Protein 9PGB (pdb70)

InterPro domains:
  IPR003645 Follistatin-like, N-terminal [SM00274] (7-29)
  IPR003645 Follistatin-like, N-terminal [SM00274] (39-61)
  IPR003645 Follistatin-like, N-terminal [SM00274] (66-88)
  IPR003645 Follistatin-like, N-terminal [SM00274] (98-120)
  IPR003645 Follistatin-like, N-terminal [SM00274] (125-147)
  IPR003645 Follistatin-like, N-terminal [SM00274] (157-179)
  IPR003645 Follistatin-like, N-terminal [SM00274] (184-199)
  IPR036773 TGF-beta binding (TB) domain superfamily [G3DSA:3.90.290.10] (54-95)
  IPR036773 TGF-beta binding (TB) domain superfamily [G3DSA:3.90.290.10] (113-151)
  IPR036773 TGF-beta binding (TB) domain superfamily [G3DSA:3.90.290.10] (152-188)

Foldseek 3Di:
DECCVVPPDPPQFCWDCPVRHTQRQGPPNGLPNDDQPPLFTSACPVPNRFGHRPPPDPDDNNLPPVEDDTQWHWDQDVHNTDTCGVCGFDVVPPDDQCFTQPCPVNNGGRHRPPPDPDDND

Radius of gyration: 18.96 Å; Cα contacts (8 Å, |Δi|>4): 231; chains: 1; bounding box: 38×42×49 Å

Nearest PDB structures (foldseek):
  6k4w-assembly1_A  TM=5.445E-01  e=6.738E+00  Arenicola marina
  4wsb-assembly1_C  TM=3.557E-01  e=9.439E+00  Influenza A virus (A/little yellow-shouldered bat/Guatemala/060/2010(H17N10))

Structure (mmCIF, N/CA/C/O backbone):
data_9PGB
#
_entry.id   9PGB
#
loop_
_atom_site.group_PDB
_atom_site.id
_atom_site.type_symbol
_atom_site.label_atom_id
_atom_site.label_alt_id
_atom_site.label_comp_id
_atom_site.label_asym_id
_atom_site.label_entity_id
_atom_site.label_seq_id
_atom_site.pdbx_PDB_ins_code
_atom_site.Cartn_x
_atom_site.Cartn_y
_atom_site.Cartn_z
_atom_site.occupancy
_atom_site.B_iso_or_equiv
_atom_site.auth_seq_id
_atom_site.auth_comp_id
_atom_site.auth_asym_id
_atom_site.auth_atom_id
_atom_site.pdbx_PDB_model_num
ATOM 1 N N . SER A 1 1 ? -3.366 -41.936 -59.785 1.00 0.00 1 SER A N 1
ATOM 2 C CA . SER A 1 1 ? -2.678 -41.768 -58.474 1.00 0.00 1 SER A CA 1
ATOM 3 C C . SER A 1 1 ? -1.339 -41.072 -58.689 1.00 0.00 1 SER A C 1
ATOM 4 O O . SER A 1 1 ? -1.041 -40.600 -59.786 1.00 0.00 1 SER A O 1
ATOM 14 N N . GLY A 1 2 ? -0.534 -41.017 -57.635 1.00 0.00 2 GLY A N 1
ATOM 15 C CA . GLY A 1 2 ? 0.776 -40.381 -57.712 1.00 0.00 2 GLY A CA 1
ATOM 16 C C . GLY A 1 2 ? 1.849 -41.413 -57.991 1.00 0.00 2 GLY A C 1
ATOM 17 O O . GLY A 1 2 ? 1.598 -42.391 -58.696 1.00 0.00 2 GLY A O 1
ATOM 21 N N . GLY A 1 3 ? 3.032 -41.240 -57.397 1.00 0.00 3 GLY A N 1
ATOM 22 C CA . GLY A 1 3 ? 4.067 -42.218 -57.573 1.00 0.00 3 GLY A CA 1
ATOM 23 C C . GLY A 1 3 ? 4.088 -43.075 -56.325 1.00 0.00 3 GLY A C 1
ATOM 24 O O . GLY A 1 3 ? 5.114 -43.593 -55.938 1.00 0.00 3 GLY A O 1
ATOM 28 N N . CYS A 1 4 ? 2.923 -43.189 -55.686 1.00 0.00 4 CYS A N 1
ATOM 29 C CA . CYS A 1 4 ? 2.789 -43.957 -54.470 1.00 0.00 4 CYS A CA 1
ATOM 30 C C . CYS A 1 4 ? 3.195 -45.388 -54.711 1.00 0.00 4 CYS A C 1
ATOM 31 O O . CYS A 1 4 ? 3.825 -46.028 -53.869 1.00 0.00 4 CYS A O 1
ATOM 38 N N . ASN A 1 5 ? 2.840 -45.875 -55.877 1.00 0.00 5 ASN A N 1
ATOM 39 C CA . ASN A 1 5 ? 3.179 -47.238 -56.244 1.00 0.00 5 ASN A CA 1
ATOM 40 C C . ASN A 1 5 ? 4.661 -47.336 -56.580 1.00 0.00 5 ASN A C 1
ATOM 41 O O . ASN A 1 5 ? 5.213 -48.432 -56.674 1.00 0.00 5 ASN A O 1
ATOM 52 N N . ASP A 1 6 ? 5.308 -46.187 -56.734 1.00 0.00 6 ASP A N 1
ATOM 53 C CA . ASP A 1 6 ? 6.713 -46.149 -57.021 1.00 0.00 6 ASP A CA 1
ATOM 54 C C . ASP A 1 6 ? 7.463 -45.913 -55.731 1.00 0.00 6 ASP A C 1
ATOM 55 O O . ASP A 1 6 ? 8.614 -46.323 -55.578 1.00 0.00 6 ASP A O 1
ATOM 64 N N . ILE A 1 7 ? 6.791 -45.249 -54.791 1.00 0.00 7 ILE A N 1
ATOM 65 C CA . ILE A 1 7 ? 7.376 -44.971 -53.533 1.00 0.00 7 ILE A CA 1
ATOM 66 C C . ILE A 1 7 ? 6.404 -45.319 -52.450 1.00 0.00 7 ILE A C 1
ATOM 67 O O . ILE A 1 7 ? 5.605 -44.497 -52.009 1.00 0.00 7 ILE A O 1
ATOM 83 N N . TYR A 1 8 ? 6.547 -46.530 -51.984 1.00 0.00 8 TYR A N 1
ATOM 84 C CA . TYR A 1 8 ? 5.771 -47.012 -50.909 1.00 0.00 8 TYR A CA 1
ATOM 85 C C . TYR A 1 8 ? 6.735 -47.253 -49.805 1.00 0.00 8 TYR A C 1
ATOM 86 O O . TYR A 1 8 ? 7.576 -48.151 -49.859 1.00 0.00 8 TYR A O 1
ATOM 104 N N . CYS A 1 9 ? 6.568 -46.470 -48.784 1.00 0.00 9 CYS A N 1
ATOM 105 C CA . CYS A 1 9 ? 7.365 -46.573 -47.588 1.00 0.00 9 CYS A CA 1
ATOM 106 C C . CYS A 1 9 ? 7.173 -47.967 -47.068 1.00 0.00 9 CYS A C 1
ATOM 107 O O . CYS A 1 9 ? 6.399 -48.722 -47.667 1.00 0.00 9 CYS A O 1
ATOM 114 N N . PRO A 1 10 ? 7.768 -48.353 -45.976 1.00 0.00 10 PRO A N 1
ATOM 115 C CA . PRO A 1 10 ? 7.468 -49.698 -45.473 1.00 0.00 10 PRO A CA 1
ATOM 116 C C . PRO A 1 10 ? 5.966 -49.738 -45.334 1.00 0.00 10 PRO A C 1
ATOM 117 O O . PRO A 1 10 ? 5.395 -48.828 -44.728 1.00 0.00 10 PRO A O 1
ATOM 128 N N . LYS A 1 11 ? 5.344 -50.711 -45.989 1.00 0.00 11 LYS A N 1
ATOM 129 C CA . LYS A 1 11 ? 3.917 -50.783 -46.022 1.00 0.00 11 LYS A CA 1
ATOM 130 C C . LYS A 1 11 ? 3.372 -50.557 -44.659 1.00 0.00 11 LYS A C 1
ATOM 131 O O . LYS A 1 11 ? 4.053 -50.740 -43.649 1.00 0.00 11 LYS A O 1
ATOM 150 N N . GLY A 1 12 ? 2.217 -49.986 -44.671 1.00 0.00 12 GLY A N 1
ATOM 151 C CA . GLY A 1 12 ? 1.628 -49.513 -43.487 1.00 0.00 12 GLY A CA 1
ATOM 152 C C . GLY A 1 12 ? 1.633 -47.981 -43.606 1.00 0.00 12 GLY A C 1
ATOM 153 O O . GLY A 1 12 ? 1.079 -47.282 -42.779 1.00 0.00 12 GLY A O 1
ATOM 157 N N . THR A 1 13 ? 2.237 -47.453 -44.694 1.00 0.00 13 THR A N 1
ATOM 158 C CA . THR A 1 13 ? 2.251 -46.051 -44.931 1.00 0.00 13 THR A CA 1
ATOM 159 C C . THR A 1 13 ? 1.223 -45.808 -46.001 1.00 0.00 13 THR A C 1
ATOM 160 O O . THR A 1 13 ? 0.538 -46.743 -46.414 1.00 0.00 13 THR A O 1
ATOM 171 N N . THR A 1 14 ? 1.079 -44.594 -46.453 1.00 0.00 14 THR A N 1
ATOM 172 C CA . THR A 1 14 ? 0.096 -44.352 -47.457 1.00 0.00 14 THR A CA 1
ATOM 173 C C . THR A 1 14 ? 0.541 -43.170 -48.304 1.00 0.00 14 THR A C 1
ATOM 174 O O . THR A 1 14 ? 0.442 -42.003 -47.925 1.00 0.00 14 THR A O 1
ATOM 185 N N . CYS A 1 15 ? 1.131 -43.513 -49.436 1.00 0.00 15 CYS A N 1
ATOM 186 C CA . CYS A 1 15 ? 1.678 -42.517 -50.317 1.00 0.00 15 CYS A CA 1
ATOM 187 C C . CYS A 1 15 ? 0.682 -41.921 -51.253 1.00 0.00 15 CYS A C 1
ATOM 188 O O . CYS A 1 15 ? -0.268 -42.551 -51.716 1.00 0.00 15 CYS A O 1
ATOM 195 N N . LYS A 1 16 ? 0.939 -40.656 -51.499 1.00 0.00 16 LYS A N 1
ATOM 196 C CA . LYS A 1 16 ? 0.117 -39.863 -52.360 1.00 0.00 16 LYS A CA 1
ATOM 197 C C . LYS A 1 16 ? 0.976 -38.952 -53.152 1.00 0.00 16 LYS A C 1
ATOM 198 O O . LYS A 1 16 ? 2.071 -38.623 -52.726 1.00 0.00 16 LYS A O 1
ATOM 217 N N . MET A 1 17 ? 0.457 -38.474 -54.254 1.00 0.00 17 MET A N 1
ATOM 218 C CA . MET A 1 17 ? 1.218 -37.534 -55.020 1.00 0.00 17 MET A CA 1
ATOM 219 C C . MET A 1 17 ? 1.444 -36.344 -54.120 1.00 0.00 17 MET A C 1
ATOM 220 O O . MET A 1 17 ? 0.513 -35.578 -53.866 1.00 0.00 17 MET A O 1
ATOM 234 N N . MET A 1 18 ? 2.653 -36.202 -53.597 1.00 0.00 18 MET A N 1
ATOM 235 C CA . MET A 1 18 ? 2.913 -35.126 -52.697 1.00 0.00 18 MET A CA 1
ATOM 236 C C . MET A 1 18 ? 3.580 -34.008 -53.415 1.00 0.00 18 MET A C 1
ATOM 237 O O . MET A 1 18 ? 4.752 -34.014 -53.647 1.00 0.00 18 MET A O 1
ATOM 251 N N . ASP A 1 19 ? 2.785 -33.081 -53.804 1.00 0.00 19 ASP A N 1
ATOM 252 C CA . ASP A 1 19 ? 3.231 -31.921 -54.522 1.00 0.00 19 ASP A CA 1
ATOM 253 C C . ASP A 1 19 ? 4.132 -32.255 -55.700 1.00 0.00 19 ASP A C 1
ATOM 254 O O . ASP A 1 19 ? 4.827 -31.364 -56.191 1.00 0.00 19 ASP A O 1
ATOM 263 N N . GLY A 1 20 ? 4.120 -33.507 -56.174 1.00 0.00 20 GLY A N 1
ATOM 264 C CA . GLY A 1 20 ? 4.955 -33.849 -57.316 1.00 0.00 20 GLY A CA 1
ATOM 265 C C . GLY A 1 20 ? 6.038 -34.852 -56.960 1.00 0.00 20 GLY A C 1
ATOM 266 O O . GLY A 1 20 ? 6.985 -35.055 -57.720 1.00 0.00 20 GLY A O 1
ATOM 270 N N . HIS A 1 21 ? 5.866 -35.511 -55.831 1.00 0.00 21 HIS A N 1
ATOM 271 C CA . HIS A 1 21 ? 6.780 -36.522 -55.403 1.00 0.00 21 HIS A CA 1
ATOM 272 C C . HIS A 1 21 ? 6.014 -37.375 -54.402 1.00 0.00 21 HIS A C 1
ATOM 273 O O . HIS A 1 21 ? 5.539 -36.853 -53.406 1.00 0.00 21 HIS A O 1
ATOM 288 N N . PRO A 1 22 ? 5.815 -38.632 -54.629 1.00 0.00 22 PRO A N 1
ATOM 289 C CA . PRO A 1 22 ? 5.024 -39.440 -53.696 1.00 0.00 22 PRO A CA 1
ATOM 290 C C . PRO A 1 22 ? 5.566 -39.444 -52.292 1.00 0.00 22 PRO A C 1
ATOM 291 O O . PRO A 1 22 ? 6.662 -39.935 -52.021 1.00 0.00 22 PRO A O 1
ATOM 302 N N . GLN A 1 23 ? 4.746 -38.937 -51.396 1.00 0.00 23 GLN A N 1
ATOM 303 C CA . GLN A 1 23 ? 5.098 -38.925 -49.988 1.00 0.00 23 GLN A CA 1
ATOM 304 C C . GLN A 1 23 ? 4.212 -39.892 -49.261 1.00 0.00 23 GLN A C 1
ATOM 305 O O . GLN A 1 23 ? 2.995 -39.778 -49.316 1.00 0.00 23 GLN A O 1
ATOM 319 N N . CYS A 1 24 ? 4.836 -40.793 -48.532 1.00 0.00 24 CYS A N 1
ATOM 320 C CA . CYS A 1 24 ? 4.105 -41.747 -47.753 1.00 0.00 24 CYS A CA 1
ATOM 321 C C . CYS A 1 24 ? 3.594 -41.030 -46.576 1.00 0.00 24 CYS A C 1
ATOM 322 O O . CYS A 1 24 ? 4.271 -40.884 -45.558 1.00 0.00 24 CYS A O 1
ATOM 329 N N . VAL A 1 25 ? 2.359 -40.640 -46.694 1.00 0.00 25 VAL A N 1
ATOM 330 C CA . VAL A 1 25 ? 1.746 -40.013 -45.603 1.00 0.00 25 VAL A CA 1
ATOM 331 C C . VAL A 1 25 ? 1.161 -41.178 -44.928 1.00 0.00 25 VAL A C 1
ATOM 332 O O . VAL A 1 25 ? 0.214 -41.784 -45.425 1.00 0.00 25 VAL A O 1
ATOM 345 N N . GLN A 1 26 ? 1.822 -41.545 -43.861 1.00 0.00 26 GLN A N 1
ATOM 346 C CA . GLN A 1 26 ? 1.477 -42.710 -43.149 1.00 0.00 26 GLN A CA 1
ATOM 347 C C . GLN A 1 26 ? -0.005 -42.832 -42.977 1.00 0.00 26 GLN A C 1
ATOM 348 O O . GLN A 1 26 ? -0.677 -41.920 -42.504 1.00 0.00 26 GLN A O 1
ATOM 362 N N . ASN A 1 27 ? -0.487 -44.021 -43.283 1.00 0.00 27 ASN A N 1
ATOM 363 C CA . ASN A 1 27 ? -1.905 -44.319 -43.025 1.00 0.00 27 ASN A CA 1
ATOM 364 C C . ASN A 1 27 ? -2.074 -44.508 -41.482 1.00 0.00 27 ASN A C 1
ATOM 365 O O . ASN A 1 27 ? -3.180 -44.678 -40.970 1.00 0.00 27 ASN A O 1
ATOM 376 N N . GLN A 1 28 ? -0.931 -44.385 -40.771 1.00 0.00 28 GLN A N 1
ATOM 377 C CA . GLN A 1 28 ? -0.766 -44.434 -39.359 1.00 0.00 28 GLN A CA 1
ATOM 378 C C . GLN A 1 28 ? -0.469 -42.989 -39.113 1.00 0.00 28 GLN A C 1
ATOM 379 O O . GLN A 1 28 ? -0.670 -42.249 -40.065 1.00 0.00 28 GLN A O 1
ATOM 393 N N . PRO A 1 29 ? 0.005 -42.515 -37.981 1.00 0.00 29 PRO A N 1
ATOM 394 C CA . PRO A 1 29 ? 0.365 -41.100 -37.889 1.00 0.00 29 PRO A CA 1
ATOM 395 C C . PRO A 1 29 ? 1.203 -40.770 -39.064 1.00 0.00 29 PRO A C 1
ATOM 396 O O . PRO A 1 29 ? 2.269 -41.354 -39.278 1.00 0.00 29 PRO A O 1
ATOM 407 N N . SER A 1 30 ? 0.744 -39.832 -39.767 1.00 0.00 30 SER A N 1
ATOM 408 C CA . SER A 1 30 ? 1.425 -39.375 -40.864 1.00 0.00 30 SER A CA 1
ATOM 409 C C . SER A 1 30 ? 2.641 -38.858 -40.279 1.00 0.00 30 SER A C 1
ATOM 410 O O . SER A 1 30 ? 2.581 -38.215 -39.240 1.00 0.00 30 SER A O 1
ATOM 418 N N . CYS A 1 31 ? 3.718 -39.188 -40.898 1.00 0.00 31 CYS A N 1
ATOM 419 C CA . CYS A 1 31 ? 4.999 -38.743 -40.426 1.00 0.00 31 CYS A CA 1
ATOM 420 C C . CYS A 1 31 ? 4.838 -37.307 -40.097 1.00 0.00 31 CYS A C 1
ATOM 421 O O . CYS A 1 31 ? 5.125 -36.900 -38.968 1.00 0.00 31 CYS A O 1
ATOM 428 N N . SER A 1 32 ? 4.152 -36.601 -41.002 1.00 0.00 32 SER A N 1
ATOM 429 C CA . SER A 1 32 ? 3.739 -35.311 -40.630 1.00 0.00 32 SER A CA 1
ATOM 430 C C . SER A 1 32 ? 2.260 -35.420 -40.312 1.00 0.00 32 SER A C 1
ATOM 431 O O . SER A 1 32 ? 1.373 -35.197 -41.137 1.00 0.00 32 SER A O 1
ATOM 439 N N . ASP A 1 33 ? 2.077 -35.662 -39.047 1.00 0.00 33 ASP A N 1
ATOM 440 C CA . ASP A 1 33 ? 0.791 -35.726 -38.363 1.00 0.00 33 ASP A CA 1
ATOM 441 C C . ASP A 1 33 ? 0.935 -34.712 -37.265 1.00 0.00 33 ASP A C 1
ATOM 442 O O . ASP A 1 33 ? 0.085 -33.847 -37.049 1.00 0.00 33 ASP A O 1
ATOM 451 N N . ILE A 1 34 ? 2.124 -34.776 -36.658 1.00 0.00 34 ILE A N 1
ATOM 452 C CA . ILE A 1 34 ? 2.515 -33.818 -35.676 1.00 0.00 34 ILE A CA 1
ATOM 453 C C . ILE A 1 34 ? 3.111 -32.735 -36.523 1.00 0.00 34 ILE A C 1
ATOM 454 O O . ILE A 1 34 ? 3.112 -32.881 -37.746 1.00 0.00 34 ILE A O 1
ATOM 470 N N . GLN A 1 35 ? 3.601 -31.674 -35.949 1.00 0.00 35 GLN A N 1
ATOM 471 C CA . GLN A 1 35 ? 4.156 -30.643 -36.769 1.00 0.00 35 GLN A CA 1
ATOM 472 C C . GLN A 1 35 ? 5.645 -30.761 -36.799 1.00 0.00 35 GLN A C 1
ATOM 473 O O . GLN A 1 35 ? 6.375 -30.172 -36.003 1.00 0.00 35 GLN A O 1
ATOM 487 N N . CYS A 1 36 ? 6.055 -31.477 -37.816 1.00 0.00 36 CYS A N 1
ATOM 488 C CA . CYS A 1 36 ? 7.422 -31.676 -38.131 1.00 0.00 36 CYS A CA 1
ATOM 489 C C . CYS A 1 36 ? 7.482 -31.348 -39.559 1.00 0.00 36 CYS A C 1
ATOM 490 O O . CYS A 1 36 ? 7.231 -32.186 -40.428 1.00 0.00 36 CYS A O 1
ATOM 497 N N . SER A 1 37 ? 7.777 -30.109 -39.771 1.00 0.00 37 SER A N 1
ATOM 498 C CA . SER A 1 37 ? 7.853 -29.591 -41.081 1.00 0.00 37 SER A CA 1
ATOM 499 C C . SER A 1 37 ? 8.758 -30.490 -41.870 1.00 0.00 37 SER A C 1
ATOM 500 O O . SER A 1 37 ? 9.949 -30.599 -41.569 1.00 0.00 37 SER A O 1
ATOM 508 N N . LYS A 1 38 ? 8.126 -31.186 -42.813 1.00 0.00 38 LYS A N 1
ATOM 509 C CA . LYS A 1 38 ? 8.794 -32.181 -43.643 1.00 0.00 38 LYS A CA 1
ATOM 510 C C . LYS A 1 38 ? 10.167 -31.691 -43.988 1.00 0.00 38 LYS A C 1
ATOM 511 O O . LYS A 1 38 ? 10.410 -30.491 -44.120 1.00 0.00 38 LYS A O 1
ATOM 530 N N . GLY A 1 39 ? 11.077 -32.622 -43.947 1.00 0.00 39 GLY A N 1
ATOM 531 C CA . GLY A 1 39 ? 12.462 -32.302 -44.056 1.00 0.00 39 GLY A CA 1
ATOM 532 C C . GLY A 1 39 ? 13.027 -32.667 -42.710 1.00 0.00 39 GLY A C 1
ATOM 533 O O . GLY A 1 39 ? 14.140 -33.179 -42.599 1.00 0.00 39 GLY A O 1
ATOM 537 N N . THR A 1 40 ? 12.167 -32.534 -41.694 1.00 0.00 40 THR A N 1
ATOM 538 C CA . THR A 1 40 ? 12.487 -32.979 -40.406 1.00 0.00 40 THR A CA 1
ATOM 539 C C . THR A 1 40 ? 11.976 -34.404 -40.405 1.00 0.00 40 THR A C 1
ATOM 540 O O . THR A 1 40 ? 11.470 -34.889 -41.417 1.00 0.00 40 THR A O 1
ATOM 551 N N . THR A 1 41 ? 12.098 -35.044 -39.306 1.00 0.00 41 THR A N 1
ATOM 552 C CA . THR A 1 41 ? 11.645 -36.414 -39.162 1.00 0.00 41 THR A CA 1
ATOM 553 C C . THR A 1 41 ? 10.308 -36.419 -38.429 1.00 0.00 41 THR A C 1
ATOM 554 O O . THR A 1 41 ? 9.765 -35.359 -38.119 1.00 0.00 41 THR A O 1
ATOM 565 N N . CYS A 1 42 ? 9.773 -37.592 -38.167 1.00 0.00 42 CYS A N 1
ATOM 566 C CA . CYS A 1 42 ? 8.498 -37.692 -37.492 1.00 0.00 42 CYS A CA 1
ATOM 567 C C . CYS A 1 42 ? 8.766 -37.907 -36.029 1.00 0.00 42 CYS A C 1
ATOM 568 O O . CYS A 1 42 ? 9.057 -39.023 -35.596 1.00 0.00 42 CYS A O 1
ATOM 575 N N . GLN A 1 43 ? 8.710 -36.828 -35.278 1.00 0.00 43 GLN A N 1
ATOM 576 C CA . GLN A 1 43 ? 8.992 -36.891 -33.885 1.00 0.00 43 GLN A CA 1
ATOM 577 C C . GLN A 1 43 ? 7.804 -36.553 -33.049 1.00 0.00 43 GLN A C 1
ATOM 578 O O . GLN A 1 43 ? 7.354 -35.423 -32.995 1.00 0.00 43 GLN A O 1
ATOM 592 N N . MET A 1 44 ? 7.404 -37.569 -32.348 1.00 0.00 44 MET A N 1
ATOM 593 C CA . MET A 1 44 ? 6.376 -37.552 -31.372 1.00 0.00 44 MET A CA 1
ATOM 594 C C . MET A 1 44 ? 7.065 -38.371 -30.327 1.00 0.00 44 MET A C 1
ATOM 595 O O . MET A 1 44 ? 7.004 -39.598 -30.377 1.00 0.00 44 MET A O 1
ATOM 609 N N . VAL A 1 45 ? 7.834 -37.730 -29.462 1.00 0.00 45 VAL A N 1
ATOM 610 C CA . VAL A 1 45 ? 8.609 -38.503 -28.552 1.00 0.00 45 VAL A CA 1
ATOM 611 C C . VAL A 1 45 ? 7.747 -38.936 -27.441 1.00 0.00 45 VAL A C 1
ATOM 612 O O . VAL A 1 45 ? 7.763 -38.390 -26.339 1.00 0.00 45 VAL A O 1
ATOM 625 N N . ASP A 1 46 ? 7.017 -39.963 -27.757 1.00 0.00 46 ASP A N 1
ATOM 626 C CA . ASP A 1 46 ? 6.151 -40.550 -26.791 1.00 0.00 46 ASP A CA 1
ATOM 627 C C . ASP A 1 46 ? 5.224 -39.495 -26.243 1.00 0.00 46 ASP A C 1
ATOM 628 O O . ASP A 1 46 ? 4.855 -39.539 -25.069 1.00 0.00 46 ASP A O 1
ATOM 637 N N . GLY A 1 47 ? 4.862 -38.531 -27.083 1.00 0.00 47 GLY A N 1
ATOM 638 C CA . GLY A 1 47 ? 3.997 -37.476 -26.624 1.00 0.00 47 GLY A CA 1
ATOM 639 C C . GLY A 1 47 ? 4.781 -36.211 -26.321 1.00 0.00 47 GLY A C 1
ATOM 640 O O . GLY A 1 47 ? 4.283 -35.306 -25.652 1.00 0.00 47 GLY A O 1
ATOM 644 N N . TRP A 1 48 ? 5.961 -36.106 -26.911 1.00 0.00 48 TRP A N 1
ATOM 645 C CA . TRP A 1 48 ? 6.743 -34.911 -26.805 1.00 0.00 48 TRP A CA 1
ATOM 646 C C . TRP A 1 48 ? 7.362 -34.794 -28.137 1.00 0.00 48 TRP A C 1
ATOM 647 O O . TRP A 1 48 ? 8.531 -35.121 -28.329 1.00 0.00 48 TRP A O 1
ATOM 668 N N . PRO A 1 49 ? 6.627 -34.342 -29.064 1.00 0.00 49 PRO A N 1
ATOM 669 C CA . PRO A 1 49 ? 7.163 -34.207 -30.396 1.00 0.00 49 PRO A CA 1
ATOM 670 C C . PRO A 1 49 ? 8.212 -33.147 -30.536 1.00 0.00 49 PRO A C 1
ATOM 671 O O . PRO A 1 49 ? 7.926 -31.950 -30.492 1.00 0.00 49 PRO A O 1
ATOM 682 N N . ARG A 1 50 ? 9.405 -33.610 -30.831 1.00 0.00 50 ARG A N 1
ATOM 683 C CA . ARG A 1 50 ? 10.483 -32.709 -31.128 1.00 0.00 50 ARG A CA 1
ATOM 684 C C . ARG A 1 50 ? 11.054 -33.117 -32.463 1.00 0.00 50 ARG A C 1
ATOM 685 O O . ARG A 1 50 ? 11.873 -34.024 -32.573 1.00 0.00 50 ARG A O 1
ATOM 706 N N . CYS A 1 51 ? 10.614 -32.381 -33.457 1.00 0.00 51 CYS A N 1
ATOM 707 C CA . CYS A 1 51 ? 11.023 -32.573 -34.825 1.00 0.00 51 CYS A CA 1
ATOM 708 C C . CYS A 1 51 ? 12.357 -31.993 -34.988 1.00 0.00 51 CYS A C 1
ATOM 709 O O . CYS A 1 51 ? 12.527 -30.777 -35.093 1.00 0.00 51 CYS A O 1
ATOM 716 N N . ILE A 1 52 ? 13.301 -32.877 -34.986 1.00 0.00 52 ILE A N 1
ATOM 717 C CA . ILE A 1 52 ? 14.654 -32.457 -35.117 1.00 0.00 52 ILE A CA 1
ATOM 718 C C . ILE A 1 52 ? 15.369 -33.270 -36.165 1.00 0.00 52 ILE A C 1
ATOM 719 O O . ILE A 1 52 ? 15.494 -34.487 -36.065 1.00 0.00 52 ILE A O 1
ATOM 735 N N . GLN A 1 53 ? 15.818 -32.584 -37.197 1.00 0.00 53 GLN A N 1
ATOM 736 C CA . GLN A 1 53 ? 16.515 -33.268 -38.257 1.00 0.00 53 GLN A CA 1
ATOM 737 C C . GLN A 1 53 ? 17.943 -33.528 -37.847 1.00 0.00 53 GLN A C 1
ATOM 738 O O . GLN A 1 53 ? 18.840 -32.700 -38.000 1.00 0.00 53 GLN A O 1
ATOM 752 N N . ILE A 1 54 ? 18.119 -34.735 -37.404 1.00 0.00 54 ILE A N 1
ATOM 753 C CA . ILE A 1 54 ? 19.418 -35.268 -37.025 1.00 0.00 54 ILE A CA 1
ATOM 754 C C . ILE A 1 54 ? 19.724 -36.340 -38.042 1.00 0.00 54 ILE A C 1
ATOM 755 O O . ILE A 1 54 ? 20.863 -36.513 -38.477 1.00 0.00 54 ILE A O 1
ATOM 771 N N . LYS A 1 55 ? 18.653 -36.994 -38.483 1.00 0.00 55 LYS A N 1
ATOM 772 C CA . LYS A 1 55 ? 18.742 -37.968 -39.514 1.00 0.00 55 LYS A CA 1
ATOM 773 C C . LYS A 1 55 ? 19.150 -37.211 -40.735 1.00 0.00 55 LYS A C 1
ATOM 774 O O . LYS A 1 55 ? 18.371 -36.418 -41.243 1.00 0.00 55 LYS A O 1
ATOM 793 N N . ALA A 1 56 ? 20.364 -37.412 -41.170 1.00 0.00 56 ALA A N 1
ATOM 794 C CA . ALA A 1 56 ? 20.839 -36.708 -42.339 1.00 0.00 56 ALA A CA 1
ATOM 795 C C . ALA A 1 56 ? 20.022 -37.161 -43.540 1.00 0.00 56 ALA A C 1
ATOM 796 O O . ALA A 1 56 ? 20.412 -38.072 -44.272 1.00 0.00 56 ALA A O 1
ATOM 803 N N . ALA A 1 57 ? 18.885 -36.506 -43.731 1.00 0.00 57 ALA A N 1
ATOM 804 C CA . ALA A 1 57 ? 17.997 -36.806 -44.821 1.00 0.00 57 ALA A CA 1
ATOM 805 C C . ALA A 1 57 ? 18.395 -35.879 -45.922 1.00 0.00 57 ALA A C 1
ATOM 806 O O . ALA A 1 57 ? 19.249 -35.028 -45.660 1.00 0.00 57 ALA A O 1
ATOM 813 N N . PRO A 1 58 ? 17.816 -35.974 -47.104 1.00 0.00 58 PRO A N 1
ATOM 814 C CA . PRO A 1 58 ? 18.132 -35.032 -48.207 1.00 0.00 58 PRO A CA 1
ATOM 815 C C . PRO A 1 58 ? 18.215 -33.636 -47.629 1.00 0.00 58 PRO A C 1
ATOM 816 O O . PRO A 1 58 ? 17.281 -33.156 -46.987 1.00 0.00 58 PRO A O 1
ATOM 827 N N . SER A 1 59 ? 19.381 -33.050 -47.748 1.00 0.00 59 SER A N 1
ATOM 828 C CA . SER A 1 59 ? 19.623 -31.785 -47.122 1.00 0.00 59 SER A CA 1
ATOM 829 C C . SER A 1 59 ? 19.033 -30.627 -47.882 1.00 0.00 59 SER A C 1
ATOM 830 O O . SER A 1 59 ? 19.590 -30.119 -48.855 1.00 0.00 59 SER A O 1
ATOM 838 N N . ARG A 1 60 ? 17.930 -30.177 -47.331 1.00 0.00 60 ARG A N 1
ATOM 839 C CA . ARG A 1 60 ? 17.224 -29.042 -47.786 1.00 0.00 60 ARG A CA 1
ATOM 840 C C . ARG A 1 60 ? 17.254 -28.214 -46.544 1.00 0.00 60 ARG A C 1
ATOM 841 O O . ARG A 1 60 ? 17.841 -28.717 -45.583 1.00 0.00 60 ARG A O 1
ATOM 862 N N . PRO A 1 61 ? 16.680 -27.039 -46.463 1.00 0.00 61 PRO A N 1
ATOM 863 C CA . PRO A 1 61 ? 16.682 -26.293 -45.194 1.00 0.00 61 PRO A CA 1
ATOM 864 C C . PRO A 1 61 ? 16.365 -27.223 -44.043 1.00 0.00 61 PRO A C 1
ATOM 865 O O . PRO A 1 61 ? 15.242 -27.697 -43.873 1.00 0.00 61 PRO A O 1
ATOM 876 N N . SER A 1 62 ? 17.380 -27.447 -43.268 1.00 0.00 62 SER A N 1
ATOM 877 C CA . SER A 1 62 ? 17.289 -28.290 -42.111 1.00 0.00 62 SER A CA 1
ATOM 878 C C . SER A 1 62 ? 17.407 -27.376 -40.933 1.00 0.00 62 SER A C 1
ATOM 879 O O . SER A 1 62 ? 18.504 -27.104 -40.441 1.00 0.00 62 SER A O 1
ATOM 887 N N . CYS A 1 63 ? 16.253 -26.881 -40.535 1.00 0.00 63 CYS A N 1
ATOM 888 C CA . CYS A 1 63 ? 16.143 -25.945 -39.435 1.00 0.00 63 CYS A CA 1
ATOM 889 C C . CYS A 1 63 ? 17.018 -26.389 -38.304 1.00 0.00 63 CYS A C 1
ATOM 890 O O . CYS A 1 63 ? 17.697 -25.573 -37.684 1.00 0.00 63 CYS A O 1
ATOM 897 N N . SER A 1 64 ? 17.057 -27.694 -38.095 1.00 0.00 64 SER A N 1
ATOM 898 C CA . SER A 1 64 ? 17.930 -28.228 -37.100 1.00 0.00 64 SER A CA 1
ATOM 899 C C . SER A 1 64 ? 19.000 -29.058 -37.779 1.00 0.00 64 SER A C 1
ATOM 900 O O . SER A 1 64 ? 18.799 -30.195 -38.203 1.00 0.00 64 SER A O 1
ATOM 908 N N . ASP A 1 65 ? 20.150 -28.452 -37.777 1.00 0.00 65 ASP A N 1
ATOM 909 C CA . ASP A 1 65 ? 21.401 -29.021 -38.281 1.00 0.00 65 ASP A CA 1
ATOM 910 C C . ASP A 1 65 ? 22.311 -28.870 -37.103 1.00 0.00 65 ASP A C 1
ATOM 911 O O . ASP A 1 65 ? 22.825 -29.823 -36.517 1.00 0.00 65 ASP A O 1
ATOM 920 N N . ILE A 1 66 ? 22.308 -27.622 -36.678 1.00 0.00 66 ILE A N 1
ATOM 921 C CA . ILE A 1 66 ? 22.927 -27.213 -35.454 1.00 0.00 66 ILE A CA 1
ATOM 922 C C . ILE A 1 66 ? 21.759 -27.234 -34.509 1.00 0.00 66 ILE A C 1
ATOM 923 O O . ILE A 1 66 ? 20.909 -26.338 -34.514 1.00 0.00 66 ILE A O 1
ATOM 939 N N . HIS A 1 67 ? 21.660 -28.321 -33.777 1.00 0.00 67 HIS A N 1
ATOM 940 C CA . HIS A 1 67 ? 20.541 -28.501 -32.900 1.00 0.00 67 HIS A CA 1
ATOM 941 C C . HIS A 1 67 ? 20.992 -28.598 -31.471 1.00 0.00 67 HIS A C 1
ATOM 942 O O . HIS A 1 67 ? 21.633 -29.562 -31.051 1.00 0.00 67 HIS A O 1
ATOM 957 N N . CYS A 1 68 ? 20.618 -27.584 -30.736 1.00 0.00 68 CYS A N 1
ATOM 958 C CA . CYS A 1 68 ? 20.932 -27.507 -29.335 1.00 0.00 68 CYS A CA 1
ATOM 959 C C . CYS A 1 68 ? 20.278 -28.698 -28.649 1.00 0.00 68 CYS A C 1
ATOM 960 O O . CYS A 1 68 ? 19.411 -29.343 -29.228 1.00 0.00 68 CYS A O 1
ATOM 967 N N . PRO A 1 69 ? 20.676 -29.025 -27.463 1.00 0.00 69 PRO A N 1
ATOM 968 C CA . PRO A 1 69 ? 20.113 -30.197 -26.725 1.00 0.00 69 PRO A CA 1
ATOM 969 C C . PRO A 1 69 ? 18.597 -30.218 -26.661 1.00 0.00 69 PRO A C 1
ATOM 970 O O . PRO A 1 69 ? 17.951 -29.221 -26.908 1.00 0.00 69 PRO A O 1
ATOM 981 N N . LYS A 1 70 ? 18.058 -31.383 -26.314 1.00 0.00 70 LYS A N 1
ATOM 982 C CA . LYS A 1 70 ? 16.627 -31.579 -26.195 1.00 0.00 70 LYS A CA 1
ATOM 983 C C . LYS A 1 70 ? 16.035 -30.413 -25.447 1.00 0.00 70 LYS A C 1
ATOM 984 O O . LYS A 1 70 ? 16.716 -29.761 -24.655 1.00 0.00 70 LYS A O 1
ATOM 1003 N N . GLY A 1 71 ? 14.802 -30.110 -25.738 1.00 0.00 71 GLY A N 1
ATOM 1004 C CA . GLY A 1 71 ? 14.182 -28.983 -25.126 1.00 0.00 71 GLY A CA 1
ATOM 1005 C C . GLY A 1 71 ? 14.403 -27.750 -25.996 1.00 0.00 71 GLY A C 1
ATOM 1006 O O . GLY A 1 71 ? 13.813 -26.705 -25.748 1.00 0.00 71 GLY A O 1
ATOM 1010 N N . THR A 1 72 ? 15.260 -27.864 -27.028 1.00 0.00 72 THR A N 1
ATOM 1011 C CA . THR A 1 72 ? 15.513 -26.765 -27.877 1.00 0.00 72 THR A CA 1
ATOM 1012 C C . THR A 1 72 ? 14.728 -26.854 -29.145 1.00 0.00 72 THR A C 1
ATOM 1013 O O . THR A 1 72 ? 14.472 -27.927 -29.693 1.00 0.00 72 THR A O 1
ATOM 1024 N N . THR A 1 73 ? 14.365 -25.691 -29.588 1.00 0.00 73 THR A N 1
ATOM 1025 C CA . THR A 1 73 ? 13.611 -25.527 -30.789 1.00 0.00 73 THR A CA 1
ATOM 1026 C C . THR A 1 73 ? 14.438 -24.687 -31.753 1.00 0.00 73 THR A C 1
ATOM 1027 O O . THR A 1 73 ? 14.861 -23.590 -31.410 1.00 0.00 73 THR A O 1
ATOM 1038 N N . CYS A 1 74 ? 14.719 -25.211 -32.938 1.00 0.00 74 CYS A N 1
ATOM 1039 C CA . CYS A 1 74 ? 15.549 -24.461 -33.868 1.00 0.00 74 CYS A CA 1
ATOM 1040 C C . CYS A 1 74 ? 14.779 -23.383 -34.588 1.00 0.00 74 CYS A C 1
ATOM 1041 O O . CYS A 1 74 ? 13.673 -23.601 -35.082 1.00 0.00 74 CYS A O 1
ATOM 1048 N N . LYS A 1 75 ? 15.423 -22.243 -34.711 1.00 0.00 75 LYS A N 1
ATOM 1049 C CA . LYS A 1 75 ? 14.871 -21.140 -35.459 1.00 0.00 75 LYS A CA 1
ATOM 1050 C C . LYS A 1 75 ? 15.937 -20.772 -36.426 1.00 0.00 75 LYS A C 1
ATOM 1051 O O . LYS A 1 75 ? 17.008 -21.344 -36.347 1.00 0.00 75 LYS A O 1
ATOM 1070 N N . MET A 1 76 ? 15.704 -19.785 -37.261 1.00 0.00 76 MET A N 1
ATOM 1071 C CA . MET A 1 76 ? 16.743 -19.340 -38.129 1.00 0.00 76 MET A CA 1
ATOM 1072 C C . MET A 1 76 ? 17.036 -17.949 -37.676 1.00 0.00 76 MET A C 1
ATOM 1073 O O . MET A 1 76 ? 16.230 -17.036 -37.863 1.00 0.00 76 MET A O 1
ATOM 1087 N N . ILE A 1 77 ? 18.200 -17.794 -37.072 1.00 0.00 77 ILE A N 1
ATOM 1088 C CA . ILE A 1 77 ? 18.587 -16.495 -36.586 1.00 0.00 77 ILE A CA 1
ATOM 1089 C C . ILE A 1 77 ? 19.618 -15.997 -37.520 1.00 0.00 77 ILE A C 1
ATOM 1090 O O . ILE A 1 77 ? 20.706 -16.524 -37.591 1.00 0.00 77 ILE A O 1
ATOM 1106 N N . ASP A 1 78 ? 19.207 -15.052 -38.308 1.00 0.00 78 ASP A N 1
ATOM 1107 C CA . ASP A 1 78 ? 20.044 -14.505 -39.340 1.00 0.00 78 ASP A CA 1
ATOM 1108 C C . ASP A 1 78 ? 20.372 -15.576 -40.387 1.00 0.00 78 ASP A C 1
ATOM 1109 O O . ASP A 1 78 ? 21.152 -15.323 -41.305 1.00 0.00 78 ASP A O 1
ATOM 1118 N N . GLY A 1 79 ? 19.729 -16.753 -40.294 1.00 0.00 79 GLY A N 1
ATOM 1119 C CA . GLY A 1 79 ? 19.926 -17.782 -41.277 1.00 0.00 79 GLY A CA 1
ATOM 1120 C C . GLY A 1 79 ? 20.778 -18.905 -40.757 1.00 0.00 79 GLY A C 1
ATOM 1121 O O . GLY A 1 79 ? 20.684 -20.022 -41.251 1.00 0.00 79 GLY A O 1
ATOM 1125 N N . HIS A 1 80 ? 21.553 -18.649 -39.719 1.00 0.00 80 HIS A N 1
ATOM 1126 C CA . HIS A 1 80 ? 22.304 -19.731 -39.140 1.00 0.00 80 HIS A CA 1
ATOM 1127 C C . HIS A 1 80 ? 21.372 -20.339 -38.107 1.00 0.00 80 HIS A C 1
ATOM 1128 O O . HIS A 1 80 ? 21.097 -19.718 -37.092 1.00 0.00 80 HIS A O 1
ATOM 1143 N N . PRO A 1 81 ? 20.779 -21.471 -38.330 1.00 0.00 81 PRO A N 1
ATOM 1144 C CA . PRO A 1 81 ? 19.836 -21.975 -37.348 1.00 0.00 81 PRO A CA 1
ATOM 1145 C C . PRO A 1 81 ? 20.403 -22.094 -35.960 1.00 0.00 81 PRO A C 1
ATOM 1146 O O . PRO A 1 81 ? 21.250 -22.928 -35.657 1.00 0.00 81 PRO A O 1
ATOM 1157 N N . GLN A 1 82 ? 19.855 -21.268 -35.128 1.00 0.00 82 GLN A N 1
ATOM 1158 C CA . GLN A 1 82 ? 20.185 -21.238 -33.737 1.00 0.00 82 GLN A CA 1
ATOM 1159 C C . GLN A 1 82 ? 18.967 -21.636 -32.948 1.00 0.00 82 GLN A C 1
ATOM 1160 O O . GLN A 1 82 ? 17.849 -21.237 -33.273 1.00 0.00 82 GLN A O 1
ATOM 1174 N N . CYS A 1 83 ? 19.173 -22.393 -31.903 1.00 0.00 83 CYS A N 1
ATOM 1175 C CA . CYS A 1 83 ? 18.087 -22.785 -31.090 1.00 0.00 83 CYS A CA 1
ATOM 1176 C C . CYS A 1 83 ? 17.638 -21.612 -30.291 1.00 0.00 83 CYS A C 1
ATOM 1177 O O . CYS A 1 83 ? 18.416 -20.929 -29.623 1.00 0.00 83 CYS A O 1
ATOM 1184 N N . VAL A 1 84 ? 16.363 -21.520 -30.242 1.00 0.00 84 VAL A N 1
ATOM 1185 C CA . VAL A 1 84 ? 15.718 -20.611 -29.408 1.00 0.00 84 VAL A CA 1
ATOM 1186 C C . VAL A 1 84 ? 14.997 -21.639 -28.648 1.00 0.00 84 VAL A C 1
ATOM 1187 O O . VAL A 1 84 ? 13.986 -22.204 -29.057 1.00 0.00 84 VAL A O 1
ATOM 1200 N N . GLN A 1 85 ? 15.641 -21.985 -27.618 1.00 0.00 85 GLN A N 1
ATOM 1201 C CA . GLN A 1 85 ? 15.207 -23.071 -26.851 1.00 0.00 85 GLN A CA 1
ATOM 1202 C C . GLN A 1 85 ? 13.804 -22.797 -26.386 1.00 0.00 85 GLN A C 1
ATOM 1203 O O . GLN A 1 85 ? 13.359 -21.663 -26.302 1.00 0.00 85 GLN A O 1
ATOM 1217 N N . ASN A 1 86 ? 13.115 -23.862 -26.176 1.00 0.00 86 ASN A N 1
ATOM 1218 C CA . ASN A 1 86 ? 11.714 -23.824 -25.771 1.00 0.00 86 ASN A CA 1
ATOM 1219 C C . ASN A 1 86 ? 11.644 -23.005 -24.504 1.00 0.00 86 ASN A C 1
ATOM 1220 O O . ASN A 1 86 ? 10.794 -22.130 -24.341 1.00 0.00 86 ASN A O 1
ATOM 1231 N N . GLN A 1 87 ? 12.692 -23.166 -23.734 1.00 0.00 87 GLN A N 1
ATOM 1232 C CA . GLN A 1 87 ? 12.958 -22.355 -22.636 1.00 0.00 87 GLN A CA 1
ATOM 1233 C C . GLN A 1 87 ? 14.171 -21.759 -23.268 1.00 0.00 87 GLN A C 1
ATOM 1234 O O . GLN A 1 87 ? 15.237 -22.361 -23.212 1.00 0.00 87 GLN A O 1
ATOM 1248 N N . PRO A 1 88 ? 14.047 -20.694 -23.965 1.00 0.00 88 PRO A N 1
ATOM 1249 C CA . PRO A 1 88 ? 15.165 -20.175 -24.716 1.00 0.00 88 PRO A CA 1
ATOM 1250 C C . PRO A 1 88 ? 16.394 -19.985 -23.911 1.00 0.00 88 PRO A C 1
ATOM 1251 O O . PRO A 1 88 ? 16.399 -19.543 -22.762 1.00 0.00 88 PRO A O 1
ATOM 1262 N N . THR A 1 89 ? 17.419 -20.430 -24.557 1.00 0.00 89 THR A N 1
ATOM 1263 C CA . THR A 1 89 ? 18.734 -20.460 -24.001 1.00 0.00 89 THR A CA 1
ATOM 1264 C C . THR A 1 89 ? 19.184 -19.084 -23.629 1.00 0.00 89 THR A C 1
ATOM 1265 O O . THR A 1 89 ? 19.582 -18.842 -22.489 1.00 0.00 89 THR A O 1
ATOM 1276 N N . CYS A 1 90 ? 19.112 -18.187 -24.596 1.00 0.00 90 CYS A N 1
ATOM 1277 C CA . CYS A 1 90 ? 19.505 -16.837 -24.361 1.00 0.00 90 CYS A CA 1
ATOM 1278 C C . CYS A 1 90 ? 18.389 -15.879 -24.618 1.00 0.00 90 CYS A C 1
ATOM 1279 O O . CYS A 1 90 ? 18.230 -14.934 -23.844 1.00 0.00 90 CYS A O 1
ATOM 1286 N N . SER A 1 91 ? 17.594 -16.072 -25.676 1.00 0.00 91 SER A N 1
ATOM 1287 C CA . SER A 1 91 ? 16.549 -15.087 -25.834 1.00 0.00 91 SER A CA 1
ATOM 1288 C C . SER A 1 91 ? 15.371 -15.494 -24.997 1.00 0.00 91 SER A C 1
ATOM 1289 O O . SER A 1 91 ? 14.390 -16.083 -25.433 1.00 0.00 91 SER A O 1
ATOM 1297 N N . ASP A 1 92 ? 15.514 -15.012 -23.812 1.00 0.00 92 ASP A N 1
ATOM 1298 C CA . ASP A 1 92 ? 14.557 -15.074 -22.709 1.00 0.00 92 ASP A CA 1
ATOM 1299 C C . ASP A 1 92 ? 14.812 -13.822 -21.882 1.00 0.00 92 ASP A C 1
ATOM 1300 O O . ASP A 1 92 ? 13.917 -13.074 -21.490 1.00 0.00 92 ASP A O 1
ATOM 1309 N N . ILE A 1 93 ? 16.126 -13.618 -21.721 1.00 0.00 93 ILE A N 1
ATOM 1310 C CA . ILE A 1 93 ? 16.733 -12.512 -21.072 1.00 0.00 93 ILE A CA 1
ATOM 1311 C C . ILE A 1 93 ? 17.418 -11.809 -22.218 1.00 0.00 93 ILE A C 1
ATOM 1312 O O . ILE A 1 93 ? 18.188 -12.414 -22.968 1.00 0.00 93 ILE A O 1
ATOM 1328 N N . GLN A 1 94 ? 17.051 -10.592 -22.449 1.00 0.00 94 GLN A N 1
ATOM 1329 C CA . GLN A 1 94 ? 17.574 -9.910 -23.595 1.00 0.00 94 GLN A CA 1
ATOM 1330 C C . GLN A 1 94 ? 19.011 -9.455 -23.409 1.00 0.00 94 GLN A C 1
ATOM 1331 O O . GLN A 1 94 ? 19.307 -8.444 -22.773 1.00 0.00 94 GLN A O 1
ATOM 1345 N N . CYS A 1 95 ? 19.876 -10.218 -24.061 1.00 0.00 95 CYS A N 1
ATOM 1346 C CA . CYS A 1 95 ? 21.288 -9.993 -24.126 1.00 0.00 95 CYS A CA 1
ATOM 1347 C C . CYS A 1 95 ? 21.651 -10.800 -25.321 1.00 0.00 95 CYS A C 1
ATOM 1348 O O . CYS A 1 95 ? 21.733 -12.028 -25.253 1.00 0.00 95 CYS A O 1
ATOM 1355 N N . SER A 1 96 ? 21.759 -10.110 -26.429 1.00 0.00 96 SER A N 1
ATOM 1356 C CA . SER A 1 96 ? 22.000 -10.757 -27.678 1.00 0.00 96 SER A CA 1
ATOM 1357 C C . SER A 1 96 ? 23.152 -11.695 -27.534 1.00 0.00 96 SER A C 1
ATOM 1358 O O . SER A 1 96 ? 24.043 -11.458 -26.718 1.00 0.00 96 SER A O 1
ATOM 1366 N N . LYS A 1 97 ? 23.109 -12.779 -28.292 1.00 0.00 97 LYS A N 1
ATOM 1367 C CA . LYS A 1 97 ? 24.152 -13.767 -28.203 1.00 0.00 97 LYS A CA 1
ATOM 1368 C C . LYS A 1 97 ? 25.490 -13.091 -28.302 1.00 0.00 97 LYS A C 1
ATOM 1369 O O . LYS A 1 97 ? 25.597 -11.923 -28.683 1.00 0.00 97 LYS A O 1
ATOM 1388 N N . GLY A 1 98 ? 26.472 -13.783 -27.817 1.00 0.00 98 GLY A N 1
ATOM 1389 C CA . GLY A 1 98 ? 27.774 -13.208 -27.681 1.00 0.00 98 GLY A CA 1
ATOM 1390 C C . GLY A 1 98 ? 27.964 -13.095 -26.175 1.00 0.00 98 GLY A C 1
ATOM 1391 O O . GLY A 1 98 ? 29.048 -13.343 -25.646 1.00 0.00 98 GLY A O 1
ATOM 1395 N N . THR A 1 99 ? 26.824 -12.882 -25.477 1.00 0.00 99 THR A N 1
ATOM 1396 C CA . THR A 1 99 ? 26.763 -12.915 -24.092 1.00 0.00 99 THR A CA 1
ATOM 1397 C C . THR A 1 99 ? 26.065 -14.209 -23.888 1.00 0.00 99 THR A C 1
ATOM 1398 O O . THR A 1 99 ? 25.758 -14.908 -24.856 1.00 0.00 99 THR A O 1
ATOM 1409 N N . THR A 1 100 ? 25.787 -14.511 -22.694 1.00 0.00 100 THR A N 1
ATOM 1410 C CA . THR A 1 100 ? 25.107 -15.684 -22.364 1.00 0.00 100 THR A CA 1
ATOM 1411 C C . THR A 1 100 ? 23.951 -15.117 -21.636 1.00 0.00 100 THR A C 1
ATOM 1412 O O . THR A 1 100 ? 23.869 -13.902 -21.550 1.00 0.00 100 THR A O 1
ATOM 1423 N N . CYS A 1 101 ? 23.075 -15.899 -21.142 1.00 0.00 101 CYS A N 1
ATOM 1424 C CA . CYS A 1 101 ? 22.012 -15.383 -20.440 1.00 0.00 101 CYS A CA 1
ATOM 1425 C C . CYS A 1 101 ? 21.981 -16.283 -19.285 1.00 0.00 101 CYS A C 1
ATOM 1426 O O . CYS A 1 101 ? 21.278 -17.293 -19.238 1.00 0.00 101 CYS A O 1
ATOM 1433 N N . GLN A 1 102 ? 22.808 -15.905 -18.370 1.00 0.00 102 GLN A N 1
ATOM 1434 C CA . GLN A 1 102 ? 22.975 -16.649 -17.202 1.00 0.00 102 GLN A CA 1
ATOM 1435 C C . GLN A 1 102 ? 22.436 -15.847 -16.116 1.00 0.00 102 GLN A C 1
ATOM 1436 O O . GLN A 1 102 ? 23.121 -15.072 -15.453 1.00 0.00 102 GLN A O 1
ATOM 1450 N N . MET A 1 103 ? 21.220 -16.138 -15.884 1.00 0.00 103 MET A N 1
ATOM 1451 C CA . MET A 1 103 ? 20.565 -15.565 -14.836 1.00 0.00 103 MET A CA 1
ATOM 1452 C C . MET A 1 103 ? 20.957 -16.469 -13.758 1.00 0.00 103 MET A C 1
ATOM 1453 O O . MET A 1 103 ? 20.703 -17.670 -13.879 1.00 0.00 103 MET A O 1
ATOM 1467 N N . VAL A 1 104 ? 21.579 -15.959 -12.736 1.00 0.00 104 VAL A N 1
ATOM 1468 C CA . VAL A 1 104 ? 21.981 -16.868 -11.724 1.00 0.00 104 VAL A CA 1
ATOM 1469 C C . VAL A 1 104 ? 21.026 -16.723 -10.609 1.00 0.00 104 VAL A C 1
ATOM 1470 O O . VAL A 1 104 ? 21.064 -15.823 -9.771 1.00 0.00 104 VAL A O 1
ATOM 1483 N N . ASP A 1 105 ? 20.150 -17.689 -10.685 1.00 0.00 105 ASP A N 1
ATOM 1484 C CA . ASP A 1 105 ? 19.056 -17.854 -9.759 1.00 0.00 105 ASP A CA 1
ATOM 1485 C C . ASP A 1 105 ? 18.097 -16.677 -9.823 1.00 0.00 105 ASP A C 1
ATOM 1486 O O . ASP A 1 105 ? 17.407 -16.405 -8.840 1.00 0.00 105 ASP A O 1
ATOM 1495 N N . GLY A 1 106 ? 18.031 -15.970 -10.967 1.00 0.00 106 GLY A N 1
ATOM 1496 C CA . GLY A 1 106 ? 17.110 -14.848 -11.043 1.00 0.00 106 GLY A CA 1
ATOM 1497 C C . GLY A 1 106 ? 17.858 -13.547 -10.884 1.00 0.00 106 GLY A C 1
ATOM 1498 O O . GLY A 1 106 ? 17.388 -12.594 -10.262 1.00 0.00 106 GLY A O 1
ATOM 1502 N N . TRP A 1 107 ? 19.001 -13.519 -11.523 1.00 0.00 107 TRP A N 1
ATOM 1503 C CA . TRP A 1 107 ? 19.840 -12.382 -11.576 1.00 0.00 107 TRP A CA 1
ATOM 1504 C C . TRP A 1 107 ? 20.416 -12.502 -12.953 1.00 0.00 107 TRP A C 1
ATOM 1505 O O . TRP A 1 107 ? 21.519 -13.024 -13.124 1.00 0.00 107 TRP A O 1
ATOM 1526 N N . PRO A 1 108 ? 19.721 -12.047 -13.939 1.00 0.00 108 PRO A N 1
ATOM 1527 C CA . PRO A 1 108 ? 20.238 -12.132 -15.297 1.00 0.00 108 PRO A CA 1
ATOM 1528 C C . PRO A 1 108 ? 21.598 -11.534 -15.405 1.00 0.00 108 PRO A C 1
ATOM 1529 O O . PRO A 1 108 ? 21.748 -10.311 -15.375 1.00 0.00 108 PRO A O 1
ATOM 1540 N N . ARG A 1 109 ? 22.575 -12.394 -15.604 1.00 0.00 109 ARG A N 1
ATOM 1541 C CA . ARG A 1 109 ? 23.906 -11.916 -15.803 1.00 0.00 109 ARG A CA 1
ATOM 1542 C C . ARG A 1 109 ? 24.398 -12.430 -17.114 1.00 0.00 109 ARG A C 1
ATOM 1543 O O . ARG A 1 109 ? 24.918 -13.535 -17.235 1.00 0.00 109 ARG A O 1
ATOM 1564 N N . CYS A 1 110 ? 24.226 -11.580 -18.085 1.00 0.00 110 CYS A N 1
ATOM 1565 C CA . CYS A 1 110 ? 24.653 -11.887 -19.429 1.00 0.00 110 CYS A CA 1
ATOM 1566 C C . CYS A 1 110 ? 26.145 -11.894 -19.424 1.00 0.00 110 CYS A C 1
ATOM 1567 O O . CYS A 1 110 ? 26.813 -10.862 -19.356 1.00 0.00 110 CYS A O 1
ATOM 1574 N N . THR A 1 111 ? 26.639 -13.095 -19.460 1.00 0.00 111 THR A N 1
ATOM 1575 C CA . THR A 1 111 ? 28.063 -13.328 -19.423 1.00 0.00 111 THR A CA 1
ATOM 1576 C C . THR A 1 111 ? 28.607 -13.299 -20.793 1.00 0.00 111 THR A C 1
ATOM 1577 O O . THR A 1 111 ? 28.158 -14.013 -21.680 1.00 0.00 111 THR A O 1
ATOM 1588 N N . GLN A 1 112 ? 29.653 -12.560 -20.932 1.00 0.00 112 GLN A N 1
ATOM 1589 C CA . GLN A 1 112 ? 30.316 -12.547 -22.155 1.00 0.00 112 GLN A CA 1
ATOM 1590 C C . GLN A 1 112 ? 30.935 -13.875 -22.123 1.00 0.00 112 GLN A C 1
ATOM 1591 O O . GLN A 1 112 ? 31.709 -14.161 -21.204 1.00 0.00 112 GLN A O 1
ATOM 1605 N N . LEU A 1 113 ? 30.483 -14.724 -23.015 1.00 0.00 113 LEU A N 1
ATOM 1606 C CA . LEU A 1 113 ? 30.909 -16.074 -22.969 1.00 0.00 113 LEU A CA 1
ATOM 1607 C C . LEU A 1 113 ? 32.397 -16.087 -22.896 1.00 0.00 113 LEU A C 1
ATOM 1608 O O . LEU A 1 113 ? 33.101 -15.714 -23.835 1.00 0.00 113 LEU A O 1
ATOM 1624 N N . LYS A 1 114 ? 32.855 -16.503 -21.736 1.00 0.00 114 LYS A N 1
ATOM 1625 C CA . LYS A 1 114 ? 34.264 -16.562 -21.459 1.00 0.00 114 LYS A CA 1
ATOM 1626 C C . LYS A 1 114 ? 34.955 -17.290 -22.594 1.00 0.00 114 LYS A C 1
ATOM 1627 O O . LYS A 1 114 ? 36.095 -16.977 -22.939 1.00 0.00 114 LYS A O 1
ATOM 1646 N N . VAL A 1 115 ? 34.232 -18.204 -23.237 1.00 0.00 115 VAL A N 1
ATOM 1647 C CA . VAL A 1 115 ? 34.787 -18.868 -24.388 1.00 0.00 115 VAL A CA 1
ATOM 1648 C C . VAL A 1 115 ? 33.703 -19.139 -25.440 1.00 0.00 115 VAL A C 1
ATOM 1649 O O . VAL A 1 115 ? 33.250 -20.269 -25.613 1.00 0.00 115 VAL A O 1
ATOM 1662 N N . ALA A 1 116 ? 33.348 -18.092 -26.188 1.00 0.00 116 ALA A N 1
ATOM 1663 C CA . ALA A 1 116 ? 32.396 -18.201 -27.285 1.00 0.00 116 ALA A CA 1
ATOM 1664 C C . ALA A 1 116 ? 33.165 -17.996 -28.566 1.00 0.00 116 ALA A C 1
ATOM 1665 O O . ALA A 1 116 ? 34.315 -17.558 -28.511 1.00 0.00 116 ALA A O 1
ATOM 1672 N N . PRO A 1 117 ? 32.571 -18.211 -29.706 1.00 0.00 117 PRO A N 1
ATOM 1673 C CA . PRO A 1 117 ? 33.272 -17.917 -30.972 1.00 0.00 117 PRO A CA 1
ATOM 1674 C C . PRO A 1 117 ? 33.686 -16.451 -30.905 1.00 0.00 117 PRO A C 1
ATOM 1675 O O . PRO A 1 117 ? 32.860 -15.597 -30.597 1.00 0.00 117 PRO A O 1
ATOM 1686 N N . ARG A 1 118 ? 34.965 -16.180 -31.092 1.00 0.00 118 ARG A N 1
ATOM 1687 C CA . ARG A 1 118 ? 35.476 -14.816 -30.950 1.00 0.00 118 ARG A CA 1
ATOM 1688 C C . ARG A 1 118 ? 34.614 -13.778 -31.668 1.00 0.00 118 ARG A C 1
ATOM 1689 O O . ARG A 1 118 ? 34.752 -13.542 -32.868 1.00 0.00 118 ARG A O 1
ATOM 1710 N N . ARG A 1 119 ? 33.754 -13.139 -30.878 1.00 0.00 119 ARG A N 1
ATOM 1711 C CA . ARG A 1 119 ? 32.874 -12.082 -31.352 1.00 0.00 119 ARG A CA 1
ATOM 1712 C C . ARG A 1 119 ? 32.945 -10.920 -30.362 1.00 0.00 119 ARG A C 1
ATOM 1713 O O . ARG A 1 119 ? 33.292 -11.125 -29.198 1.00 0.00 119 ARG A O 1
ATOM 1734 N N . PRO A 1 120 ? 32.651 -9.718 -30.775 1.00 0.00 120 PRO A N 1
ATOM 1735 C CA . PRO A 1 120 ? 32.719 -8.534 -29.867 1.00 0.00 120 PRO A CA 1
ATOM 1736 C C . PRO A 1 120 ? 31.585 -8.500 -28.836 1.00 0.00 120 PRO A C 1
ATOM 1737 O O . PRO A 1 120 ? 30.721 -7.625 -28.890 1.00 0.00 120 PRO A O 1
ATOM 1748 N N . SER A 1 121 ? 31.589 -9.447 -27.892 1.00 0.00 121 SER A N 1
ATOM 1749 C CA . SER A 1 121 ? 30.556 -9.483 -26.870 1.00 0.00 121 SER A CA 1
ATOM 1750 C C . SER A 1 121 ? 31.073 -8.887 -25.564 1.00 0.00 121 SER A C 1
ATOM 1751 O O . SER A 1 121 ? 30.426 -9.085 -24.549 1.00 0.00 121 SER A O 1
ATOM 1760 N N . SER A 1 1 ? -2.790 -43.541 -58.548 1.00 0.00 1 SER A N 2
ATOM 1761 C CA . SER A 1 1 ? -2.693 -42.056 -58.626 1.00 0.00 1 SER A CA 2
ATOM 1762 C C . SER A 1 1 ? -1.318 -41.662 -59.157 1.00 0.00 1 SER A C 2
ATOM 1763 O O . SER A 1 1 ? -1.206 -40.921 -60.134 1.00 0.00 1 SER A O 2
ATOM 1773 N N . GLY A 1 2 ? -0.277 -42.161 -58.502 1.00 0.00 2 GLY A N 2
ATOM 1774 C CA . GLY A 1 2 ? 1.091 -41.861 -58.897 1.00 0.00 2 GLY A CA 2
ATOM 1775 C C . GLY A 1 2 ? 1.910 -43.135 -58.904 1.00 0.00 2 GLY A C 2
ATOM 1776 O O . GLY A 1 2 ? 1.530 -44.112 -59.549 1.00 0.00 2 GLY A O 2
ATOM 1780 N N . GLY A 1 3 ? 3.010 -43.146 -58.156 1.00 0.00 3 GLY A N 2
ATOM 1781 C CA . GLY A 1 3 ? 3.823 -44.336 -58.069 1.00 0.00 3 GLY A CA 2
ATOM 1782 C C . GLY A 1 3 ? 3.725 -44.884 -56.662 1.00 0.00 3 GLY A C 2
ATOM 1783 O O . GLY A 1 3 ? 4.642 -45.509 -56.174 1.00 0.00 3 GLY A O 2
ATOM 1787 N N . CYS A 1 4 ? 2.607 -44.622 -56.001 1.00 0.00 4 CYS A N 2
ATOM 1788 C CA . CYS A 1 4 ? 2.419 -45.092 -54.641 1.00 0.00 4 CYS A CA 2
ATOM 1789 C C . CYS A 1 4 ? 2.627 -46.589 -54.579 1.00 0.00 4 CYS A C 2
ATOM 1790 O O . CYS A 1 4 ? 3.274 -47.115 -53.675 1.00 0.00 4 CYS A O 2
ATOM 1797 N N . ASN A 1 5 ? 2.099 -47.270 -55.570 1.00 0.00 5 ASN A N 2
ATOM 1798 C CA . ASN A 1 5 ? 2.240 -48.717 -55.632 1.00 0.00 5 ASN A CA 2
ATOM 1799 C C . ASN A 1 5 ? 3.692 -49.093 -55.851 1.00 0.00 5 ASN A C 2
ATOM 1800 O O . ASN A 1 5 ? 4.112 -50.203 -55.523 1.00 0.00 5 ASN A O 2
ATOM 1811 N N . ASP A 1 6 ? 4.466 -48.153 -56.367 1.00 0.00 6 ASP A N 2
ATOM 1812 C CA . ASP A 1 6 ? 5.863 -48.383 -56.575 1.00 0.00 6 ASP A CA 2
ATOM 1813 C C . ASP A 1 6 ? 6.591 -47.986 -55.310 1.00 0.00 6 ASP A C 2
ATOM 1814 O O . ASP A 1 6 ? 7.681 -48.481 -55.022 1.00 0.00 6 ASP A O 2
ATOM 1823 N N . ILE A 1 7 ? 5.970 -47.075 -54.550 1.00 0.00 7 ILE A N 2
ATOM 1824 C CA . ILE A 1 7 ? 6.546 -46.618 -53.343 1.00 0.00 7 ILE A CA 2
ATOM 1825 C C . ILE A 1 7 ? 5.575 -46.795 -52.213 1.00 0.00 7 ILE A C 2
ATOM 1826 O O . ILE A 1 7 ? 4.760 -45.922 -51.911 1.00 0.00 7 ILE A O 2
ATOM 1842 N N . TYR A 1 8 ? 5.737 -47.906 -51.552 1.00 0.00 8 TYR A N 2
ATOM 1843 C CA . TYR A 1 8 ? 4.974 -48.215 -50.406 1.00 0.00 8 TYR A CA 2
ATOM 1844 C C . TYR A 1 8 ? 5.963 -48.346 -49.305 1.00 0.00 8 TYR A C 2
ATOM 1845 O O . TYR A 1 8 ? 6.763 -49.280 -49.254 1.00 0.00 8 TYR A O 2
ATOM 1863 N N . CYS A 1 9 ? 5.867 -47.417 -48.399 1.00 0.00 9 CYS A N 2
ATOM 1864 C CA . CYS A 1 9 ? 6.702 -47.386 -47.225 1.00 0.00 9 CYS A CA 2
ATOM 1865 C C . CYS A 1 9 ? 6.468 -48.680 -46.503 1.00 0.00 9 CYS A C 2
ATOM 1866 O O . CYS A 1 9 ? 5.639 -49.473 -46.964 1.00 0.00 9 CYS A O 2
ATOM 1873 N N . PRO A 1 10 ? 7.085 -48.938 -45.385 1.00 0.00 10 PRO A N 2
ATOM 1874 C CA . PRO A 1 10 ? 6.746 -50.186 -44.689 1.00 0.00 10 PRO A CA 2
ATOM 1875 C C . PRO A 1 10 ? 5.252 -50.134 -44.499 1.00 0.00 10 PRO A C 2
ATOM 1876 O O . PRO A 1 10 ? 4.744 -49.124 -44.008 1.00 0.00 10 PRO A O 2
ATOM 1887 N N . LYS A 1 11 ? 4.565 -51.159 -44.989 1.00 0.00 11 LYS A N 2
ATOM 1888 C CA . LYS A 1 11 ? 3.136 -51.165 -44.964 1.00 0.00 11 LYS A CA 2
ATOM 1889 C C . LYS A 1 11 ? 2.660 -50.734 -43.627 1.00 0.00 11 LYS A C 2
ATOM 1890 O O . LYS A 1 11 ? 3.373 -50.810 -42.626 1.00 0.00 11 LYS A O 2
ATOM 1909 N N . GLY A 1 12 ? 1.533 -50.115 -43.677 1.00 0.00 12 GLY A N 2
ATOM 1910 C CA . GLY A 1 12 ? 1.015 -49.457 -42.550 1.00 0.00 12 GLY A CA 2
ATOM 1911 C C . GLY A 1 12 ? 1.072 -47.959 -42.885 1.00 0.00 12 GLY A C 2
ATOM 1912 O O . GLY A 1 12 ? 0.581 -47.129 -42.146 1.00 0.00 12 GLY A O 2
ATOM 1916 N N . THR A 1 13 ? 1.647 -47.615 -44.061 1.00 0.00 13 THR A N 2
ATOM 1917 C CA . THR A 1 13 ? 1.699 -46.262 -44.499 1.00 0.00 13 THR A CA 2
ATOM 1918 C C . THR A 1 13 ? 0.675 -46.160 -45.597 1.00 0.00 13 THR A C 2
ATOM 1919 O O . THR A 1 13 ? -0.031 -47.133 -45.861 1.00 0.00 13 THR A O 2
ATOM 1930 N N . THR A 1 14 ? 0.553 -45.026 -46.233 1.00 0.00 14 THR A N 2
ATOM 1931 C CA . THR A 1 14 ? -0.430 -44.930 -47.264 1.00 0.00 14 THR A CA 2
ATOM 1932 C C . THR A 1 14 ? 0.022 -43.914 -48.306 1.00 0.00 14 THR A C 2
ATOM 1933 O O . THR A 1 14 ? -0.062 -42.697 -48.137 1.00 0.00 14 THR A O 2
ATOM 1944 N N . CYS A 1 15 ? 0.589 -44.465 -49.365 1.00 0.00 15 CYS A N 2
ATOM 1945 C CA . CYS A 1 15 ? 1.141 -43.679 -50.435 1.00 0.00 15 CYS A CA 2
ATOM 1946 C C . CYS A 1 15 ? 0.113 -43.159 -51.376 1.00 0.00 15 CYS A C 2
ATOM 1947 O O . CYS A 1 15 ? -0.841 -43.831 -51.764 1.00 0.00 15 CYS A O 2
ATOM 1954 N N . LYS A 1 16 ? 0.355 -41.926 -51.749 1.00 0.00 16 LYS A N 2
ATOM 1955 C CA . LYS A 1 16 ? -0.489 -41.251 -52.673 1.00 0.00 16 LYS A CA 2
ATOM 1956 C C . LYS A 1 16 ? 0.368 -40.486 -53.604 1.00 0.00 16 LYS A C 2
ATOM 1957 O O . LYS A 1 16 ? 1.465 -40.092 -53.236 1.00 0.00 16 LYS A O 2
ATOM 1976 N N . MET A 1 17 ? -0.159 -40.202 -54.764 1.00 0.00 17 MET A N 2
ATOM 1977 C CA . MET A 1 17 ? 0.576 -39.390 -55.682 1.00 0.00 17 MET A CA 2
ATOM 1978 C C . MET A 1 17 ? 0.781 -38.076 -54.949 1.00 0.00 17 MET A C 2
ATOM 1979 O O . MET A 1 17 ? -0.172 -37.314 -54.785 1.00 0.00 17 MET A O 2
ATOM 1993 N N . MET A 1 18 ? 1.981 -37.818 -54.451 1.00 0.00 18 MET A N 2
ATOM 1994 C CA . MET A 1 18 ? 2.186 -36.618 -53.706 1.00 0.00 18 MET A CA 2
ATOM 1995 C C . MET A 1 18 ? 2.642 -35.560 -54.638 1.00 0.00 18 MET A C 2
ATOM 1996 O O . MET A 1 18 ? 3.786 -35.455 -54.958 1.00 0.00 18 MET A O 2
ATOM 2010 N N . ASP A 1 19 ? 1.703 -34.853 -55.157 1.00 0.00 19 ASP A N 2
ATOM 2011 C CA . ASP A 1 19 ? 1.962 -33.827 -56.133 1.00 0.00 19 ASP A CA 2
ATOM 2012 C C . ASP A 1 19 ? 2.846 -34.327 -57.277 1.00 0.00 19 ASP A C 2
ATOM 2013 O O . ASP A 1 19 ? 3.417 -33.516 -58.009 1.00 0.00 19 ASP A O 2
ATOM 2022 N N . GLY A 1 20 ? 2.945 -35.652 -57.455 1.00 0.00 20 GLY A N 2
ATOM 2023 C CA . GLY A 1 20 ? 3.748 -36.192 -58.544 1.00 0.00 20 GLY A CA 2
ATOM 2024 C C . GLY A 1 20 ? 4.999 -36.922 -58.056 1.00 0.00 20 GLY A C 2
ATOM 2025 O O . GLY A 1 20 ? 5.840 -37.329 -58.859 1.00 0.00 20 GLY A O 2
ATOM 2029 N N . HIS A 1 21 ? 5.086 -37.138 -56.756 1.00 0.00 21 HIS A N 2
ATOM 2030 C CA . HIS A 1 21 ? 6.179 -37.872 -56.174 1.00 0.00 21 HIS A CA 2
ATOM 2031 C C . HIS A 1 21 ? 5.565 -38.690 -55.050 1.00 0.00 21 HIS A C 2
ATOM 2032 O O . HIS A 1 21 ? 5.400 -38.173 -53.946 1.00 0.00 21 HIS A O 2
ATOM 2047 N N . PRO A 1 22 ? 5.151 -39.913 -55.301 1.00 0.00 22 PRO A N 2
ATOM 2048 C CA . PRO A 1 22 ? 4.466 -40.747 -54.291 1.00 0.00 22 PRO A CA 2
ATOM 2049 C C . PRO A 1 22 ? 5.073 -40.682 -52.926 1.00 0.00 22 PRO A C 2
ATOM 2050 O O . PRO A 1 22 ? 6.218 -41.068 -52.688 1.00 0.00 22 PRO A O 2
ATOM 2061 N N . GLN A 1 23 ? 4.243 -40.196 -52.033 1.00 0.00 23 GLN A N 2
ATOM 2062 C CA . GLN A 1 23 ? 4.622 -40.070 -50.644 1.00 0.00 23 GLN A CA 2
ATOM 2063 C C . GLN A 1 23 ? 3.714 -40.906 -49.782 1.00 0.00 23 GLN A C 2
ATOM 2064 O O . GLN A 1 23 ? 2.497 -40.783 -49.853 1.00 0.00 23 GLN A O 2
ATOM 2078 N N . CYS A 1 24 ? 4.327 -41.699 -48.926 1.00 0.00 24 CYS A N 2
ATOM 2079 C CA . CYS A 1 24 ? 3.588 -42.513 -48.008 1.00 0.00 24 CYS A CA 2
ATOM 2080 C C . CYS A 1 24 ? 3.117 -41.608 -46.947 1.00 0.00 24 CYS A C 2
ATOM 2081 O O . CYS A 1 24 ? 3.812 -41.325 -45.971 1.00 0.00 24 CYS A O 2
ATOM 2088 N N . VAL A 1 25 ? 1.892 -41.207 -47.114 1.00 0.00 25 VAL A N 2
ATOM 2089 C CA . VAL A 1 25 ? 1.297 -40.395 -46.137 1.00 0.00 25 VAL A CA 2
ATOM 2090 C C . VAL A 1 25 ? 0.695 -41.428 -45.281 1.00 0.00 25 VAL A C 2
ATOM 2091 O O . VAL A 1 25 ? -0.260 -42.096 -45.673 1.00 0.00 25 VAL A O 2
ATOM 2104 N N . GLN A 1 26 ? 1.367 -41.637 -44.173 1.00 0.00 26 GLN A N 2
ATOM 2105 C CA . GLN A 1 26 ? 1.024 -42.677 -43.284 1.00 0.00 26 GLN A CA 2
ATOM 2106 C C . GLN A 1 26 ? -0.457 -42.783 -43.101 1.00 0.00 26 GLN A C 2
ATOM 2107 O O . GLN A 1 26 ? -1.139 -41.809 -42.800 1.00 0.00 26 GLN A O 2
ATOM 2121 N N . ASN A 1 27 ? -0.930 -44.011 -43.205 1.00 0.00 27 ASN A N 2
ATOM 2122 C CA . ASN A 1 27 ? -2.347 -44.264 -42.914 1.00 0.00 27 ASN A CA 2
ATOM 2123 C C . ASN A 1 27 ? -2.527 -44.188 -41.365 1.00 0.00 27 ASN A C 2
ATOM 2124 O O . ASN A 1 27 ? -3.641 -44.256 -40.843 1.00 0.00 27 ASN A O 2
ATOM 2135 N N . GLN A 1 28 ? -1.388 -43.961 -40.673 1.00 0.00 28 GLN A N 2
ATOM 2136 C CA . GLN A 1 28 ? -1.238 -43.767 -39.272 1.00 0.00 28 GLN A CA 2
ATOM 2137 C C . GLN A 1 28 ? -0.944 -42.299 -39.281 1.00 0.00 28 GLN A C 2
ATOM 2138 O O . GLN A 1 28 ? -1.143 -41.736 -40.345 1.00 0.00 28 GLN A O 2
ATOM 2152 N N . PRO A 1 29 ? -0.481 -41.628 -38.253 1.00 0.00 29 PRO A N 2
ATOM 2153 C CA . PRO A 1 29 ? -0.143 -40.214 -38.419 1.00 0.00 29 PRO A CA 2
ATOM 2154 C C . PRO A 1 29 ? 0.731 -40.083 -39.608 1.00 0.00 29 PRO A C 2
ATOM 2155 O O . PRO A 1 29 ? 1.815 -40.670 -39.676 1.00 0.00 29 PRO A O 2
ATOM 2166 N N . SER A 1 30 ? 0.273 -39.303 -40.488 1.00 0.00 30 SER A N 2
ATOM 2167 C CA . SER A 1 30 ? 0.982 -39.031 -41.634 1.00 0.00 30 SER A CA 2
ATOM 2168 C C . SER A 1 30 ? 2.172 -38.400 -41.109 1.00 0.00 30 SER A C 2
ATOM 2169 O O . SER A 1 30 ? 2.058 -37.543 -40.246 1.00 0.00 30 SER A O 2
ATOM 2177 N N . CYS A 1 31 ? 3.287 -38.849 -41.575 1.00 0.00 31 CYS A N 2
ATOM 2178 C CA . CYS A 1 31 ? 4.538 -38.286 -41.136 1.00 0.00 31 CYS A CA 2
ATOM 2179 C C . CYS A 1 31 ? 4.344 -36.812 -41.153 1.00 0.00 31 CYS A C 2
ATOM 2180 O O . CYS A 1 31 ? 4.553 -36.151 -40.133 1.00 0.00 31 CYS A O 2
ATOM 2187 N N . SER A 1 32 ? 3.699 -36.347 -42.231 1.00 0.00 32 SER A N 2
ATOM 2188 C CA . SER A 1 32 ? 3.244 -35.017 -42.183 1.00 0.00 32 SER A CA 2
ATOM 2189 C C . SER A 1 32 ? 1.749 -35.085 -41.930 1.00 0.00 32 SER A C 2
ATOM 2190 O O . SER A 1 32 ? 0.906 -35.095 -42.827 1.00 0.00 32 SER A O 2
ATOM 2198 N N . ASP A 1 33 ? 1.498 -35.024 -40.659 1.00 0.00 33 ASP A N 2
ATOM 2199 C CA . ASP A 1 33 ? 0.174 -34.961 -40.052 1.00 0.00 33 ASP A CA 2
ATOM 2200 C C . ASP A 1 33 ? 0.284 -33.839 -39.048 1.00 0.00 33 ASP A C 2
ATOM 2201 O O . ASP A 1 33 ? -0.545 -32.931 -38.986 1.00 0.00 33 ASP A O 2
ATOM 2210 N N . ILE A 1 34 ? 1.429 -33.869 -38.355 1.00 0.00 34 ILE A N 2
ATOM 2211 C CA . ILE A 1 34 ? 1.793 -32.817 -37.456 1.00 0.00 34 ILE A CA 2
ATOM 2212 C C . ILE A 1 34 ? 2.522 -31.887 -38.370 1.00 0.00 34 ILE A C 2
ATOM 2213 O O . ILE A 1 34 ? 2.892 -32.305 -39.469 1.00 0.00 34 ILE A O 2
ATOM 2229 N N . GLN A 1 35 ? 2.727 -30.662 -37.997 1.00 0.00 35 GLN A N 2
ATOM 2230 C CA . GLN A 1 35 ? 3.395 -29.789 -38.904 1.00 0.00 35 GLN A CA 2
ATOM 2231 C C . GLN A 1 35 ? 4.874 -29.891 -38.714 1.00 0.00 35 GLN A C 2
ATOM 2232 O O . GLN A 1 35 ? 5.497 -29.200 -37.911 1.00 0.00 35 GLN A O 2
ATOM 2246 N N . CYS A 1 36 ? 5.401 -30.741 -39.557 1.00 0.00 36 CYS A N 2
ATOM 2247 C CA . CYS A 1 36 ? 6.790 -31.000 -39.662 1.00 0.00 36 CYS A CA 2
ATOM 2248 C C . CYS A 1 36 ? 7.010 -30.974 -41.119 1.00 0.00 36 CYS A C 2
ATOM 2249 O O . CYS A 1 36 ? 6.809 -31.971 -41.815 1.00 0.00 36 CYS A O 2
ATOM 2256 N N . SER A 1 37 ? 7.373 -29.814 -41.567 1.00 0.00 37 SER A N 2
ATOM 2257 C CA . SER A 1 37 ? 7.586 -29.604 -42.951 1.00 0.00 37 SER A CA 2
ATOM 2258 C C . SER A 1 37 ? 8.538 -30.659 -43.424 1.00 0.00 37 SER A C 2
ATOM 2259 O O . SER A 1 37 ? 9.714 -30.650 -43.059 1.00 0.00 37 SER A O 2
ATOM 2267 N N . LYS A 1 38 ? 7.966 -31.596 -44.177 1.00 0.00 38 LYS A N 2
ATOM 2268 C CA . LYS A 1 38 ? 8.691 -32.754 -44.677 1.00 0.00 38 LYS A CA 2
ATOM 2269 C C . LYS A 1 38 ? 10.066 -32.337 -45.096 1.00 0.00 38 LYS A C 2
ATOM 2270 O O . LYS A 1 38 ? 10.286 -31.220 -45.567 1.00 0.00 38 LYS A O 2
ATOM 2289 N N . GLY A 1 39 ? 10.996 -33.192 -44.769 1.00 0.00 39 GLY A N 2
ATOM 2290 C CA . GLY A 1 39 ? 12.375 -32.878 -44.941 1.00 0.00 39 GLY A CA 2
ATOM 2291 C C . GLY A 1 39 ? 12.960 -32.833 -43.555 1.00 0.00 39 GLY A C 2
ATOM 2292 O O . GLY A 1 39 ? 14.127 -33.164 -43.347 1.00 0.00 39 GLY A O 2
ATOM 2296 N N . THR A 1 40 ? 12.096 -32.545 -42.577 1.00 0.00 40 THR A N 2
ATOM 2297 C CA . THR A 1 40 ? 12.481 -32.606 -41.233 1.00 0.00 40 THR A CA 2
ATOM 2298 C C . THR A 1 40 ? 11.893 -33.923 -40.782 1.00 0.00 40 THR A C 2
ATOM 2299 O O . THR A 1 40 ? 11.375 -34.687 -41.595 1.00 0.00 40 THR A O 2
ATOM 2310 N N . THR A 1 41 ? 11.983 -34.195 -39.540 1.00 0.00 41 THR A N 2
ATOM 2311 C CA . THR A 1 41 ? 11.478 -35.440 -39.009 1.00 0.00 41 THR A CA 2
ATOM 2312 C C . THR A 1 41 ? 10.022 -35.315 -38.651 1.00 0.00 41 THR A C 2
ATOM 2313 O O . THR A 1 41 ? 9.520 -34.230 -38.369 1.00 0.00 41 THR A O 2
ATOM 2324 N N . CYS A 1 42 ? 9.358 -36.447 -38.630 1.00 0.00 42 CYS A N 2
ATOM 2325 C CA . CYS A 1 42 ? 7.967 -36.470 -38.274 1.00 0.00 42 CYS A CA 2
ATOM 2326 C C . CYS A 1 42 ? 7.942 -36.619 -36.781 1.00 0.00 42 CYS A C 2
ATOM 2327 O O . CYS A 1 42 ? 8.125 -37.721 -36.262 1.00 0.00 42 CYS A O 2
ATOM 2334 N N . GLN A 1 43 ? 7.800 -35.501 -36.091 1.00 0.00 43 GLN A N 2
ATOM 2335 C CA . GLN A 1 43 ? 7.856 -35.521 -34.671 1.00 0.00 43 GLN A CA 2
ATOM 2336 C C . GLN A 1 43 ? 6.649 -34.945 -33.999 1.00 0.00 43 GLN A C 2
ATOM 2337 O O . GLN A 1 43 ? 6.320 -33.776 -34.135 1.00 0.00 43 GLN A O 2
ATOM 2351 N N . MET A 1 44 ? 6.112 -35.806 -33.178 1.00 0.00 44 MET A N 2
ATOM 2352 C CA . MET A 1 44 ? 5.052 -35.540 -32.283 1.00 0.00 44 MET A CA 2
ATOM 2353 C C . MET A 1 44 ? 5.673 -36.125 -31.057 1.00 0.00 44 MET A C 2
ATOM 2354 O O . MET A 1 44 ? 5.549 -37.327 -30.850 1.00 0.00 44 MET A O 2
ATOM 2368 N N . VAL A 1 45 ? 6.466 -35.331 -30.332 1.00 0.00 45 VAL A N 2
ATOM 2369 C CA . VAL A 1 45 ? 7.198 -35.890 -29.230 1.00 0.00 45 VAL A CA 2
ATOM 2370 C C . VAL A 1 45 ? 6.276 -36.156 -28.109 1.00 0.00 45 VAL A C 2
ATOM 2371 O O . VAL A 1 45 ? 6.185 -35.406 -27.137 1.00 0.00 45 VAL A O 2
ATOM 2384 N N . ASP A 1 46 ? 5.622 -37.264 -28.252 1.00 0.00 46 ASP A N 2
ATOM 2385 C CA . ASP A 1 46 ? 4.720 -37.700 -27.245 1.00 0.00 46 ASP A CA 2
ATOM 2386 C C . ASP A 1 46 ? 3.712 -36.610 -26.969 1.00 0.00 46 ASP A C 2
ATOM 2387 O O . ASP A 1 46 ? 3.235 -36.475 -25.843 1.00 0.00 46 ASP A O 2
ATOM 2396 N N . GLY A 1 47 ? 3.395 -35.817 -27.993 1.00 0.00 47 GLY A N 2
ATOM 2397 C CA . GLY A 1 47 ? 2.454 -34.746 -27.799 1.00 0.00 47 GLY A CA 2
ATOM 2398 C C . GLY A 1 47 ? 3.154 -33.407 -27.665 1.00 0.00 47 GLY A C 2
ATOM 2399 O O . GLY A 1 47 ? 2.578 -32.439 -27.168 1.00 0.00 47 GLY A O 2
ATOM 2403 N N . TRP A 1 48 ? 4.355 -33.331 -28.210 1.00 0.00 48 TRP A N 2
ATOM 2404 C CA . TRP A 1 48 ? 5.073 -32.092 -28.258 1.00 0.00 48 TRP A CA 2
ATOM 2405 C C . TRP A 1 48 ? 5.811 -32.199 -29.528 1.00 0.00 48 TRP A C 2
ATOM 2406 O O . TRP A 1 48 ? 7.000 -32.507 -29.556 1.00 0.00 48 TRP A O 2
ATOM 2427 N N . PRO A 1 49 ? 5.162 -31.972 -30.585 1.00 0.00 49 PRO A N 2
ATOM 2428 C CA . PRO A 1 49 ? 5.838 -32.091 -31.845 1.00 0.00 49 PRO A CA 2
ATOM 2429 C C . PRO A 1 49 ? 6.941 -31.106 -32.034 1.00 0.00 49 PRO A C 2
ATOM 2430 O O . PRO A 1 49 ? 6.721 -29.916 -32.261 1.00 0.00 49 PRO A O 2
ATOM 2441 N N . ARG A 1 50 ? 8.127 -31.664 -32.063 1.00 0.00 50 ARG A N 2
ATOM 2442 C CA . ARG A 1 50 ? 9.286 -30.894 -32.368 1.00 0.00 50 ARG A CA 2
ATOM 2443 C C . ARG A 1 50 ? 9.899 -31.535 -33.584 1.00 0.00 50 ARG A C 2
ATOM 2444 O O . ARG A 1 50 ? 10.628 -32.523 -33.509 1.00 0.00 50 ARG A O 2
ATOM 2465 N N . CYS A 1 51 ? 9.589 -30.928 -34.698 1.00 0.00 51 CYS A N 2
ATOM 2466 C CA . CYS A 1 51 ? 10.067 -31.364 -35.978 1.00 0.00 51 CYS A CA 2
ATOM 2467 C C . CYS A 1 51 ? 11.445 -30.846 -36.121 1.00 0.00 51 CYS A C 2
ATOM 2468 O O . CYS A 1 51 ? 11.653 -29.673 -36.438 1.00 0.00 51 CYS A O 2
ATOM 2475 N N . ILE A 1 52 ? 12.379 -31.701 -35.822 1.00 0.00 52 ILE A N 2
ATOM 2476 C CA . ILE A 1 52 ? 13.749 -31.287 -35.858 1.00 0.00 52 ILE A CA 2
ATOM 2477 C C . ILE A 1 52 ? 14.612 -32.223 -36.674 1.00 0.00 52 ILE A C 2
ATOM 2478 O O . ILE A 1 52 ? 14.836 -33.380 -36.331 1.00 0.00 52 ILE A O 2
ATOM 2494 N N . GLN A 1 53 ? 15.091 -31.702 -37.779 1.00 0.00 53 GLN A N 2
ATOM 2495 C CA . GLN A 1 53 ? 15.940 -32.494 -38.631 1.00 0.00 53 GLN A CA 2
ATOM 2496 C C . GLN A 1 53 ? 17.301 -32.646 -38.000 1.00 0.00 53 GLN A C 2
ATOM 2497 O O . GLN A 1 53 ? 18.191 -31.811 -38.142 1.00 0.00 53 GLN A O 2
ATOM 2511 N N . ILE A 1 54 ? 17.438 -33.777 -37.380 1.00 0.00 54 ILE A N 2
ATOM 2512 C CA . ILE A 1 54 ? 18.682 -34.204 -36.766 1.00 0.00 54 ILE A CA 2
ATOM 2513 C C . ILE A 1 54 ? 19.129 -35.420 -37.536 1.00 0.00 54 ILE A C 2
ATOM 2514 O O . ILE A 1 54 ? 20.319 -35.647 -37.750 1.00 0.00 54 ILE A O 2
ATOM 2530 N N . LYS A 1 55 ? 18.137 -36.154 -38.024 1.00 0.00 55 LYS A N 2
ATOM 2531 C CA . LYS A 1 55 ? 18.381 -37.284 -38.847 1.00 0.00 55 LYS A CA 2
ATOM 2532 C C . LYS A 1 55 ? 18.942 -36.739 -40.118 1.00 0.00 55 LYS A C 2
ATOM 2533 O O . LYS A 1 55 ? 18.253 -36.022 -40.828 1.00 0.00 55 LYS A O 2
ATOM 2552 N N . ALA A 1 56 ? 20.185 -37.035 -40.376 1.00 0.00 56 ALA A N 2
ATOM 2553 C CA . ALA A 1 56 ? 20.821 -36.541 -41.579 1.00 0.00 56 ALA A CA 2
ATOM 2554 C C . ALA A 1 56 ? 20.113 -37.131 -42.793 1.00 0.00 56 ALA A C 2
ATOM 2555 O O . ALA A 1 56 ? 20.521 -38.158 -43.334 1.00 0.00 56 ALA A O 2
ATOM 2562 N N . ALA A 1 57 ? 19.047 -36.459 -43.209 1.00 0.00 57 ALA A N 2
ATOM 2563 C CA . ALA A 1 57 ? 18.265 -36.872 -44.343 1.00 0.00 57 ALA A CA 2
ATOM 2564 C C . ALA A 1 57 ? 18.726 -36.007 -45.477 1.00 0.00 57 ALA A C 2
ATOM 2565 O O . ALA A 1 57 ? 19.563 -35.140 -45.219 1.00 0.00 57 ALA A O 2
ATOM 2572 N N . PRO A 1 58 ? 18.219 -36.166 -46.687 1.00 0.00 58 PRO A N 2
ATOM 2573 C CA . PRO A 1 58 ? 18.604 -35.279 -47.818 1.00 0.00 58 PRO A CA 2
ATOM 2574 C C . PRO A 1 58 ? 18.651 -33.847 -47.322 1.00 0.00 58 PRO A C 2
ATOM 2575 O O . PRO A 1 58 ? 17.698 -33.350 -46.726 1.00 0.00 58 PRO A O 2
ATOM 2586 N N . SER A 1 59 ? 19.806 -33.244 -47.451 1.00 0.00 59 SER A N 2
ATOM 2587 C CA . SER A 1 59 ? 20.010 -31.939 -46.896 1.00 0.00 59 SER A CA 2
ATOM 2588 C C . SER A 1 59 ? 19.433 -30.829 -47.739 1.00 0.00 59 SER A C 2
ATOM 2589 O O . SER A 1 59 ? 20.047 -30.321 -48.677 1.00 0.00 59 SER A O 2
ATOM 2597 N N . ARG A 1 60 ? 18.269 -30.411 -47.293 1.00 0.00 60 ARG A N 2
ATOM 2598 C CA . ARG A 1 60 ? 17.559 -29.314 -47.837 1.00 0.00 60 ARG A CA 2
ATOM 2599 C C . ARG A 1 60 ? 17.442 -28.476 -46.605 1.00 0.00 60 ARG A C 2
ATOM 2600 O O . ARG A 1 60 ? 18.004 -28.937 -45.609 1.00 0.00 60 ARG A O 2
ATOM 2621 N N . PRO A 1 61 ? 16.784 -27.334 -46.568 1.00 0.00 61 PRO A N 2
ATOM 2622 C CA . PRO A 1 61 ? 16.653 -26.574 -45.311 1.00 0.00 61 PRO A CA 2
ATOM 2623 C C . PRO A 1 61 ? 16.440 -27.507 -44.140 1.00 0.00 61 PRO A C 2
ATOM 2624 O O . PRO A 1 61 ? 15.402 -28.151 -43.983 1.00 0.00 61 PRO A O 2
ATOM 2635 N N . SER A 1 62 ? 17.464 -27.554 -43.352 1.00 0.00 62 SER A N 2
ATOM 2636 C CA . SER A 1 62 ? 17.506 -28.375 -42.177 1.00 0.00 62 SER A CA 2
ATOM 2637 C C . SER A 1 62 ? 17.760 -27.460 -41.019 1.00 0.00 62 SER A C 2
ATOM 2638 O O . SER A 1 62 ? 18.907 -27.185 -40.663 1.00 0.00 62 SER A O 2
ATOM 2646 N N . CYS A 1 63 ? 16.657 -26.979 -40.478 1.00 0.00 63 CYS A N 2
ATOM 2647 C CA . CYS A 1 63 ? 16.660 -26.051 -39.359 1.00 0.00 63 CYS A CA 2
ATOM 2648 C C . CYS A 1 63 ? 17.728 -26.415 -38.367 1.00 0.00 63 CYS A C 2
ATOM 2649 O O . CYS A 1 63 ? 18.408 -25.538 -37.837 1.00 0.00 63 CYS A O 2
ATOM 2656 N N . SER A 1 64 ? 17.912 -27.712 -38.168 1.00 0.00 64 SER A N 2
ATOM 2657 C CA . SER A 1 64 ? 18.952 -28.158 -37.296 1.00 0.00 64 SER A CA 2
ATOM 2658 C C . SER A 1 64 ? 20.023 -28.867 -38.106 1.00 0.00 64 SER A C 2
ATOM 2659 O O . SER A 1 64 ? 19.889 -30.007 -38.550 1.00 0.00 64 SER A O 2
ATOM 2667 N N . ASP A 1 65 ? 21.107 -28.154 -38.190 1.00 0.00 65 ASP A N 2
ATOM 2668 C CA . ASP A 1 65 ? 22.355 -28.580 -38.826 1.00 0.00 65 ASP A CA 2
ATOM 2669 C C . ASP A 1 65 ? 23.342 -28.371 -37.722 1.00 0.00 65 ASP A C 2
ATOM 2670 O O . ASP A 1 65 ? 23.979 -29.288 -37.203 1.00 0.00 65 ASP A O 2
ATOM 2679 N N . ILE A 1 66 ? 23.264 -27.136 -37.257 1.00 0.00 66 ILE A N 2
ATOM 2680 C CA . ILE A 1 66 ? 23.941 -26.721 -36.064 1.00 0.00 66 ILE A CA 2
ATOM 2681 C C . ILE A 1 66 ? 22.910 -27.041 -35.020 1.00 0.00 66 ILE A C 2
ATOM 2682 O O . ILE A 1 66 ? 21.916 -26.329 -34.848 1.00 0.00 66 ILE A O 2
ATOM 2698 N N . HIS A 1 67 ? 23.092 -28.187 -34.414 1.00 0.00 67 HIS A N 2
ATOM 2699 C CA . HIS A 1 67 ? 22.134 -28.670 -33.468 1.00 0.00 67 HIS A CA 2
ATOM 2700 C C . HIS A 1 67 ? 22.730 -28.730 -32.085 1.00 0.00 67 HIS A C 2
ATOM 2701 O O . HIS A 1 67 ? 23.576 -29.570 -31.781 1.00 0.00 67 HIS A O 2
ATOM 2716 N N . CYS A 1 68 ? 22.251 -27.834 -31.253 1.00 0.00 68 CYS A N 2
ATOM 2717 C CA . CYS A 1 68 ? 22.693 -27.766 -29.884 1.00 0.00 68 CYS A CA 2
ATOM 2718 C C . CYS A 1 68 ? 22.256 -29.052 -29.202 1.00 0.00 68 CYS A C 2
ATOM 2719 O O . CYS A 1 68 ? 21.419 -29.775 -29.730 1.00 0.00 68 CYS A O 2
ATOM 2726 N N . PRO A 1 69 ? 22.804 -29.380 -28.079 1.00 0.00 69 PRO A N 2
ATOM 2727 C CA . PRO A 1 69 ? 22.462 -30.648 -27.372 1.00 0.00 69 PRO A CA 2
ATOM 2728 C C . PRO A 1 69 ? 20.976 -30.878 -27.196 1.00 0.00 69 PRO A C 2
ATOM 2729 O O . PRO A 1 69 ? 20.175 -29.973 -27.327 1.00 0.00 69 PRO A O 2
ATOM 2740 N N . LYS A 1 70 ? 20.634 -32.114 -26.871 1.00 0.00 70 LYS A N 2
ATOM 2741 C CA . LYS A 1 70 ? 19.266 -32.487 -26.647 1.00 0.00 70 LYS A CA 2
ATOM 2742 C C . LYS A 1 70 ? 18.704 -31.518 -25.660 1.00 0.00 70 LYS A C 2
ATOM 2743 O O . LYS A 1 70 ? 19.441 -30.925 -24.873 1.00 0.00 70 LYS A O 2
ATOM 2762 N N . GLY A 1 71 ? 17.434 -31.281 -25.755 1.00 0.00 71 GLY A N 2
ATOM 2763 C CA . GLY A 1 71 ? 16.845 -30.296 -24.927 1.00 0.00 71 GLY A CA 2
ATOM 2764 C C . GLY A 1 71 ? 16.823 -28.988 -25.705 1.00 0.00 71 GLY A C 2
ATOM 2765 O O . GLY A 1 71 ? 16.169 -28.039 -25.292 1.00 0.00 71 GLY A O 2
ATOM 2769 N N . THR A 1 72 ? 17.526 -28.935 -26.863 1.00 0.00 72 THR A N 2
ATOM 2770 C CA . THR A 1 72 ? 17.520 -27.759 -27.645 1.00 0.00 72 THR A CA 2
ATOM 2771 C C . THR A 1 72 ? 16.593 -27.906 -28.804 1.00 0.00 72 THR A C 2
ATOM 2772 O O . THR A 1 72 ? 16.289 -29.004 -29.269 1.00 0.00 72 THR A O 2
ATOM 2783 N N . THR A 1 73 ? 16.148 -26.771 -29.243 1.00 0.00 73 THR A N 2
ATOM 2784 C CA . THR A 1 73 ? 15.239 -26.685 -30.340 1.00 0.00 73 THR A CA 2
ATOM 2785 C C . THR A 1 73 ? 15.783 -25.670 -31.337 1.00 0.00 73 THR A C 2
ATOM 2786 O O . THR A 1 73 ? 16.039 -24.528 -30.977 1.00 0.00 73 THR A O 2
ATOM 2797 N N . CYS A 1 74 ? 16.013 -26.089 -32.578 1.00 0.00 74 CYS A N 2
ATOM 2798 C CA . CYS A 1 74 ? 16.581 -25.161 -33.544 1.00 0.00 74 CYS A CA 2
ATOM 2799 C C . CYS A 1 74 ? 15.555 -24.211 -34.105 1.00 0.00 74 CYS A C 2
ATOM 2800 O O . CYS A 1 74 ? 14.438 -24.591 -34.460 1.00 0.00 74 CYS A O 2
ATOM 2807 N N . LYS A 1 75 ? 15.990 -22.981 -34.253 1.00 0.00 75 LYS A N 2
ATOM 2808 C CA . LYS A 1 75 ? 15.181 -21.959 -34.862 1.00 0.00 75 LYS A CA 2
ATOM 2809 C C . LYS A 1 75 ? 16.053 -21.359 -35.902 1.00 0.00 75 LYS A C 2
ATOM 2810 O O . LYS A 1 75 ? 17.211 -21.734 -35.977 1.00 0.00 75 LYS A O 2
ATOM 2829 N N . MET A 1 76 ? 15.562 -20.384 -36.625 1.00 0.00 76 MET A N 2
ATOM 2830 C CA . MET A 1 76 ? 16.401 -19.710 -37.554 1.00 0.00 76 MET A CA 2
ATOM 2831 C C . MET A 1 76 ? 16.473 -18.324 -37.014 1.00 0.00 76 MET A C 2
ATOM 2832 O O . MET A 1 76 ? 15.494 -17.576 -37.050 1.00 0.00 76 MET A O 2
ATOM 2846 N N . ILE A 1 77 ? 17.639 -17.991 -36.500 1.00 0.00 77 ILE A N 2
ATOM 2847 C CA . ILE A 1 77 ? 17.825 -16.686 -35.933 1.00 0.00 77 ILE A CA 2
ATOM 2848 C C . ILE A 1 77 ? 18.645 -15.922 -36.887 1.00 0.00 77 ILE A C 2
ATOM 2849 O O . ILE A 1 77 ? 19.794 -16.216 -37.113 1.00 0.00 77 ILE A O 2
ATOM 2865 N N . ASP A 1 78 ? 17.977 -15.019 -37.532 1.00 0.00 78 ASP A N 2
ATOM 2866 C CA . ASP A 1 78 ? 18.572 -14.234 -38.577 1.00 0.00 78 ASP A CA 2
ATOM 2867 C C . ASP A 1 78 ? 18.991 -15.135 -39.747 1.00 0.00 78 ASP A C 2
ATOM 2868 O O . ASP A 1 78 ? 19.617 -14.663 -40.695 1.00 0.00 78 ASP A O 2
ATOM 2877 N N . GLY A 1 79 ? 18.599 -16.422 -39.711 1.00 0.00 79 GLY A N 2
ATOM 2878 C CA . GLY A 1 79 ? 18.896 -17.315 -40.794 1.00 0.00 79 GLY A CA 2
ATOM 2879 C C . GLY A 1 79 ? 20.006 -18.267 -40.445 1.00 0.00 79 GLY A C 2
ATOM 2880 O O . GLY A 1 79 ? 20.103 -19.335 -41.037 1.00 0.00 79 GLY A O 2
ATOM 2884 N N . HIS A 1 80 ? 20.799 -17.933 -39.442 1.00 0.00 80 HIS A N 2
ATOM 2885 C CA . HIS A 1 80 ? 21.806 -18.871 -39.024 1.00 0.00 80 HIS A CA 2
ATOM 2886 C C . HIS A 1 80 ? 21.116 -19.745 -37.991 1.00 0.00 80 HIS A C 2
ATOM 2887 O O . HIS A 1 80 ? 20.827 -19.281 -36.900 1.00 0.00 80 HIS A O 2
ATOM 2902 N N . PRO A 1 81 ? 20.739 -20.956 -38.286 1.00 0.00 81 PRO A N 2
ATOM 2903 C CA . PRO A 1 81 ? 20.019 -21.733 -37.288 1.00 0.00 81 PRO A CA 2
ATOM 2904 C C . PRO A 1 81 ? 20.744 -21.824 -35.972 1.00 0.00 81 PRO A C 2
ATOM 2905 O O . PRO A 1 81 ? 21.783 -22.456 -35.829 1.00 0.00 81 PRO A O 2
ATOM 2916 N N . GLN A 1 82 ? 20.129 -21.197 -35.022 1.00 0.00 82 GLN A N 2
ATOM 2917 C CA . GLN A 1 82 ? 20.608 -21.175 -33.677 1.00 0.00 82 GLN A CA 2
ATOM 2918 C C . GLN A 1 82 ? 19.591 -21.836 -32.782 1.00 0.00 82 GLN A C 2
ATOM 2919 O O . GLN A 1 82 ? 18.390 -21.598 -32.917 1.00 0.00 82 GLN A O 2
ATOM 2933 N N . CYS A 1 83 ? 20.057 -22.641 -31.857 1.00 0.00 83 CYS A N 2
ATOM 2934 C CA . CYS A 1 83 ? 19.163 -23.271 -30.960 1.00 0.00 83 CYS A CA 2
ATOM 2935 C C . CYS A 1 83 ? 18.655 -22.253 -30.009 1.00 0.00 83 CYS A C 2
ATOM 2936 O O . CYS A 1 83 ? 19.407 -21.551 -29.330 1.00 0.00 83 CYS A O 2
ATOM 2943 N N . VAL A 1 84 ? 17.386 -22.325 -29.859 1.00 0.00 84 VAL A N 2
ATOM 2944 C CA . VAL A 1 84 ? 16.716 -21.588 -28.890 1.00 0.00 84 VAL A CA 2
ATOM 2945 C C . VAL A 1 84 ? 16.264 -22.757 -28.135 1.00 0.00 84 VAL A C 2
ATOM 2946 O O . VAL A 1 84 ? 15.319 -23.461 -28.486 1.00 0.00 84 VAL A O 2
ATOM 2959 N N . GLN A 1 85 ? 17.063 -23.041 -27.196 1.00 0.00 85 GLN A N 2
ATOM 2960 C CA . GLN A 1 85 ? 16.893 -24.218 -26.461 1.00 0.00 85 GLN A CA 2
ATOM 2961 C C . GLN A 1 85 ? 15.519 -24.188 -25.867 1.00 0.00 85 GLN A C 2
ATOM 2962 O O . GLN A 1 85 ? 14.936 -23.141 -25.648 1.00 0.00 85 GLN A O 2
ATOM 2976 N N . ASN A 1 86 ? 14.984 -25.345 -25.709 1.00 0.00 86 ASN A N 2
ATOM 2977 C CA . ASN A 1 86 ? 13.628 -25.489 -25.194 1.00 0.00 86 ASN A CA 2
ATOM 2978 C C . ASN A 1 86 ? 13.577 -24.780 -23.855 1.00 0.00 86 ASN A C 2
ATOM 2979 O O . ASN A 1 86 ? 12.620 -24.075 -23.535 1.00 0.00 86 ASN A O 2
ATOM 2990 N N . GLN A 1 87 ? 14.717 -24.811 -23.195 1.00 0.00 87 GLN A N 2
ATOM 2991 C CA . GLN A 1 87 ? 14.952 -24.042 -22.052 1.00 0.00 87 GLN A CA 2
ATOM 2992 C C . GLN A 1 87 ? 16.012 -23.225 -22.734 1.00 0.00 87 GLN A C 2
ATOM 2993 O O . GLN A 1 87 ? 17.163 -23.644 -22.815 1.00 0.00 87 GLN A O 2
ATOM 3007 N N . PRO A 1 88 ? 15.663 -22.161 -23.348 1.00 0.00 88 PRO A N 2
ATOM 3008 C CA . PRO A 1 88 ? 16.619 -21.442 -24.156 1.00 0.00 88 PRO A CA 2
ATOM 3009 C C . PRO A 1 88 ? 17.863 -21.091 -23.439 1.00 0.00 88 PRO A C 2
ATOM 3010 O O . PRO A 1 88 ? 17.891 -20.696 -22.273 1.00 0.00 88 PRO A O 2
ATOM 3021 N N . THR A 1 89 ? 18.889 -21.343 -24.174 1.00 0.00 89 THR A N 2
ATOM 3022 C CA . THR A 1 89 ? 20.224 -21.179 -23.698 1.00 0.00 89 THR A CA 2
ATOM 3023 C C . THR A 1 89 ? 20.457 -19.761 -23.275 1.00 0.00 89 THR A C 2
ATOM 3024 O O . THR A 1 89 ? 20.829 -19.500 -22.130 1.00 0.00 89 THR A O 2
ATOM 3035 N N . CYS A 1 90 ? 20.216 -18.847 -24.198 1.00 0.00 90 CYS A N 2
ATOM 3036 C CA . CYS A 1 90 ? 20.381 -17.459 -23.910 1.00 0.00 90 CYS A CA 2
ATOM 3037 C C . CYS A 1 90 ? 19.111 -16.695 -24.128 1.00 0.00 90 CYS A C 2
ATOM 3038 O O . CYS A 1 90 ? 18.825 -15.785 -23.349 1.00 0.00 90 CYS A O 2
ATOM 3045 N N . SER A 1 91 ? 18.322 -17.017 -25.162 1.00 0.00 91 SER A N 2
ATOM 3046 C CA . SER A 1 91 ? 17.127 -16.215 -25.288 1.00 0.00 91 SER A CA 2
ATOM 3047 C C . SER A 1 91 ? 16.050 -16.797 -24.412 1.00 0.00 91 SER A C 2
ATOM 3048 O O . SER A 1 91 ? 15.162 -17.543 -24.813 1.00 0.00 91 SER A O 2
ATOM 3056 N N . ASP A 1 92 ? 16.146 -16.281 -23.238 1.00 0.00 92 ASP A N 2
ATOM 3057 C CA . ASP A 1 92 ? 15.241 -16.479 -22.106 1.00 0.00 92 ASP A CA 2
ATOM 3058 C C . ASP A 1 92 ? 15.296 -15.184 -21.312 1.00 0.00 92 ASP A C 2
ATOM 3059 O O . ASP A 1 92 ? 14.295 -14.590 -20.911 1.00 0.00 92 ASP A O 2
ATOM 3068 N N . ILE A 1 93 ? 16.559 -14.755 -21.191 1.00 0.00 93 ILE A N 2
ATOM 3069 C CA . ILE A 1 93 ? 16.985 -13.548 -20.582 1.00 0.00 93 ILE A CA 2
ATOM 3070 C C . ILE A 1 93 ? 17.513 -12.766 -21.760 1.00 0.00 93 ILE A C 2
ATOM 3071 O O . ILE A 1 93 ? 18.358 -13.250 -22.522 1.00 0.00 93 ILE A O 2
ATOM 3087 N N . GLN A 1 94 ? 16.951 -11.629 -21.997 1.00 0.00 94 GLN A N 2
ATOM 3088 C CA . GLN A 1 94 ? 17.337 -10.893 -23.161 1.00 0.00 94 GLN A CA 2
ATOM 3089 C C . GLN A 1 94 ? 18.671 -10.189 -22.981 1.00 0.00 94 GLN A C 2
ATOM 3090 O O . GLN A 1 94 ? 18.779 -9.125 -22.374 1.00 0.00 94 GLN A O 2
ATOM 3104 N N . CYS A 1 95 ? 19.665 -10.815 -23.597 1.00 0.00 95 CYS A N 2
ATOM 3105 C CA . CYS A 1 95 ? 21.020 -10.356 -23.651 1.00 0.00 95 CYS A CA 2
ATOM 3106 C C . CYS A 1 95 ? 21.532 -11.121 -24.819 1.00 0.00 95 CYS A C 2
ATOM 3107 O O . CYS A 1 95 ? 21.815 -12.316 -24.717 1.00 0.00 95 CYS A O 2
ATOM 3114 N N . SER A 1 96 ? 21.551 -10.456 -25.940 1.00 0.00 96 SER A N 2
ATOM 3115 C CA . SER A 1 96 ? 21.922 -11.097 -27.158 1.00 0.00 96 SER A CA 2
ATOM 3116 C C . SER A 1 96 ? 23.236 -11.775 -26.970 1.00 0.00 96 SER A C 2
ATOM 3117 O O . SER A 1 96 ? 24.029 -11.362 -26.123 1.00 0.00 96 SER A O 2
ATOM 3125 N N . LYS A 1 97 ? 23.450 -12.835 -27.729 1.00 0.00 97 LYS A N 2
ATOM 3126 C CA . LYS A 1 97 ? 24.673 -13.583 -27.604 1.00 0.00 97 LYS A CA 2
ATOM 3127 C C . LYS A 1 97 ? 25.843 -12.635 -27.664 1.00 0.00 97 LYS A C 2
ATOM 3128 O O . LYS A 1 97 ? 25.709 -11.465 -28.028 1.00 0.00 97 LYS A O 2
ATOM 3147 N N . GLY A 1 98 ? 26.941 -13.104 -27.159 1.00 0.00 98 GLY A N 2
ATOM 3148 C CA . GLY A 1 98 ? 28.084 -12.259 -26.978 1.00 0.00 98 GLY A CA 2
ATOM 3149 C C . GLY A 1 98 ? 28.202 -12.140 -25.465 1.00 0.00 98 GLY A C 2
ATOM 3150 O O . GLY A 1 98 ? 29.298 -12.147 -24.905 1.00 0.00 98 GLY A O 2
ATOM 3154 N N . THR A 1 99 ? 27.021 -12.205 -24.802 1.00 0.00 99 THR A N 2
ATOM 3155 C CA . THR A 1 99 ? 26.926 -12.281 -23.421 1.00 0.00 99 THR A CA 2
ATOM 3156 C C . THR A 1 99 ? 26.478 -13.690 -23.262 1.00 0.00 99 THR A C 2
ATOM 3157 O O . THR A 1 99 ? 26.316 -14.408 -24.249 1.00 0.00 99 THR A O 2
ATOM 3168 N N . THR A 1 100 ? 26.247 -14.068 -22.079 1.00 0.00 100 THR A N 2
ATOM 3169 C CA . THR A 1 100 ? 25.793 -15.356 -21.781 1.00 0.00 100 THR A CA 2
ATOM 3170 C C . THR A 1 100 ? 24.529 -15.037 -21.083 1.00 0.00 100 THR A C 2
ATOM 3171 O O . THR A 1 100 ? 24.221 -13.862 -20.968 1.00 0.00 100 THR A O 2
ATOM 3182 N N . CYS A 1 101 ? 23.803 -15.985 -20.628 1.00 0.00 101 CYS A N 2
ATOM 3183 C CA . CYS A 1 101 ? 22.649 -15.693 -19.939 1.00 0.00 101 CYS A CA 2
ATOM 3184 C C . CYS A 1 101 ? 22.765 -16.609 -18.800 1.00 0.00 101 CYS A C 2
ATOM 3185 O O . CYS A 1 101 ? 22.285 -17.742 -18.796 1.00 0.00 101 CYS A O 2
ATOM 3192 N N . GLN A 1 102 ? 23.473 -16.093 -17.853 1.00 0.00 102 GLN A N 2
ATOM 3193 C CA . GLN A 1 102 ? 23.758 -16.813 -16.692 1.00 0.00 102 GLN A CA 2
ATOM 3194 C C . GLN A 1 102 ? 23.049 -16.161 -15.603 1.00 0.00 102 GLN A C 2
ATOM 3195 O O . GLN A 1 102 ? 23.551 -15.276 -14.914 1.00 0.00 102 GLN A O 2
ATOM 3209 N N . MET A 1 103 ? 21.915 -16.700 -15.395 1.00 0.00 103 MET A N 2
ATOM 3210 C CA . MET A 1 103 ? 21.142 -16.297 -14.346 1.00 0.00 103 MET A CA 2
ATOM 3211 C C . MET A 1 103 ? 21.751 -17.050 -13.255 1.00 0.00 103 MET A C 2
ATOM 3212 O O . MET A 1 103 ? 21.794 -18.280 -13.334 1.00 0.00 103 MET A O 2
ATOM 3226 N N . VAL A 1 104 ? 22.244 -16.365 -12.265 1.00 0.00 104 VAL A N 2
ATOM 3227 C CA . VAL A 1 104 ? 22.871 -17.106 -11.232 1.00 0.00 104 VAL A CA 2
ATOM 3228 C C . VAL A 1 104 ? 21.923 -17.148 -10.104 1.00 0.00 104 VAL A C 2
ATOM 3229 O O . VAL A 1 104 ? 21.765 -16.240 -9.285 1.00 0.00 104 VAL A O 2
ATOM 3242 N N . ASP A 1 105 ? 21.292 -18.287 -10.138 1.00 0.00 105 ASP A N 2
ATOM 3243 C CA . ASP A 1 105 ? 20.280 -18.664 -9.184 1.00 0.00 105 ASP A CA 2
ATOM 3244 C C . ASP A 1 105 ? 19.060 -17.764 -9.292 1.00 0.00 105 ASP A C 2
ATOM 3245 O O . ASP A 1 105 ? 18.316 -17.634 -8.320 1.00 0.00 105 ASP A O 2
ATOM 3254 N N . GLY A 1 106 ? 18.833 -17.132 -10.458 1.00 0.00 106 GLY A N 2
ATOM 3255 C CA . GLY A 1 106 ? 17.668 -16.271 -10.571 1.00 0.00 106 GLY A CA 2
ATOM 3256 C C . GLY A 1 106 ? 18.088 -14.829 -10.438 1.00 0.00 106 GLY A C 2
ATOM 3257 O O . GLY A 1 106 ? 17.400 -13.998 -9.846 1.00 0.00 106 GLY A O 2
ATOM 3261 N N . TRP A 1 107 ? 19.206 -14.555 -11.064 1.00 0.00 107 TRP A N 2
ATOM 3262 C CA . TRP A 1 107 ? 19.768 -13.261 -11.137 1.00 0.00 107 TRP A CA 2
ATOM 3263 C C . TRP A 1 107 ? 20.373 -13.280 -12.509 1.00 0.00 107 TRP A C 2
ATOM 3264 O O . TRP A 1 107 ? 21.561 -13.571 -12.664 1.00 0.00 107 TRP A O 2
ATOM 3285 N N . PRO A 1 108 ? 19.616 -12.988 -13.512 1.00 0.00 108 PRO A N 2
ATOM 3286 C CA . PRO A 1 108 ? 20.172 -12.971 -14.858 1.00 0.00 108 PRO A CA 2
ATOM 3287 C C . PRO A 1 108 ? 21.373 -12.088 -14.931 1.00 0.00 108 PRO A C 2
ATOM 3288 O O . PRO A 1 108 ? 21.256 -10.861 -14.919 1.00 0.00 108 PRO A O 2
ATOM 3299 N N . ARG A 1 109 ? 22.521 -12.718 -15.065 1.00 0.00 109 ARG A N 2
ATOM 3300 C CA . ARG A 1 109 ? 23.730 -11.971 -15.208 1.00 0.00 109 ARG A CA 2
ATOM 3301 C C . ARG A 1 109 ? 24.332 -12.316 -16.537 1.00 0.00 109 ARG A C 2
ATOM 3302 O O . ARG A 1 109 ? 25.080 -13.277 -16.673 1.00 0.00 109 ARG A O 2
ATOM 3323 N N . CYS A 1 110 ? 23.997 -11.500 -17.510 1.00 0.00 110 CYS A N 2
ATOM 3324 C CA . CYS A 1 110 ? 24.516 -11.703 -18.847 1.00 0.00 110 CYS A CA 2
ATOM 3325 C C . CYS A 1 110 ? 25.983 -11.416 -18.797 1.00 0.00 110 CYS A C 2
ATOM 3326 O O . CYS A 1 110 ? 26.432 -10.271 -18.741 1.00 0.00 110 CYS A O 2
ATOM 3333 N N . THR A 1 111 ? 26.705 -12.499 -18.783 1.00 0.00 111 THR A N 2
ATOM 3334 C CA . THR A 1 111 ? 28.147 -12.451 -18.697 1.00 0.00 111 THR A CA 2
ATOM 3335 C C . THR A 1 111 ? 28.726 -12.348 -20.051 1.00 0.00 111 THR A C 2
ATOM 3336 O O . THR A 1 111 ? 28.394 -13.105 -20.948 1.00 0.00 111 THR A O 2
ATOM 3347 N N . GLN A 1 112 ? 29.685 -11.498 -20.165 1.00 0.00 112 GLN A N 2
ATOM 3348 C CA . GLN A 1 112 ? 30.367 -11.418 -21.377 1.00 0.00 112 GLN A CA 2
ATOM 3349 C C . GLN A 1 112 ? 31.164 -12.646 -21.311 1.00 0.00 112 GLN A C 2
ATOM 3350 O O . GLN A 1 112 ? 31.950 -12.808 -20.372 1.00 0.00 112 GLN A O 2
ATOM 3364 N N . LEU A 1 113 ? 30.861 -13.548 -22.213 1.00 0.00 113 LEU A N 2
ATOM 3365 C CA . LEU A 1 113 ? 31.475 -14.832 -22.173 1.00 0.00 113 LEU A CA 2
ATOM 3366 C C . LEU A 1 113 ? 32.945 -14.626 -22.006 1.00 0.00 113 LEU A C 2
ATOM 3367 O O . LEU A 1 113 ? 33.618 -14.062 -22.867 1.00 0.00 113 LEU A O 2
ATOM 3383 N N . LYS A 1 114 ? 33.409 -15.044 -20.848 1.00 0.00 114 LYS A N 2
ATOM 3384 C CA . LYS A 1 114 ? 34.789 -14.877 -20.481 1.00 0.00 114 LYS A CA 2
ATOM 3385 C C . LYS A 1 114 ? 35.674 -15.337 -21.618 1.00 0.00 114 LYS A C 2
ATOM 3386 O O . LYS A 1 114 ? 36.742 -14.769 -21.849 1.00 0.00 114 LYS A O 2
ATOM 3405 N N . VAL A 1 115 ? 35.196 -16.310 -22.385 1.00 0.00 115 VAL A N 2
ATOM 3406 C CA . VAL A 1 115 ? 35.951 -16.734 -23.540 1.00 0.00 115 VAL A CA 2
ATOM 3407 C C . VAL A 1 115 ? 35.020 -17.156 -24.685 1.00 0.00 115 VAL A C 2
ATOM 3408 O O . VAL A 1 115 ? 34.858 -18.341 -24.975 1.00 0.00 115 VAL A O 2
ATOM 3421 N N . ALA A 1 116 ? 34.462 -16.158 -25.369 1.00 0.00 116 ALA A N 2
ATOM 3422 C CA . ALA A 1 116 ? 33.617 -16.376 -26.532 1.00 0.00 116 ALA A CA 2
ATOM 3423 C C . ALA A 1 116 ? 34.341 -15.824 -27.740 1.00 0.00 116 ALA A C 2
ATOM 3424 O O . ALA A 1 116 ? 35.302 -15.071 -27.580 1.00 0.00 116 ALA A O 2
ATOM 3431 N N . PRO A 1 117 ? 33.861 -16.046 -28.929 1.00 0.00 117 PRO A N 2
ATOM 3432 C CA . PRO A 1 117 ? 34.467 -15.391 -30.109 1.00 0.00 117 PRO A CA 2
ATOM 3433 C C . PRO A 1 117 ? 34.317 -13.883 -29.897 1.00 0.00 117 PRO A C 2
ATOM 3434 O O . PRO A 1 117 ? 33.690 -13.480 -28.921 1.00 0.00 117 PRO A O 2
ATOM 3445 N N . ARG A 1 118 ? 34.914 -13.062 -30.754 1.00 0.00 118 ARG A N 2
ATOM 3446 C CA . ARG A 1 118 ? 34.853 -11.598 -30.579 1.00 0.00 118 ARG A CA 2
ATOM 3447 C C . ARG A 1 118 ? 33.441 -11.153 -30.190 1.00 0.00 118 ARG A C 2
ATOM 3448 O O . ARG A 1 118 ? 32.500 -11.212 -30.983 1.00 0.00 118 ARG A O 2
ATOM 3469 N N . ARG A 1 119 ? 33.324 -10.765 -28.918 1.00 0.00 119 ARG A N 2
ATOM 3470 C CA . ARG A 1 119 ? 32.049 -10.364 -28.327 1.00 0.00 119 ARG A CA 2
ATOM 3471 C C . ARG A 1 119 ? 31.837 -8.855 -28.433 1.00 0.00 119 ARG A C 2
ATOM 3472 O O . ARG A 1 119 ? 32.802 -8.095 -28.523 1.00 0.00 119 ARG A O 2
ATOM 3493 N N . PRO A 1 120 ? 30.604 -8.400 -28.394 1.00 0.00 120 PRO A N 2
ATOM 3494 C CA . PRO A 1 120 ? 30.292 -6.951 -28.456 1.00 0.00 120 PRO A CA 2
ATOM 3495 C C . PRO A 1 120 ? 30.438 -6.283 -27.090 1.00 0.00 120 PRO A C 2
ATOM 3496 O O . PRO A 1 120 ? 30.504 -5.057 -27.000 1.00 0.00 120 PRO A O 2
ATOM 3507 N N . SER A 1 121 ? 30.475 -7.087 -26.019 1.00 0.00 121 SER A N 2
ATOM 3508 C CA . SER A 1 121 ? 30.600 -6.524 -24.681 1.00 0.00 121 SER A CA 2
ATOM 3509 C C . SER A 1 121 ? 32.006 -5.979 -24.451 1.00 0.00 121 SER A C 2
ATOM 3510 O O . SER A 1 121 ? 32.783 -5.985 -25.391 1.00 0.00 121 SER A O 2
ATOM 3519 N N . SER A 1 1 ? -0.018 -40.099 -62.225 1.00 0.00 1 SER A N 3
ATOM 3520 C CA . SER A 1 1 ? 0.152 -40.874 -60.964 1.00 0.00 1 SER A CA 3
ATOM 3521 C C . SER A 1 1 ? 1.616 -40.851 -60.547 1.00 0.00 1 SER A C 3
ATOM 3522 O O . SER A 1 1 ? 2.513 -40.701 -61.377 1.00 0.00 1 SER A O 3
ATOM 3532 N N . GLY A 1 2 ? 1.844 -41.005 -59.250 1.00 0.00 2 GLY A N 3
ATOM 3533 C CA . GLY A 1 2 ? 3.194 -41.007 -58.705 1.00 0.00 2 GLY A CA 3
ATOM 3534 C C . GLY A 1 2 ? 3.709 -42.429 -58.590 1.00 0.00 2 GLY A C 3
ATOM 3535 O O . GLY A 1 2 ? 3.213 -43.327 -59.270 1.00 0.00 2 GLY A O 3
ATOM 3539 N N . GLY A 1 3 ? 4.687 -42.642 -57.717 1.00 0.00 3 GLY A N 3
ATOM 3540 C CA . GLY A 1 3 ? 5.223 -43.971 -57.522 1.00 0.00 3 GLY A CA 3
ATOM 3541 C C . GLY A 1 3 ? 4.861 -44.431 -56.134 1.00 0.00 3 GLY A C 3
ATOM 3542 O O . GLY A 1 3 ? 5.634 -45.098 -55.478 1.00 0.00 3 GLY A O 3
ATOM 3546 N N . CYS A 1 4 ? 3.689 -44.034 -55.678 1.00 0.00 4 CYS A N 3
ATOM 3547 C CA . CYS A 1 4 ? 3.251 -44.403 -54.346 1.00 0.00 4 CYS A CA 3
ATOM 3548 C C . CYS A 1 4 ? 3.249 -45.910 -54.204 1.00 0.00 4 CYS A C 3
ATOM 3549 O O . CYS A 1 4 ? 3.710 -46.461 -53.206 1.00 0.00 4 CYS A O 3
ATOM 3556 N N . ASN A 1 5 ? 2.758 -46.572 -55.228 1.00 0.00 5 ASN A N 3
ATOM 3557 C CA . ASN A 1 5 ? 2.719 -48.028 -55.208 1.00 0.00 5 ASN A CA 3
ATOM 3558 C C . ASN A 1 5 ? 4.120 -48.604 -55.318 1.00 0.00 5 ASN A C 3
ATOM 3559 O O . ASN A 1 5 ? 4.329 -49.795 -55.088 1.00 0.00 5 ASN A O 3
ATOM 3570 N N . ASP A 1 6 ? 5.088 -47.749 -55.613 1.00 0.00 6 ASP A N 3
ATOM 3571 C CA . ASP A 1 6 ? 6.451 -48.170 -55.680 1.00 0.00 6 ASP A CA 3
ATOM 3572 C C . ASP A 1 6 ? 7.089 -47.824 -54.353 1.00 0.00 6 ASP A C 3
ATOM 3573 O O . ASP A 1 6 ? 8.053 -48.458 -53.925 1.00 0.00 6 ASP A O 3
ATOM 3582 N N . ILE A 1 7 ? 6.525 -46.797 -53.696 1.00 0.00 7 ILE A N 3
ATOM 3583 C CA . ILE A 1 7 ? 7.019 -46.374 -52.442 1.00 0.00 7 ILE A CA 3
ATOM 3584 C C . ILE A 1 7 ? 5.924 -46.445 -51.420 1.00 0.00 7 ILE A C 3
ATOM 3585 O O . ILE A 1 7 ? 5.172 -45.494 -51.206 1.00 0.00 7 ILE A O 3
ATOM 3601 N N . TYR A 1 8 ? 5.903 -47.560 -50.744 1.00 0.00 8 TYR A N 3
ATOM 3602 C CA . TYR A 1 8 ? 4.995 -47.774 -49.686 1.00 0.00 8 TYR A CA 3
ATOM 3603 C C . TYR A 1 8 ? 5.840 -47.936 -48.477 1.00 0.00 8 TYR A C 3
ATOM 3604 O O . TYR A 1 8 ? 6.549 -48.928 -48.305 1.00 0.00 8 TYR A O 3
ATOM 3622 N N . CYS A 1 9 ? 5.721 -46.968 -47.619 1.00 0.00 9 CYS A N 3
ATOM 3623 C CA . CYS A 1 9 ? 6.421 -46.954 -46.361 1.00 0.00 9 CYS A CA 3
ATOM 3624 C C . CYS A 1 9 ? 6.000 -48.195 -45.626 1.00 0.00 9 CYS A C 3
ATOM 3625 O O . CYS A 1 9 ? 5.167 -48.940 -46.153 1.00 0.00 9 CYS A O 3
ATOM 3632 N N . PRO A 1 10 ? 6.468 -48.458 -44.439 1.00 0.00 10 PRO A N 3
ATOM 3633 C CA . PRO A 1 10 ? 5.954 -49.648 -43.749 1.00 0.00 10 PRO A CA 3
ATOM 3634 C C . PRO A 1 10 ? 4.458 -49.474 -43.728 1.00 0.00 10 PRO A C 3
ATOM 3635 O O . PRO A 1 10 ? 3.986 -48.417 -43.311 1.00 0.00 10 PRO A O 3
ATOM 3646 N N . LYS A 1 11 ? 3.746 -50.453 -44.275 1.00 0.00 11 LYS A N 3
ATOM 3647 C CA . LYS A 1 11 ? 2.327 -50.347 -44.412 1.00 0.00 11 LYS A CA 3
ATOM 3648 C C . LYS A 1 11 ? 1.735 -49.822 -43.157 1.00 0.00 11 LYS A C 3
ATOM 3649 O O . LYS A 1 11 ? 2.318 -49.914 -42.075 1.00 0.00 11 LYS A O 3
ATOM 3668 N N . GLY A 1 12 ? 0.676 -49.117 -43.362 1.00 0.00 12 GLY A N 3
ATOM 3669 C CA . GLY A 1 12 ? 0.085 -48.374 -42.328 1.00 0.00 12 GLY A CA 3
ATOM 3670 C C . GLY A 1 12 ? 0.305 -46.899 -42.696 1.00 0.00 12 GLY A C 3
ATOM 3671 O O . GLY A 1 12 ? -0.201 -46.004 -42.050 1.00 0.00 12 GLY A O 3
ATOM 3675 N N . THR A 1 13 ? 1.044 -46.647 -43.801 1.00 0.00 13 THR A N 3
ATOM 3676 C CA . THR A 1 13 ? 1.259 -45.318 -44.266 1.00 0.00 13 THR A CA 3
ATOM 3677 C C . THR A 1 13 ? 0.369 -45.164 -45.471 1.00 0.00 13 THR A C 3
ATOM 3678 O O . THR A 1 13 ? -0.400 -46.074 -45.777 1.00 0.00 13 THR A O 3
ATOM 3689 N N . THR A 1 14 ? 0.425 -44.049 -46.153 1.00 0.00 14 THR A N 3
ATOM 3690 C CA . THR A 1 14 ? -0.437 -43.901 -47.282 1.00 0.00 14 THR A CA 3
ATOM 3691 C C . THR A 1 14 ? 0.217 -42.981 -48.308 1.00 0.00 14 THR A C 3
ATOM 3692 O O . THR A 1 14 ? 0.240 -41.756 -48.191 1.00 0.00 14 THR A O 3
ATOM 3703 N N . CYS A 1 15 ? 0.829 -43.630 -49.286 1.00 0.00 15 CYS A N 3
ATOM 3704 C CA . CYS A 1 15 ? 1.560 -42.954 -50.320 1.00 0.00 15 CYS A CA 3
ATOM 3705 C C . CYS A 1 15 ? 0.690 -42.361 -51.368 1.00 0.00 15 CYS A C 3
ATOM 3706 O O . CYS A 1 15 ? -0.312 -42.925 -51.802 1.00 0.00 15 CYS A O 3
ATOM 3713 N N . LYS A 1 16 ? 1.129 -41.198 -51.783 1.00 0.00 16 LYS A N 3
ATOM 3714 C CA . LYS A 1 16 ? 0.461 -40.481 -52.811 1.00 0.00 16 LYS A CA 3
ATOM 3715 C C . LYS A 1 16 ? 1.483 -39.820 -53.651 1.00 0.00 16 LYS A C 3
ATOM 3716 O O . LYS A 1 16 ? 2.567 -39.514 -53.171 1.00 0.00 16 LYS A O 3
ATOM 3735 N N . MET A 1 17 ? 1.115 -39.515 -54.865 1.00 0.00 17 MET A N 3
ATOM 3736 C CA . MET A 1 17 ? 2.018 -38.790 -55.693 1.00 0.00 17 MET A CA 3
ATOM 3737 C C . MET A 1 17 ? 2.209 -37.478 -54.955 1.00 0.00 17 MET A C 3
ATOM 3738 O O . MET A 1 17 ? 1.286 -36.667 -54.904 1.00 0.00 17 MET A O 3
ATOM 3752 N N . MET A 1 18 ? 3.355 -37.274 -54.326 1.00 0.00 18 MET A N 3
ATOM 3753 C CA . MET A 1 18 ? 3.530 -36.074 -53.575 1.00 0.00 18 MET A CA 3
ATOM 3754 C C . MET A 1 18 ? 4.119 -35.049 -54.469 1.00 0.00 18 MET A C 3
ATOM 3755 O O . MET A 1 18 ? 5.293 -34.971 -54.644 1.00 0.00 18 MET A O 3
ATOM 3769 N N . ASP A 1 19 ? 3.267 -34.334 -55.119 1.00 0.00 19 ASP A N 3
ATOM 3770 C CA . ASP A 1 19 ? 3.673 -33.335 -56.077 1.00 0.00 19 ASP A CA 3
ATOM 3771 C C . ASP A 1 19 ? 4.688 -33.877 -57.085 1.00 0.00 19 ASP A C 3
ATOM 3772 O O . ASP A 1 19 ? 5.374 -33.097 -57.746 1.00 0.00 19 ASP A O 3
ATOM 3781 N N . GLY A 1 20 ? 4.772 -35.207 -57.220 1.00 0.00 20 GLY A N 3
ATOM 3782 C CA . GLY A 1 20 ? 5.699 -35.794 -58.177 1.00 0.00 20 GLY A CA 3
ATOM 3783 C C . GLY A 1 20 ? 6.847 -36.549 -57.505 1.00 0.00 20 GLY A C 3
ATOM 3784 O O . GLY A 1 20 ? 7.773 -37.008 -58.176 1.00 0.00 20 GLY A O 3
ATOM 3788 N N . HIS A 1 21 ? 6.751 -36.732 -56.198 1.00 0.00 21 HIS A N 3
ATOM 3789 C CA . HIS A 1 21 ? 7.729 -37.486 -55.456 1.00 0.00 21 HIS A CA 3
ATOM 3790 C C . HIS A 1 21 ? 6.938 -38.286 -54.434 1.00 0.00 21 HIS A C 3
ATOM 3791 O O . HIS A 1 21 ? 6.666 -37.779 -53.348 1.00 0.00 21 HIS A O 3
ATOM 3806 N N . PRO A 1 22 ? 6.499 -39.483 -54.764 1.00 0.00 22 PRO A N 3
ATOM 3807 C CA . PRO A 1 22 ? 5.654 -40.307 -53.867 1.00 0.00 22 PRO A CA 3
ATOM 3808 C C . PRO A 1 22 ? 6.083 -40.276 -52.434 1.00 0.00 22 PRO A C 3
ATOM 3809 O O . PRO A 1 22 ? 7.173 -40.704 -52.057 1.00 0.00 22 PRO A O 3
ATOM 3820 N N . GLN A 1 23 ? 5.165 -39.758 -51.644 1.00 0.00 23 GLN A N 3
ATOM 3821 C CA . GLN A 1 23 ? 5.376 -39.648 -50.218 1.00 0.00 23 GLN A CA 3
ATOM 3822 C C . GLN A 1 23 ? 4.299 -40.379 -49.464 1.00 0.00 23 GLN A C 3
ATOM 3823 O O . GLN A 1 23 ? 3.113 -40.164 -49.696 1.00 0.00 23 GLN A O 3
ATOM 3837 N N . CYS A 1 24 ? 4.733 -41.178 -48.512 1.00 0.00 24 CYS A N 3
ATOM 3838 C CA . CYS A 1 24 ? 3.825 -41.893 -47.668 1.00 0.00 24 CYS A CA 3
ATOM 3839 C C . CYS A 1 24 ? 3.336 -40.926 -46.674 1.00 0.00 24 CYS A C 3
ATOM 3840 O O . CYS A 1 24 ? 3.957 -40.681 -45.639 1.00 0.00 24 CYS A O 3
ATOM 3847 N N . VAL A 1 25 ? 2.180 -40.420 -46.970 1.00 0.00 25 VAL A N 3
ATOM 3848 C CA . VAL A 1 25 ? 1.575 -39.532 -46.070 1.00 0.00 25 VAL A CA 3
ATOM 3849 C C . VAL A 1 25 ? 0.792 -40.467 -45.250 1.00 0.00 25 VAL A C 3
ATOM 3850 O O . VAL A 1 25 ? -0.176 -41.058 -45.721 1.00 0.00 25 VAL A O 3
ATOM 3863 N N . GLN A 1 26 ? 1.310 -40.681 -44.066 1.00 0.00 26 GLN A N 3
ATOM 3864 C CA . GLN A 1 26 ? 0.762 -41.635 -43.188 1.00 0.00 26 GLN A CA 3
ATOM 3865 C C . GLN A 1 26 ? -0.734 -41.576 -43.161 1.00 0.00 26 GLN A C 3
ATOM 3866 O O . GLN A 1 26 ? -1.335 -40.532 -42.926 1.00 0.00 26 GLN A O 3
ATOM 3880 N N . ASN A 1 27 ? -1.319 -42.751 -43.309 1.00 0.00 27 ASN A N 3
ATOM 3881 C CA . ASN A 1 27 ? -2.776 -42.859 -43.160 1.00 0.00 27 ASN A CA 3
ATOM 3882 C C . ASN A 1 27 ? -3.104 -42.745 -41.636 1.00 0.00 27 ASN A C 3
ATOM 3883 O O . ASN A 1 27 ? -4.264 -42.714 -41.227 1.00 0.00 27 ASN A O 3
ATOM 3894 N N . GLN A 1 28 ? -2.025 -42.603 -40.833 1.00 0.00 28 GLN A N 3
ATOM 3895 C CA . GLN A 1 28 ? -2.003 -42.407 -39.424 1.00 0.00 28 GLN A CA 3
ATOM 3896 C C . GLN A 1 28 ? -1.576 -40.975 -39.401 1.00 0.00 28 GLN A C 3
ATOM 3897 O O . GLN A 1 28 ? -1.596 -40.410 -40.483 1.00 0.00 28 GLN A O 3
ATOM 3911 N N . PRO A 1 29 ? -1.172 -40.344 -38.322 1.00 0.00 29 PRO A N 3
ATOM 3912 C CA . PRO A 1 29 ? -0.677 -38.976 -38.443 1.00 0.00 29 PRO A CA 3
ATOM 3913 C C . PRO A 1 29 ? 0.326 -38.954 -39.530 1.00 0.00 29 PRO A C 3
ATOM 3914 O O . PRO A 1 29 ? 1.320 -39.682 -39.499 1.00 0.00 29 PRO A O 3
ATOM 3925 N N . SER A 1 30 ? 0.082 -38.106 -40.427 1.00 0.00 30 SER A N 3
ATOM 3926 C CA . SER A 1 30 ? 0.945 -37.924 -41.473 1.00 0.00 30 SER A CA 3
ATOM 3927 C C . SER A 1 30 ? 2.124 -37.444 -40.794 1.00 0.00 30 SER A C 3
ATOM 3928 O O . SER A 1 30 ? 2.002 -36.543 -39.983 1.00 0.00 30 SER A O 3
ATOM 3936 N N . CYS A 1 31 ? 3.223 -38.070 -41.070 1.00 0.00 31 CYS A N 3
ATOM 3937 C CA . CYS A 1 31 ? 4.476 -37.673 -40.466 1.00 0.00 31 CYS A CA 3
ATOM 3938 C C . CYS A 1 31 ? 4.469 -36.182 -40.461 1.00 0.00 31 CYS A C 3
ATOM 3939 O O . CYS A 1 31 ? 4.602 -35.563 -39.403 1.00 0.00 31 CYS A O 3
ATOM 3946 N N . SER A 1 32 ? 4.071 -35.623 -41.617 1.00 0.00 32 SER A N 3
ATOM 3947 C CA . SER A 1 32 ? 3.801 -34.242 -41.612 1.00 0.00 32 SER A CA 3
ATOM 3948 C C . SER A 1 32 ? 2.291 -34.090 -41.586 1.00 0.00 32 SER A C 3
ATOM 3949 O O . SER A 1 32 ? 1.594 -33.993 -42.596 1.00 0.00 32 SER A O 3
ATOM 3957 N N . ASP A 1 33 ? 1.881 -33.978 -40.364 1.00 0.00 33 ASP A N 3
ATOM 3958 C CA . ASP A 1 33 ? 0.515 -33.721 -39.925 1.00 0.00 33 ASP A CA 3
ATOM 3959 C C . ASP A 1 33 ? 0.662 -32.606 -38.917 1.00 0.00 33 ASP A C 3
ATOM 3960 O O . ASP A 1 33 ? -0.040 -31.596 -38.948 1.00 0.00 33 ASP A O 3
ATOM 3969 N N . ILE A 1 34 ? 1.709 -32.777 -38.096 1.00 0.00 34 ILE A N 3
ATOM 3970 C CA . ILE A 1 34 ? 2.104 -31.770 -37.157 1.00 0.00 34 ILE A CA 3
ATOM 3971 C C . ILE A 1 34 ? 2.935 -30.865 -38.012 1.00 0.00 34 ILE A C 3
ATOM 3972 O O . ILE A 1 34 ? 3.061 -31.139 -39.207 1.00 0.00 34 ILE A O 3
ATOM 3988 N N . GLN A 1 35 ? 3.501 -29.823 -37.469 1.00 0.00 35 GLN A N 3
ATOM 3989 C CA . GLN A 1 35 ? 4.294 -28.967 -38.292 1.00 0.00 35 GLN A CA 3
ATOM 3990 C C . GLN A 1 35 ? 5.739 -29.283 -38.090 1.00 0.00 35 GLN A C 3
ATOM 3991 O O . GLN A 1 35 ? 6.425 -28.758 -37.213 1.00 0.00 35 GLN A O 3
ATOM 4005 N N . CYS A 1 36 ? 6.179 -30.120 -38.992 1.00 0.00 36 CYS A N 3
ATOM 4006 C CA . CYS A 1 36 ? 7.528 -30.541 -39.074 1.00 0.00 36 CYS A CA 3
ATOM 4007 C C . CYS A 1 36 ? 7.847 -30.396 -40.508 1.00 0.00 36 CYS A C 3
ATOM 4008 O O . CYS A 1 36 ? 7.586 -31.286 -41.320 1.00 0.00 36 CYS A O 3
ATOM 4015 N N . SER A 1 37 ? 8.376 -29.255 -40.806 1.00 0.00 37 SER A N 3
ATOM 4016 C CA . SER A 1 37 ? 8.714 -28.946 -42.144 1.00 0.00 37 SER A CA 3
ATOM 4017 C C . SER A 1 37 ? 9.607 -30.044 -42.643 1.00 0.00 37 SER A C 3
ATOM 4018 O O . SER A 1 37 ? 10.744 -30.178 -42.195 1.00 0.00 37 SER A O 3
ATOM 4026 N N . LYS A 1 38 ? 9.021 -30.854 -43.520 1.00 0.00 38 LYS A N 3
ATOM 4027 C CA . LYS A 1 38 ? 9.678 -32.033 -44.068 1.00 0.00 38 LYS A CA 3
ATOM 4028 C C . LYS A 1 38 ? 11.122 -31.732 -44.342 1.00 0.00 38 LYS A C 3
ATOM 4029 O O . LYS A 1 38 ? 11.496 -30.614 -44.700 1.00 0.00 38 LYS A O 3
ATOM 4048 N N . GLY A 1 39 ? 11.929 -32.706 -44.014 1.00 0.00 39 GLY A N 3
ATOM 4049 C CA . GLY A 1 39 ? 13.346 -32.541 -44.048 1.00 0.00 39 GLY A CA 3
ATOM 4050 C C . GLY A 1 39 ? 13.812 -32.671 -42.622 1.00 0.00 39 GLY A C 3
ATOM 4051 O O . GLY A 1 39 ? 14.919 -33.136 -42.354 1.00 0.00 39 GLY A O 3
ATOM 4055 N N . THR A 1 40 ? 12.896 -32.378 -41.700 1.00 0.00 40 THR A N 3
ATOM 4056 C CA . THR A 1 40 ? 13.142 -32.586 -40.335 1.00 0.00 40 THR A CA 3
ATOM 4057 C C . THR A 1 40 ? 12.364 -33.851 -40.047 1.00 0.00 40 THR A C 3
ATOM 4058 O O . THR A 1 40 ? 11.828 -34.478 -40.960 1.00 0.00 40 THR A O 3
ATOM 4069 N N . THR A 1 41 ? 12.311 -34.227 -38.825 1.00 0.00 41 THR A N 3
ATOM 4070 C CA . THR A 1 41 ? 11.606 -35.433 -38.449 1.00 0.00 41 THR A CA 3
ATOM 4071 C C . THR A 1 41 ? 10.164 -35.141 -38.176 1.00 0.00 41 THR A C 3
ATOM 4072 O O . THR A 1 41 ? 9.801 -34.040 -37.785 1.00 0.00 41 THR A O 3
ATOM 4083 N N . CYS A 1 42 ? 9.351 -36.157 -38.310 1.00 0.00 42 CYS A N 3
ATOM 4084 C CA . CYS A 1 42 ? 7.962 -35.989 -38.004 1.00 0.00 42 CYS A CA 3
ATOM 4085 C C . CYS A 1 42 ? 7.824 -36.357 -36.560 1.00 0.00 42 CYS A C 3
ATOM 4086 O O . CYS A 1 42 ? 7.720 -37.531 -36.205 1.00 0.00 42 CYS A O 3
ATOM 4093 N N . GLN A 1 43 ? 7.901 -35.338 -35.727 1.00 0.00 43 GLN A N 3
ATOM 4094 C CA . GLN A 1 43 ? 7.870 -35.539 -34.325 1.00 0.00 43 GLN A CA 3
ATOM 4095 C C . GLN A 1 43 ? 6.713 -34.872 -33.650 1.00 0.00 43 GLN A C 3
ATOM 4096 O O . GLN A 1 43 ? 6.537 -33.662 -33.692 1.00 0.00 43 GLN A O 3
ATOM 4110 N N . MET A 1 44 ? 6.029 -35.718 -32.936 1.00 0.00 44 MET A N 3
ATOM 4111 C CA . MET A 1 44 ? 4.967 -35.384 -32.071 1.00 0.00 44 MET A CA 3
ATOM 4112 C C . MET A 1 44 ? 5.426 -36.148 -30.868 1.00 0.00 44 MET A C 3
ATOM 4113 O O . MET A 1 44 ? 5.115 -37.329 -30.752 1.00 0.00 44 MET A O 3
ATOM 4127 N N . VAL A 1 45 ? 6.282 -35.538 -30.049 1.00 0.00 45 VAL A N 3
ATOM 4128 C CA . VAL A 1 45 ? 6.851 -36.283 -28.966 1.00 0.00 45 VAL A CA 3
ATOM 4129 C C . VAL A 1 45 ? 5.840 -36.457 -27.901 1.00 0.00 45 VAL A C 3
ATOM 4130 O O . VAL A 1 45 ? 5.833 -35.763 -26.884 1.00 0.00 45 VAL A O 3
ATOM 4143 N N . ASP A 1 46 ? 5.013 -37.429 -28.146 1.00 0.00 46 ASP A N 3
ATOM 4144 C CA . ASP A 1 46 ? 3.997 -37.772 -27.206 1.00 0.00 46 ASP A CA 3
ATOM 4145 C C . ASP A 1 46 ? 3.141 -36.567 -26.916 1.00 0.00 46 ASP A C 3
ATOM 4146 O O . ASP A 1 46 ? 2.634 -36.414 -25.804 1.00 0.00 46 ASP A O 3
ATOM 4155 N N . GLY A 1 47 ? 2.994 -35.691 -27.905 1.00 0.00 47 GLY A N 3
ATOM 4156 C CA . GLY A 1 47 ? 2.211 -34.504 -27.690 1.00 0.00 47 GLY A CA 3
ATOM 4157 C C . GLY A 1 47 ? 3.102 -33.306 -27.419 1.00 0.00 47 GLY A C 3
ATOM 4158 O O . GLY A 1 47 ? 2.643 -32.278 -26.923 1.00 0.00 47 GLY A O 3
ATOM 4162 N N . TRP A 1 48 ? 4.352 -33.408 -27.843 1.00 0.00 48 TRP A N 3
ATOM 4163 C CA . TRP A 1 48 ? 5.260 -32.308 -27.749 1.00 0.00 48 TRP A CA 3
ATOM 4164 C C . TRP A 1 48 ? 6.030 -32.429 -28.998 1.00 0.00 48 TRP A C 3
ATOM 4165 O O . TRP A 1 48 ? 7.153 -32.925 -29.013 1.00 0.00 48 TRP A O 3
ATOM 4186 N N . PRO A 1 49 ? 5.475 -32.007 -30.048 1.00 0.00 49 PRO A N 3
ATOM 4187 C CA . PRO A 1 49 ? 6.180 -32.121 -31.294 1.00 0.00 49 PRO A CA 3
ATOM 4188 C C . PRO A 1 49 ? 7.417 -31.289 -31.375 1.00 0.00 49 PRO A C 3
ATOM 4189 O O . PRO A 1 49 ? 7.371 -30.067 -31.513 1.00 0.00 49 PRO A O 3
ATOM 4200 N N . ARG A 1 50 ? 8.515 -32.002 -31.426 1.00 0.00 50 ARG A N 3
ATOM 4201 C CA . ARG A 1 50 ? 9.777 -31.379 -31.648 1.00 0.00 50 ARG A CA 3
ATOM 4202 C C . ARG A 1 50 ? 10.327 -31.994 -32.904 1.00 0.00 50 ARG A C 3
ATOM 4203 O O . ARG A 1 50 ? 10.973 -33.039 -32.897 1.00 0.00 50 ARG A O 3
ATOM 4224 N N . CYS A 1 51 ? 10.073 -31.282 -33.968 1.00 0.00 51 CYS A N 3
ATOM 4225 C CA . CYS A 1 51 ? 10.511 -31.656 -35.281 1.00 0.00 51 CYS A CA 3
ATOM 4226 C C . CYS A 1 51 ? 11.942 -31.283 -35.367 1.00 0.00 51 CYS A C 3
ATOM 4227 O O . CYS A 1 51 ? 12.275 -30.111 -35.554 1.00 0.00 51 CYS A O 3
ATOM 4234 N N . ILE A 1 52 ? 12.787 -32.254 -35.162 1.00 0.00 52 ILE A N 3
ATOM 4235 C CA . ILE A 1 52 ? 14.191 -31.956 -35.157 1.00 0.00 52 ILE A CA 3
ATOM 4236 C C . ILE A 1 52 ? 15.009 -32.964 -35.925 1.00 0.00 52 ILE A C 3
ATOM 4237 O O . ILE A 1 52 ? 14.965 -34.164 -35.673 1.00 0.00 52 ILE A O 3
ATOM 4253 N N . GLN A 1 53 ? 15.761 -32.445 -36.879 1.00 0.00 53 GLN A N 3
ATOM 4254 C CA . GLN A 1 53 ? 16.609 -33.294 -37.683 1.00 0.00 53 GLN A CA 3
ATOM 4255 C C . GLN A 1 53 ? 17.862 -33.654 -36.929 1.00 0.00 53 GLN A C 3
ATOM 4256 O O . GLN A 1 53 ? 18.855 -32.926 -36.912 1.00 0.00 53 GLN A O 3
ATOM 4270 N N . ILE A 1 54 ? 17.803 -34.833 -36.396 1.00 0.00 54 ILE A N 3
ATOM 4271 C CA . ILE A 1 54 ? 18.922 -35.446 -35.701 1.00 0.00 54 ILE A CA 3
ATOM 4272 C C . ILE A 1 54 ? 19.360 -36.605 -36.571 1.00 0.00 54 ILE A C 3
ATOM 4273 O O . ILE A 1 54 ? 20.546 -36.917 -36.685 1.00 0.00 54 ILE A O 3
ATOM 4289 N N . LYS A 1 55 ? 18.373 -37.181 -37.251 1.00 0.00 55 LYS A N 3
ATOM 4290 C CA . LYS A 1 55 ? 18.601 -38.228 -38.186 1.00 0.00 55 LYS A CA 3
ATOM 4291 C C . LYS A 1 55 ? 19.157 -37.578 -39.409 1.00 0.00 55 LYS A C 3
ATOM 4292 O O . LYS A 1 55 ? 18.449 -36.859 -40.101 1.00 0.00 55 LYS A O 3
ATOM 4311 N N . ALA A 1 56 ? 20.416 -37.803 -39.654 1.00 0.00 56 ALA A N 3
ATOM 4312 C CA . ALA A 1 56 ? 21.036 -37.214 -40.815 1.00 0.00 56 ALA A CA 3
ATOM 4313 C C . ALA A 1 56 ? 20.443 -37.862 -42.057 1.00 0.00 56 ALA A C 3
ATOM 4314 O O . ALA A 1 56 ? 21.005 -38.807 -42.610 1.00 0.00 56 ALA A O 3
ATOM 4321 N N . ALA A 1 57 ? 19.313 -37.324 -42.499 1.00 0.00 57 ALA A N 3
ATOM 4322 C CA . ALA A 1 57 ? 18.649 -37.817 -43.679 1.00 0.00 57 ALA A CA 3
ATOM 4323 C C . ALA A 1 57 ? 19.219 -37.020 -44.809 1.00 0.00 57 ALA A C 3
ATOM 4324 O O . ALA A 1 57 ? 19.991 -36.103 -44.517 1.00 0.00 57 ALA A O 3
ATOM 4331 N N . PRO A 1 58 ? 18.874 -37.288 -46.054 1.00 0.00 58 PRO A N 3
ATOM 4332 C CA . PRO A 1 58 ? 19.369 -36.473 -47.193 1.00 0.00 58 PRO A CA 3
ATOM 4333 C C . PRO A 1 58 ? 19.287 -35.012 -46.801 1.00 0.00 58 PRO A C 3
ATOM 4334 O O . PRO A 1 58 ? 18.231 -34.516 -46.413 1.00 0.00 58 PRO A O 3
ATOM 4345 N N . SER A 1 59 ? 20.433 -34.372 -46.777 1.00 0.00 59 SER A N 3
ATOM 4346 C CA . SER A 1 59 ? 20.503 -33.025 -46.290 1.00 0.00 59 SER A CA 3
ATOM 4347 C C . SER A 1 59 ? 20.046 -32.000 -47.294 1.00 0.00 59 SER A C 3
ATOM 4348 O O . SER A 1 59 ? 20.794 -31.540 -48.157 1.00 0.00 59 SER A O 3
ATOM 4356 N N . ARG A 1 60 ? 18.818 -31.588 -47.073 1.00 0.00 60 ARG A N 3
ATOM 4357 C CA . ARG A 1 60 ? 18.187 -30.557 -47.805 1.00 0.00 60 ARG A CA 3
ATOM 4358 C C . ARG A 1 60 ? 17.842 -29.648 -46.669 1.00 0.00 60 ARG A C 3
ATOM 4359 O O . ARG A 1 60 ? 18.231 -30.028 -45.564 1.00 0.00 60 ARG A O 3
ATOM 4380 N N . PRO A 1 61 ? 17.170 -28.528 -46.821 1.00 0.00 61 PRO A N 3
ATOM 4381 C CA . PRO A 1 61 ? 16.813 -27.694 -45.658 1.00 0.00 61 PRO A CA 3
ATOM 4382 C C . PRO A 1 61 ? 16.412 -28.550 -44.478 1.00 0.00 61 PRO A C 3
ATOM 4383 O O . PRO A 1 61 ? 15.360 -29.186 -44.445 1.00 0.00 61 PRO A O 3
ATOM 4394 N N . SER A 1 62 ? 17.289 -28.520 -43.531 1.00 0.00 62 SER A N 3
ATOM 4395 C CA . SER A 1 62 ? 17.137 -29.240 -42.300 1.00 0.00 62 SER A CA 3
ATOM 4396 C C . SER A 1 62 ? 17.350 -28.229 -41.217 1.00 0.00 62 SER A C 3
ATOM 4397 O O . SER A 1 62 ? 18.490 -27.937 -40.850 1.00 0.00 62 SER A O 3
ATOM 4405 N N . CYS A 1 63 ? 16.240 -27.657 -40.778 1.00 0.00 63 CYS A N 3
ATOM 4406 C CA . CYS A 1 63 ? 16.235 -26.597 -39.772 1.00 0.00 63 CYS A CA 3
ATOM 4407 C C . CYS A 1 63 ? 17.293 -26.828 -38.722 1.00 0.00 63 CYS A C 3
ATOM 4408 O O . CYS A 1 63 ? 17.940 -25.875 -38.290 1.00 0.00 63 CYS A O 3
ATOM 4415 N N . SER A 1 64 ? 17.521 -28.087 -38.369 1.00 0.00 64 SER A N 3
ATOM 4416 C CA . SER A 1 64 ? 18.561 -28.383 -37.439 1.00 0.00 64 SER A CA 3
ATOM 4417 C C . SER A 1 64 ? 19.657 -29.146 -38.154 1.00 0.00 64 SER A C 3
ATOM 4418 O O . SER A 1 64 ? 19.566 -30.338 -38.441 1.00 0.00 64 SER A O 3
ATOM 4426 N N . ASP A 1 65 ? 20.710 -28.407 -38.335 1.00 0.00 65 ASP A N 3
ATOM 4427 C CA . ASP A 1 65 ? 21.972 -28.861 -38.915 1.00 0.00 65 ASP A CA 3
ATOM 4428 C C . ASP A 1 65 ? 22.934 -28.495 -37.835 1.00 0.00 65 ASP A C 3
ATOM 4429 O O . ASP A 1 65 ? 23.577 -29.326 -37.195 1.00 0.00 65 ASP A O 3
ATOM 4438 N N . ILE A 1 66 ? 22.817 -27.217 -37.524 1.00 0.00 66 ILE A N 3
ATOM 4439 C CA . ILE A 1 66 ? 23.463 -26.661 -36.372 1.00 0.00 66 ILE A CA 3
ATOM 4440 C C . ILE A 1 66 ? 22.473 -27.003 -35.298 1.00 0.00 66 ILE A C 3
ATOM 4441 O O . ILE A 1 66 ? 21.440 -26.345 -35.138 1.00 0.00 66 ILE A O 3
ATOM 4457 N N . HIS A 1 67 ? 22.742 -28.104 -34.640 1.00 0.00 67 HIS A N 3
ATOM 4458 C CA . HIS A 1 67 ? 21.831 -28.600 -33.652 1.00 0.00 67 HIS A CA 3
ATOM 4459 C C . HIS A 1 67 ? 22.485 -28.631 -32.300 1.00 0.00 67 HIS A C 3
ATOM 4460 O O . HIS A 1 67 ? 23.388 -29.423 -32.030 1.00 0.00 67 HIS A O 3
ATOM 4475 N N . CYS A 1 68 ? 21.995 -27.758 -31.454 1.00 0.00 68 CYS A N 3
ATOM 4476 C CA . CYS A 1 68 ? 22.486 -27.655 -30.108 1.00 0.00 68 CYS A CA 3
ATOM 4477 C C . CYS A 1 68 ? 22.175 -28.969 -29.403 1.00 0.00 68 CYS A C 3
ATOM 4478 O O . CYS A 1 68 ? 21.362 -29.748 -29.885 1.00 0.00 68 CYS A O 3
ATOM 4485 N N . PRO A 1 69 ? 22.805 -29.253 -28.310 1.00 0.00 69 PRO A N 3
ATOM 4486 C CA . PRO A 1 69 ? 22.586 -30.537 -27.577 1.00 0.00 69 PRO A CA 3
ATOM 4487 C C . PRO A 1 69 ? 21.127 -30.855 -27.324 1.00 0.00 69 PRO A C 3
ATOM 4488 O O . PRO A 1 69 ? 20.279 -29.998 -27.436 1.00 0.00 69 PRO A O 3
ATOM 4499 N N . LYS A 1 70 ? 20.863 -32.106 -26.969 1.00 0.00 70 LYS A N 3
ATOM 4500 C CA . LYS A 1 70 ? 19.520 -32.555 -26.682 1.00 0.00 70 LYS A CA 3
ATOM 4501 C C . LYS A 1 70 ? 18.876 -31.565 -25.758 1.00 0.00 70 LYS A C 3
ATOM 4502 O O . LYS A 1 70 ? 19.561 -30.807 -25.074 1.00 0.00 70 LYS A O 3
ATOM 4521 N N . GLY A 1 71 ? 17.581 -31.515 -25.777 1.00 0.00 71 GLY A N 3
ATOM 4522 C CA . GLY A 1 71 ? 16.914 -30.551 -24.982 1.00 0.00 71 GLY A CA 3
ATOM 4523 C C . GLY A 1 71 ? 16.775 -29.276 -25.798 1.00 0.00 71 GLY A C 3
ATOM 4524 O O . GLY A 1 71 ? 16.046 -28.373 -25.408 1.00 0.00 71 GLY A O 3
ATOM 4528 N N . THR A 1 72 ? 17.474 -29.196 -26.952 1.00 0.00 72 THR A N 3
ATOM 4529 C CA . THR A 1 72 ? 17.372 -28.042 -27.765 1.00 0.00 72 THR A CA 3
ATOM 4530 C C . THR A 1 72 ? 16.437 -28.261 -28.907 1.00 0.00 72 THR A C 3
ATOM 4531 O O . THR A 1 72 ? 16.236 -29.373 -29.396 1.00 0.00 72 THR A O 3
ATOM 4542 N N . THR A 1 73 ? 15.872 -27.165 -29.306 1.00 0.00 73 THR A N 3
ATOM 4543 C CA . THR A 1 73 ? 14.933 -27.139 -30.384 1.00 0.00 73 THR A CA 3
ATOM 4544 C C . THR A 1 73 ? 15.382 -26.098 -31.402 1.00 0.00 73 THR A C 3
ATOM 4545 O O . THR A 1 73 ? 15.632 -24.956 -31.041 1.00 0.00 73 THR A O 3
ATOM 4556 N N . CYS A 1 74 ? 15.526 -26.484 -32.663 1.00 0.00 74 CYS A N 3
ATOM 4557 C CA . CYS A 1 74 ? 15.995 -25.524 -33.655 1.00 0.00 74 CYS A CA 3
ATOM 4558 C C . CYS A 1 74 ? 14.907 -24.599 -34.138 1.00 0.00 74 CYS A C 3
ATOM 4559 O O . CYS A 1 74 ? 13.783 -25.011 -34.437 1.00 0.00 74 CYS A O 3
ATOM 4566 N N . LYS A 1 75 ? 15.299 -23.355 -34.291 1.00 0.00 75 LYS A N 3
ATOM 4567 C CA . LYS A 1 75 ? 14.436 -22.347 -34.848 1.00 0.00 75 LYS A CA 3
ATOM 4568 C C . LYS A 1 75 ? 15.263 -21.690 -35.891 1.00 0.00 75 LYS A C 3
ATOM 4569 O O . LYS A 1 75 ? 16.441 -21.997 -35.979 1.00 0.00 75 LYS A O 3
ATOM 4588 N N . MET A 1 76 ? 14.711 -20.736 -36.596 1.00 0.00 76 MET A N 3
ATOM 4589 C CA . MET A 1 76 ? 15.502 -20.005 -37.522 1.00 0.00 76 MET A CA 3
ATOM 4590 C C . MET A 1 76 ? 15.511 -18.632 -36.958 1.00 0.00 76 MET A C 3
ATOM 4591 O O . MET A 1 76 ? 14.498 -17.932 -36.969 1.00 0.00 76 MET A O 3
ATOM 4605 N N . ILE A 1 77 ? 16.666 -18.252 -36.453 1.00 0.00 77 ILE A N 3
ATOM 4606 C CA . ILE A 1 77 ? 16.794 -16.952 -35.868 1.00 0.00 77 ILE A CA 3
ATOM 4607 C C . ILE A 1 77 ? 17.525 -16.130 -36.842 1.00 0.00 77 ILE A C 3
ATOM 4608 O O . ILE A 1 77 ? 18.665 -16.375 -37.145 1.00 0.00 77 ILE A O 3
ATOM 4624 N N . ASP A 1 78 ? 16.787 -15.242 -37.427 1.00 0.00 78 ASP A N 3
ATOM 4625 C CA . ASP A 1 78 ? 17.291 -14.413 -38.486 1.00 0.00 78 ASP A CA 3
ATOM 4626 C C . ASP A 1 78 ? 17.675 -15.272 -39.699 1.00 0.00 78 ASP A C 3
ATOM 4627 O O . ASP A 1 78 ? 18.223 -14.754 -40.673 1.00 0.00 78 ASP A O 3
ATOM 4636 N N . GLY A 1 79 ? 17.341 -16.575 -39.671 1.00 0.00 79 GLY A N 3
ATOM 4637 C CA . GLY A 1 79 ? 17.609 -17.431 -40.788 1.00 0.00 79 GLY A CA 3
ATOM 4638 C C . GLY A 1 79 ? 18.773 -18.340 -40.519 1.00 0.00 79 GLY A C 3
ATOM 4639 O O . GLY A 1 79 ? 18.873 -19.400 -41.127 1.00 0.00 79 GLY A O 3
ATOM 4643 N N . HIS A 1 80 ? 19.615 -17.982 -39.565 1.00 0.00 80 HIS A N 3
ATOM 4644 C CA . HIS A 1 80 ? 20.680 -18.886 -39.227 1.00 0.00 80 HIS A CA 3
ATOM 4645 C C . HIS A 1 80 ? 20.081 -19.835 -38.200 1.00 0.00 80 HIS A C 3
ATOM 4646 O O . HIS A 1 80 ? 19.789 -19.418 -37.092 1.00 0.00 80 HIS A O 3
ATOM 4661 N N . PRO A 1 81 ? 19.790 -21.067 -38.514 1.00 0.00 81 PRO A N 3
ATOM 4662 C CA . PRO A 1 81 ? 19.165 -21.928 -37.519 1.00 0.00 81 PRO A CA 3
ATOM 4663 C C . PRO A 1 81 ? 19.925 -21.972 -36.219 1.00 0.00 81 PRO A C 3
ATOM 4664 O O . PRO A 1 81 ? 21.029 -22.496 -36.109 1.00 0.00 81 PRO A O 3
ATOM 4675 N N . GLN A 1 82 ? 19.273 -21.415 -35.251 1.00 0.00 82 GLN A N 3
ATOM 4676 C CA . GLN A 1 82 ? 19.768 -21.347 -33.913 1.00 0.00 82 GLN A CA 3
ATOM 4677 C C . GLN A 1 82 ? 18.819 -22.059 -32.983 1.00 0.00 82 GLN A C 3
ATOM 4678 O O . GLN A 1 82 ? 17.603 -21.898 -33.081 1.00 0.00 82 GLN A O 3
ATOM 4692 N N . CYS A 1 83 ? 19.367 -22.819 -32.064 1.00 0.00 83 CYS A N 3
ATOM 4693 C CA . CYS A 1 83 ? 18.550 -23.495 -31.129 1.00 0.00 83 CYS A CA 3
ATOM 4694 C C . CYS A 1 83 ? 18.011 -22.492 -30.171 1.00 0.00 83 CYS A C 3
ATOM 4695 O O . CYS A 1 83 ? 18.738 -21.717 -29.548 1.00 0.00 83 CYS A O 3
ATOM 4702 N N . VAL A 1 84 ? 16.761 -22.654 -29.951 1.00 0.00 84 VAL A N 3
ATOM 4703 C CA . VAL A 1 84 ? 16.084 -21.945 -28.964 1.00 0.00 84 VAL A CA 3
ATOM 4704 C C . VAL A 1 84 ? 15.733 -23.134 -28.181 1.00 0.00 84 VAL A C 3
ATOM 4705 O O . VAL A 1 84 ? 14.823 -23.900 -28.487 1.00 0.00 84 VAL A O 3
ATOM 4718 N N . GLN A 1 85 ? 16.582 -23.359 -27.272 1.00 0.00 85 GLN A N 3
ATOM 4719 C CA . GLN A 1 85 ? 16.510 -24.540 -26.527 1.00 0.00 85 GLN A CA 3
ATOM 4720 C C . GLN A 1 85 ? 15.166 -24.589 -25.869 1.00 0.00 85 GLN A C 3
ATOM 4721 O O . GLN A 1 85 ? 14.527 -23.580 -25.629 1.00 0.00 85 GLN A O 3
ATOM 4735 N N . ASN A 1 86 ? 14.724 -25.777 -25.674 1.00 0.00 86 ASN A N 3
ATOM 4736 C CA . ASN A 1 86 ? 13.412 -26.020 -25.091 1.00 0.00 86 ASN A CA 3
ATOM 4737 C C . ASN A 1 86 ? 13.376 -25.307 -23.754 1.00 0.00 86 ASN A C 3
ATOM 4738 O O . ASN A 1 86 ? 12.389 -24.672 -23.386 1.00 0.00 86 ASN A O 3
ATOM 4749 N N . GLN A 1 87 ? 14.549 -25.257 -23.154 1.00 0.00 87 GLN A N 3
ATOM 4750 C CA . GLN A 1 87 ? 14.793 -24.467 -22.025 1.00 0.00 87 GLN A CA 3
ATOM 4751 C C . GLN A 1 87 ? 15.762 -23.584 -22.761 1.00 0.00 87 GLN A C 3
ATOM 4752 O O . GLN A 1 87 ? 16.934 -23.924 -22.893 1.00 0.00 87 GLN A O 3
ATOM 4766 N N . PRO A 1 88 ? 15.310 -22.551 -23.362 1.00 0.00 88 PRO A N 3
ATOM 4767 C CA . PRO A 1 88 ? 16.171 -21.769 -24.220 1.00 0.00 88 PRO A CA 3
ATOM 4768 C C . PRO A 1 88 ? 17.438 -21.342 -23.581 1.00 0.00 88 PRO A C 3
ATOM 4769 O O . PRO A 1 88 ? 17.520 -20.951 -22.417 1.00 0.00 88 PRO A O 3
ATOM 4780 N N . THR A 1 89 ? 18.428 -21.537 -24.387 1.00 0.00 89 THR A N 3
ATOM 4781 C CA . THR A 1 89 ? 19.787 -21.310 -24.011 1.00 0.00 89 THR A CA 3
ATOM 4782 C C . THR A 1 89 ? 20.000 -19.891 -23.586 1.00 0.00 89 THR A C 3
ATOM 4783 O O . THR A 1 89 ? 20.502 -19.641 -22.488 1.00 0.00 89 THR A O 3
ATOM 4794 N N . CYS A 1 90 ? 19.605 -18.968 -24.446 1.00 0.00 90 CYS A N 3
ATOM 4795 C CA . CYS A 1 90 ? 19.746 -17.583 -24.134 1.00 0.00 90 CYS A CA 3
ATOM 4796 C C . CYS A 1 90 ? 18.430 -16.880 -24.140 1.00 0.00 90 CYS A C 3
ATOM 4797 O O . CYS A 1 90 ? 18.193 -16.064 -23.248 1.00 0.00 90 CYS A O 3
ATOM 4804 N N . SER A 1 91 ? 17.540 -17.164 -25.099 1.00 0.00 91 SER A N 3
ATOM 4805 C CA . SER A 1 91 ? 16.297 -16.434 -25.004 1.00 0.00 91 SER A CA 3
ATOM 4806 C C . SER A 1 91 ? 15.371 -17.187 -24.092 1.00 0.00 91 SER A C 3
ATOM 4807 O O . SER A 1 91 ? 14.471 -17.922 -24.478 1.00 0.00 91 SER A O 3
ATOM 4815 N N . ASP A 1 92 ? 15.604 -16.828 -22.881 1.00 0.00 92 ASP A N 3
ATOM 4816 C CA . ASP A 1 92 ? 14.873 -17.225 -21.679 1.00 0.00 92 ASP A CA 3
ATOM 4817 C C . ASP A 1 92 ? 15.012 -16.056 -20.714 1.00 0.00 92 ASP A C 3
ATOM 4818 O O . ASP A 1 92 ? 14.067 -15.573 -20.091 1.00 0.00 92 ASP A O 3
ATOM 4827 N N . ILE A 1 93 ? 16.270 -15.595 -20.708 1.00 0.00 93 ILE A N 3
ATOM 4828 C CA . ILE A 1 93 ? 16.756 -14.473 -19.989 1.00 0.00 93 ILE A CA 3
ATOM 4829 C C . ILE A 1 93 ? 17.108 -13.514 -21.099 1.00 0.00 93 ILE A C 3
ATOM 4830 O O . ILE A 1 93 ? 17.862 -13.851 -22.015 1.00 0.00 93 ILE A O 3
ATOM 4846 N N . GLN A 1 94 ? 16.489 -12.381 -21.103 1.00 0.00 94 GLN A N 3
ATOM 4847 C CA . GLN A 1 94 ? 16.706 -11.477 -22.189 1.00 0.00 94 GLN A CA 3
ATOM 4848 C C . GLN A 1 94 ? 18.038 -10.760 -22.081 1.00 0.00 94 GLN A C 3
ATOM 4849 O O . GLN A 1 94 ? 18.223 -9.827 -21.298 1.00 0.00 94 GLN A O 3
ATOM 4863 N N . CYS A 1 95 ? 18.940 -11.207 -22.942 1.00 0.00 95 CYS A N 3
ATOM 4864 C CA . CYS A 1 95 ? 20.259 -10.668 -23.085 1.00 0.00 95 CYS A CA 3
ATOM 4865 C C . CYS A 1 95 ? 20.614 -11.070 -24.473 1.00 0.00 95 CYS A C 3
ATOM 4866 O O . CYS A 1 95 ? 20.772 -12.261 -24.749 1.00 0.00 95 CYS A O 3
ATOM 4873 N N . SER A 1 96 ? 20.659 -10.115 -25.357 1.00 0.00 96 SER A N 3
ATOM 4874 C CA . SER A 1 96 ? 20.907 -10.434 -26.723 1.00 0.00 96 SER A CA 3
ATOM 4875 C C . SER A 1 96 ? 22.178 -11.216 -26.823 1.00 0.00 96 SER A C 3
ATOM 4876 O O . SER A 1 96 ? 23.142 -10.911 -26.125 1.00 0.00 96 SER A O 3
ATOM 4884 N N . LYS A 1 97 ? 22.167 -12.238 -27.675 1.00 0.00 97 LYS A N 3
ATOM 4885 C CA . LYS A 1 97 ? 23.333 -13.071 -27.832 1.00 0.00 97 LYS A CA 3
ATOM 4886 C C . LYS A 1 97 ? 24.540 -12.194 -28.035 1.00 0.00 97 LYS A C 3
ATOM 4887 O O . LYS A 1 97 ? 24.431 -10.997 -28.310 1.00 0.00 97 LYS A O 3
ATOM 4906 N N . GLY A 1 98 ? 25.666 -12.760 -27.742 1.00 0.00 98 GLY A N 3
ATOM 4907 C CA . GLY A 1 98 ? 26.880 -12.002 -27.702 1.00 0.00 98 GLY A CA 3
ATOM 4908 C C . GLY A 1 98 ? 27.250 -12.018 -26.227 1.00 0.00 98 GLY A C 3
ATOM 4909 O O . GLY A 1 98 ? 28.419 -12.151 -25.864 1.00 0.00 98 GLY A O 3
ATOM 4913 N N . THR A 1 99 ? 26.195 -12.062 -25.375 1.00 0.00 99 THR A N 3
ATOM 4914 C CA . THR A 1 99 ? 26.339 -12.262 -24.005 1.00 0.00 99 THR A CA 3
ATOM 4915 C C . THR A 1 99 ? 25.933 -13.690 -23.908 1.00 0.00 99 THR A C 3
ATOM 4916 O O . THR A 1 99 ? 25.659 -14.325 -24.928 1.00 0.00 99 THR A O 3
ATOM 4927 N N . THR A 1 100 ? 25.871 -14.183 -22.746 1.00 0.00 100 THR A N 3
ATOM 4928 C CA . THR A 1 100 ? 25.482 -15.505 -22.519 1.00 0.00 100 THR A CA 3
ATOM 4929 C C . THR A 1 100 ? 24.297 -15.288 -21.663 1.00 0.00 100 THR A C 3
ATOM 4930 O O . THR A 1 100 ? 23.981 -14.137 -21.409 1.00 0.00 100 THR A O 3
ATOM 4941 N N . CYS A 1 101 ? 23.644 -16.292 -21.223 1.00 0.00 101 CYS A N 3
ATOM 4942 C CA . CYS A 1 101 ? 22.566 -16.095 -20.393 1.00 0.00 101 CYS A CA 3
ATOM 4943 C C . CYS A 1 101 ? 22.838 -17.086 -19.351 1.00 0.00 101 CYS A C 3
ATOM 4944 O O . CYS A 1 101 ? 22.368 -18.225 -19.363 1.00 0.00 101 CYS A O 3
ATOM 4951 N N . GLN A 1 102 ? 23.653 -16.625 -18.465 1.00 0.00 102 GLN A N 3
ATOM 4952 C CA . GLN A 1 102 ? 24.085 -17.412 -17.402 1.00 0.00 102 GLN A CA 3
ATOM 4953 C C . GLN A 1 102 ? 23.551 -16.789 -16.208 1.00 0.00 102 GLN A C 3
ATOM 4954 O O . GLN A 1 102 ? 24.158 -15.925 -15.577 1.00 0.00 102 GLN A O 3
ATOM 4968 N N . MET A 1 103 ? 22.451 -17.316 -15.861 1.00 0.00 103 MET A N 3
ATOM 4969 C CA . MET A 1 103 ? 21.847 -16.922 -14.711 1.00 0.00 103 MET A CA 3
ATOM 4970 C C . MET A 1 103 ? 22.466 -17.839 -13.763 1.00 0.00 103 MET A C 3
ATOM 4971 O O . MET A 1 103 ? 22.403 -19.050 -13.983 1.00 0.00 103 MET A O 3
ATOM 4985 N N . VAL A 1 104 ? 23.086 -17.316 -12.756 1.00 0.00 104 VAL A N 3
ATOM 4986 C CA . VAL A 1 104 ? 23.736 -18.216 -11.870 1.00 0.00 104 VAL A CA 3
ATOM 4987 C C . VAL A 1 104 ? 22.904 -18.344 -10.657 1.00 0.00 104 VAL A C 3
ATOM 4988 O O . VAL A 1 104 ? 22.878 -17.520 -9.750 1.00 0.00 104 VAL A O 3
ATOM 5001 N N . ASP A 1 105 ? 22.226 -19.460 -10.722 1.00 0.00 105 ASP A N 3
ATOM 5002 C CA . ASP A 1 105 ? 21.315 -19.906 -9.689 1.00 0.00 105 ASP A CA 3
ATOM 5003 C C . ASP A 1 105 ? 20.084 -18.999 -9.610 1.00 0.00 105 ASP A C 3
ATOM 5004 O O . ASP A 1 105 ? 19.350 -19.019 -8.619 1.00 0.00 105 ASP A O 3
ATOM 5013 N N . GLY A 1 106 ? 19.820 -18.220 -10.673 1.00 0.00 106 GLY A N 3
ATOM 5014 C CA . GLY A 1 106 ? 18.654 -17.351 -10.641 1.00 0.00 106 GLY A CA 3
ATOM 5015 C C . GLY A 1 106 ? 19.096 -15.930 -10.395 1.00 0.00 106 GLY A C 3
ATOM 5016 O O . GLY A 1 106 ? 18.461 -15.160 -9.674 1.00 0.00 106 GLY A O 3
ATOM 5020 N N . TRP A 1 107 ? 20.168 -15.596 -11.077 1.00 0.00 107 TRP A N 3
ATOM 5021 C CA . TRP A 1 107 ? 20.733 -14.299 -11.070 1.00 0.00 107 TRP A CA 3
ATOM 5022 C C . TRP A 1 107 ? 21.181 -14.176 -12.491 1.00 0.00 107 TRP A C 3
ATOM 5023 O O . TRP A 1 107 ? 22.341 -14.449 -12.799 1.00 0.00 107 TRP A O 3
ATOM 5044 N N . PRO A 1 108 ? 20.314 -13.798 -13.371 1.00 0.00 108 PRO A N 3
ATOM 5045 C CA . PRO A 1 108 ? 20.701 -13.673 -14.768 1.00 0.00 108 PRO A CA 3
ATOM 5046 C C . PRO A 1 108 ? 21.917 -12.823 -14.932 1.00 0.00 108 PRO A C 3
ATOM 5047 O O . PRO A 1 108 ? 21.850 -11.602 -14.785 1.00 0.00 108 PRO A O 3
ATOM 5058 N N . ARG A 1 109 ? 23.013 -13.466 -15.289 1.00 0.00 109 ARG A N 3
ATOM 5059 C CA . ARG A 1 109 ? 24.215 -12.728 -15.531 1.00 0.00 109 ARG A CA 3
ATOM 5060 C C . ARG A 1 109 ? 24.616 -12.943 -16.955 1.00 0.00 109 ARG A C 3
ATOM 5061 O O . ARG A 1 109 ? 25.322 -13.891 -17.285 1.00 0.00 109 ARG A O 3
ATOM 5082 N N . CYS A 1 110 ? 24.184 -12.033 -17.791 1.00 0.00 110 CYS A N 3
ATOM 5083 C CA . CYS A 1 110 ? 24.549 -12.125 -19.183 1.00 0.00 110 CYS A CA 3
ATOM 5084 C C . CYS A 1 110 ? 26.012 -11.836 -19.280 1.00 0.00 110 CYS A C 3
ATOM 5085 O O . CYS A 1 110 ? 26.465 -10.695 -19.194 1.00 0.00 110 CYS A O 3
ATOM 5092 N N . THR A 1 111 ? 26.734 -12.905 -19.442 1.00 0.00 111 THR A N 3
ATOM 5093 C CA . THR A 1 111 ? 28.172 -12.835 -19.532 1.00 0.00 111 THR A CA 3
ATOM 5094 C C . THR A 1 111 ? 28.557 -12.569 -20.934 1.00 0.00 111 THR A C 3
ATOM 5095 O O . THR A 1 111 ? 28.159 -13.266 -21.857 1.00 0.00 111 THR A O 3
ATOM 5106 N N . GLN A 1 112 ? 29.419 -11.623 -21.078 1.00 0.00 112 GLN A N 3
ATOM 5107 C CA . GLN A 1 112 ? 29.928 -11.356 -22.347 1.00 0.00 112 GLN A CA 3
ATOM 5108 C C . GLN A 1 112 ? 30.806 -12.514 -22.528 1.00 0.00 112 GLN A C 3
ATOM 5109 O O . GLN A 1 112 ? 31.737 -12.699 -21.739 1.00 0.00 112 GLN A O 3
ATOM 5123 N N . LEU A 1 113 ? 30.415 -13.361 -23.454 1.00 0.00 113 LEU A N 3
ATOM 5124 C CA . LEU A 1 113 ? 31.099 -14.593 -23.615 1.00 0.00 113 LEU A CA 3
ATOM 5125 C C . LEU A 1 113 ? 32.565 -14.316 -23.664 1.00 0.00 113 LEU A C 3
ATOM 5126 O O . LEU A 1 113 ? 33.084 -13.708 -24.601 1.00 0.00 113 LEU A O 3
ATOM 5142 N N . LYS A 1 114 ? 33.217 -14.759 -22.614 1.00 0.00 114 LYS A N 3
ATOM 5143 C CA . LYS A 1 114 ? 34.630 -14.569 -22.466 1.00 0.00 114 LYS A CA 3
ATOM 5144 C C . LYS A 1 114 ? 35.326 -15.018 -23.735 1.00 0.00 114 LYS A C 3
ATOM 5145 O O . LYS A 1 114 ? 36.370 -14.477 -24.100 1.00 0.00 114 LYS A O 3
ATOM 5164 N N . VAL A 1 115 ? 34.710 -15.955 -24.458 1.00 0.00 115 VAL A N 3
ATOM 5165 C CA . VAL A 1 115 ? 35.282 -16.351 -25.714 1.00 0.00 115 VAL A CA 3
ATOM 5166 C C . VAL A 1 115 ? 34.223 -16.899 -26.687 1.00 0.00 115 VAL A C 3
ATOM 5167 O O . VAL A 1 115 ? 34.141 -18.096 -26.956 1.00 0.00 115 VAL A O 3
ATOM 5180 N N . ALA A 1 116 ? 33.467 -15.972 -27.280 1.00 0.00 116 ALA A N 3
ATOM 5181 C CA . ALA A 1 116 ? 32.475 -16.298 -28.295 1.00 0.00 116 ALA A CA 3
ATOM 5182 C C . ALA A 1 116 ? 32.974 -15.743 -29.607 1.00 0.00 116 ALA A C 3
ATOM 5183 O O . ALA A 1 116 ? 33.920 -14.954 -29.599 1.00 0.00 116 ALA A O 3
ATOM 5190 N N . PRO A 1 117 ? 32.348 -16.046 -30.712 1.00 0.00 117 PRO A N 3
ATOM 5191 C CA . PRO A 1 117 ? 32.756 -15.428 -31.993 1.00 0.00 117 PRO A CA 3
ATOM 5192 C C . PRO A 1 117 ? 32.703 -13.917 -31.785 1.00 0.00 117 PRO A C 3
ATOM 5193 O O . PRO A 1 117 ? 31.789 -13.427 -31.128 1.00 0.00 117 PRO A O 3
ATOM 5204 N N . ARG A 1 118 ? 33.717 -13.209 -32.253 1.00 0.00 118 ARG A N 3
ATOM 5205 C CA . ARG A 1 118 ? 33.812 -11.763 -32.018 1.00 0.00 118 ARG A CA 3
ATOM 5206 C C . ARG A 1 118 ? 32.488 -11.037 -32.255 1.00 0.00 118 ARG A C 3
ATOM 5207 O O . ARG A 1 118 ? 32.139 -10.678 -33.379 1.00 0.00 118 ARG A O 3
ATOM 5228 N N . ARG A 1 119 ? 31.785 -10.799 -31.148 1.00 0.00 119 ARG A N 3
ATOM 5229 C CA . ARG A 1 119 ? 30.516 -10.083 -31.150 1.00 0.00 119 ARG A CA 3
ATOM 5230 C C . ARG A 1 119 ? 30.527 -9.054 -30.020 1.00 0.00 119 ARG A C 3
ATOM 5231 O O . ARG A 1 119 ? 31.282 -9.202 -29.059 1.00 0.00 119 ARG A O 3
ATOM 5252 N N . PRO A 1 120 ? 29.731 -8.026 -30.104 1.00 0.00 120 PRO A N 3
ATOM 5253 C CA . PRO A 1 120 ? 29.682 -6.973 -29.053 1.00 0.00 120 PRO A CA 3
ATOM 5254 C C . PRO A 1 120 ? 28.751 -7.327 -27.887 1.00 0.00 120 PRO A C 3
ATOM 5255 O O . PRO A 1 120 ? 27.802 -6.592 -27.611 1.00 0.00 120 PRO A O 3
ATOM 5266 N N . SER A 1 121 ? 29.023 -8.441 -27.192 1.00 0.00 121 SER A N 3
ATOM 5267 C CA . SER A 1 121 ? 28.189 -8.837 -26.063 1.00 0.00 121 SER A CA 3
ATOM 5268 C C . SER A 1 121 ? 26.710 -8.810 -26.442 1.00 0.00 121 SER A C 3
ATOM 5269 O O . SER A 1 121 ? 25.887 -8.855 -25.544 1.00 0.00 121 SER A O 3
ATOM 5278 N N . SER A 1 1 ? 0.148 -39.022 -57.118 1.00 0.00 1 SER A N 4
ATOM 5279 C CA . SER A 1 1 ? 0.586 -39.288 -58.517 1.00 0.00 1 SER A CA 4
ATOM 5280 C C . SER A 1 1 ? 2.116 -39.328 -58.571 1.00 0.00 1 SER A C 4
ATOM 5281 O O . SER A 1 1 ? 2.768 -39.596 -57.562 1.00 0.00 1 SER A O 4
ATOM 5291 N N . GLY A 1 2 ? 2.691 -39.073 -59.748 1.00 0.00 2 GLY A N 4
ATOM 5292 C CA . GLY A 1 2 ? 4.144 -39.100 -59.891 1.00 0.00 2 GLY A CA 4
ATOM 5293 C C . GLY A 1 2 ? 4.660 -40.503 -59.648 1.00 0.00 2 GLY A C 4
ATOM 5294 O O . GLY A 1 2 ? 4.367 -41.415 -60.423 1.00 0.00 2 GLY A O 4
ATOM 5298 N N . GLY A 1 3 ? 5.401 -40.692 -58.558 1.00 0.00 3 GLY A N 4
ATOM 5299 C CA . GLY A 1 3 ? 5.901 -42.014 -58.238 1.00 0.00 3 GLY A CA 4
ATOM 5300 C C . GLY A 1 3 ? 5.189 -42.512 -57.002 1.00 0.00 3 GLY A C 4
ATOM 5301 O O . GLY A 1 3 ? 5.740 -43.284 -56.231 1.00 0.00 3 GLY A O 4
ATOM 5305 N N . CYS A 1 4 ? 3.990 -42.000 -56.767 1.00 0.00 4 CYS A N 4
ATOM 5306 C CA . CYS A 1 4 ? 3.276 -42.361 -55.570 1.00 0.00 4 CYS A CA 4
ATOM 5307 C C . CYS A 1 4 ? 2.952 -43.830 -55.532 1.00 0.00 4 CYS A C 4
ATOM 5308 O O . CYS A 1 4 ? 3.101 -44.484 -54.499 1.00 0.00 4 CYS A O 4
ATOM 5315 N N . ASN A 1 5 ? 2.539 -44.355 -56.659 1.00 0.00 5 ASN A N 4
ATOM 5316 C CA . ASN A 1 5 ? 2.231 -45.772 -56.724 1.00 0.00 5 ASN A CA 4
ATOM 5317 C C . ASN A 1 5 ? 3.520 -46.574 -56.780 1.00 0.00 5 ASN A C 4
ATOM 5318 O O . ASN A 1 5 ? 3.495 -47.803 -56.721 1.00 0.00 5 ASN A O 4
ATOM 5329 N N . ASP A 1 6 ? 4.650 -45.876 -56.833 1.00 0.00 6 ASP A N 4
ATOM 5330 C CA . ASP A 1 6 ? 5.919 -46.522 -56.823 1.00 0.00 6 ASP A CA 4
ATOM 5331 C C . ASP A 1 6 ? 6.454 -46.422 -55.412 1.00 0.00 6 ASP A C 4
ATOM 5332 O O . ASP A 1 6 ? 7.271 -47.238 -54.983 1.00 0.00 6 ASP A O 4
ATOM 5341 N N . ILE A 1 7 ? 5.979 -45.397 -54.685 1.00 0.00 7 ILE A N 4
ATOM 5342 C CA . ILE A 1 7 ? 6.404 -45.194 -53.350 1.00 0.00 7 ILE A CA 4
ATOM 5343 C C . ILE A 1 7 ? 5.224 -45.252 -52.415 1.00 0.00 7 ILE A C 4
ATOM 5344 O O . ILE A 1 7 ? 4.583 -44.244 -52.119 1.00 0.00 7 ILE A O 4
ATOM 5360 N N . TYR A 1 8 ? 5.012 -46.430 -51.895 1.00 0.00 8 TYR A N 4
ATOM 5361 C CA . TYR A 1 8 ? 4.005 -46.655 -50.927 1.00 0.00 8 TYR A CA 4
ATOM 5362 C C . TYR A 1 8 ? 4.730 -47.165 -49.732 1.00 0.00 8 TYR A C 4
ATOM 5363 O O . TYR A 1 8 ? 5.270 -48.270 -49.721 1.00 0.00 8 TYR A O 4
ATOM 5381 N N . CYS A 1 9 ? 4.699 -46.358 -48.714 1.00 0.00 9 CYS A N 4
ATOM 5382 C CA . CYS A 1 9 ? 5.306 -46.683 -47.450 1.00 0.00 9 CYS A CA 4
ATOM 5383 C C . CYS A 1 9 ? 4.671 -47.951 -46.977 1.00 0.00 9 CYS A C 4
ATOM 5384 O O . CYS A 1 9 ? 3.763 -48.451 -47.651 1.00 0.00 9 CYS A O 4
ATOM 5391 N N . PRO A 1 10 ? 5.032 -48.474 -45.840 1.00 0.00 10 PRO A N 4
ATOM 5392 C CA . PRO A 1 10 ? 4.313 -49.659 -45.371 1.00 0.00 10 PRO A CA 4
ATOM 5393 C C . PRO A 1 10 ? 2.867 -49.241 -45.356 1.00 0.00 10 PRO A C 4
ATOM 5394 O O . PRO A 1 10 ? 2.553 -48.185 -44.800 1.00 0.00 10 PRO A O 4
ATOM 5405 N N . LYS A 1 11 ? 2.030 -49.992 -46.054 1.00 0.00 11 LYS A N 4
ATOM 5406 C CA . LYS A 1 11 ? 0.661 -49.616 -46.192 1.00 0.00 11 LYS A CA 4
ATOM 5407 C C . LYS A 1 11 ? 0.110 -49.255 -44.861 1.00 0.00 11 LYS A C 4
ATOM 5408 O O . LYS A 1 11 ? 0.638 -49.634 -43.815 1.00 0.00 11 LYS A O 4
ATOM 5427 N N . GLY A 1 12 ? -0.830 -48.378 -44.933 1.00 0.00 12 GLY A N 4
ATOM 5428 C CA . GLY A 1 12 ? -1.340 -47.765 -43.774 1.00 0.00 12 GLY A CA 4
ATOM 5429 C C . GLY A 1 12 ? -0.909 -46.293 -43.859 1.00 0.00 12 GLY A C 4
ATOM 5430 O O . GLY A 1 12 ? -1.313 -45.468 -43.059 1.00 0.00 12 GLY A O 4
ATOM 5434 N N . THR A 1 13 ? -0.095 -45.955 -44.887 1.00 0.00 13 THR A N 4
ATOM 5435 C CA . THR A 1 13 ? 0.321 -44.624 -45.102 1.00 0.00 13 THR A CA 4
ATOM 5436 C C . THR A 1 13 ? -0.545 -44.074 -46.203 1.00 0.00 13 THR A C 4
ATOM 5437 O O . THR A 1 13 ? -1.449 -44.758 -46.681 1.00 0.00 13 THR A O 4
ATOM 5448 N N . THR A 1 14 ? -0.286 -42.865 -46.620 1.00 0.00 14 THR A N 4
ATOM 5449 C CA . THR A 1 14 ? -1.069 -42.300 -47.667 1.00 0.00 14 THR A CA 4
ATOM 5450 C C . THR A 1 14 ? -0.181 -41.325 -48.417 1.00 0.00 14 THR A C 4
ATOM 5451 O O . THR A 1 14 ? 0.098 -40.200 -47.999 1.00 0.00 14 THR A O 4
ATOM 5462 N N . CYS A 1 15 ? 0.351 -41.847 -49.494 1.00 0.00 15 CYS A N 4
ATOM 5463 C CA . CYS A 1 15 ? 1.284 -41.141 -50.299 1.00 0.00 15 CYS A CA 4
ATOM 5464 C C . CYS A 1 15 ? 0.648 -40.233 -51.299 1.00 0.00 15 CYS A C 4
ATOM 5465 O O . CYS A 1 15 ? -0.374 -40.538 -51.912 1.00 0.00 15 CYS A O 4
ATOM 5472 N N . LYS A 1 16 ? 1.307 -39.102 -51.464 1.00 0.00 16 LYS A N 4
ATOM 5473 C CA . LYS A 1 16 ? 0.867 -38.121 -52.405 1.00 0.00 16 LYS A CA 4
ATOM 5474 C C . LYS A 1 16 ? 2.022 -37.648 -53.211 1.00 0.00 16 LYS A C 4
ATOM 5475 O O . LYS A 1 16 ? 3.144 -37.597 -52.727 1.00 0.00 16 LYS A O 4
ATOM 5494 N N . MET A 1 17 ? 1.731 -37.227 -54.409 1.00 0.00 17 MET A N 4
ATOM 5495 C CA . MET A 1 17 ? 2.765 -36.681 -55.236 1.00 0.00 17 MET A CA 4
ATOM 5496 C C . MET A 1 17 ? 3.282 -35.468 -54.466 1.00 0.00 17 MET A C 4
ATOM 5497 O O . MET A 1 17 ? 2.586 -34.455 -54.386 1.00 0.00 17 MET A O 4
ATOM 5511 N N . MET A 1 18 ? 4.456 -35.576 -53.840 1.00 0.00 18 MET A N 4
ATOM 5512 C CA . MET A 1 18 ? 4.948 -34.492 -53.036 1.00 0.00 18 MET A CA 4
ATOM 5513 C C . MET A 1 18 ? 5.945 -33.668 -53.762 1.00 0.00 18 MET A C 4
ATOM 5514 O O . MET A 1 18 ? 7.114 -33.923 -53.749 1.00 0.00 18 MET A O 4
ATOM 5528 N N . ASP A 1 19 ? 5.434 -32.699 -54.434 1.00 0.00 19 ASP A N 4
ATOM 5529 C CA . ASP A 1 19 ? 6.215 -31.774 -55.225 1.00 0.00 19 ASP A CA 4
ATOM 5530 C C . ASP A 1 19 ? 7.250 -32.458 -56.117 1.00 0.00 19 ASP A C 4
ATOM 5531 O O . ASP A 1 19 ? 8.173 -31.798 -56.595 1.00 0.00 19 ASP A O 4
ATOM 5540 N N . GLY A 1 20 ? 7.098 -33.761 -56.356 1.00 0.00 20 GLY A N 4
ATOM 5541 C CA . GLY A 1 20 ? 8.036 -34.469 -57.210 1.00 0.00 20 GLY A CA 4
ATOM 5542 C C . GLY A 1 20 ? 8.849 -35.511 -56.445 1.00 0.00 20 GLY A C 4
ATOM 5543 O O . GLY A 1 20 ? 9.823 -36.059 -56.964 1.00 0.00 20 GLY A O 4
ATOM 5547 N N . HIS A 1 21 ? 8.407 -35.816 -55.238 1.00 0.00 21 HIS A N 4
ATOM 5548 C CA . HIS A 1 21 ? 9.023 -36.819 -54.413 1.00 0.00 21 HIS A CA 4
ATOM 5549 C C . HIS A 1 21 ? 7.907 -37.352 -53.541 1.00 0.00 21 HIS A C 4
ATOM 5550 O O . HIS A 1 21 ? 7.640 -36.800 -52.475 1.00 0.00 21 HIS A O 4
ATOM 5565 N N . PRO A 1 22 ? 7.207 -38.350 -53.988 1.00 0.00 22 PRO A N 4
ATOM 5566 C CA . PRO A 1 22 ? 6.051 -38.888 -53.252 1.00 0.00 22 PRO A CA 4
ATOM 5567 C C . PRO A 1 22 ? 6.338 -39.108 -51.800 1.00 0.00 22 PRO A C 4
ATOM 5568 O O . PRO A 1 22 ? 7.285 -39.795 -51.417 1.00 0.00 22 PRO A O 4
ATOM 5579 N N . GLN A 1 23 ? 5.487 -38.509 -50.999 1.00 0.00 23 GLN A N 4
ATOM 5580 C CA . GLN A 1 23 ? 5.616 -38.623 -49.564 1.00 0.00 23 GLN A CA 4
ATOM 5581 C C . GLN A 1 23 ? 4.418 -39.313 -48.979 1.00 0.00 23 GLN A C 4
ATOM 5582 O O . GLN A 1 23 ? 3.290 -38.871 -49.159 1.00 0.00 23 GLN A O 4
ATOM 5596 N N . CYS A 1 24 ? 4.693 -40.346 -48.212 1.00 0.00 24 CYS A N 4
ATOM 5597 C CA . CYS A 1 24 ? 3.658 -41.058 -47.531 1.00 0.00 24 CYS A CA 4
ATOM 5598 C C . CYS A 1 24 ? 3.296 -40.240 -46.360 1.00 0.00 24 CYS A C 4
ATOM 5599 O O . CYS A 1 24 ? 3.900 -40.332 -45.292 1.00 0.00 24 CYS A O 4
ATOM 5606 N N . VAL A 1 25 ? 2.256 -39.484 -46.546 1.00 0.00 25 VAL A N 4
ATOM 5607 C CA . VAL A 1 25 ? 1.772 -38.713 -45.475 1.00 0.00 25 VAL A CA 4
ATOM 5608 C C . VAL A 1 25 ? 0.793 -39.659 -44.904 1.00 0.00 25 VAL A C 4
ATOM 5609 O O . VAL A 1 25 ? -0.231 -39.941 -45.521 1.00 0.00 25 VAL A O 4
ATOM 5622 N N . GLN A 1 26 ? 1.206 -40.254 -43.800 1.00 0.00 26 GLN A N 4
ATOM 5623 C CA . GLN A 1 26 ? 0.451 -41.297 -43.204 1.00 0.00 26 GLN A CA 4
ATOM 5624 C C . GLN A 1 26 ? -1.019 -41.007 -43.214 1.00 0.00 26 GLN A C 4
ATOM 5625 O O . GLN A 1 26 ? -1.466 -39.932 -42.828 1.00 0.00 26 GLN A O 4
ATOM 5639 N N . ASN A 1 27 ? -1.766 -42.022 -43.611 1.00 0.00 27 ASN A N 4
ATOM 5640 C CA . ASN A 1 27 ? -3.232 -41.911 -43.567 1.00 0.00 27 ASN A CA 4
ATOM 5641 C C . ASN A 1 27 ? -3.673 -42.025 -42.077 1.00 0.00 27 ASN A C 4
ATOM 5642 O O . ASN A 1 27 ? -4.843 -41.857 -41.733 1.00 0.00 27 ASN A O 4
ATOM 5653 N N . GLN A 1 28 ? -2.662 -42.227 -41.208 1.00 0.00 28 GLN A N 4
ATOM 5654 C CA . GLN A 1 28 ? -2.732 -42.296 -39.792 1.00 0.00 28 GLN A CA 4
ATOM 5655 C C . GLN A 1 28 ? -2.094 -40.985 -39.484 1.00 0.00 28 GLN A C 4
ATOM 5656 O O . GLN A 1 28 ? -1.946 -40.250 -40.447 1.00 0.00 28 GLN A O 4
ATOM 5670 N N . PRO A 1 29 ? -1.676 -40.629 -38.293 1.00 0.00 29 PRO A N 4
ATOM 5671 C CA . PRO A 1 29 ? -0.959 -39.366 -38.137 1.00 0.00 29 PRO A CA 4
ATOM 5672 C C . PRO A 1 29 ? 0.094 -39.345 -39.176 1.00 0.00 29 PRO A C 4
ATOM 5673 O O . PRO A 1 29 ? 0.901 -40.266 -39.263 1.00 0.00 29 PRO A O 4
ATOM 5684 N N . SER A 1 30 ? 0.091 -38.314 -39.904 1.00 0.00 30 SER A N 4
ATOM 5685 C CA . SER A 1 30 ? 1.051 -38.143 -40.894 1.00 0.00 30 SER A CA 4
ATOM 5686 C C . SER A 1 30 ? 2.238 -38.100 -40.079 1.00 0.00 30 SER A C 4
ATOM 5687 O O . SER A 1 30 ? 2.200 -37.409 -39.083 1.00 0.00 30 SER A O 4
ATOM 5695 N N . CYS A 1 31 ? 3.228 -38.895 -40.390 1.00 0.00 31 CYS A N 4
ATOM 5696 C CA . CYS A 1 31 ? 4.396 -38.908 -39.539 1.00 0.00 31 CYS A CA 4
ATOM 5697 C C . CYS A 1 31 ? 4.721 -37.490 -39.219 1.00 0.00 31 CYS A C 4
ATOM 5698 O O . CYS A 1 31 ? 4.877 -37.163 -38.041 1.00 0.00 31 CYS A O 4
ATOM 5705 N N . SER A 1 32 ? 4.573 -36.608 -40.224 1.00 0.00 32 SER A N 4
ATOM 5706 C CA . SER A 1 32 ? 4.616 -35.246 -39.885 1.00 0.00 32 SER A CA 4
ATOM 5707 C C . SER A 1 32 ? 3.179 -34.777 -39.876 1.00 0.00 32 SER A C 4
ATOM 5708 O O . SER A 1 32 ? 2.609 -34.287 -40.851 1.00 0.00 32 SER A O 4
ATOM 5716 N N . ASP A 1 33 ? 2.701 -34.885 -38.684 1.00 0.00 33 ASP A N 4
ATOM 5717 C CA . ASP A 1 33 ? 1.389 -34.460 -38.240 1.00 0.00 33 ASP A CA 4
ATOM 5718 C C . ASP A 1 33 ? 1.673 -33.620 -37.014 1.00 0.00 33 ASP A C 4
ATOM 5719 O O . ASP A 1 33 ? 1.076 -32.566 -36.799 1.00 0.00 33 ASP A O 4
ATOM 5728 N N . ILE A 1 34 ? 2.699 -34.073 -36.264 1.00 0.00 34 ILE A N 4
ATOM 5729 C CA . ILE A 1 34 ? 3.175 -33.336 -35.132 1.00 0.00 34 ILE A CA 4
ATOM 5730 C C . ILE A 1 34 ? 3.964 -32.244 -35.789 1.00 0.00 34 ILE A C 4
ATOM 5731 O O . ILE A 1 34 ? 4.018 -32.212 -37.020 1.00 0.00 34 ILE A O 4
ATOM 5747 N N . GLN A 1 35 ? 4.573 -31.366 -35.048 1.00 0.00 35 GLN A N 4
ATOM 5748 C CA . GLN A 1 35 ? 5.319 -30.332 -35.689 1.00 0.00 35 GLN A CA 4
ATOM 5749 C C . GLN A 1 35 ? 6.763 -30.714 -35.729 1.00 0.00 35 GLN A C 4
ATOM 5750 O O . GLN A 1 35 ? 7.554 -30.412 -34.837 1.00 0.00 35 GLN A O 4
ATOM 5764 N N . CYS A 1 36 ? 7.080 -31.323 -36.847 1.00 0.00 36 CYS A N 4
ATOM 5765 C CA . CYS A 1 36 ? 8.400 -31.728 -37.169 1.00 0.00 36 CYS A CA 4
ATOM 5766 C C . CYS A 1 36 ? 8.585 -31.208 -38.536 1.00 0.00 36 CYS A C 4
ATOM 5767 O O . CYS A 1 36 ? 8.211 -31.845 -39.522 1.00 0.00 36 CYS A O 4
ATOM 5774 N N . SER A 1 37 ? 9.127 -30.034 -38.572 1.00 0.00 37 SER A N 4
ATOM 5775 C CA . SER A 1 37 ? 9.346 -29.378 -39.807 1.00 0.00 37 SER A CA 4
ATOM 5776 C C . SER A 1 37 ? 10.138 -30.316 -40.666 1.00 0.00 37 SER A C 4
ATOM 5777 O O . SER A 1 37 ? 11.306 -30.585 -40.391 1.00 0.00 37 SER A O 4
ATOM 5785 N N . LYS A 1 38 ? 9.434 -30.855 -41.654 1.00 0.00 38 LYS A N 4
ATOM 5786 C CA . LYS A 1 38 ? 9.976 -31.859 -42.552 1.00 0.00 38 LYS A CA 4
ATOM 5787 C C . LYS A 1 38 ? 11.396 -31.531 -42.896 1.00 0.00 38 LYS A C 4
ATOM 5788 O O . LYS A 1 38 ? 11.790 -30.369 -42.990 1.00 0.00 38 LYS A O 4
ATOM 5807 N N . GLY A 1 39 ? 12.176 -32.578 -42.921 1.00 0.00 39 GLY A N 4
ATOM 5808 C CA . GLY A 1 39 ? 13.588 -32.446 -43.068 1.00 0.00 39 GLY A CA 4
ATOM 5809 C C . GLY A 1 39 ? 14.191 -32.937 -41.780 1.00 0.00 39 GLY A C 4
ATOM 5810 O O . GLY A 1 39 ? 15.301 -33.466 -41.759 1.00 0.00 39 GLY A O 4
ATOM 5814 N N . THR A 1 40 ? 13.391 -32.876 -40.715 1.00 0.00 40 THR A N 4
ATOM 5815 C CA . THR A 1 40 ? 13.783 -33.420 -39.483 1.00 0.00 40 THR A CA 4
ATOM 5816 C C . THR A 1 40 ? 12.995 -34.709 -39.416 1.00 0.00 40 THR A C 4
ATOM 5817 O O . THR A 1 40 ? 12.312 -35.076 -40.372 1.00 0.00 40 THR A O 4
ATOM 5828 N N . THR A 1 41 ? 13.087 -35.385 -38.333 1.00 0.00 41 THR A N 4
ATOM 5829 C CA . THR A 1 41 ? 12.379 -36.639 -38.180 1.00 0.00 41 THR A CA 4
ATOM 5830 C C . THR A 1 41 ? 10.997 -36.366 -37.668 1.00 0.00 41 THR A C 4
ATOM 5831 O O . THR A 1 41 ? 10.781 -35.409 -36.932 1.00 0.00 41 THR A O 4
ATOM 5842 N N . CYS A 1 42 ? 10.076 -37.244 -37.987 1.00 0.00 42 CYS A N 4
ATOM 5843 C CA . CYS A 1 42 ? 8.751 -37.069 -37.468 1.00 0.00 42 CYS A CA 4
ATOM 5844 C C . CYS A 1 42 ? 8.728 -37.843 -36.192 1.00 0.00 42 CYS A C 4
ATOM 5845 O O . CYS A 1 42 ? 8.546 -39.060 -36.180 1.00 0.00 42 CYS A O 4
ATOM 5852 N N . GLN A 1 43 ? 8.995 -37.128 -35.123 1.00 0.00 43 GLN A N 4
ATOM 5853 C CA . GLN A 1 43 ? 9.093 -37.732 -33.851 1.00 0.00 43 GLN A CA 4
ATOM 5854 C C . GLN A 1 43 ? 8.032 -37.286 -32.899 1.00 0.00 43 GLN A C 4
ATOM 5855 O O . GLN A 1 43 ? 7.886 -36.110 -32.584 1.00 0.00 43 GLN A O 4
ATOM 5869 N N . MET A 1 44 ? 7.399 -38.300 -32.387 1.00 0.00 44 MET A N 4
ATOM 5870 C CA . MET A 1 44 ? 6.438 -38.222 -31.362 1.00 0.00 44 MET A CA 4
ATOM 5871 C C . MET A 1 44 ? 7.011 -39.271 -30.462 1.00 0.00 44 MET A C 4
ATOM 5872 O O . MET A 1 44 ? 6.694 -40.445 -30.628 1.00 0.00 44 MET A O 4
ATOM 5886 N N . VAL A 1 45 ? 7.967 -38.884 -29.616 1.00 0.00 45 VAL A N 4
ATOM 5887 C CA . VAL A 1 45 ? 8.648 -39.871 -28.838 1.00 0.00 45 VAL A CA 4
ATOM 5888 C C . VAL A 1 45 ? 7.769 -40.346 -27.749 1.00 0.00 45 VAL A C 4
ATOM 5889 O O . VAL A 1 45 ? 7.885 -39.950 -26.590 1.00 0.00 45 VAL A O 4
ATOM 5902 N N . ASP A 1 46 ? 6.914 -41.238 -28.151 1.00 0.00 46 ASP A N 4
ATOM 5903 C CA . ASP A 1 46 ? 6.014 -41.848 -27.229 1.00 0.00 46 ASP A CA 4
ATOM 5904 C C . ASP A 1 46 ? 5.199 -40.789 -26.531 1.00 0.00 46 ASP A C 4
ATOM 5905 O O . ASP A 1 46 ? 4.826 -40.957 -25.369 1.00 0.00 46 ASP A O 4
ATOM 5914 N N . GLY A 1 47 ? 4.939 -39.685 -27.224 1.00 0.00 47 GLY A N 4
ATOM 5915 C CA . GLY A 1 47 ? 4.187 -38.624 -26.611 1.00 0.00 47 GLY A CA 4
ATOM 5916 C C . GLY A 1 47 ? 5.104 -37.513 -26.131 1.00 0.00 47 GLY A C 4
ATOM 5917 O O . GLY A 1 47 ? 4.710 -36.674 -25.320 1.00 0.00 47 GLY A O 4
ATOM 5921 N N . TRP A 1 48 ? 6.291 -37.454 -26.714 1.00 0.00 48 TRP A N 4
ATOM 5922 C CA . TRP A 1 48 ? 7.207 -36.389 -26.436 1.00 0.00 48 TRP A CA 4
ATOM 5923 C C . TRP A 1 48 ? 7.820 -36.155 -27.748 1.00 0.00 48 TRP A C 4
ATOM 5924 O O . TRP A 1 48 ? 8.931 -36.602 -28.020 1.00 0.00 48 TRP A O 4
ATOM 5945 N N . PRO A 1 49 ? 7.156 -35.482 -28.576 1.00 0.00 49 PRO A N 4
ATOM 5946 C CA . PRO A 1 49 ? 7.718 -35.244 -29.870 1.00 0.00 49 PRO A CA 4
ATOM 5947 C C . PRO A 1 49 ? 8.928 -34.372 -29.862 1.00 0.00 49 PRO A C 4
ATOM 5948 O O . PRO A 1 49 ? 8.855 -33.158 -29.667 1.00 0.00 49 PRO A O 4
ATOM 5959 N N . ARG A 1 50 ? 10.018 -35.004 -30.216 1.00 0.00 50 ARG A N 4
ATOM 5960 C CA . ARG A 1 50 ? 11.241 -34.298 -30.404 1.00 0.00 50 ARG A CA 4
ATOM 5961 C C . ARG A 1 50 ? 11.661 -34.584 -31.822 1.00 0.00 50 ARG A C 4
ATOM 5962 O O . ARG A 1 50 ? 12.274 -35.605 -32.122 1.00 0.00 50 ARG A O 4
ATOM 5983 N N . CYS A 1 51 ? 11.326 -33.642 -32.669 1.00 0.00 51 CYS A N 4
ATOM 5984 C CA . CYS A 1 51 ? 11.625 -33.704 -34.071 1.00 0.00 51 CYS A CA 4
ATOM 5985 C C . CYS A 1 51 ? 13.043 -33.327 -34.229 1.00 0.00 51 CYS A C 4
ATOM 5986 O O . CYS A 1 51 ? 13.392 -32.147 -34.171 1.00 0.00 51 CYS A O 4
ATOM 5993 N N . ILE A 1 52 ? 13.867 -34.326 -34.360 1.00 0.00 52 ILE A N 4
ATOM 5994 C CA . ILE A 1 52 ? 15.268 -34.057 -34.447 1.00 0.00 52 ILE A CA 4
ATOM 5995 C C . ILE A 1 52 ? 15.941 -34.838 -35.542 1.00 0.00 52 ILE A C 4
ATOM 5996 O O . ILE A 1 52 ? 15.876 -36.063 -35.603 1.00 0.00 52 ILE A O 4
ATOM 6012 N N . GLN A 1 53 ? 16.606 -34.100 -36.409 1.00 0.00 53 GLN A N 4
ATOM 6013 C CA . GLN A 1 53 ? 17.323 -34.730 -37.491 1.00 0.00 53 GLN A CA 4
ATOM 6014 C C . GLN A 1 53 ? 18.597 -35.324 -36.939 1.00 0.00 53 GLN A C 4
ATOM 6015 O O . GLN A 1 53 ? 19.596 -34.635 -36.726 1.00 0.00 53 GLN A O 4
ATOM 6029 N N . ILE A 1 54 ? 18.545 -36.615 -36.764 1.00 0.00 54 ILE A N 4
ATOM 6030 C CA . ILE A 1 54 ? 19.684 -37.390 -36.291 1.00 0.00 54 ILE A CA 4
ATOM 6031 C C . ILE A 1 54 ? 19.961 -38.506 -37.274 1.00 0.00 54 ILE A C 4
ATOM 6032 O O . ILE A 1 54 ? 20.945 -39.234 -37.147 1.00 0.00 54 ILE A O 4
ATOM 6048 N N . LYS A 1 55 ? 19.107 -38.603 -38.285 1.00 0.00 55 LYS A N 4
ATOM 6049 C CA . LYS A 1 55 ? 19.269 -39.564 -39.304 1.00 0.00 55 LYS A CA 4
ATOM 6050 C C . LYS A 1 55 ? 19.626 -38.779 -40.512 1.00 0.00 55 LYS A C 4
ATOM 6051 O O . LYS A 1 55 ? 18.853 -37.946 -40.956 1.00 0.00 55 LYS A O 4
ATOM 6070 N N . ALA A 1 56 ? 20.810 -38.992 -40.996 1.00 0.00 56 ALA A N 4
ATOM 6071 C CA . ALA A 1 56 ? 21.252 -38.256 -42.154 1.00 0.00 56 ALA A CA 4
ATOM 6072 C C . ALA A 1 56 ? 20.412 -38.679 -43.352 1.00 0.00 56 ALA A C 4
ATOM 6073 O O . ALA A 1 56 ? 20.809 -39.540 -44.137 1.00 0.00 56 ALA A O 4
ATOM 6080 N N . ALA A 1 57 ? 19.253 -38.042 -43.494 1.00 0.00 57 ALA A N 4
ATOM 6081 C CA . ALA A 1 57 ? 18.362 -38.311 -44.589 1.00 0.00 57 ALA A CA 4
ATOM 6082 C C . ALA A 1 57 ? 18.757 -37.333 -45.653 1.00 0.00 57 ALA A C 4
ATOM 6083 O O . ALA A 1 57 ? 19.620 -36.503 -45.363 1.00 0.00 57 ALA A O 4
ATOM 6090 N N . PRO A 1 58 ? 18.179 -37.364 -46.836 1.00 0.00 58 PRO A N 4
ATOM 6091 C CA . PRO A 1 58 ? 18.513 -36.369 -47.888 1.00 0.00 58 PRO A CA 4
ATOM 6092 C C . PRO A 1 58 ? 18.573 -34.994 -47.251 1.00 0.00 58 PRO A C 4
ATOM 6093 O O . PRO A 1 58 ? 17.615 -34.539 -46.626 1.00 0.00 58 PRO A O 4
ATOM 6104 N N . SER A 1 59 ? 19.743 -34.397 -47.314 1.00 0.00 59 SER A N 4
ATOM 6105 C CA . SER A 1 59 ? 19.965 -33.148 -46.642 1.00 0.00 59 SER A CA 4
ATOM 6106 C C . SER A 1 59 ? 19.476 -31.955 -47.425 1.00 0.00 59 SER A C 4
ATOM 6107 O O . SER A 1 59 ? 20.118 -31.474 -48.357 1.00 0.00 59 SER A O 4
ATOM 6115 N N . ARG A 1 60 ? 18.363 -31.445 -46.947 1.00 0.00 60 ARG A N 4
ATOM 6116 C CA . ARG A 1 60 ? 17.762 -30.270 -47.452 1.00 0.00 60 ARG A CA 4
ATOM 6117 C C . ARG A 1 60 ? 17.714 -29.445 -46.202 1.00 0.00 60 ARG A C 4
ATOM 6118 O O . ARG A 1 60 ? 18.197 -29.978 -45.201 1.00 0.00 60 ARG A O 4
ATOM 6139 N N . PRO A 1 61 ? 17.191 -28.240 -46.167 1.00 0.00 61 PRO A N 4
ATOM 6140 C CA . PRO A 1 61 ? 17.116 -27.472 -44.909 1.00 0.00 61 PRO A CA 4
ATOM 6141 C C . PRO A 1 61 ? 16.775 -28.367 -43.741 1.00 0.00 61 PRO A C 4
ATOM 6142 O O . PRO A 1 61 ? 15.670 -28.893 -43.610 1.00 0.00 61 PRO A O 4
ATOM 6153 N N . SER A 1 62 ? 17.761 -28.507 -42.914 1.00 0.00 62 SER A N 4
ATOM 6154 C CA . SER A 1 62 ? 17.668 -29.309 -41.727 1.00 0.00 62 SER A CA 4
ATOM 6155 C C . SER A 1 62 ? 17.791 -28.371 -40.564 1.00 0.00 62 SER A C 4
ATOM 6156 O O . SER A 1 62 ? 18.891 -28.091 -40.084 1.00 0.00 62 SER A O 4
ATOM 6164 N N . CYS A 1 63 ? 16.644 -27.873 -40.154 1.00 0.00 63 CYS A N 4
ATOM 6165 C CA . CYS A 1 63 ? 16.558 -26.926 -39.060 1.00 0.00 63 CYS A CA 4
ATOM 6166 C C . CYS A 1 63 ? 17.430 -27.367 -37.924 1.00 0.00 63 CYS A C 4
ATOM 6167 O O . CYS A 1 63 ? 18.067 -26.542 -37.275 1.00 0.00 63 CYS A O 4
ATOM 6174 N N . SER A 1 64 ? 17.495 -28.675 -37.719 1.00 0.00 64 SER A N 4
ATOM 6175 C CA . SER A 1 64 ? 18.349 -29.186 -36.694 1.00 0.00 64 SER A CA 4
ATOM 6176 C C . SER A 1 64 ? 19.501 -29.946 -37.317 1.00 0.00 64 SER A C 4
ATOM 6177 O O . SER A 1 64 ? 19.400 -31.089 -37.748 1.00 0.00 64 SER A O 4
ATOM 6185 N N . ASP A 1 65 ? 20.605 -29.270 -37.244 1.00 0.00 65 ASP A N 4
ATOM 6186 C CA . ASP A 1 65 ? 21.920 -29.752 -37.668 1.00 0.00 65 ASP A CA 4
ATOM 6187 C C . ASP A 1 65 ? 22.750 -29.510 -36.445 1.00 0.00 65 ASP A C 4
ATOM 6188 O O . ASP A 1 65 ? 23.302 -30.408 -35.809 1.00 0.00 65 ASP A O 4
ATOM 6197 N N . ILE A 1 66 ? 22.633 -28.253 -36.059 1.00 0.00 66 ILE A N 4
ATOM 6198 C CA . ILE A 1 66 ? 23.156 -27.759 -34.820 1.00 0.00 66 ILE A CA 4
ATOM 6199 C C . ILE A 1 66 ? 21.962 -27.850 -33.909 1.00 0.00 66 ILE A C 4
ATOM 6200 O O . ILE A 1 66 ? 21.055 -27.013 -33.950 1.00 0.00 66 ILE A O 4
ATOM 6216 N N . HIS A 1 67 ? 21.923 -28.926 -33.154 1.00 0.00 67 HIS A N 4
ATOM 6217 C CA . HIS A 1 67 ? 20.799 -29.174 -32.296 1.00 0.00 67 HIS A CA 4
ATOM 6218 C C . HIS A 1 67 ? 21.221 -29.193 -30.851 1.00 0.00 67 HIS A C 4
ATOM 6219 O O . HIS A 1 67 ? 21.914 -30.098 -30.387 1.00 0.00 67 HIS A O 4
ATOM 6234 N N . CYS A 1 68 ? 20.771 -28.180 -30.150 1.00 0.00 68 CYS A N 4
ATOM 6235 C CA . CYS A 1 68 ? 21.059 -28.039 -28.747 1.00 0.00 68 CYS A CA 4
ATOM 6236 C C . CYS A 1 68 ? 20.398 -29.198 -28.008 1.00 0.00 68 CYS A C 4
ATOM 6237 O O . CYS A 1 68 ? 19.524 -29.864 -28.552 1.00 0.00 68 CYS A O 4
ATOM 6244 N N . PRO A 1 69 ? 20.801 -29.466 -26.807 1.00 0.00 69 PRO A N 4
ATOM 6245 C CA . PRO A 1 69 ? 20.244 -30.596 -26.001 1.00 0.00 69 PRO A CA 4
ATOM 6246 C C . PRO A 1 69 ? 18.728 -30.615 -25.912 1.00 0.00 69 PRO A C 4
ATOM 6247 O O . PRO A 1 69 ? 18.072 -29.644 -26.222 1.00 0.00 69 PRO A O 4
ATOM 6258 N N . LYS A 1 70 ? 18.196 -31.748 -25.469 1.00 0.00 70 LYS A N 4
ATOM 6259 C CA . LYS A 1 70 ? 16.771 -31.924 -25.318 1.00 0.00 70 LYS A CA 4
ATOM 6260 C C . LYS A 1 70 ? 16.216 -30.739 -24.587 1.00 0.00 70 LYS A C 4
ATOM 6261 O O . LYS A 1 70 ? 16.921 -30.073 -23.827 1.00 0.00 70 LYS A O 4
ATOM 6280 N N . GLY A 1 71 ? 14.987 -30.427 -24.872 1.00 0.00 71 GLY A N 4
ATOM 6281 C CA . GLY A 1 71 ? 14.397 -29.273 -24.299 1.00 0.00 71 GLY A CA 4
ATOM 6282 C C . GLY A 1 71 ? 14.600 -28.104 -25.253 1.00 0.00 71 GLY A C 4
ATOM 6283 O O . GLY A 1 71 ? 14.005 -27.047 -25.066 1.00 0.00 71 GLY A O 4
ATOM 6287 N N . THR A 1 72 ? 15.443 -28.290 -26.295 1.00 0.00 72 THR A N 4
ATOM 6288 C CA . THR A 1 72 ? 15.670 -27.251 -27.225 1.00 0.00 72 THR A CA 4
ATOM 6289 C C . THR A 1 72 ? 14.889 -27.461 -28.482 1.00 0.00 72 THR A C 4
ATOM 6290 O O . THR A 1 72 ? 14.546 -28.579 -28.869 1.00 0.00 72 THR A O 4
ATOM 6301 N N . THR A 1 73 ? 14.624 -26.352 -29.100 1.00 0.00 73 THR A N 4
ATOM 6302 C CA . THR A 1 73 ? 13.886 -26.319 -30.322 1.00 0.00 73 THR A CA 4
ATOM 6303 C C . THR A 1 73 ? 14.656 -25.470 -31.328 1.00 0.00 73 THR A C 4
ATOM 6304 O O . THR A 1 73 ? 14.964 -24.312 -31.057 1.00 0.00 73 THR A O 4
ATOM 6315 N N . CYS A 1 74 ? 15.018 -26.053 -32.468 1.00 0.00 74 CYS A N 4
ATOM 6316 C CA . CYS A 1 74 ? 15.799 -25.300 -33.438 1.00 0.00 74 CYS A CA 4
ATOM 6317 C C . CYS A 1 74 ? 14.953 -24.357 -34.251 1.00 0.00 74 CYS A C 4
ATOM 6318 O O . CYS A 1 74 ? 13.868 -24.696 -34.723 1.00 0.00 74 CYS A O 4
ATOM 6325 N N . LYS A 1 75 ? 15.517 -23.195 -34.470 1.00 0.00 75 LYS A N 4
ATOM 6326 C CA . LYS A 1 75 ? 14.903 -22.198 -35.307 1.00 0.00 75 LYS A CA 4
ATOM 6327 C C . LYS A 1 75 ? 15.931 -21.910 -36.346 1.00 0.00 75 LYS A C 4
ATOM 6328 O O . LYS A 1 75 ? 17.002 -22.483 -36.274 1.00 0.00 75 LYS A O 4
ATOM 6347 N N . MET A 1 76 ? 15.657 -21.001 -37.247 1.00 0.00 76 MET A N 4
ATOM 6348 C CA . MET A 1 76 ? 16.650 -20.623 -38.202 1.00 0.00 76 MET A CA 4
ATOM 6349 C C . MET A 1 76 ? 16.898 -19.176 -37.921 1.00 0.00 76 MET A C 4
ATOM 6350 O O . MET A 1 76 ? 16.042 -18.332 -38.188 1.00 0.00 76 MET A O 4
ATOM 6364 N N . ILE A 1 77 ? 18.071 -18.890 -37.386 1.00 0.00 77 ILE A N 4
ATOM 6365 C CA . ILE A 1 77 ? 18.406 -17.525 -37.078 1.00 0.00 77 ILE A CA 4
ATOM 6366 C C . ILE A 1 77 ? 19.467 -17.107 -38.016 1.00 0.00 77 ILE A C 4
ATOM 6367 O O . ILE A 1 77 ? 20.600 -17.526 -37.927 1.00 0.00 77 ILE A O 4
ATOM 6383 N N . ASP A 1 78 ? 19.042 -16.346 -38.975 1.00 0.00 78 ASP A N 4
ATOM 6384 C CA . ASP A 1 78 ? 19.909 -15.890 -40.023 1.00 0.00 78 ASP A CA 4
ATOM 6385 C C . ASP A 1 78 ? 20.463 -17.069 -40.829 1.00 0.00 78 ASP A C 4
ATOM 6386 O O . ASP A 1 78 ? 21.317 -16.877 -41.695 1.00 0.00 78 ASP A O 4
ATOM 6395 N N . GLY A 1 79 ? 19.935 -18.279 -40.598 1.00 0.00 79 GLY A N 4
ATOM 6396 C CA . GLY A 1 79 ? 20.357 -19.422 -41.369 1.00 0.00 79 GLY A CA 4
ATOM 6397 C C . GLY A 1 79 ? 21.277 -20.348 -40.604 1.00 0.00 79 GLY A C 4
ATOM 6398 O O . GLY A 1 79 ? 21.483 -21.485 -41.023 1.00 0.00 79 GLY A O 4
ATOM 6402 N N . HIS A 1 80 ? 21.766 -19.904 -39.458 1.00 0.00 80 HIS A N 4
ATOM 6403 C CA . HIS A 1 80 ? 22.567 -20.779 -38.630 1.00 0.00 80 HIS A CA 4
ATOM 6404 C C . HIS A 1 80 ? 21.616 -21.245 -37.551 1.00 0.00 80 HIS A C 4
ATOM 6405 O O . HIS A 1 80 ? 21.453 -20.580 -36.545 1.00 0.00 80 HIS A O 4
ATOM 6420 N N . PRO A 1 81 ? 20.880 -22.300 -37.755 1.00 0.00 81 PRO A N 4
ATOM 6421 C CA . PRO A 1 81 ? 19.883 -22.684 -36.768 1.00 0.00 81 PRO A CA 4
ATOM 6422 C C . PRO A 1 81 ? 20.390 -22.752 -35.362 1.00 0.00 81 PRO A C 4
ATOM 6423 O O . PRO A 1 81 ? 21.145 -23.631 -34.959 1.00 0.00 81 PRO A O 4
ATOM 6434 N N . GLN A 1 82 ? 19.885 -21.816 -34.631 1.00 0.00 82 GLN A N 4
ATOM 6435 C CA . GLN A 1 82 ? 20.159 -21.693 -33.241 1.00 0.00 82 GLN A CA 4
ATOM 6436 C C . GLN A 1 82 ? 18.962 -22.182 -32.471 1.00 0.00 82 GLN A C 4
ATOM 6437 O O . GLN A 1 82 ? 17.821 -21.871 -32.816 1.00 0.00 82 GLN A O 4
ATOM 6451 N N . CYS A 1 83 ? 19.210 -22.912 -31.417 1.00 0.00 83 CYS A N 4
ATOM 6452 C CA . CYS A 1 83 ? 18.141 -23.380 -30.616 1.00 0.00 83 CYS A CA 4
ATOM 6453 C C . CYS A 1 83 ? 17.599 -22.227 -29.850 1.00 0.00 83 CYS A C 4
ATOM 6454 O O . CYS A 1 83 ? 18.293 -21.596 -29.049 1.00 0.00 83 CYS A O 4
ATOM 6461 N N . VAL A 1 84 ? 16.325 -22.089 -29.982 1.00 0.00 84 VAL A N 4
ATOM 6462 C CA . VAL A 1 84 ? 15.611 -21.177 -29.201 1.00 0.00 84 VAL A CA 4
ATOM 6463 C C . VAL A 1 84 ? 14.930 -22.204 -28.409 1.00 0.00 84 VAL A C 4
ATOM 6464 O O . VAL A 1 84 ? 13.968 -22.850 -28.818 1.00 0.00 84 VAL A O 4
ATOM 6477 N N . GLN A 1 85 ? 15.565 -22.455 -27.345 1.00 0.00 85 GLN A N 4
ATOM 6478 C CA . GLN A 1 85 ? 15.183 -23.525 -26.531 1.00 0.00 85 GLN A CA 4
ATOM 6479 C C . GLN A 1 85 ? 13.751 -23.324 -26.129 1.00 0.00 85 GLN A C 4
ATOM 6480 O O . GLN A 1 85 ? 13.241 -22.219 -26.075 1.00 0.00 85 GLN A O 4
ATOM 6494 N N . ASN A 1 86 ? 13.095 -24.414 -25.948 1.00 0.00 86 ASN A N 4
ATOM 6495 C CA . ASN A 1 86 ? 11.679 -24.401 -25.596 1.00 0.00 86 ASN A CA 4
ATOM 6496 C C . ASN A 1 86 ? 11.527 -23.578 -24.323 1.00 0.00 86 ASN A C 4
ATOM 6497 O O . ASN A 1 86 ? 10.584 -22.802 -24.165 1.00 0.00 86 ASN A O 4
ATOM 6508 N N . GLN A 1 87 ? 12.589 -23.614 -23.537 1.00 0.00 87 GLN A N 4
ATOM 6509 C CA . GLN A 1 87 ? 12.762 -22.775 -22.428 1.00 0.00 87 GLN A CA 4
ATOM 6510 C C . GLN A 1 87 ? 13.952 -22.106 -23.050 1.00 0.00 87 GLN A C 4
ATOM 6511 O O . GLN A 1 87 ? 15.066 -22.609 -22.957 1.00 0.00 87 GLN A O 4
ATOM 6525 N N . PRO A 1 88 ? 13.762 -21.091 -23.789 1.00 0.00 88 PRO A N 4
ATOM 6526 C CA . PRO A 1 88 ? 14.859 -20.529 -24.536 1.00 0.00 88 PRO A CA 4
ATOM 6527 C C . PRO A 1 88 ? 16.013 -20.154 -23.702 1.00 0.00 88 PRO A C 4
ATOM 6528 O O . PRO A 1 88 ? 15.917 -19.611 -22.604 1.00 0.00 88 PRO A O 4
ATOM 6539 N N . THR A 1 89 ? 17.104 -20.547 -24.251 1.00 0.00 89 THR A N 4
ATOM 6540 C CA . THR A 1 89 ? 18.368 -20.377 -23.623 1.00 0.00 89 THR A CA 4
ATOM 6541 C C . THR A 1 89 ? 18.651 -18.920 -23.382 1.00 0.00 89 THR A C 4
ATOM 6542 O O . THR A 1 89 ? 18.754 -18.476 -22.241 1.00 0.00 89 THR A O 4
ATOM 6553 N N . CYS A 1 90 ? 18.785 -18.182 -24.468 1.00 0.00 90 CYS A N 4
ATOM 6554 C CA . CYS A 1 90 ? 19.074 -16.784 -24.376 1.00 0.00 90 CYS A CA 4
ATOM 6555 C C . CYS A 1 90 ? 17.880 -15.928 -24.645 1.00 0.00 90 CYS A C 4
ATOM 6556 O O . CYS A 1 90 ? 17.712 -14.946 -23.921 1.00 0.00 90 CYS A O 4
ATOM 6563 N N . SER A 1 91 ? 17.001 -16.258 -25.606 1.00 0.00 91 SER A N 4
ATOM 6564 C CA . SER A 1 91 ? 15.869 -15.360 -25.704 1.00 0.00 91 SER A CA 4
ATOM 6565 C C . SER A 1 91 ? 14.799 -15.871 -24.782 1.00 0.00 91 SER A C 4
ATOM 6566 O O . SER A 1 91 ? 13.798 -16.469 -25.152 1.00 0.00 91 SER A O 4
ATOM 6574 N N . ASP A 1 92 ? 15.052 -15.458 -23.591 1.00 0.00 92 ASP A N 4
ATOM 6575 C CA . ASP A 1 92 ? 14.226 -15.624 -22.395 1.00 0.00 92 ASP A CA 4
ATOM 6576 C C . ASP A 1 92 ? 14.612 -14.473 -21.477 1.00 0.00 92 ASP A C 4
ATOM 6577 O O . ASP A 1 92 ? 13.795 -13.740 -20.919 1.00 0.00 92 ASP A O 4
ATOM 6586 N N . ILE A 1 93 ? 15.946 -14.327 -21.451 1.00 0.00 93 ILE A N 4
ATOM 6587 C CA . ILE A 1 93 ? 16.668 -13.301 -20.770 1.00 0.00 93 ILE A CA 4
ATOM 6588 C C . ILE A 1 93 ? 16.971 -12.319 -21.885 1.00 0.00 93 ILE A C 4
ATOM 6589 O O . ILE A 1 93 ? 17.763 -12.587 -22.796 1.00 0.00 93 ILE A O 4
ATOM 6605 N N . GLN A 1 94 ? 16.236 -11.245 -21.897 1.00 0.00 94 GLN A N 4
ATOM 6606 C CA . GLN A 1 94 ? 16.358 -10.304 -22.975 1.00 0.00 94 GLN A CA 4
ATOM 6607 C C . GLN A 1 94 ? 17.690 -9.581 -22.932 1.00 0.00 94 GLN A C 4
ATOM 6608 O O . GLN A 1 94 ? 17.878 -8.588 -22.230 1.00 0.00 94 GLN A O 4
ATOM 6622 N N . CYS A 1 95 ? 18.579 -10.103 -23.763 1.00 0.00 95 CYS A N 4
ATOM 6623 C CA . CYS A 1 95 ? 19.908 -9.612 -23.978 1.00 0.00 95 CYS A CA 4
ATOM 6624 C C . CYS A 1 95 ? 20.229 -10.237 -25.292 1.00 0.00 95 CYS A C 4
ATOM 6625 O O . CYS A 1 95 ? 20.498 -11.440 -25.348 1.00 0.00 95 CYS A O 4
ATOM 6632 N N . SER A 1 96 ? 20.099 -9.451 -26.338 1.00 0.00 96 SER A N 4
ATOM 6633 C CA . SER A 1 96 ? 20.281 -9.945 -27.676 1.00 0.00 96 SER A CA 4
ATOM 6634 C C . SER A 1 96 ? 21.520 -10.786 -27.730 1.00 0.00 96 SER A C 4
ATOM 6635 O O . SER A 1 96 ? 22.482 -10.502 -27.015 1.00 0.00 96 SER A O 4
ATOM 6643 N N . LYS A 1 97 ? 21.472 -11.845 -28.526 1.00 0.00 97 LYS A N 4
ATOM 6644 C CA . LYS A 1 97 ? 22.594 -12.749 -28.606 1.00 0.00 97 LYS A CA 4
ATOM 6645 C C . LYS A 1 97 ? 23.865 -11.968 -28.801 1.00 0.00 97 LYS A C 4
ATOM 6646 O O . LYS A 1 97 ? 23.853 -10.775 -29.109 1.00 0.00 97 LYS A O 4
ATOM 6665 N N . GLY A 1 98 ? 24.938 -12.611 -28.466 1.00 0.00 98 GLY A N 4
ATOM 6666 C CA . GLY A 1 98 ? 26.205 -11.950 -28.420 1.00 0.00 98 GLY A CA 4
ATOM 6667 C C . GLY A 1 98 ? 26.540 -11.932 -26.937 1.00 0.00 98 GLY A C 4
ATOM 6668 O O . GLY A 1 98 ? 27.692 -12.109 -26.538 1.00 0.00 98 GLY A O 4
ATOM 6672 N N . THR A 1 99 ? 25.465 -11.869 -26.112 1.00 0.00 99 THR A N 4
ATOM 6673 C CA . THR A 1 99 ? 25.564 -11.998 -24.733 1.00 0.00 99 THR A CA 4
ATOM 6674 C C . THR A 1 99 ? 25.269 -13.448 -24.548 1.00 0.00 99 THR A C 4
ATOM 6675 O O . THR A 1 99 ? 25.079 -14.166 -25.533 1.00 0.00 99 THR A O 4
ATOM 6686 N N . THR A 1 100 ? 25.203 -13.875 -23.346 1.00 0.00 100 THR A N 4
ATOM 6687 C CA . THR A 1 100 ? 24.922 -15.228 -23.059 1.00 0.00 100 THR A CA 4
ATOM 6688 C C . THR A 1 100 ? 23.749 -15.177 -22.141 1.00 0.00 100 THR A C 4
ATOM 6689 O O . THR A 1 100 ? 23.305 -14.090 -21.804 1.00 0.00 100 THR A O 4
ATOM 6700 N N . CYS A 1 101 ? 23.266 -16.294 -21.718 1.00 0.00 101 CYS A N 4
ATOM 6701 C CA . CYS A 1 101 ? 22.214 -16.313 -20.820 1.00 0.00 101 CYS A CA 4
ATOM 6702 C C . CYS A 1 101 ? 22.780 -17.039 -19.672 1.00 0.00 101 CYS A C 4
ATOM 6703 O O . CYS A 1 101 ? 22.641 -18.254 -19.526 1.00 0.00 101 CYS A O 4
ATOM 6710 N N . GLN A 1 102 ? 23.421 -16.269 -18.852 1.00 0.00 102 GLN A N 4
ATOM 6711 C CA . GLN A 1 102 ? 24.012 -16.796 -17.698 1.00 0.00 102 GLN A CA 4
ATOM 6712 C C . GLN A 1 102 ? 23.420 -16.081 -16.595 1.00 0.00 102 GLN A C 4
ATOM 6713 O O . GLN A 1 102 ? 23.942 -15.094 -16.082 1.00 0.00 102 GLN A O 4
ATOM 6727 N N . MET A 1 103 ? 22.380 -16.669 -16.174 1.00 0.00 103 MET A N 4
ATOM 6728 C CA . MET A 1 103 ? 21.735 -16.199 -15.071 1.00 0.00 103 MET A CA 4
ATOM 6729 C C . MET A 1 103 ? 22.522 -16.798 -14.001 1.00 0.00 103 MET A C 4
ATOM 6730 O O . MET A 1 103 ? 22.786 -18.001 -14.053 1.00 0.00 103 MET A O 4
ATOM 6744 N N . VAL A 1 104 ? 22.917 -16.009 -13.057 1.00 0.00 104 VAL A N 4
ATOM 6745 C CA . VAL A 1 104 ? 23.703 -16.580 -12.039 1.00 0.00 104 VAL A CA 4
ATOM 6746 C C . VAL A 1 104 ? 22.791 -16.826 -10.886 1.00 0.00 104 VAL A C 4
ATOM 6747 O O . VAL A 1 104 ? 22.449 -15.988 -10.055 1.00 0.00 104 VAL A O 4
ATOM 6760 N N . ASP A 1 105 ? 22.408 -18.073 -10.913 1.00 0.00 105 ASP A N 4
ATOM 6761 C CA . ASP A 1 105 ? 21.511 -18.643 -9.934 1.00 0.00 105 ASP A CA 4
ATOM 6762 C C . ASP A 1 105 ? 20.195 -17.885 -9.875 1.00 0.00 105 ASP A C 4
ATOM 6763 O O . ASP A 1 105 ? 19.565 -17.842 -8.817 1.00 0.00 105 ASP A O 4
ATOM 6772 N N . GLY A 1 106 ? 19.762 -17.286 -10.994 1.00 0.00 106 GLY A N 4
ATOM 6773 C CA . GLY A 1 106 ? 18.504 -16.559 -10.967 1.00 0.00 106 GLY A CA 4
ATOM 6774 C C . GLY A 1 106 ? 18.759 -15.071 -10.903 1.00 0.00 106 GLY A C 4
ATOM 6775 O O . GLY A 1 106 ? 18.076 -14.320 -10.207 1.00 0.00 106 GLY A O 4
ATOM 6779 N N . TRP A 1 107 ? 19.732 -14.672 -11.687 1.00 0.00 107 TRP A N 4
ATOM 6780 C CA . TRP A 1 107 ? 20.127 -13.322 -11.834 1.00 0.00 107 TRP A CA 4
ATOM 6781 C C . TRP A 1 107 ? 20.647 -13.316 -13.238 1.00 0.00 107 TRP A C 4
ATOM 6782 O O . TRP A 1 107 ? 21.848 -13.478 -13.440 1.00 0.00 107 TRP A O 4
ATOM 6803 N N . PRO A 1 108 ? 19.811 -13.137 -14.212 1.00 0.00 108 PRO A N 4
ATOM 6804 C CA . PRO A 1 108 ? 20.277 -13.121 -15.597 1.00 0.00 108 PRO A CA 4
ATOM 6805 C C . PRO A 1 108 ? 21.450 -12.205 -15.790 1.00 0.00 108 PRO A C 4
ATOM 6806 O O . PRO A 1 108 ? 21.314 -10.981 -15.762 1.00 0.00 108 PRO A O 4
ATOM 6817 N N . ARG A 1 109 ? 22.592 -12.813 -16.041 1.00 0.00 109 ARG A N 4
ATOM 6818 C CA . ARG A 1 109 ? 23.772 -12.054 -16.304 1.00 0.00 109 ARG A CA 4
ATOM 6819 C C . ARG A 1 109 ? 24.178 -12.305 -17.723 1.00 0.00 109 ARG A C 4
ATOM 6820 O O . ARG A 1 109 ? 24.904 -13.243 -18.030 1.00 0.00 109 ARG A O 4
ATOM 6841 N N . CYS A 1 110 ? 23.701 -11.437 -18.578 1.00 0.00 110 CYS A N 4
ATOM 6842 C CA . CYS A 1 110 ? 24.028 -11.541 -19.986 1.00 0.00 110 CYS A CA 4
ATOM 6843 C C . CYS A 1 110 ? 25.483 -11.230 -20.148 1.00 0.00 110 CYS A C 4
ATOM 6844 O O . CYS A 1 110 ? 25.914 -10.077 -20.140 1.00 0.00 110 CYS A O 4
ATOM 6851 N N . THR A 1 111 ? 26.225 -12.299 -20.283 1.00 0.00 111 THR A N 4
ATOM 6852 C CA . THR A 1 111 ? 27.661 -12.203 -20.442 1.00 0.00 111 THR A CA 4
ATOM 6853 C C . THR A 1 111 ? 27.990 -12.081 -21.874 1.00 0.00 111 THR A C 4
ATOM 6854 O O . THR A 1 111 ? 27.555 -12.872 -22.700 1.00 0.00 111 THR A O 4
ATOM 6865 N N . GLN A 1 112 ? 28.857 -11.167 -22.146 1.00 0.00 112 GLN A N 4
ATOM 6866 C CA . GLN A 1 112 ? 29.328 -11.039 -23.452 1.00 0.00 112 GLN A CA 4
ATOM 6867 C C . GLN A 1 112 ? 30.248 -12.177 -23.520 1.00 0.00 112 GLN A C 4
ATOM 6868 O O . GLN A 1 112 ? 31.166 -12.276 -22.701 1.00 0.00 112 GLN A O 4
ATOM 6882 N N . LEU A 1 113 ? 29.904 -13.100 -24.380 1.00 0.00 113 LEU A N 4
ATOM 6883 C CA . LEU A 1 113 ? 30.620 -14.321 -24.434 1.00 0.00 113 LEU A CA 4
ATOM 6884 C C . LEU A 1 113 ? 32.083 -14.021 -24.484 1.00 0.00 113 LEU A C 4
ATOM 6885 O O . LEU A 1 113 ? 32.609 -13.492 -25.462 1.00 0.00 113 LEU A O 4
ATOM 6901 N N . LYS A 1 114 ? 32.723 -14.365 -23.392 1.00 0.00 114 LYS A N 4
ATOM 6902 C CA . LYS A 1 114 ? 34.129 -14.145 -23.245 1.00 0.00 114 LYS A CA 4
ATOM 6903 C C . LYS A 1 114 ? 34.841 -14.725 -24.451 1.00 0.00 114 LYS A C 4
ATOM 6904 O O . LYS A 1 114 ? 35.880 -14.215 -24.868 1.00 0.00 114 LYS A O 4
ATOM 6923 N N . VAL A 1 115 ? 34.243 -15.747 -25.065 1.00 0.00 115 VAL A N 4
ATOM 6924 C CA . VAL A 1 115 ? 34.835 -16.280 -26.265 1.00 0.00 115 VAL A CA 4
ATOM 6925 C C . VAL A 1 115 ? 33.817 -17.035 -27.138 1.00 0.00 115 VAL A C 4
ATOM 6926 O O . VAL A 1 115 ? 33.818 -18.262 -27.229 1.00 0.00 115 VAL A O 4
ATOM 6939 N N . ALA A 1 116 ? 33.007 -16.258 -27.859 1.00 0.00 116 ALA A N 4
ATOM 6940 C CA . ALA A 1 116 ? 32.046 -16.794 -28.813 1.00 0.00 116 ALA A CA 4
ATOM 6941 C C . ALA A 1 116 ? 32.526 -16.400 -30.188 1.00 0.00 116 ALA A C 4
ATOM 6942 O O . ALA A 1 116 ? 33.423 -15.559 -30.278 1.00 0.00 116 ALA A O 4
ATOM 6949 N N . PRO A 1 117 ? 31.948 -16.898 -31.255 1.00 0.00 117 PRO A N 4
ATOM 6950 C CA . PRO A 1 117 ? 32.355 -16.434 -32.602 1.00 0.00 117 PRO A CA 4
ATOM 6951 C C . PRO A 1 117 ? 32.222 -14.915 -32.604 1.00 0.00 117 PRO A C 4
ATOM 6952 O O . PRO A 1 117 ? 31.214 -14.390 -32.142 1.00 0.00 117 PRO A O 4
ATOM 6963 N N . ARG A 1 118 ? 33.276 -14.226 -33.010 1.00 0.00 118 ARG A N 4
ATOM 6964 C CA . ARG A 1 118 ? 33.302 -12.762 -32.940 1.00 0.00 118 ARG A CA 4
ATOM 6965 C C . ARG A 1 118 ? 32.029 -12.099 -33.463 1.00 0.00 118 ARG A C 4
ATOM 6966 O O . ARG A 1 118 ? 31.882 -11.822 -34.654 1.00 0.00 118 ARG A O 4
ATOM 6987 N N . ARG A 1 119 ? 31.147 -11.793 -32.514 1.00 0.00 119 ARG A N 4
ATOM 6988 C CA . ARG A 1 119 ? 29.899 -11.094 -32.774 1.00 0.00 119 ARG A CA 4
ATOM 6989 C C . ARG A 1 119 ? 29.744 -10.012 -31.695 1.00 0.00 119 ARG A C 4
ATOM 6990 O O . ARG A 1 119 ? 29.488 -10.354 -30.541 1.00 0.00 119 ARG A O 4
ATOM 7011 N N . PRO A 1 120 ? 29.903 -8.741 -31.984 1.00 0.00 120 PRO A N 4
ATOM 7012 C CA . PRO A 1 120 ? 29.779 -7.696 -30.922 1.00 0.00 120 PRO A CA 4
ATOM 7013 C C . PRO A 1 120 ? 28.435 -7.751 -30.198 1.00 0.00 120 PRO A C 4
ATOM 7014 O O . PRO A 1 120 ? 27.407 -7.372 -30.759 1.00 0.00 120 PRO A O 4
ATOM 7025 N N . SER A 1 121 ? 28.445 -8.210 -28.941 1.00 0.00 121 SER A N 4
ATOM 7026 C CA . SER A 1 121 ? 27.213 -8.280 -28.171 1.00 0.00 121 SER A CA 4
ATOM 7027 C C . SER A 1 121 ? 26.694 -6.879 -27.867 1.00 0.00 121 SER A C 4
ATOM 7028 O O . SER A 1 121 ? 25.705 -6.775 -27.160 1.00 0.00 121 SER A O 4
ATOM 7037 N N . SER A 1 1 ? -2.305 -40.921 -60.255 1.00 0.00 1 SER A N 5
ATOM 7038 C CA . SER A 1 1 ? -1.540 -41.308 -59.035 1.00 0.00 1 SER A CA 5
ATOM 7039 C C . SER A 1 1 ? -0.079 -40.908 -59.206 1.00 0.00 1 SER A C 5
ATOM 7040 O O . SER A 1 1 ? 0.357 -40.558 -60.302 1.00 0.00 1 SER A O 5
ATOM 7050 N N . GLY A 1 2 ? 0.673 -40.962 -58.112 1.00 0.00 2 GLY A N 5
ATOM 7051 C CA . GLY A 1 2 ? 2.088 -40.604 -58.147 1.00 0.00 2 GLY A CA 5
ATOM 7052 C C . GLY A 1 2 ? 2.950 -41.847 -58.158 1.00 0.00 2 GLY A C 5
ATOM 7053 O O . GLY A 1 2 ? 2.658 -42.796 -58.887 1.00 0.00 2 GLY A O 5
ATOM 7057 N N . GLY A 1 3 ? 4.001 -41.857 -57.340 1.00 0.00 3 GLY A N 5
ATOM 7058 C CA . GLY A 1 3 ? 4.861 -43.012 -57.276 1.00 0.00 3 GLY A CA 5
ATOM 7059 C C . GLY A 1 3 ? 4.673 -43.676 -55.934 1.00 0.00 3 GLY A C 5
ATOM 7060 O O . GLY A 1 3 ? 5.609 -44.196 -55.355 1.00 0.00 3 GLY A O 5
ATOM 7064 N N . CYS A 1 4 ? 3.446 -43.628 -55.441 1.00 0.00 4 CYS A N 5
ATOM 7065 C CA . CYS A 1 4 ? 3.124 -44.216 -54.154 1.00 0.00 4 CYS A CA 5
ATOM 7066 C C . CYS A 1 4 ? 3.447 -45.692 -54.162 1.00 0.00 4 CYS A C 5
ATOM 7067 O O . CYS A 1 4 ? 3.963 -46.241 -53.189 1.00 0.00 4 CYS A O 5
ATOM 7074 N N . ASN A 1 5 ? 3.154 -46.331 -55.273 1.00 0.00 5 ASN A N 5
ATOM 7075 C CA . ASN A 1 5 ? 3.431 -47.754 -55.389 1.00 0.00 5 ASN A CA 5
ATOM 7076 C C . ASN A 1 5 ? 4.918 -47.993 -55.616 1.00 0.00 5 ASN A C 5
ATOM 7077 O O . ASN A 1 5 ? 5.379 -49.134 -55.608 1.00 0.00 5 ASN A O 5
ATOM 7088 N N . ASP A 1 6 ? 5.672 -46.912 -55.770 1.00 0.00 6 ASP A N 5
ATOM 7089 C CA . ASP A 1 6 ? 7.091 -47.007 -55.939 1.00 0.00 6 ASP A CA 5
ATOM 7090 C C . ASP A 1 6 ? 7.742 -46.653 -54.623 1.00 0.00 6 ASP A C 5
ATOM 7091 O O . ASP A 1 6 ? 8.833 -47.125 -54.302 1.00 0.00 6 ASP A O 5
ATOM 7100 N N . ILE A 1 7 ? 7.045 -45.815 -53.851 1.00 0.00 7 ILE A N 5
ATOM 7101 C CA . ILE A 1 7 ? 7.534 -45.411 -52.586 1.00 0.00 7 ILE A CA 5
ATOM 7102 C C . ILE A 1 7 ? 6.457 -45.592 -51.559 1.00 0.00 7 ILE A C 5
ATOM 7103 O O . ILE A 1 7 ? 5.646 -44.704 -51.301 1.00 0.00 7 ILE A O 5
ATOM 7119 N N . TYR A 1 8 ? 6.519 -46.735 -50.932 1.00 0.00 8 TYR A N 5
ATOM 7120 C CA . TYR A 1 8 ? 5.638 -47.061 -49.880 1.00 0.00 8 TYR A CA 5
ATOM 7121 C C . TYR A 1 8 ? 6.492 -47.153 -48.668 1.00 0.00 8 TYR A C 5
ATOM 7122 O O . TYR A 1 8 ? 7.305 -48.063 -48.510 1.00 0.00 8 TYR A O 5
ATOM 7140 N N . CYS A 1 9 ? 6.256 -46.226 -47.789 1.00 0.00 9 CYS A N 5
ATOM 7141 C CA . CYS A 1 9 ? 6.935 -46.168 -46.520 1.00 0.00 9 CYS A CA 5
ATOM 7142 C C . CYS A 1 9 ? 6.651 -47.469 -45.828 1.00 0.00 9 CYS A C 5
ATOM 7143 O O . CYS A 1 9 ? 5.920 -48.292 -46.389 1.00 0.00 9 CYS A O 5
ATOM 7150 N N . PRO A 1 10 ? 7.122 -47.702 -44.636 1.00 0.00 10 PRO A N 5
ATOM 7151 C CA . PRO A 1 10 ? 6.734 -48.956 -43.981 1.00 0.00 10 PRO A CA 5
ATOM 7152 C C . PRO A 1 10 ? 5.226 -48.956 -43.998 1.00 0.00 10 PRO A C 5
ATOM 7153 O O . PRO A 1 10 ? 4.621 -47.961 -43.591 1.00 0.00 10 PRO A O 5
ATOM 7164 N N . LYS A 1 11 ? 4.646 -50.005 -44.570 1.00 0.00 11 LYS A N 5
ATOM 7165 C CA . LYS A 1 11 ? 3.228 -50.059 -44.740 1.00 0.00 11 LYS A CA 5
ATOM 7166 C C . LYS A 1 11 ? 2.567 -49.649 -43.477 1.00 0.00 11 LYS A C 5
ATOM 7167 O O . LYS A 1 11 ? 3.143 -49.721 -42.390 1.00 0.00 11 LYS A O 5
ATOM 7186 N N . GLY A 1 12 ? 1.442 -49.054 -43.672 1.00 0.00 12 GLY A N 5
ATOM 7187 C CA . GLY A 1 12 ? 0.763 -48.421 -42.619 1.00 0.00 12 GLY A CA 5
ATOM 7188 C C . GLY A 1 12 ? 0.834 -46.917 -42.921 1.00 0.00 12 GLY A C 5
ATOM 7189 O O . GLY A 1 12 ? 0.261 -46.104 -42.219 1.00 0.00 12 GLY A O 5
ATOM 7193 N N . THR A 1 13 ? 1.526 -46.546 -44.024 1.00 0.00 13 THR A N 5
ATOM 7194 C CA . THR A 1 13 ? 1.611 -45.187 -44.429 1.00 0.00 13 THR A CA 5
ATOM 7195 C C . THR A 1 13 ? 0.696 -45.050 -45.615 1.00 0.00 13 THR A C 5
ATOM 7196 O O . THR A 1 13 ? 0.016 -46.009 -45.980 1.00 0.00 13 THR A O 5
ATOM 7207 N N . THR A 1 14 ? 0.640 -43.893 -46.216 1.00 0.00 14 THR A N 5
ATOM 7208 C CA . THR A 1 14 ? -0.238 -43.743 -47.330 1.00 0.00 14 THR A CA 5
ATOM 7209 C C . THR A 1 14 ? 0.327 -42.681 -48.266 1.00 0.00 14 THR A C 5
ATOM 7210 O O . THR A 1 14 ? 0.233 -41.476 -48.036 1.00 0.00 14 THR A O 5
ATOM 7221 N N . CYS A 1 15 ? 1.007 -43.164 -49.294 1.00 0.00 15 CYS A N 5
ATOM 7222 C CA . CYS A 1 15 ? 1.659 -42.284 -50.227 1.00 0.00 15 CYS A CA 5
ATOM 7223 C C . CYS A 1 15 ? 0.767 -41.780 -51.307 1.00 0.00 15 CYS A C 5
ATOM 7224 O O . CYS A 1 15 ? -0.155 -42.439 -51.783 1.00 0.00 15 CYS A O 5
ATOM 7231 N N . LYS A 1 16 ? 1.082 -40.563 -51.674 1.00 0.00 16 LYS A N 5
ATOM 7232 C CA . LYS A 1 16 ? 0.367 -39.882 -52.697 1.00 0.00 16 LYS A CA 5
ATOM 7233 C C . LYS A 1 16 ? 1.331 -39.149 -53.546 1.00 0.00 16 LYS A C 5
ATOM 7234 O O . LYS A 1 16 ? 2.404 -38.793 -53.086 1.00 0.00 16 LYS A O 5
ATOM 7253 N N . MET A 1 17 ? 0.911 -38.841 -54.742 1.00 0.00 17 MET A N 5
ATOM 7254 C CA . MET A 1 17 ? 1.741 -38.051 -55.599 1.00 0.00 17 MET A CA 5
ATOM 7255 C C . MET A 1 17 ? 1.947 -36.749 -54.840 1.00 0.00 17 MET A C 5
ATOM 7256 O O . MET A 1 17 ? 1.017 -35.947 -54.755 1.00 0.00 17 MET A O 5
ATOM 7270 N N . MET A 1 18 ? 3.118 -36.543 -54.245 1.00 0.00 18 MET A N 5
ATOM 7271 C CA . MET A 1 18 ? 3.321 -35.347 -53.482 1.00 0.00 18 MET A CA 5
ATOM 7272 C C . MET A 1 18 ? 4.023 -34.369 -54.331 1.00 0.00 18 MET A C 5
ATOM 7273 O O . MET A 1 18 ? 5.209 -34.369 -54.447 1.00 0.00 18 MET A O 5
ATOM 7287 N N . ASP A 1 19 ? 3.250 -33.612 -55.009 1.00 0.00 19 ASP A N 5
ATOM 7288 C CA . ASP A 1 19 ? 3.751 -32.655 -55.951 1.00 0.00 19 ASP A CA 5
ATOM 7289 C C . ASP A 1 19 ? 4.696 -33.302 -56.968 1.00 0.00 19 ASP A C 5
ATOM 7290 O O . ASP A 1 19 ? 5.402 -32.587 -57.679 1.00 0.00 19 ASP A O 5
ATOM 7299 N N . GLY A 1 20 ? 4.688 -34.647 -57.075 1.00 0.00 20 GLY A N 5
ATOM 7300 C CA . GLY A 1 20 ? 5.540 -35.303 -58.064 1.00 0.00 20 GLY A CA 5
ATOM 7301 C C . GLY A 1 20 ? 6.678 -36.097 -57.434 1.00 0.00 20 GLY A C 5
ATOM 7302 O O . GLY A 1 20 ? 7.630 -36.483 -58.113 1.00 0.00 20 GLY A O 5
ATOM 7306 N N . HIS A 1 21 ? 6.550 -36.373 -56.152 1.00 0.00 21 HIS A N 5
ATOM 7307 C CA . HIS A 1 21 ? 7.519 -37.155 -55.436 1.00 0.00 21 HIS A CA 5
ATOM 7308 C C . HIS A 1 21 ? 6.727 -37.853 -54.345 1.00 0.00 21 HIS A C 5
ATOM 7309 O O . HIS A 1 21 ? 6.401 -37.224 -53.348 1.00 0.00 21 HIS A O 5
ATOM 7324 N N . PRO A 1 22 ? 6.328 -39.088 -54.520 1.00 0.00 22 PRO A N 5
ATOM 7325 C CA . PRO A 1 22 ? 5.465 -39.777 -53.540 1.00 0.00 22 PRO A CA 5
ATOM 7326 C C . PRO A 1 22 ? 5.880 -39.600 -52.112 1.00 0.00 22 PRO A C 5
ATOM 7327 O O . PRO A 1 22 ? 6.942 -40.043 -51.672 1.00 0.00 22 PRO A O 5
ATOM 7338 N N . GLN A 1 23 ? 4.972 -38.980 -51.394 1.00 0.00 23 GLN A N 5
ATOM 7339 C CA . GLN A 1 23 ? 5.159 -38.760 -49.976 1.00 0.00 23 GLN A CA 5
ATOM 7340 C C . GLN A 1 23 ? 4.181 -39.611 -49.223 1.00 0.00 23 GLN A C 5
ATOM 7341 O O . GLN A 1 23 ? 2.976 -39.474 -49.400 1.00 0.00 23 GLN A O 5
ATOM 7355 N N . CYS A 1 24 ? 4.707 -40.440 -48.350 1.00 0.00 24 CYS A N 5
ATOM 7356 C CA . CYS A 1 24 ? 3.876 -41.282 -47.544 1.00 0.00 24 CYS A CA 5
ATOM 7357 C C . CYS A 1 24 ? 3.282 -40.421 -46.514 1.00 0.00 24 CYS A C 5
ATOM 7358 O O . CYS A 1 24 ? 3.864 -40.169 -45.459 1.00 0.00 24 CYS A O 5
ATOM 7365 N N . VAL A 1 25 ? 2.075 -40.025 -46.795 1.00 0.00 25 VAL A N 5
ATOM 7366 C CA . VAL A 1 25 ? 1.384 -39.262 -45.848 1.00 0.00 25 VAL A CA 5
ATOM 7367 C C . VAL A 1 25 ? 0.727 -40.335 -45.096 1.00 0.00 25 VAL A C 5
ATOM 7368 O O . VAL A 1 25 ? -0.188 -40.988 -45.598 1.00 0.00 25 VAL A O 5
ATOM 7381 N N . GLN A 1 26 ? 1.297 -40.576 -43.941 1.00 0.00 26 GLN A N 5
ATOM 7382 C CA . GLN A 1 26 ? 0.884 -41.641 -43.118 1.00 0.00 26 GLN A CA 5
ATOM 7383 C C . GLN A 1 26 ? -0.610 -41.732 -43.078 1.00 0.00 26 GLN A C 5
ATOM 7384 O O . GLN A 1 26 ? -1.304 -40.763 -42.790 1.00 0.00 26 GLN A O 5
ATOM 7398 N N . ASN A 1 27 ? -1.090 -42.939 -43.301 1.00 0.00 27 ASN A N 5
ATOM 7399 C CA . ASN A 1 27 ? -2.536 -43.177 -43.172 1.00 0.00 27 ASN A CA 5
ATOM 7400 C C . ASN A 1 27 ? -2.895 -43.161 -41.651 1.00 0.00 27 ASN A C 5
ATOM 7401 O O . ASN A 1 27 ? -4.059 -43.252 -41.263 1.00 0.00 27 ASN A O 5
ATOM 7412 N N . GLN A 1 28 ? -1.847 -42.960 -40.823 1.00 0.00 28 GLN A N 5
ATOM 7413 C CA . GLN A 1 28 ? -1.865 -42.831 -39.408 1.00 0.00 28 GLN A CA 5
ATOM 7414 C C . GLN A 1 28 ? -1.518 -41.378 -39.295 1.00 0.00 28 GLN A C 5
ATOM 7415 O O . GLN A 1 28 ? -1.534 -40.753 -40.345 1.00 0.00 28 GLN A O 5
ATOM 7429 N N . PRO A 1 29 ? -1.180 -40.787 -38.173 1.00 0.00 29 PRO A N 5
ATOM 7430 C CA . PRO A 1 29 ? -0.759 -39.385 -38.196 1.00 0.00 29 PRO A CA 5
ATOM 7431 C C . PRO A 1 29 ? 0.268 -39.230 -39.251 1.00 0.00 29 PRO A C 5
ATOM 7432 O O . PRO A 1 29 ? 1.299 -39.907 -39.241 1.00 0.00 29 PRO A O 5
ATOM 7443 N N . SER A 1 30 ? -0.003 -38.333 -40.099 1.00 0.00 30 SER A N 5
ATOM 7444 C CA . SER A 1 30 ? 0.866 -38.032 -41.117 1.00 0.00 30 SER A CA 5
ATOM 7445 C C . SER A 1 30 ? 2.046 -37.591 -40.413 1.00 0.00 30 SER A C 5
ATOM 7446 O O . SER A 1 30 ? 1.927 -36.804 -39.487 1.00 0.00 30 SER A O 5
ATOM 7454 N N . CYS A 1 31 ? 3.152 -38.122 -40.819 1.00 0.00 31 CYS A N 5
ATOM 7455 C CA . CYS A 1 31 ? 4.411 -37.746 -40.228 1.00 0.00 31 CYS A CA 5
ATOM 7456 C C . CYS A 1 31 ? 4.345 -36.263 -40.102 1.00 0.00 31 CYS A C 5
ATOM 7457 O O . CYS A 1 31 ? 4.492 -35.725 -39.003 1.00 0.00 31 CYS A O 5
ATOM 7464 N N . SER A 1 32 ? 3.875 -35.639 -41.195 1.00 0.00 32 SER A N 5
ATOM 7465 C CA . SER A 1 32 ? 3.537 -34.280 -41.070 1.00 0.00 32 SER A CA 5
ATOM 7466 C C . SER A 1 32 ? 2.023 -34.217 -40.983 1.00 0.00 32 SER A C 5
ATOM 7467 O O . SER A 1 32 ? 1.286 -34.083 -41.960 1.00 0.00 32 SER A O 5
ATOM 7475 N N . ASP A 1 33 ? 1.650 -34.220 -39.744 1.00 0.00 33 ASP A N 5
ATOM 7476 C CA . ASP A 1 33 ? 0.288 -34.068 -39.249 1.00 0.00 33 ASP A CA 5
ATOM 7477 C C . ASP A 1 33 ? 0.416 -33.023 -38.169 1.00 0.00 33 ASP A C 5
ATOM 7478 O O . ASP A 1 33 ? -0.328 -32.045 -38.111 1.00 0.00 33 ASP A O 5
ATOM 7487 N N . ILE A 1 34 ? 1.493 -33.204 -37.389 1.00 0.00 34 ILE A N 5
ATOM 7488 C CA . ILE A 1 34 ? 1.874 -32.250 -36.394 1.00 0.00 34 ILE A CA 5
ATOM 7489 C C . ILE A 1 34 ? 2.616 -31.250 -37.225 1.00 0.00 34 ILE A C 5
ATOM 7490 O O . ILE A 1 34 ? 2.690 -31.441 -38.439 1.00 0.00 34 ILE A O 5
ATOM 7506 N N . GLN A 1 35 ? 3.167 -30.220 -36.649 1.00 0.00 35 GLN A N 5
ATOM 7507 C CA . GLN A 1 35 ? 3.874 -29.280 -37.460 1.00 0.00 35 GLN A CA 5
ATOM 7508 C C . GLN A 1 35 ? 5.341 -29.560 -37.390 1.00 0.00 35 GLN A C 5
ATOM 7509 O O . GLN A 1 35 ? 6.077 -29.053 -36.544 1.00 0.00 35 GLN A O 5
ATOM 7523 N N . CYS A 1 36 ? 5.739 -30.328 -38.373 1.00 0.00 36 CYS A N 5
ATOM 7524 C CA . CYS A 1 36 ? 7.096 -30.682 -38.583 1.00 0.00 36 CYS A CA 5
ATOM 7525 C C . CYS A 1 36 ? 7.306 -30.378 -40.011 1.00 0.00 36 CYS A C 5
ATOM 7526 O O . CYS A 1 36 ? 7.033 -31.196 -40.891 1.00 0.00 36 CYS A O 5
ATOM 7533 N N . SER A 1 37 ? 7.761 -29.188 -40.225 1.00 0.00 37 SER A N 5
ATOM 7534 C CA . SER A 1 37 ? 7.992 -28.735 -41.543 1.00 0.00 37 SER A CA 5
ATOM 7535 C C . SER A 1 37 ? 8.922 -29.720 -42.179 1.00 0.00 37 SER A C 5
ATOM 7536 O O . SER A 1 37 ? 10.088 -29.808 -41.799 1.00 0.00 37 SER A O 5
ATOM 7544 N N . LYS A 1 38 ? 8.342 -30.498 -43.089 1.00 0.00 38 LYS A N 5
ATOM 7545 C CA . LYS A 1 38 ? 9.045 -31.583 -43.759 1.00 0.00 38 LYS A CA 5
ATOM 7546 C C . LYS A 1 38 ? 10.451 -31.173 -44.062 1.00 0.00 38 LYS A C 5
ATOM 7547 O O . LYS A 1 38 ? 10.750 -30.001 -44.297 1.00 0.00 38 LYS A O 5
ATOM 7566 N N . GLY A 1 39 ? 11.320 -32.134 -43.901 1.00 0.00 39 GLY A N 5
ATOM 7567 C CA . GLY A 1 39 ? 12.719 -31.886 -43.990 1.00 0.00 39 GLY A CA 5
ATOM 7568 C C . GLY A 1 39 ? 13.279 -32.130 -42.607 1.00 0.00 39 GLY A C 5
ATOM 7569 O O . GLY A 1 39 ? 14.442 -32.501 -42.446 1.00 0.00 39 GLY A O 5
ATOM 7573 N N . THR A 1 40 ? 12.400 -32.023 -41.607 1.00 0.00 40 THR A N 5
ATOM 7574 C CA . THR A 1 40 ? 12.749 -32.331 -40.277 1.00 0.00 40 THR A CA 5
ATOM 7575 C C . THR A 1 40 ? 12.053 -33.645 -40.006 1.00 0.00 40 THR A C 5
ATOM 7576 O O . THR A 1 40 ? 11.472 -34.253 -40.906 1.00 0.00 40 THR A O 5
ATOM 7587 N N . THR A 1 41 ? 12.129 -34.079 -38.804 1.00 0.00 41 THR A N 5
ATOM 7588 C CA . THR A 1 41 ? 11.529 -35.334 -38.414 1.00 0.00 41 THR A CA 5
ATOM 7589 C C . THR A 1 41 ? 10.087 -35.128 -38.065 1.00 0.00 41 THR A C 5
ATOM 7590 O O . THR A 1 41 ? 9.692 -34.062 -37.606 1.00 0.00 41 THR A O 5
ATOM 7601 N N . CYS A 1 42 ? 9.318 -36.178 -38.203 1.00 0.00 42 CYS A N 5
ATOM 7602 C CA . CYS A 1 42 ? 7.940 -36.090 -37.820 1.00 0.00 42 CYS A CA 5
ATOM 7603 C C . CYS A 1 42 ? 7.903 -36.553 -36.398 1.00 0.00 42 CYS A C 5
ATOM 7604 O O . CYS A 1 42 ? 7.881 -37.751 -36.114 1.00 0.00 42 CYS A O 5
ATOM 7611 N N . GLN A 1 43 ? 7.984 -35.585 -35.507 1.00 0.00 43 GLN A N 5
ATOM 7612 C CA . GLN A 1 43 ? 8.050 -35.872 -34.122 1.00 0.00 43 GLN A CA 5
ATOM 7613 C C . GLN A 1 43 ? 6.902 -35.320 -33.341 1.00 0.00 43 GLN A C 5
ATOM 7614 O O . GLN A 1 43 ? 6.655 -34.122 -33.298 1.00 0.00 43 GLN A O 5
ATOM 7628 N N . MET A 1 44 ? 6.315 -36.246 -32.642 1.00 0.00 44 MET A N 5
ATOM 7629 C CA . MET A 1 44 ? 5.293 -36.026 -31.698 1.00 0.00 44 MET A CA 5
ATOM 7630 C C . MET A 1 44 ? 5.881 -36.817 -30.572 1.00 0.00 44 MET A C 5
ATOM 7631 O O . MET A 1 44 ? 5.652 -38.019 -30.500 1.00 0.00 44 MET A O 5
ATOM 7645 N N . VAL A 1 45 ? 6.754 -36.189 -29.784 1.00 0.00 45 VAL A N 5
ATOM 7646 C CA . VAL A 1 45 ? 7.451 -36.941 -28.784 1.00 0.00 45 VAL A CA 5
ATOM 7647 C C . VAL A 1 45 ? 6.538 -37.241 -27.661 1.00 0.00 45 VAL A C 5
ATOM 7648 O O . VAL A 1 45 ? 6.557 -36.603 -26.610 1.00 0.00 45 VAL A O 5
ATOM 7661 N N . ASP A 1 46 ? 5.767 -38.260 -27.902 1.00 0.00 46 ASP A N 5
ATOM 7662 C CA . ASP A 1 46 ? 4.851 -38.728 -26.914 1.00 0.00 46 ASP A CA 5
ATOM 7663 C C . ASP A 1 46 ? 3.928 -37.610 -26.501 1.00 0.00 46 ASP A C 5
ATOM 7664 O O . ASP A 1 46 ? 3.492 -37.556 -25.350 1.00 0.00 46 ASP A O 5
ATOM 7673 N N . GLY A 1 47 ? 3.644 -36.700 -27.426 1.00 0.00 47 GLY A N 5
ATOM 7674 C CA . GLY A 1 47 ? 2.791 -35.592 -27.094 1.00 0.00 47 GLY A CA 5
ATOM 7675 C C . GLY A 1 47 ? 3.606 -34.343 -26.817 1.00 0.00 47 GLY A C 5
ATOM 7676 O O . GLY A 1 47 ? 3.112 -33.383 -26.227 1.00 0.00 47 GLY A O 5
ATOM 7680 N N . TRP A 1 48 ? 4.823 -34.322 -27.339 1.00 0.00 48 TRP A N 5
ATOM 7681 C CA . TRP A 1 48 ? 5.653 -33.160 -27.247 1.00 0.00 48 TRP A CA 5
ATOM 7682 C C . TRP A 1 48 ? 6.339 -33.156 -28.547 1.00 0.00 48 TRP A C 5
ATOM 7683 O O . TRP A 1 48 ? 7.491 -33.564 -28.660 1.00 0.00 48 TRP A O 5
ATOM 7704 N N . PRO A 1 49 ? 5.687 -32.723 -29.532 1.00 0.00 49 PRO A N 5
ATOM 7705 C CA . PRO A 1 49 ? 6.314 -32.718 -30.823 1.00 0.00 49 PRO A CA 5
ATOM 7706 C C . PRO A 1 49 ? 7.468 -31.777 -30.946 1.00 0.00 49 PRO A C 5
ATOM 7707 O O . PRO A 1 49 ? 7.308 -30.559 -31.027 1.00 0.00 49 PRO A O 5
ATOM 7718 N N . ARG A 1 50 ? 8.615 -32.385 -31.104 1.00 0.00 50 ARG A N 5
ATOM 7719 C CA . ARG A 1 50 ? 9.799 -31.648 -31.386 1.00 0.00 50 ARG A CA 5
ATOM 7720 C C . ARG A 1 50 ? 10.310 -32.188 -32.691 1.00 0.00 50 ARG A C 5
ATOM 7721 O O . ARG A 1 50 ? 11.014 -33.192 -32.753 1.00 0.00 50 ARG A O 5
ATOM 7742 N N . CYS A 1 51 ? 9.941 -31.471 -33.718 1.00 0.00 51 CYS A N 5
ATOM 7743 C CA . CYS A 1 51 ? 10.320 -31.784 -35.063 1.00 0.00 51 CYS A CA 5
ATOM 7744 C C . CYS A 1 51 ? 11.697 -31.276 -35.248 1.00 0.00 51 CYS A C 5
ATOM 7745 O O . CYS A 1 51 ? 11.905 -30.077 -35.445 1.00 0.00 51 CYS A O 5
ATOM 7752 N N . ILE A 1 52 ? 12.644 -32.161 -35.121 1.00 0.00 52 ILE A N 5
ATOM 7753 C CA . ILE A 1 52 ? 14.007 -31.725 -35.222 1.00 0.00 52 ILE A CA 5
ATOM 7754 C C . ILE A 1 52 ? 14.877 -32.691 -35.983 1.00 0.00 52 ILE A C 5
ATOM 7755 O O . ILE A 1 52 ? 15.000 -33.862 -35.640 1.00 0.00 52 ILE A O 5
ATOM 7771 N N . GLN A 1 53 ? 15.490 -32.174 -37.034 1.00 0.00 53 GLN A N 5
ATOM 7772 C CA . GLN A 1 53 ? 16.367 -32.998 -37.829 1.00 0.00 53 GLN A CA 5
ATOM 7773 C C . GLN A 1 53 ? 17.664 -33.226 -37.086 1.00 0.00 53 GLN A C 5
ATOM 7774 O O . GLN A 1 53 ? 18.581 -32.406 -37.096 1.00 0.00 53 GLN A O 5
ATOM 7788 N N . ILE A 1 54 ? 17.730 -34.398 -36.527 1.00 0.00 54 ILE A N 5
ATOM 7789 C CA . ILE A 1 54 ? 18.910 -34.893 -35.831 1.00 0.00 54 ILE A CA 5
ATOM 7790 C C . ILE A 1 54 ? 19.290 -36.224 -36.458 1.00 0.00 54 ILE A C 5
ATOM 7791 O O . ILE A 1 54 ? 20.177 -36.932 -35.984 1.00 0.00 54 ILE A O 5
ATOM 7807 N N . LYS A 1 55 ? 18.597 -36.534 -37.548 1.00 0.00 55 LYS A N 5
ATOM 7808 C CA . LYS A 1 55 ? 18.812 -37.732 -38.288 1.00 0.00 55 LYS A CA 5
ATOM 7809 C C . LYS A 1 55 ? 19.412 -37.330 -39.585 1.00 0.00 55 LYS A C 5
ATOM 7810 O O . LYS A 1 55 ? 18.738 -36.718 -40.402 1.00 0.00 55 LYS A O 5
ATOM 7829 N N . ALA A 1 56 ? 20.665 -37.643 -39.762 1.00 0.00 56 ALA A N 5
ATOM 7830 C CA . ALA A 1 56 ? 21.323 -37.302 -41.003 1.00 0.00 56 ALA A CA 5
ATOM 7831 C C . ALA A 1 56 ? 20.682 -38.130 -42.109 1.00 0.00 56 ALA A C 5
ATOM 7832 O O . ALA A 1 56 ? 21.167 -39.203 -42.470 1.00 0.00 56 ALA A O 5
ATOM 7839 N N . ALA A 1 57 ? 19.581 -37.610 -42.632 1.00 0.00 57 ALA A N 5
ATOM 7840 C CA . ALA A 1 57 ? 18.833 -38.253 -43.680 1.00 0.00 57 ALA A CA 5
ATOM 7841 C C . ALA A 1 57 ? 19.232 -37.544 -44.942 1.00 0.00 57 ALA A C 5
ATOM 7842 O O . ALA A 1 57 ? 20.046 -36.625 -44.826 1.00 0.00 57 ALA A O 5
ATOM 7849 N N . PRO A 1 58 ? 18.710 -37.887 -46.112 1.00 0.00 58 PRO A N 5
ATOM 7850 C CA . PRO A 1 58 ? 19.055 -37.146 -47.356 1.00 0.00 58 PRO A CA 5
ATOM 7851 C C . PRO A 1 58 ? 19.038 -35.663 -47.050 1.00 0.00 58 PRO A C 5
ATOM 7852 O O . PRO A 1 58 ? 18.040 -35.119 -46.577 1.00 0.00 58 PRO A O 5
ATOM 7863 N N . SER A 1 59 ? 20.191 -35.058 -47.202 1.00 0.00 59 SER A N 5
ATOM 7864 C CA . SER A 1 59 ? 20.357 -33.690 -46.816 1.00 0.00 59 SER A CA 5
ATOM 7865 C C . SER A 1 59 ? 19.641 -32.719 -47.716 1.00 0.00 59 SER A C 5
ATOM 7866 O O . SER A 1 59 ? 20.049 -32.422 -48.840 1.00 0.00 59 SER A O 5
ATOM 7874 N N . ARG A 1 60 ? 18.603 -32.182 -47.125 1.00 0.00 60 ARG A N 5
ATOM 7875 C CA . ARG A 1 60 ? 17.789 -31.176 -47.692 1.00 0.00 60 ARG A CA 5
ATOM 7876 C C . ARG A 1 60 ? 17.916 -30.112 -46.653 1.00 0.00 60 ARG A C 5
ATOM 7877 O O . ARG A 1 60 ? 18.610 -30.399 -45.674 1.00 0.00 60 ARG A O 5
ATOM 7898 N N . PRO A 1 61 ? 17.299 -28.962 -46.751 1.00 0.00 61 PRO A N 5
ATOM 7899 C CA . PRO A 1 61 ? 17.375 -27.978 -45.660 1.00 0.00 61 PRO A CA 5
ATOM 7900 C C . PRO A 1 61 ? 17.165 -28.687 -44.344 1.00 0.00 61 PRO A C 5
ATOM 7901 O O . PRO A 1 61 ? 16.073 -29.157 -44.025 1.00 0.00 61 PRO A O 5
ATOM 7912 N N . SER A 1 62 ? 18.229 -28.758 -43.609 1.00 0.00 62 SER A N 5
ATOM 7913 C CA . SER A 1 62 ? 18.219 -29.405 -42.330 1.00 0.00 62 SER A CA 5
ATOM 7914 C C . SER A 1 62 ? 18.356 -28.338 -41.293 1.00 0.00 62 SER A C 5
ATOM 7915 O O . SER A 1 62 ? 19.463 -27.959 -40.910 1.00 0.00 62 SER A O 5
ATOM 7923 N N . CYS A 1 63 ? 17.196 -27.845 -40.890 1.00 0.00 63 CYS A N 5
ATOM 7924 C CA . CYS A 1 63 ? 17.091 -26.774 -39.913 1.00 0.00 63 CYS A CA 5
ATOM 7925 C C . CYS A 1 63 ? 18.107 -26.946 -38.815 1.00 0.00 63 CYS A C 5
ATOM 7926 O O . CYS A 1 63 ? 18.686 -25.966 -38.357 1.00 0.00 63 CYS A O 5
ATOM 7933 N N . SER A 1 64 ? 18.375 -28.194 -38.445 1.00 0.00 64 SER A N 5
ATOM 7934 C CA . SER A 1 64 ? 19.373 -28.439 -37.454 1.00 0.00 64 SER A CA 5
ATOM 7935 C C . SER A 1 64 ? 20.562 -29.144 -38.081 1.00 0.00 64 SER A C 5
ATOM 7936 O O . SER A 1 64 ? 20.569 -30.344 -38.355 1.00 0.00 64 SER A O 5
ATOM 7944 N N . ASP A 1 65 ? 21.578 -28.339 -38.191 1.00 0.00 65 ASP A N 5
ATOM 7945 C CA . ASP A 1 65 ? 22.910 -28.710 -38.663 1.00 0.00 65 ASP A CA 5
ATOM 7946 C C . ASP A 1 65 ? 23.760 -28.245 -37.523 1.00 0.00 65 ASP A C 5
ATOM 7947 O O . ASP A 1 65 ? 24.422 -29.011 -36.820 1.00 0.00 65 ASP A O 5
ATOM 7956 N N . ILE A 1 66 ? 23.526 -26.973 -37.257 1.00 0.00 66 ILE A N 5
ATOM 7957 C CA . ILE A 1 66 ? 24.043 -26.329 -36.084 1.00 0.00 66 ILE A CA 5
ATOM 7958 C C . ILE A 1 66 ? 23.012 -26.693 -35.058 1.00 0.00 66 ILE A C 5
ATOM 7959 O O . ILE A 1 66 ? 21.939 -26.090 -34.986 1.00 0.00 66 ILE A O 5
ATOM 7975 N N . HIS A 1 67 ? 23.307 -27.750 -34.336 1.00 0.00 67 HIS A N 5
ATOM 7976 C CA . HIS A 1 67 ? 22.368 -28.267 -33.385 1.00 0.00 67 HIS A CA 5
ATOM 7977 C C . HIS A 1 67 ? 22.931 -28.240 -31.988 1.00 0.00 67 HIS A C 5
ATOM 7978 O O . HIS A 1 67 ? 23.869 -28.962 -31.650 1.00 0.00 67 HIS A O 5
ATOM 7993 N N . CYS A 1 68 ? 22.317 -27.405 -31.182 1.00 0.00 68 CYS A N 5
ATOM 7994 C CA . CYS A 1 68 ? 22.701 -27.262 -29.799 1.00 0.00 68 CYS A CA 5
ATOM 7995 C C . CYS A 1 68 ? 22.407 -28.582 -29.098 1.00 0.00 68 CYS A C 5
ATOM 7996 O O . CYS A 1 68 ? 21.678 -29.411 -29.628 1.00 0.00 68 CYS A O 5
ATOM 8003 N N . PRO A 1 69 ? 22.957 -28.813 -27.950 1.00 0.00 69 PRO A N 5
ATOM 8004 C CA . PRO A 1 69 ? 22.745 -30.094 -27.210 1.00 0.00 69 PRO A CA 5
ATOM 8005 C C . PRO A 1 69 ? 21.287 -30.490 -27.061 1.00 0.00 69 PRO A C 5
ATOM 8006 O O . PRO A 1 69 ? 20.398 -29.687 -27.255 1.00 0.00 69 PRO A O 5
ATOM 8017 N N . LYS A 1 70 ? 21.069 -31.749 -26.707 1.00 0.00 70 LYS A N 5
ATOM 8018 C CA . LYS A 1 70 ? 19.743 -32.277 -26.522 1.00 0.00 70 LYS A CA 5
ATOM 8019 C C . LYS A 1 70 ? 18.966 -31.334 -25.654 1.00 0.00 70 LYS A C 5
ATOM 8020 O O . LYS A 1 70 ? 19.538 -30.578 -24.866 1.00 0.00 70 LYS A O 5
ATOM 8039 N N . GLY A 1 71 ? 17.682 -31.316 -25.853 1.00 0.00 71 GLY A N 5
ATOM 8040 C CA . GLY A 1 71 ? 16.868 -30.397 -25.144 1.00 0.00 71 GLY A CA 5
ATOM 8041 C C . GLY A 1 71 ? 16.719 -29.139 -25.991 1.00 0.00 71 GLY A C 5
ATOM 8042 O O . GLY A 1 71 ? 15.901 -28.282 -25.682 1.00 0.00 71 GLY A O 5
ATOM 8046 N N . THR A 1 72 ? 17.511 -29.023 -27.078 1.00 0.00 72 THR A N 5
ATOM 8047 C CA . THR A 1 72 ? 17.416 -27.884 -27.910 1.00 0.00 72 THR A CA 5
ATOM 8048 C C . THR A 1 72 ? 16.601 -28.161 -29.131 1.00 0.00 72 THR A C 5
ATOM 8049 O O . THR A 1 72 ? 16.560 -29.271 -29.664 1.00 0.00 72 THR A O 5
ATOM 8060 N N . THR A 1 73 ? 15.964 -27.113 -29.554 1.00 0.00 73 THR A N 5
ATOM 8061 C CA . THR A 1 73 ? 15.123 -27.138 -30.711 1.00 0.00 73 THR A CA 5
ATOM 8062 C C . THR A 1 73 ? 15.617 -26.074 -31.686 1.00 0.00 73 THR A C 5
ATOM 8063 O O . THR A 1 73 ? 15.772 -24.920 -31.310 1.00 0.00 73 THR A O 5
ATOM 8074 N N . CYS A 1 74 ? 15.905 -26.456 -32.926 1.00 0.00 74 CYS A N 5
ATOM 8075 C CA . CYS A 1 74 ? 16.418 -25.476 -33.873 1.00 0.00 74 CYS A CA 5
ATOM 8076 C C . CYS A 1 74 ? 15.328 -24.616 -34.462 1.00 0.00 74 CYS A C 5
ATOM 8077 O O . CYS A 1 74 ? 14.256 -25.092 -34.846 1.00 0.00 74 CYS A O 5
ATOM 8084 N N . LYS A 1 75 ? 15.665 -23.355 -34.599 1.00 0.00 75 LYS A N 5
ATOM 8085 C CA . LYS A 1 75 ? 14.798 -22.403 -35.237 1.00 0.00 75 LYS A CA 5
ATOM 8086 C C . LYS A 1 75 ? 15.608 -21.878 -36.373 1.00 0.00 75 LYS A C 5
ATOM 8087 O O . LYS A 1 75 ? 16.744 -22.292 -36.516 1.00 0.00 75 LYS A O 5
ATOM 8106 N N . MET A 1 76 ? 15.088 -20.929 -37.109 1.00 0.00 76 MET A N 5
ATOM 8107 C CA . MET A 1 76 ? 15.866 -20.311 -38.128 1.00 0.00 76 MET A CA 5
ATOM 8108 C C . MET A 1 76 ? 15.923 -18.889 -37.680 1.00 0.00 76 MET A C 5
ATOM 8109 O O . MET A 1 76 ? 14.912 -18.186 -37.704 1.00 0.00 76 MET A O 5
ATOM 8123 N N . ILE A 1 77 ? 17.093 -18.475 -37.241 1.00 0.00 77 ILE A N 5
ATOM 8124 C CA . ILE A 1 77 ? 17.243 -17.139 -36.753 1.00 0.00 77 ILE A CA 5
ATOM 8125 C C . ILE A 1 77 ? 18.079 -16.413 -37.720 1.00 0.00 77 ILE A C 5
ATOM 8126 O O . ILE A 1 77 ? 19.266 -16.621 -37.837 1.00 0.00 77 ILE A O 5
ATOM 8142 N N . ASP A 1 78 ? 17.390 -15.633 -38.482 1.00 0.00 78 ASP A N 5
ATOM 8143 C CA . ASP A 1 78 ? 17.989 -14.890 -39.551 1.00 0.00 78 ASP A CA 5
ATOM 8144 C C . ASP A 1 78 ? 18.591 -15.837 -40.597 1.00 0.00 78 ASP A C 5
ATOM 8145 O O . ASP A 1 78 ? 19.262 -15.385 -41.525 1.00 0.00 78 ASP A O 5
ATOM 8154 N N . GLY A 1 79 ? 18.308 -17.146 -40.487 1.00 0.00 79 GLY A N 5
ATOM 8155 C CA . GLY A 1 79 ? 18.784 -18.091 -41.469 1.00 0.00 79 GLY A CA 5
ATOM 8156 C C . GLY A 1 79 ? 19.928 -18.940 -40.958 1.00 0.00 79 GLY A C 5
ATOM 8157 O O . GLY A 1 79 ? 20.208 -19.995 -41.523 1.00 0.00 79 GLY A O 5
ATOM 8161 N N . HIS A 1 80 ? 20.537 -18.531 -39.859 1.00 0.00 80 HIS A N 5
ATOM 8162 C CA . HIS A 1 80 ? 21.571 -19.346 -39.261 1.00 0.00 80 HIS A CA 5
ATOM 8163 C C . HIS A 1 80 ? 20.868 -20.070 -38.134 1.00 0.00 80 HIS A C 5
ATOM 8164 O O . HIS A 1 80 ? 20.730 -19.527 -37.053 1.00 0.00 80 HIS A O 5
ATOM 8179 N N . PRO A 1 81 ? 20.300 -21.221 -38.359 1.00 0.00 81 PRO A N 5
ATOM 8180 C CA . PRO A 1 81 ? 19.520 -21.855 -37.305 1.00 0.00 81 PRO A CA 5
ATOM 8181 C C . PRO A 1 81 ? 20.206 -21.936 -35.978 1.00 0.00 81 PRO A C 5
ATOM 8182 O O . PRO A 1 81 ? 21.141 -22.696 -35.745 1.00 0.00 81 PRO A O 5
ATOM 8193 N N . GLN A 1 82 ? 19.641 -21.161 -35.112 1.00 0.00 82 GLN A N 5
ATOM 8194 C CA . GLN A 1 82 ? 20.050 -21.092 -33.753 1.00 0.00 82 GLN A CA 5
ATOM 8195 C C . GLN A 1 82 ? 19.060 -21.864 -32.930 1.00 0.00 82 GLN A C 5
ATOM 8196 O O . GLN A 1 82 ? 17.852 -21.770 -33.150 1.00 0.00 82 GLN A O 5
ATOM 8210 N N . CYS A 1 83 ? 19.544 -22.595 -31.966 1.00 0.00 83 CYS A N 5
ATOM 8211 C CA . CYS A 1 83 ? 18.667 -23.313 -31.128 1.00 0.00 83 CYS A CA 5
ATOM 8212 C C . CYS A 1 83 ? 17.983 -22.338 -30.240 1.00 0.00 83 CYS A C 5
ATOM 8213 O O . CYS A 1 83 ? 18.607 -21.537 -29.541 1.00 0.00 83 CYS A O 5
ATOM 8220 N N . VAL A 1 84 ? 16.722 -22.547 -30.161 1.00 0.00 84 VAL A N 5
ATOM 8221 C CA . VAL A 1 84 ? 15.919 -21.864 -29.252 1.00 0.00 84 VAL A CA 5
ATOM 8222 C C . VAL A 1 84 ? 15.545 -23.063 -28.499 1.00 0.00 84 VAL A C 5
ATOM 8223 O O . VAL A 1 84 ? 14.692 -23.864 -28.874 1.00 0.00 84 VAL A O 5
ATOM 8236 N N . GLN A 1 85 ? 16.323 -23.248 -27.525 1.00 0.00 85 GLN A N 5
ATOM 8237 C CA . GLN A 1 85 ? 16.243 -24.425 -26.774 1.00 0.00 85 GLN A CA 5
ATOM 8238 C C . GLN A 1 85 ? 14.851 -24.543 -26.226 1.00 0.00 85 GLN A C 5
ATOM 8239 O O . GLN A 1 85 ? 14.127 -23.570 -26.069 1.00 0.00 85 GLN A O 5
ATOM 8253 N N . ASN A 1 86 ? 14.477 -25.756 -26.035 1.00 0.00 86 ASN A N 5
ATOM 8254 C CA . ASN A 1 86 ? 13.139 -26.089 -25.561 1.00 0.00 86 ASN A CA 5
ATOM 8255 C C . ASN A 1 86 ? 12.918 -25.319 -24.279 1.00 0.00 86 ASN A C 5
ATOM 8256 O O . ASN A 1 86 ? 11.871 -24.710 -24.059 1.00 0.00 86 ASN A O 5
ATOM 8267 N N . GLN A 1 87 ? 14.009 -25.193 -23.561 1.00 0.00 87 GLN A N 5
ATOM 8268 C CA . GLN A 1 87 ? 14.101 -24.350 -22.455 1.00 0.00 87 GLN A CA 5
ATOM 8269 C C . GLN A 1 87 ? 15.094 -23.456 -23.132 1.00 0.00 87 GLN A C 5
ATOM 8270 O O . GLN A 1 87 ? 16.280 -23.773 -23.174 1.00 0.00 87 GLN A O 5
ATOM 8284 N N . PRO A 1 88 ? 14.674 -22.446 -23.781 1.00 0.00 88 PRO A N 5
ATOM 8285 C CA . PRO A 1 88 ? 15.590 -21.670 -24.573 1.00 0.00 88 PRO A CA 5
ATOM 8286 C C . PRO A 1 88 ? 16.729 -21.152 -23.796 1.00 0.00 88 PRO A C 5
ATOM 8287 O O . PRO A 1 88 ? 16.632 -20.706 -22.656 1.00 0.00 88 PRO A O 5
ATOM 8298 N N . THR A 1 89 ? 17.821 -21.313 -24.447 1.00 0.00 89 THR A N 5
ATOM 8299 C CA . THR A 1 89 ? 19.083 -20.966 -23.895 1.00 0.00 89 THR A CA 5
ATOM 8300 C C . THR A 1 89 ? 19.117 -19.502 -23.572 1.00 0.00 89 THR A C 5
ATOM 8301 O O . THR A 1 89 ? 19.133 -19.113 -22.408 1.00 0.00 89 THR A O 5
ATOM 8312 N N . CYS A 1 90 ? 19.134 -18.701 -24.617 1.00 0.00 90 CYS A N 5
ATOM 8313 C CA . CYS A 1 90 ? 19.188 -17.282 -24.453 1.00 0.00 90 CYS A CA 5
ATOM 8314 C C . CYS A 1 90 ? 17.866 -16.613 -24.630 1.00 0.00 90 CYS A C 5
ATOM 8315 O O . CYS A 1 90 ? 17.609 -15.677 -23.872 1.00 0.00 90 CYS A O 5
ATOM 8322 N N . SER A 1 91 ? 16.972 -17.060 -25.527 1.00 0.00 91 SER A N 5
ATOM 8323 C CA . SER A 1 91 ? 15.716 -16.343 -25.508 1.00 0.00 91 SER A CA 5
ATOM 8324 C C . SER A 1 91 ? 14.835 -17.036 -24.507 1.00 0.00 91 SER A C 5
ATOM 8325 O O . SER A 1 91 ? 13.917 -17.789 -24.809 1.00 0.00 91 SER A O 5
ATOM 8333 N N . ASP A 1 92 ? 15.125 -16.621 -23.319 1.00 0.00 92 ASP A N 5
ATOM 8334 C CA . ASP A 1 92 ? 14.443 -16.969 -22.072 1.00 0.00 92 ASP A CA 5
ATOM 8335 C C . ASP A 1 92 ? 14.702 -15.808 -21.126 1.00 0.00 92 ASP A C 5
ATOM 8336 O O . ASP A 1 92 ? 13.824 -15.253 -20.466 1.00 0.00 92 ASP A O 5
ATOM 8345 N N . ILE A 1 93 ? 15.990 -15.446 -21.187 1.00 0.00 93 ILE A N 5
ATOM 8346 C CA . ILE A 1 93 ? 16.598 -14.352 -20.502 1.00 0.00 93 ILE A CA 5
ATOM 8347 C C . ILE A 1 93 ? 16.855 -13.351 -21.608 1.00 0.00 93 ILE A C 5
ATOM 8348 O O . ILE A 1 93 ? 17.699 -13.559 -22.484 1.00 0.00 93 ILE A O 5
ATOM 8364 N N . GLN A 1 94 ? 16.063 -12.317 -21.631 1.00 0.00 94 GLN A N 5
ATOM 8365 C CA . GLN A 1 94 ? 16.174 -11.354 -22.690 1.00 0.00 94 GLN A CA 5
ATOM 8366 C C . GLN A 1 94 ? 17.459 -10.552 -22.570 1.00 0.00 94 GLN A C 5
ATOM 8367 O O . GLN A 1 94 ? 17.552 -9.573 -21.829 1.00 0.00 94 GLN A O 5
ATOM 8381 N N . CYS A 1 95 ? 18.423 -10.981 -23.370 1.00 0.00 95 CYS A N 5
ATOM 8382 C CA . CYS A 1 95 ? 19.709 -10.377 -23.490 1.00 0.00 95 CYS A CA 5
ATOM 8383 C C . CYS A 1 95 ? 20.186 -10.932 -24.783 1.00 0.00 95 CYS A C 5
ATOM 8384 O O . CYS A 1 95 ? 20.528 -12.114 -24.861 1.00 0.00 95 CYS A O 5
ATOM 8391 N N . SER A 1 96 ? 20.120 -10.113 -25.799 1.00 0.00 96 SER A N 5
ATOM 8392 C CA . SER A 1 96 ? 20.468 -10.549 -27.115 1.00 0.00 96 SER A CA 5
ATOM 8393 C C . SER A 1 96 ? 21.799 -11.229 -27.062 1.00 0.00 96 SER A C 5
ATOM 8394 O O . SER A 1 96 ? 22.634 -10.891 -26.221 1.00 0.00 96 SER A O 5
ATOM 8402 N N . LYS A 1 97 ? 21.981 -12.216 -27.921 1.00 0.00 97 LYS A N 5
ATOM 8403 C CA . LYS A 1 97 ? 23.215 -12.957 -27.918 1.00 0.00 97 LYS A CA 5
ATOM 8404 C C . LYS A 1 97 ? 24.381 -12.001 -27.961 1.00 0.00 97 LYS A C 5
ATOM 8405 O O . LYS A 1 97 ? 24.224 -10.797 -28.177 1.00 0.00 97 LYS A O 5
ATOM 8424 N N . GLY A 1 98 ? 25.513 -12.519 -27.604 1.00 0.00 98 GLY A N 5
ATOM 8425 C CA . GLY A 1 98 ? 26.674 -11.697 -27.423 1.00 0.00 98 GLY A CA 5
ATOM 8426 C C . GLY A 1 98 ? 26.917 -11.752 -25.921 1.00 0.00 98 GLY A C 5
ATOM 8427 O O . GLY A 1 98 ? 28.053 -11.845 -25.456 1.00 0.00 98 GLY A O 5
ATOM 8431 N N . THR A 1 99 ? 25.797 -11.875 -25.176 1.00 0.00 99 THR A N 5
ATOM 8432 C CA . THR A 1 99 ? 25.818 -12.114 -23.807 1.00 0.00 99 THR A CA 5
ATOM 8433 C C . THR A 1 99 ? 25.549 -13.578 -23.781 1.00 0.00 99 THR A C 5
ATOM 8434 O O . THR A 1 99 ? 25.429 -14.195 -24.840 1.00 0.00 99 THR A O 5
ATOM 8445 N N . THR A 1 100 ? 25.421 -14.120 -22.634 1.00 0.00 100 THR A N 5
ATOM 8446 C CA . THR A 1 100 ? 25.150 -15.494 -22.498 1.00 0.00 100 THR A CA 5
ATOM 8447 C C . THR A 1 100 ? 23.885 -15.547 -21.716 1.00 0.00 100 THR A C 5
ATOM 8448 O O . THR A 1 100 ? 23.378 -14.517 -21.314 1.00 0.00 100 THR A O 5
ATOM 8459 N N . CYS A 1 101 ? 23.399 -16.702 -21.473 1.00 0.00 101 CYS A N 5
ATOM 8460 C CA . CYS A 1 101 ? 22.264 -16.847 -20.703 1.00 0.00 101 CYS A CA 5
ATOM 8461 C C . CYS A 1 101 ? 22.682 -17.821 -19.687 1.00 0.00 101 CYS A C 5
ATOM 8462 O O . CYS A 1 101 ? 22.546 -19.037 -19.826 1.00 0.00 101 CYS A O 5
ATOM 8469 N N . GLN A 1 102 ? 23.227 -17.246 -18.676 1.00 0.00 102 GLN A N 5
ATOM 8470 C CA . GLN A 1 102 ? 23.732 -17.981 -17.604 1.00 0.00 102 GLN A CA 5
ATOM 8471 C C . GLN A 1 102 ? 23.298 -17.271 -16.411 1.00 0.00 102 GLN A C 5
ATOM 8472 O O . GLN A 1 102 ? 23.918 -16.338 -15.913 1.00 0.00 102 GLN A O 5
ATOM 8486 N N . MET A 1 103 ? 22.202 -17.754 -15.973 1.00 0.00 103 MET A N 5
ATOM 8487 C CA . MET A 1 103 ? 21.597 -17.253 -14.848 1.00 0.00 103 MET A CA 5
ATOM 8488 C C . MET A 1 103 ? 22.432 -17.759 -13.757 1.00 0.00 103 MET A C 5
ATOM 8489 O O . MET A 1 103 ? 22.886 -18.903 -13.836 1.00 0.00 103 MET A O 5
ATOM 8503 N N . VAL A 1 104 ? 22.618 -16.970 -12.741 1.00 0.00 104 VAL A N 5
ATOM 8504 C CA . VAL A 1 104 ? 23.395 -17.466 -11.669 1.00 0.00 104 VAL A CA 5
ATOM 8505 C C . VAL A 1 104 ? 22.432 -17.769 -10.573 1.00 0.00 104 VAL A C 5
ATOM 8506 O O . VAL A 1 104 ? 22.007 -16.954 -9.756 1.00 0.00 104 VAL A O 5
ATOM 8519 N N . ASP A 1 105 ? 22.115 -19.028 -10.624 1.00 0.00 105 ASP A N 5
ATOM 8520 C CA . ASP A 1 105 ? 21.201 -19.652 -9.695 1.00 0.00 105 ASP A CA 5
ATOM 8521 C C . ASP A 1 105 ? 19.852 -18.951 -9.684 1.00 0.00 105 ASP A C 5
ATOM 8522 O O . ASP A 1 105 ? 19.177 -18.947 -8.654 1.00 0.00 105 ASP A O 5
ATOM 8531 N N . GLY A 1 106 ? 19.439 -18.361 -10.814 1.00 0.00 106 GLY A N 5
ATOM 8532 C CA . GLY A 1 106 ? 18.150 -17.689 -10.834 1.00 0.00 106 GLY A CA 5
ATOM 8533 C C . GLY A 1 106 ? 18.336 -16.191 -10.750 1.00 0.00 106 GLY A C 5
ATOM 8534 O O . GLY A 1 106 ? 17.582 -15.473 -10.092 1.00 0.00 106 GLY A O 5
ATOM 8538 N N . TRP A 1 107 ? 19.328 -15.746 -11.481 1.00 0.00 107 TRP A N 5
ATOM 8539 C CA . TRP A 1 107 ? 19.670 -14.379 -11.609 1.00 0.00 107 TRP A CA 5
ATOM 8540 C C . TRP A 1 107 ? 20.262 -14.356 -12.989 1.00 0.00 107 TRP A C 5
ATOM 8541 O O . TRP A 1 107 ? 21.476 -14.468 -13.131 1.00 0.00 107 TRP A O 5
ATOM 8562 N N . PRO A 1 108 ? 19.470 -14.220 -14.003 1.00 0.00 108 PRO A N 5
ATOM 8563 C CA . PRO A 1 108 ? 20.002 -14.186 -15.368 1.00 0.00 108 PRO A CA 5
ATOM 8564 C C . PRO A 1 108 ? 21.144 -13.228 -15.503 1.00 0.00 108 PRO A C 5
ATOM 8565 O O . PRO A 1 108 ? 20.962 -12.011 -15.456 1.00 0.00 108 PRO A O 5
ATOM 8576 N N . ARG A 1 109 ? 22.320 -13.792 -15.706 1.00 0.00 109 ARG A N 5
ATOM 8577 C CA . ARG A 1 109 ? 23.478 -12.983 -15.889 1.00 0.00 109 ARG A CA 5
ATOM 8578 C C . ARG A 1 109 ? 23.898 -13.026 -17.329 1.00 0.00 109 ARG A C 5
ATOM 8579 O O . ARG A 1 109 ? 24.606 -13.930 -17.764 1.00 0.00 109 ARG A O 5
ATOM 8600 N N . CYS A 1 110 ? 23.467 -12.010 -18.041 1.00 0.00 110 CYS A N 5
ATOM 8601 C CA . CYS A 1 110 ? 23.820 -11.862 -19.443 1.00 0.00 110 CYS A CA 5
ATOM 8602 C C . CYS A 1 110 ? 25.300 -11.588 -19.476 1.00 0.00 110 CYS A C 5
ATOM 8603 O O . CYS A 1 110 ? 25.749 -10.445 -19.389 1.00 0.00 110 CYS A O 5
ATOM 8610 N N . THR A 1 111 ? 26.050 -12.669 -19.560 1.00 0.00 111 THR A N 5
ATOM 8611 C CA . THR A 1 111 ? 27.494 -12.574 -19.555 1.00 0.00 111 THR A CA 5
ATOM 8612 C C . THR A 1 111 ? 27.999 -12.415 -20.929 1.00 0.00 111 THR A C 5
ATOM 8613 O O . THR A 1 111 ? 27.748 -13.224 -21.810 1.00 0.00 111 THR A O 5
ATOM 8624 N N . GLN A 1 112 ? 28.811 -11.428 -21.071 1.00 0.00 112 GLN A N 5
ATOM 8625 C CA . GLN A 1 112 ? 29.444 -11.231 -22.293 1.00 0.00 112 GLN A CA 5
ATOM 8626 C C . GLN A 1 112 ? 30.329 -12.403 -22.332 1.00 0.00 112 GLN A C 5
ATOM 8627 O O . GLN A 1 112 ? 31.137 -12.581 -21.416 1.00 0.00 112 GLN A O 5
ATOM 8641 N N . LEU A 1 113 ? 30.076 -13.269 -23.287 1.00 0.00 113 LEU A N 5
ATOM 8642 C CA . LEU A 1 113 ? 30.776 -14.500 -23.314 1.00 0.00 113 LEU A CA 5
ATOM 8643 C C . LEU A 1 113 ? 32.239 -14.214 -23.195 1.00 0.00 113 LEU A C 5
ATOM 8644 O O . LEU A 1 113 ? 32.875 -13.668 -24.097 1.00 0.00 113 LEU A O 5
ATOM 8660 N N . LYS A 1 114 ? 32.754 -14.587 -22.047 1.00 0.00 114 LYS A N 5
ATOM 8661 C CA . LYS A 1 114 ? 34.138 -14.379 -21.749 1.00 0.00 114 LYS A CA 5
ATOM 8662 C C . LYS A 1 114 ? 34.967 -14.958 -22.877 1.00 0.00 114 LYS A C 5
ATOM 8663 O O . LYS A 1 114 ? 36.051 -14.458 -23.178 1.00 0.00 114 LYS A O 5
ATOM 8682 N N . VAL A 1 115 ? 34.427 -15.974 -23.552 1.00 0.00 115 VAL A N 5
ATOM 8683 C CA . VAL A 1 115 ? 35.129 -16.517 -24.682 1.00 0.00 115 VAL A CA 5
ATOM 8684 C C . VAL A 1 115 ? 34.174 -17.184 -25.688 1.00 0.00 115 VAL A C 5
ATOM 8685 O O . VAL A 1 115 ? 34.076 -18.407 -25.779 1.00 0.00 115 VAL A O 5
ATOM 8698 N N . ALA A 1 116 ? 33.522 -16.348 -26.497 1.00 0.00 116 ALA A N 5
ATOM 8699 C CA . ALA A 1 116 ? 32.639 -16.821 -27.552 1.00 0.00 116 ALA A CA 5
ATOM 8700 C C . ALA A 1 116 ? 33.311 -16.562 -28.880 1.00 0.00 116 ALA A C 5
ATOM 8701 O O . ALA A 1 116 ? 34.249 -15.767 -28.945 1.00 0.00 116 ALA A O 5
ATOM 8708 N N . PRO A 1 117 ? 32.837 -17.125 -29.950 1.00 0.00 117 PRO A N 5
ATOM 8709 C CA . PRO A 1 117 ? 33.422 -16.815 -31.264 1.00 0.00 117 PRO A CA 5
ATOM 8710 C C . PRO A 1 117 ? 33.288 -15.312 -31.471 1.00 0.00 117 PRO A C 5
ATOM 8711 O O . PRO A 1 117 ? 32.355 -14.710 -30.945 1.00 0.00 117 PRO A O 5
ATOM 8722 N N . ARG A 1 118 ? 34.241 -14.711 -32.166 1.00 0.00 118 ARG A N 5
ATOM 8723 C CA . ARG A 1 118 ? 34.245 -13.257 -32.366 1.00 0.00 118 ARG A CA 5
ATOM 8724 C C . ARG A 1 118 ? 32.861 -12.742 -32.755 1.00 0.00 118 ARG A C 5
ATOM 8725 O O . ARG A 1 118 ? 32.433 -12.838 -33.905 1.00 0.00 118 ARG A O 5
ATOM 8746 N N . ARG A 1 119 ? 32.175 -12.205 -31.749 1.00 0.00 119 ARG A N 5
ATOM 8747 C CA . ARG A 1 119 ? 30.832 -11.667 -31.904 1.00 0.00 119 ARG A CA 5
ATOM 8748 C C . ARG A 1 119 ? 30.755 -10.276 -31.272 1.00 0.00 119 ARG A C 5
ATOM 8749 O O . ARG A 1 119 ? 31.714 -9.832 -30.640 1.00 0.00 119 ARG A O 5
ATOM 8770 N N . PRO A 1 120 ? 29.659 -9.573 -31.428 1.00 0.00 120 PRO A N 5
ATOM 8771 C CA . PRO A 1 120 ? 29.503 -8.201 -30.855 1.00 0.00 120 PRO A CA 5
ATOM 8772 C C . PRO A 1 120 ? 29.912 -8.109 -29.381 1.00 0.00 120 PRO A C 5
ATOM 8773 O O . PRO A 1 120 ? 30.478 -7.098 -28.964 1.00 0.00 120 PRO A O 5
ATOM 8784 N N . SER A 1 121 ? 29.639 -9.148 -28.590 1.00 0.00 121 SER A N 5
ATOM 8785 C CA . SER A 1 121 ? 30.010 -9.113 -27.188 1.00 0.00 121 SER A CA 5
ATOM 8786 C C . SER A 1 121 ? 30.587 -10.459 -26.764 1.00 0.00 121 SER A C 5
ATOM 8787 O O . SER A 1 121 ? 29.960 -11.466 -27.048 1.00 0.00 121 SER A O 5
ATOM 8796 N N . SER A 1 1 ? -2.754 -40.639 -59.854 1.00 0.00 1 SER A N 6
ATOM 8797 C CA . SER A 1 1 ? -2.114 -41.006 -58.559 1.00 0.00 1 SER A CA 6
ATOM 8798 C C . SER A 1 1 ? -0.655 -40.564 -58.570 1.00 0.00 1 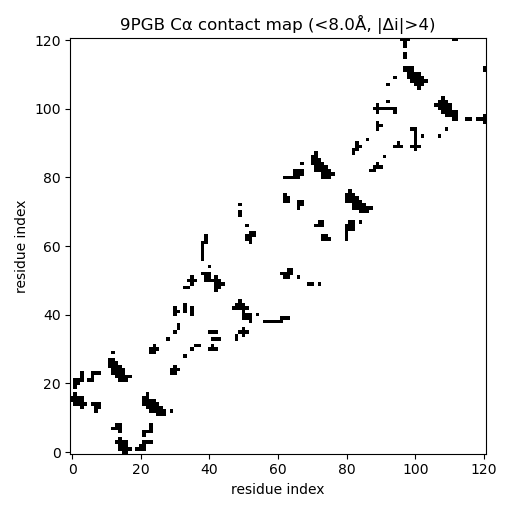SER A C 6
ATOM 8799 O O . SER A 1 1 ? -0.206 -39.894 -59.501 1.00 0.00 1 SER A O 6
ATOM 8809 N N . GLY A 1 2 ? 0.079 -40.943 -57.530 1.00 0.00 2 GLY A N 6
ATOM 8810 C CA . GLY A 1 2 ? 1.489 -40.581 -57.426 1.00 0.00 2 GLY A CA 6
ATOM 8811 C C . GLY A 1 2 ? 2.381 -41.763 -57.771 1.00 0.00 2 GLY A C 6
ATOM 8812 O O . GLY A 1 2 ? 2.128 -42.482 -58.738 1.00 0.00 2 GLY A O 6
ATOM 8816 N N . GLY A 1 3 ? 3.418 -41.975 -56.966 1.00 0.00 3 GLY A N 6
ATOM 8817 C CA . GLY A 1 3 ? 4.320 -43.085 -57.187 1.00 0.00 3 GLY A CA 6
ATOM 8818 C C . GLY A 1 3 ? 4.136 -44.076 -56.076 1.00 0.00 3 GLY A C 6
ATOM 8819 O O . GLY A 1 3 ? 5.092 -44.540 -55.474 1.00 0.00 3 GLY A O 6
ATOM 8823 N N . CYS A 1 4 ? 2.886 -44.370 -55.804 1.00 0.00 4 CYS A N 6
ATOM 8824 C CA . CYS A 1 4 ? 2.538 -45.306 -54.756 1.00 0.00 4 CYS A CA 6
ATOM 8825 C C . CYS A 1 4 ? 3.062 -46.679 -55.108 1.00 0.00 4 CYS A C 6
ATOM 8826 O O . CYS A 1 4 ? 3.322 -47.500 -54.227 1.00 0.00 4 CYS A O 6
ATOM 8833 N N . ASN A 1 5 ? 3.251 -46.919 -56.394 1.00 0.00 5 ASN A N 6
ATOM 8834 C CA . ASN A 1 5 ? 3.788 -48.192 -56.826 1.00 0.00 5 ASN A CA 6
ATOM 8835 C C . ASN A 1 5 ? 5.268 -48.023 -57.136 1.00 0.00 5 ASN A C 6
ATOM 8836 O O . ASN A 1 5 ? 5.890 -48.883 -57.758 1.00 0.00 5 ASN A O 6
ATOM 8847 N N . ASP A 1 6 ? 5.825 -46.903 -56.680 1.00 0.00 6 ASP A N 6
ATOM 8848 C CA . ASP A 1 6 ? 7.206 -46.601 -56.879 1.00 0.00 6 ASP A CA 6
ATOM 8849 C C . ASP A 1 6 ? 7.850 -46.477 -55.522 1.00 0.00 6 ASP A C 6
ATOM 8850 O O . ASP A 1 6 ? 9.045 -46.725 -55.355 1.00 0.00 6 ASP A O 6
ATOM 8859 N N . ILE A 1 7 ? 7.036 -46.079 -54.545 1.00 0.00 7 ILE A N 6
ATOM 8860 C CA . ILE A 1 7 ? 7.496 -45.912 -53.236 1.00 0.00 7 ILE A CA 6
ATOM 8861 C C . ILE A 1 7 ? 6.325 -46.083 -52.291 1.00 0.00 7 ILE A C 6
ATOM 8862 O O . ILE A 1 7 ? 5.567 -45.151 -52.011 1.00 0.00 7 ILE A O 6
ATOM 8878 N N . TYR A 1 8 ? 6.213 -47.284 -51.770 1.00 0.00 8 TYR A N 6
ATOM 8879 C CA . TYR A 1 8 ? 5.218 -47.585 -50.819 1.00 0.00 8 TYR A CA 6
ATOM 8880 C C . TYR A 1 8 ? 5.975 -47.809 -49.566 1.00 0.00 8 TYR A C 6
ATOM 8881 O O . TYR A 1 8 ? 6.690 -48.797 -49.403 1.00 0.00 8 TYR A O 6
ATOM 8899 N N . CYS A 1 9 ? 5.779 -46.897 -48.666 1.00 0.00 9 CYS A N 6
ATOM 8900 C CA . CYS A 1 9 ? 6.390 -46.951 -47.368 1.00 0.00 9 CYS A CA 6
ATOM 8901 C C . CYS A 1 9 ? 5.956 -48.248 -46.743 1.00 0.00 9 CYS A C 6
ATOM 8902 O O . CYS A 1 9 ? 5.187 -48.980 -47.376 1.00 0.00 9 CYS A O 6
ATOM 8909 N N . PRO A 1 10 ? 6.351 -48.587 -45.546 1.00 0.00 10 PRO A N 6
ATOM 8910 C CA . PRO A 1 10 ? 5.832 -49.844 -44.988 1.00 0.00 10 PRO A CA 6
ATOM 8911 C C . PRO A 1 10 ? 4.331 -49.733 -45.064 1.00 0.00 10 PRO A C 6
ATOM 8912 O O . PRO A 1 10 ? 3.773 -48.745 -44.585 1.00 0.00 10 PRO A O 6
ATOM 8923 N N . LYS A 1 11 ? 3.717 -50.687 -45.761 1.00 0.00 11 LYS A N 6
ATOM 8924 C CA . LYS A 1 11 ? 2.309 -50.641 -46.003 1.00 0.00 11 LYS A CA 6
ATOM 8925 C C . LYS A 1 11 ? 1.604 -50.274 -44.755 1.00 0.00 11 LYS A C 6
ATOM 8926 O O . LYS A 1 11 ? 2.093 -50.489 -43.644 1.00 0.00 11 LYS A O 6
ATOM 8945 N N . GLY A 1 12 ? 0.556 -49.559 -44.971 1.00 0.00 12 GLY A N 6
ATOM 8946 C CA . GLY A 1 12 ? -0.137 -48.950 -43.916 1.00 0.00 12 GLY A CA 6
ATOM 8947 C C . GLY A 1 12 ? 0.104 -47.443 -44.076 1.00 0.00 12 GLY A C 6
ATOM 8948 O O . GLY A 1 12 ? -0.422 -46.638 -43.330 1.00 0.00 12 GLY A O 6
ATOM 8952 N N . THR A 1 13 ? 0.896 -47.053 -45.103 1.00 0.00 13 THR A N 6
ATOM 8953 C CA . THR A 1 13 ? 1.144 -45.677 -45.367 1.00 0.00 13 THR A CA 6
ATOM 8954 C C . THR A 1 13 ? 0.278 -45.310 -46.543 1.00 0.00 13 THR A C 6
ATOM 8955 O O . THR A 1 13 ? -0.514 -46.133 -47.001 1.00 0.00 13 THR A O 6
ATOM 8966 N N . THR A 1 14 ? 0.378 -44.100 -47.033 1.00 0.00 14 THR A N 6
ATOM 8967 C CA . THR A 1 14 ? -0.459 -43.737 -48.126 1.00 0.00 14 THR A CA 6
ATOM 8968 C C . THR A 1 14 ? 0.211 -42.648 -48.956 1.00 0.00 14 THR A C 6
ATOM 8969 O O . THR A 1 14 ? 0.286 -41.478 -48.576 1.00 0.00 14 THR A O 6
ATOM 8980 N N . CYS A 1 15 ? 0.767 -43.083 -50.070 1.00 0.00 15 CYS A N 6
ATOM 8981 C CA . CYS A 1 15 ? 1.488 -42.215 -50.950 1.00 0.00 15 CYS A CA 6
ATOM 8982 C C . CYS A 1 15 ? 0.597 -41.353 -51.775 1.00 0.00 15 CYS A C 6
ATOM 8983 O O . CYS A 1 15 ? -0.481 -41.740 -52.227 1.00 0.00 15 CYS A O 6
ATOM 8990 N N . LYS A 1 16 ? 1.111 -40.176 -51.983 1.00 0.00 16 LYS A N 6
ATOM 8991 C CA . LYS A 1 16 ? 0.463 -39.206 -52.795 1.00 0.00 16 LYS A CA 6
ATOM 8992 C C . LYS A 1 16 ? 1.527 -38.533 -53.563 1.00 0.00 16 LYS A C 6
ATOM 8993 O O . LYS A 1 16 ? 2.609 -38.342 -53.027 1.00 0.00 16 LYS A O 6
ATOM 9012 N N . MET A 1 17 ? 1.219 -38.120 -54.766 1.00 0.00 17 MET A N 6
ATOM 9013 C CA . MET A 1 17 ? 2.204 -37.401 -55.519 1.00 0.00 17 MET A CA 6
ATOM 9014 C C . MET A 1 17 ? 2.514 -36.187 -54.662 1.00 0.00 17 MET A C 6
ATOM 9015 O O . MET A 1 17 ? 1.666 -35.310 -54.507 1.00 0.00 17 MET A O 6
ATOM 9029 N N . MET A 1 18 ? 3.681 -36.154 -54.042 1.00 0.00 18 MET A N 6
ATOM 9030 C CA . MET A 1 18 ? 3.984 -35.067 -53.172 1.00 0.00 18 MET A CA 6
ATOM 9031 C C . MET A 1 18 ? 4.692 -34.025 -53.957 1.00 0.00 18 MET A C 6
ATOM 9032 O O . MET A 1 18 ? 5.869 -34.060 -54.132 1.00 0.00 18 MET A O 6
ATOM 9046 N N . ASP A 1 19 ? 3.929 -33.153 -54.515 1.00 0.00 19 ASP A N 6
ATOM 9047 C CA . ASP A 1 19 ? 4.448 -32.108 -55.361 1.00 0.00 19 ASP A CA 6
ATOM 9048 C C . ASP A 1 19 ? 5.384 -32.650 -56.443 1.00 0.00 19 ASP A C 6
ATOM 9049 O O . ASP A 1 19 ? 6.147 -31.884 -57.032 1.00 0.00 19 ASP A O 6
ATOM 9058 N N . GLY A 1 20 ? 5.312 -33.955 -56.723 1.00 0.00 20 GLY A N 6
ATOM 9059 C CA . GLY A 1 20 ? 6.152 -34.535 -57.764 1.00 0.00 20 GLY A CA 6
ATOM 9060 C C . GLY A 1 20 ? 7.206 -35.500 -57.219 1.00 0.00 20 GLY A C 6
ATOM 9061 O O . GLY A 1 20 ? 8.003 -36.053 -57.977 1.00 0.00 20 GLY A O 6
ATOM 9065 N N . HIS A 1 21 ? 7.154 -35.755 -55.924 1.00 0.00 21 HIS A N 6
ATOM 9066 C CA . HIS A 1 21 ? 8.032 -36.707 -55.296 1.00 0.00 21 HIS A CA 6
ATOM 9067 C C . HIS A 1 21 ? 7.154 -37.453 -54.315 1.00 0.00 21 HIS A C 6
ATOM 9068 O O . HIS A 1 21 ? 7.064 -37.083 -53.146 1.00 0.00 21 HIS A O 6
ATOM 9083 N N . PRO A 1 22 ? 6.474 -38.457 -54.787 1.00 0.00 22 PRO A N 6
ATOM 9084 C CA . PRO A 1 22 ? 5.531 -39.251 -53.982 1.00 0.00 22 PRO A CA 6
ATOM 9085 C C . PRO A 1 22 ? 5.985 -39.523 -52.579 1.00 0.00 22 PRO A C 6
ATOM 9086 O O . PRO A 1 22 ? 7.015 -40.144 -52.315 1.00 0.00 22 PRO A O 6
ATOM 9097 N N . GLN A 1 23 ? 5.152 -39.013 -51.694 1.00 0.00 23 GLN A N 6
ATOM 9098 C CA . GLN A 1 23 ? 5.367 -39.132 -50.269 1.00 0.00 23 GLN A CA 6
ATOM 9099 C C . GLN A 1 23 ? 4.258 -39.934 -49.638 1.00 0.00 23 GLN A C 6
ATOM 9100 O O . GLN A 1 23 ? 3.082 -39.626 -49.811 1.00 0.00 23 GLN A O 6
ATOM 9114 N N . CYS A 1 24 ? 4.656 -40.906 -48.847 1.00 0.00 24 CYS A N 6
ATOM 9115 C CA . CYS A 1 24 ? 3.719 -41.710 -48.124 1.00 0.00 24 CYS A CA 6
ATOM 9116 C C . CYS A 1 24 ? 3.296 -40.923 -46.952 1.00 0.00 24 CYS A C 6
ATOM 9117 O O . CYS A 1 24 ? 3.928 -40.933 -45.896 1.00 0.00 24 CYS A O 6
ATOM 9124 N N . VAL A 1 25 ? 2.172 -40.296 -47.128 1.00 0.00 25 VAL A N 6
ATOM 9125 C CA . VAL A 1 25 ? 1.614 -39.571 -46.064 1.00 0.00 25 VAL A CA 6
ATOM 9126 C C . VAL A 1 25 ? 0.764 -40.613 -45.459 1.00 0.00 25 VAL A C 6
ATOM 9127 O O . VAL A 1 25 ? -0.239 -41.024 -46.035 1.00 0.00 25 VAL A O 6
ATOM 9140 N N . GLN A 1 26 ? 1.277 -41.123 -44.366 1.00 0.00 26 GLN A N 6
ATOM 9141 C CA . GLN A 1 26 ? 0.690 -42.228 -43.702 1.00 0.00 26 GLN A CA 6
ATOM 9142 C C . GLN A 1 26 ? -0.806 -42.163 -43.685 1.00 0.00 26 GLN A C 6
ATOM 9143 O O . GLN A 1 26 ? -1.403 -41.161 -43.301 1.00 0.00 26 GLN A O 6
ATOM 9157 N N . ASN A 1 27 ? -1.402 -43.292 -44.030 1.00 0.00 27 ASN A N 6
ATOM 9158 C CA . ASN A 1 27 ? -2.864 -43.396 -43.929 1.00 0.00 27 ASN A CA 6
ATOM 9159 C C . ASN A 1 27 ? -3.229 -43.524 -42.416 1.00 0.00 27 ASN A C 6
ATOM 9160 O O . ASN A 1 27 ? -4.399 -43.538 -42.036 1.00 0.00 27 ASN A O 6
ATOM 9171 N N . GLN A 1 28 ? -2.171 -43.533 -41.573 1.00 0.00 28 GLN A N 6
ATOM 9172 C CA . GLN A 1 28 ? -2.192 -43.567 -40.151 1.00 0.00 28 GLN A CA 6
ATOM 9173 C C . GLN A 1 28 ? -1.717 -42.174 -39.891 1.00 0.00 28 GLN A C 6
ATOM 9174 O O . GLN A 1 28 ? -1.676 -41.452 -40.874 1.00 0.00 28 GLN A O 6
ATOM 9188 N N . PRO A 1 29 ? -1.329 -41.737 -38.717 1.00 0.00 29 PRO A N 6
ATOM 9189 C CA . PRO A 1 29 ? -0.766 -40.393 -38.600 1.00 0.00 29 PRO A CA 6
ATOM 9190 C C . PRO A 1 29 ? 0.251 -40.227 -39.672 1.00 0.00 29 PRO A C 6
ATOM 9191 O O . PRO A 1 29 ? 1.225 -40.983 -39.750 1.00 0.00 29 PRO A O 6
ATOM 9202 N N . SER A 1 30 ? 0.042 -39.223 -40.422 1.00 0.00 30 SER A N 6
ATOM 9203 C CA . SER A 1 30 ? 0.934 -38.882 -41.437 1.00 0.00 30 SER A CA 6
ATOM 9204 C C . SER A 1 30 ? 2.069 -38.580 -40.620 1.00 0.00 30 SER A C 6
ATOM 9205 O O . SER A 1 30 ? 1.913 -37.746 -39.770 1.00 0.00 30 SER A O 6
ATOM 9213 N N . CYS A 1 31 ? 3.137 -39.337 -40.741 1.00 0.00 31 CYS A N 6
ATOM 9214 C CA . CYS A 1 31 ? 4.258 -39.133 -39.841 1.00 0.00 31 CYS A CA 6
ATOM 9215 C C . CYS A 1 31 ? 4.430 -37.671 -39.604 1.00 0.00 31 CYS A C 6
ATOM 9216 O O . CYS A 1 31 ? 4.506 -37.264 -38.442 1.00 0.00 31 CYS A O 6
ATOM 9223 N N . SER A 1 32 ? 4.246 -36.863 -40.662 1.00 0.00 32 SER A N 6
ATOM 9224 C CA . SER A 1 32 ? 4.157 -35.485 -40.396 1.00 0.00 32 SER A CA 6
ATOM 9225 C C . SER A 1 32 ? 2.679 -35.168 -40.399 1.00 0.00 32 SER A C 6
ATOM 9226 O O . SER A 1 32 ? 2.054 -34.812 -41.399 1.00 0.00 32 SER A O 6
ATOM 9234 N N . ASP A 1 33 ? 2.209 -35.263 -39.195 1.00 0.00 33 ASP A N 6
ATOM 9235 C CA . ASP A 1 33 ? 0.847 -34.974 -38.780 1.00 0.00 33 ASP A CA 6
ATOM 9236 C C . ASP A 1 33 ? 1.020 -34.040 -37.608 1.00 0.00 33 ASP A C 6
ATOM 9237 O O . ASP A 1 33 ? 0.350 -33.013 -37.488 1.00 0.00 33 ASP A O 6
ATOM 9246 N N . ILE A 1 34 ? 2.036 -34.379 -36.796 1.00 0.00 34 ILE A N 6
ATOM 9247 C CA . ILE A 1 34 ? 2.427 -33.544 -35.695 1.00 0.00 34 ILE A CA 6
ATOM 9248 C C . ILE A 1 34 ? 3.119 -32.402 -36.384 1.00 0.00 34 ILE A C 6
ATOM 9249 O O . ILE A 1 34 ? 3.196 -32.402 -37.614 1.00 0.00 34 ILE A O 6
ATOM 9265 N N . GLN A 1 35 ? 3.628 -31.448 -35.661 1.00 0.00 35 GLN A N 6
ATOM 9266 C CA . GLN A 1 35 ? 4.286 -30.364 -36.319 1.00 0.00 35 GLN A CA 6
ATOM 9267 C C . GLN A 1 35 ? 5.763 -30.602 -36.325 1.00 0.00 35 GLN A C 6
ATOM 9268 O O . GLN A 1 35 ? 6.502 -30.214 -35.422 1.00 0.00 35 GLN A O 6
ATOM 9282 N N . CYS A 1 36 ? 6.160 -31.194 -37.425 1.00 0.00 36 CYS A N 6
ATOM 9283 C CA . CYS A 1 36 ? 7.517 -31.475 -37.720 1.00 0.00 36 CYS A CA 6
ATOM 9284 C C . CYS A 1 36 ? 7.664 -31.040 -39.122 1.00 0.00 36 CYS A C 6
ATOM 9285 O O . CYS A 1 36 ? 7.359 -31.776 -40.063 1.00 0.00 36 CYS A O 6
ATOM 9292 N N . SER A 1 37 ? 8.094 -29.825 -39.239 1.00 0.00 37 SER A N 6
ATOM 9293 C CA . SER A 1 37 ? 8.262 -29.230 -40.512 1.00 0.00 37 SER A CA 6
ATOM 9294 C C . SER A 1 37 ? 9.116 -30.150 -41.334 1.00 0.00 37 SER A C 6
ATOM 9295 O O . SER A 1 37 ? 10.303 -30.317 -41.059 1.00 0.00 37 SER A O 6
ATOM 9303 N N . LYS A 1 38 ? 8.450 -30.780 -42.297 1.00 0.00 38 LYS A N 6
ATOM 9304 C CA . LYS A 1 38 ? 9.064 -31.779 -43.160 1.00 0.00 38 LYS A CA 6
ATOM 9305 C C . LYS A 1 38 ? 10.460 -31.365 -43.517 1.00 0.00 38 LYS A C 6
ATOM 9306 O O . LYS A 1 38 ? 10.766 -30.184 -43.679 1.00 0.00 38 LYS A O 6
ATOM 9325 N N . GLY A 1 39 ? 11.320 -32.351 -43.493 1.00 0.00 39 GLY A N 6
ATOM 9326 C CA . GLY A 1 39 ? 12.716 -32.117 -43.659 1.00 0.00 39 GLY A CA 6
ATOM 9327 C C . GLY A 1 39 ? 13.371 -32.476 -42.348 1.00 0.00 39 GLY A C 6
ATOM 9328 O O . GLY A 1 39 ? 14.536 -32.871 -42.306 1.00 0.00 39 GLY A O 6
ATOM 9332 N N . THR A 1 40 ? 12.570 -32.444 -41.282 1.00 0.00 40 THR A N 6
ATOM 9333 C CA . THR A 1 40 ? 13.014 -32.866 -40.020 1.00 0.00 40 THR A CA 6
ATOM 9334 C C . THR A 1 40 ? 12.350 -34.208 -39.836 1.00 0.00 40 THR A C 6
ATOM 9335 O O . THR A 1 40 ? 11.717 -34.729 -40.756 1.00 0.00 40 THR A O 6
ATOM 9346 N N . THR A 1 41 ? 12.493 -34.758 -38.690 1.00 0.00 41 THR A N 6
ATOM 9347 C CA . THR A 1 41 ? 11.910 -36.046 -38.408 1.00 0.00 41 THR A CA 6
ATOM 9348 C C . THR A 1 41 ? 10.506 -35.867 -37.929 1.00 0.00 41 THR A C 6
ATOM 9349 O O . THR A 1 41 ? 10.191 -34.897 -37.248 1.00 0.00 41 THR A O 6
ATOM 9360 N N . CYS A 1 42 ? 9.681 -36.838 -38.215 1.00 0.00 42 CYS A N 6
ATOM 9361 C CA . CYS A 1 42 ? 8.336 -36.765 -37.732 1.00 0.00 42 CYS A CA 6
ATOM 9362 C C . CYS A 1 42 ? 8.358 -37.462 -36.412 1.00 0.00 42 CYS A C 6
ATOM 9363 O O . CYS A 1 42 ? 8.292 -38.689 -36.330 1.00 0.00 42 CYS A O 6
ATOM 9370 N N . GLN A 1 43 ? 8.538 -36.663 -35.386 1.00 0.00 43 GLN A N 6
ATOM 9371 C CA . GLN A 1 43 ? 8.672 -37.176 -34.077 1.00 0.00 43 GLN A CA 6
ATOM 9372 C C . GLN A 1 43 ? 7.567 -36.761 -33.161 1.00 0.00 43 GLN A C 6
ATOM 9373 O O . GLN A 1 43 ? 7.309 -35.586 -32.943 1.00 0.00 43 GLN A O 6
ATOM 9387 N N . MET A 1 44 ? 7.031 -37.787 -32.566 1.00 0.00 44 MET A N 6
ATOM 9388 C CA . MET A 1 44 ? 6.060 -37.723 -31.547 1.00 0.00 44 MET A CA 6
ATOM 9389 C C . MET A 1 44 ? 6.726 -38.641 -30.569 1.00 0.00 44 MET A C 6
ATOM 9390 O O . MET A 1 44 ? 6.534 -39.849 -30.656 1.00 0.00 44 MET A O 6
ATOM 9404 N N . VAL A 1 45 ? 7.619 -38.108 -29.738 1.00 0.00 45 VAL A N 6
ATOM 9405 C CA . VAL A 1 45 ? 8.370 -38.983 -28.891 1.00 0.00 45 VAL A CA 6
ATOM 9406 C C . VAL A 1 45 ? 7.518 -39.442 -27.774 1.00 0.00 45 VAL A C 6
ATOM 9407 O O . VAL A 1 45 ? 7.593 -38.956 -26.646 1.00 0.00 45 VAL A O 6
ATOM 9420 N N . ASP A 1 46 ? 6.734 -40.422 -28.114 1.00 0.00 46 ASP A N 6
ATOM 9421 C CA . ASP A 1 46 ? 5.871 -41.029 -27.154 1.00 0.00 46 ASP A CA 6
ATOM 9422 C C . ASP A 1 46 ? 4.973 -39.986 -26.538 1.00 0.00 46 ASP A C 6
ATOM 9423 O O . ASP A 1 46 ? 4.609 -40.092 -25.366 1.00 0.00 46 ASP A O 6
ATOM 9432 N N . GLY A 1 47 ? 4.630 -38.962 -27.313 1.00 0.00 47 GLY A N 6
ATOM 9433 C CA . GLY A 1 47 ? 3.797 -37.918 -26.780 1.00 0.00 47 GLY A CA 6
ATOM 9434 C C . GLY A 1 47 ? 4.627 -36.711 -26.386 1.00 0.00 47 GLY A C 6
ATOM 9435 O O . GLY A 1 47 ? 4.170 -35.844 -25.641 1.00 0.00 47 GLY A O 6
ATOM 9439 N N . TRP A 1 48 ? 5.808 -36.609 -26.975 1.00 0.00 48 TRP A N 6
ATOM 9440 C CA . TRP A 1 48 ? 6.645 -35.467 -26.782 1.00 0.00 48 TRP A CA 6
ATOM 9441 C C . TRP A 1 48 ? 7.249 -35.286 -28.105 1.00 0.00 48 TRP A C 6
ATOM 9442 O O . TRP A 1 48 ? 8.392 -35.669 -28.340 1.00 0.00 48 TRP A O 6
ATOM 9463 N N . PRO A 1 49 ? 6.542 -34.730 -28.981 1.00 0.00 49 PRO A N 6
ATOM 9464 C CA . PRO A 1 49 ? 7.096 -34.552 -30.290 1.00 0.00 49 PRO A CA 6
ATOM 9465 C C . PRO A 1 49 ? 8.249 -33.606 -30.333 1.00 0.00 49 PRO A C 6
ATOM 9466 O O . PRO A 1 49 ? 8.095 -32.389 -30.220 1.00 0.00 49 PRO A O 6
ATOM 9477 N N . ARG A 1 50 ? 9.388 -34.186 -30.629 1.00 0.00 50 ARG A N 6
ATOM 9478 C CA . ARG A 1 50 ? 10.563 -33.410 -30.843 1.00 0.00 50 ARG A CA 6
ATOM 9479 C C . ARG A 1 50 ? 11.048 -33.769 -32.222 1.00 0.00 50 ARG A C 6
ATOM 9480 O O . ARG A 1 50 ? 11.731 -34.768 -32.440 1.00 0.00 50 ARG A O 6
ATOM 9501 N N . CYS A 1 51 ? 10.678 -32.904 -33.130 1.00 0.00 51 CYS A N 6
ATOM 9502 C CA . CYS A 1 51 ? 11.019 -33.026 -34.520 1.00 0.00 51 CYS A CA 6
ATOM 9503 C C . CYS A 1 51 ? 12.410 -32.552 -34.675 1.00 0.00 51 CYS A C 6
ATOM 9504 O O . CYS A 1 51 ? 12.666 -31.345 -34.681 1.00 0.00 51 CYS A O 6
ATOM 9511 N N . ILE A 1 52 ? 13.316 -33.489 -34.730 1.00 0.00 52 ILE A N 6
ATOM 9512 C CA . ILE A 1 52 ? 14.697 -33.111 -34.810 1.00 0.00 52 ILE A CA 6
ATOM 9513 C C . ILE A 1 52 ? 15.452 -33.885 -35.861 1.00 0.00 52 ILE A C 6
ATOM 9514 O O . ILE A 1 52 ? 15.503 -35.112 -35.856 1.00 0.00 52 ILE A O 6
ATOM 9530 N N . GLN A 1 53 ? 16.040 -33.136 -36.775 1.00 0.00 53 GLN A N 6
ATOM 9531 C CA . GLN A 1 53 ? 16.809 -33.746 -37.831 1.00 0.00 53 GLN A CA 6
ATOM 9532 C C . GLN A 1 53 ? 18.177 -34.122 -37.324 1.00 0.00 53 GLN A C 6
ATOM 9533 O O . GLN A 1 53 ? 19.109 -33.319 -37.279 1.00 0.00 53 GLN A O 6
ATOM 9547 N N . ILE A 1 54 ? 18.270 -35.379 -37.024 1.00 0.00 54 ILE A N 6
ATOM 9548 C CA . ILE A 1 54 ? 19.513 -36.000 -36.587 1.00 0.00 54 ILE A CA 6
ATOM 9549 C C . ILE A 1 54 ? 19.882 -36.999 -37.661 1.00 0.00 54 ILE A C 6
ATOM 9550 O O . ILE A 1 54 ? 21.050 -37.180 -38.004 1.00 0.00 54 ILE A O 6
ATOM 9566 N N . LYS A 1 55 ? 18.840 -37.576 -38.244 1.00 0.00 55 LYS A N 6
ATOM 9567 C CA . LYS A 1 55 ? 18.984 -38.475 -39.338 1.00 0.00 55 LYS A CA 6
ATOM 9568 C C . LYS A 1 55 ? 19.308 -37.627 -40.523 1.00 0.00 55 LYS A C 6
ATOM 9569 O O . LYS A 1 55 ? 18.467 -36.866 -40.978 1.00 0.00 55 LYS A O 6
ATOM 9588 N N . ALA A 1 56 ? 20.521 -37.722 -40.991 1.00 0.00 56 ALA A N 6
ATOM 9589 C CA . ALA A 1 56 ? 20.917 -36.931 -42.133 1.00 0.00 56 ALA A CA 6
ATOM 9590 C C . ALA A 1 56 ? 20.127 -37.399 -43.348 1.00 0.00 56 ALA A C 6
ATOM 9591 O O . ALA A 1 56 ? 20.591 -38.230 -44.127 1.00 0.00 56 ALA A O 6
ATOM 9598 N N . ALA A 1 57 ? 18.936 -36.833 -43.510 1.00 0.00 57 ALA A N 6
ATOM 9599 C CA . ALA A 1 57 ? 18.079 -37.153 -44.625 1.00 0.00 57 ALA A CA 6
ATOM 9600 C C . ALA A 1 57 ? 18.550 -36.284 -45.744 1.00 0.00 57 ALA A C 6
ATOM 9601 O O . ALA A 1 57 ? 19.403 -35.436 -45.472 1.00 0.00 57 ALA A O 6
ATOM 9608 N N . PRO A 1 58 ? 18.028 -36.421 -46.950 1.00 0.00 58 PRO A N 6
ATOM 9609 C CA . PRO A 1 58 ? 18.409 -35.525 -48.072 1.00 0.00 58 PRO A CA 6
ATOM 9610 C C . PRO A 1 58 ? 18.474 -34.116 -47.526 1.00 0.00 58 PRO A C 6
ATOM 9611 O O . PRO A 1 58 ? 17.514 -33.620 -46.938 1.00 0.00 58 PRO A O 6
ATOM 9622 N N . SER A 1 59 ? 19.650 -33.544 -47.589 1.00 0.00 59 SER A N 6
ATOM 9623 C CA . SER A 1 59 ? 19.869 -32.277 -46.957 1.00 0.00 59 SER A CA 6
ATOM 9624 C C . SER A 1 59 ? 19.311 -31.106 -47.718 1.00 0.00 59 SER A C 6
ATOM 9625 O O . SER A 1 59 ? 19.876 -30.614 -48.695 1.00 0.00 59 SER A O 6
ATOM 9633 N N . ARG A 1 60 ? 18.229 -30.622 -47.152 1.00 0.00 60 ARG A N 6
ATOM 9634 C CA . ARG A 1 60 ? 17.556 -29.462 -47.590 1.00 0.00 60 ARG A CA 6
ATOM 9635 C C . ARG A 1 60 ? 17.613 -28.657 -46.332 1.00 0.00 60 ARG A C 6
ATOM 9636 O O . ARG A 1 60 ? 18.186 -29.195 -45.383 1.00 0.00 60 ARG A O 6
ATOM 9657 N N . PRO A 1 61 ? 17.075 -27.466 -46.226 1.00 0.00 61 PRO A N 6
ATOM 9658 C CA . PRO A 1 61 ? 17.103 -26.743 -44.942 1.00 0.00 61 PRO A CA 6
ATOM 9659 C C . PRO A 1 61 ? 16.769 -27.685 -43.805 1.00 0.00 61 PRO A C 6
ATOM 9660 O O . PRO A 1 61 ? 15.635 -28.134 -43.638 1.00 0.00 61 PRO A O 6
ATOM 9671 N N . SER A 1 62 ? 17.783 -27.949 -43.042 1.00 0.00 62 SER A N 6
ATOM 9672 C CA . SER A 1 62 ? 17.677 -28.812 -41.902 1.00 0.00 62 SER A CA 6
ATOM 9673 C C . SER A 1 62 ? 17.715 -27.918 -40.704 1.00 0.00 62 SER A C 6
ATOM 9674 O O . SER A 1 62 ? 18.783 -27.610 -40.171 1.00 0.00 62 SER A O 6
ATOM 9682 N N . CYS A 1 63 ? 16.526 -27.481 -40.339 1.00 0.00 63 CYS A N 6
ATOM 9683 C CA . CYS A 1 63 ? 16.336 -26.570 -39.228 1.00 0.00 63 CYS A CA 6
ATOM 9684 C C . CYS A 1 63 ? 17.212 -26.973 -38.078 1.00 0.00 63 CYS A C 6
ATOM 9685 O O . CYS A 1 63 ? 17.821 -26.119 -37.433 1.00 0.00 63 CYS A O 6
ATOM 9692 N N . SER A 1 64 ? 17.332 -28.278 -37.877 1.00 0.00 64 SER A N 6
ATOM 9693 C CA . SER A 1 64 ? 18.213 -28.763 -36.861 1.00 0.00 64 SER A CA 6
ATOM 9694 C C . SER A 1 64 ? 19.356 -29.532 -37.494 1.00 0.00 64 SER A C 6
ATOM 9695 O O . SER A 1 64 ? 19.246 -30.690 -37.897 1.00 0.00 64 SER A O 6
ATOM 9703 N N . ASP A 1 65 ? 20.463 -28.853 -37.465 1.00 0.00 65 ASP A N 6
ATOM 9704 C CA . ASP A 1 65 ? 21.767 -29.348 -37.910 1.00 0.00 65 ASP A CA 6
ATOM 9705 C C . ASP A 1 65 ? 22.629 -29.103 -36.707 1.00 0.00 65 ASP A C 6
ATOM 9706 O O . ASP A 1 65 ? 23.204 -30.000 -36.090 1.00 0.00 65 ASP A O 6
ATOM 9715 N N . ILE A 1 66 ? 22.520 -27.848 -36.313 1.00 0.00 66 ILE A N 6
ATOM 9716 C CA . ILE A 1 66 ? 23.076 -27.349 -35.091 1.00 0.00 66 ILE A CA 6
ATOM 9717 C C . ILE A 1 66 ? 21.884 -27.363 -34.174 1.00 0.00 66 ILE A C 6
ATOM 9718 O O . ILE A 1 66 ? 20.997 -26.508 -34.261 1.00 0.00 66 ILE A O 6
ATOM 9734 N N . HIS A 1 67 ? 21.812 -28.400 -33.371 1.00 0.00 67 HIS A N 6
ATOM 9735 C CA . HIS A 1 67 ? 20.677 -28.570 -32.509 1.00 0.00 67 HIS A CA 6
ATOM 9736 C C . HIS A 1 67 ? 21.101 -28.587 -31.064 1.00 0.00 67 HIS A C 6
ATOM 9737 O O . HIS A 1 67 ? 21.753 -29.515 -30.584 1.00 0.00 67 HIS A O 6
ATOM 9752 N N . CYS A 1 68 ? 20.690 -27.544 -30.382 1.00 0.00 68 CYS A N 6
ATOM 9753 C CA . CYS A 1 68 ? 20.973 -27.389 -28.977 1.00 0.00 68 CYS A CA 6
ATOM 9754 C C . CYS A 1 68 ? 20.369 -28.588 -28.266 1.00 0.00 68 CYS A C 6
ATOM 9755 O O . CYS A 1 68 ? 19.621 -29.342 -28.875 1.00 0.00 68 CYS A O 6
ATOM 9762 N N . PRO A 1 69 ? 20.662 -28.813 -27.026 1.00 0.00 69 PRO A N 6
ATOM 9763 C CA . PRO A 1 69 ? 20.095 -29.979 -26.300 1.00 0.00 69 PRO A CA 6
ATOM 9764 C C . PRO A 1 69 ? 18.593 -30.069 -26.444 1.00 0.00 69 PRO A C 6
ATOM 9765 O O . PRO A 1 69 ? 17.950 -29.132 -26.887 1.00 0.00 69 PRO A O 6
ATOM 9776 N N . LYS A 1 70 ? 18.032 -31.200 -26.064 1.00 0.00 70 LYS A N 6
ATOM 9777 C CA . LYS A 1 70 ? 16.613 -31.370 -26.149 1.00 0.00 70 LYS A CA 6
ATOM 9778 C C . LYS A 1 70 ? 15.972 -30.313 -25.302 1.00 0.00 70 LYS A C 6
ATOM 9779 O O . LYS A 1 70 ? 16.653 -29.570 -24.592 1.00 0.00 70 LYS A O 6
ATOM 9798 N N . GLY A 1 71 ? 14.687 -30.185 -25.414 1.00 0.00 71 GLY A N 6
ATOM 9799 C CA . GLY A 1 71 ? 14.039 -29.152 -24.703 1.00 0.00 71 GLY A CA 6
ATOM 9800 C C . GLY A 1 71 ? 14.249 -27.861 -25.479 1.00 0.00 71 GLY A C 6
ATOM 9801 O O . GLY A 1 71 ? 13.837 -26.796 -25.024 1.00 0.00 71 GLY A O 6
ATOM 9805 N N . THR A 1 72 ? 14.915 -27.950 -26.663 1.00 0.00 72 THR A N 6
ATOM 9806 C CA . THR A 1 72 ? 15.161 -26.801 -27.444 1.00 0.00 72 THR A CA 6
ATOM 9807 C C . THR A 1 72 ? 14.456 -26.908 -28.762 1.00 0.00 72 THR A C 6
ATOM 9808 O O . THR A 1 72 ? 14.036 -27.985 -29.188 1.00 0.00 72 THR A O 6
ATOM 9819 N N . THR A 1 73 ? 14.315 -25.777 -29.383 1.00 0.00 73 THR A N 6
ATOM 9820 C CA . THR A 1 73 ? 13.640 -25.698 -30.647 1.00 0.00 73 THR A CA 6
ATOM 9821 C C . THR A 1 73 ? 14.511 -24.953 -31.654 1.00 0.00 73 THR A C 6
ATOM 9822 O O . THR A 1 73 ? 14.981 -23.861 -31.373 1.00 0.00 73 THR A O 6
ATOM 9833 N N . CYS A 1 74 ? 14.754 -25.546 -32.819 1.00 0.00 74 CYS A N 6
ATOM 9834 C CA . CYS A 1 74 ? 15.604 -24.879 -33.798 1.00 0.00 74 CYS A CA 6
ATOM 9835 C C . CYS A 1 74 ? 14.859 -23.810 -34.563 1.00 0.00 74 CYS A C 6
ATOM 9836 O O . CYS A 1 74 ? 13.763 -24.035 -35.075 1.00 0.00 74 CYS A O 6
ATOM 9843 N N . LYS A 1 75 ? 15.503 -22.666 -34.694 1.00 0.00 75 LYS A N 6
ATOM 9844 C CA . LYS A 1 75 ? 14.951 -21.582 -35.469 1.00 0.00 75 LYS A CA 6
ATOM 9845 C C . LYS A 1 75 ? 16.041 -21.143 -36.376 1.00 0.00 75 LYS A C 6
ATOM 9846 O O . LYS A 1 75 ? 17.173 -21.554 -36.169 1.00 0.00 75 LYS A O 6
ATOM 9865 N N . MET A 1 76 ? 15.750 -20.261 -37.305 1.00 0.00 76 MET A N 6
ATOM 9866 C CA . MET A 1 76 ? 16.791 -19.754 -38.131 1.00 0.00 76 MET A CA 6
ATOM 9867 C C . MET A 1 76 ? 16.918 -18.326 -37.747 1.00 0.00 76 MET A C 6
ATOM 9868 O O . MET A 1 76 ? 16.052 -17.497 -38.027 1.00 0.00 76 MET A O 6
ATOM 9882 N N . ILE A 1 77 ? 18.027 -18.048 -37.103 1.00 0.00 77 ILE A N 6
ATOM 9883 C CA . ILE A 1 77 ? 18.291 -16.705 -36.673 1.00 0.00 77 ILE A CA 6
ATOM 9884 C C . ILE A 1 77 ? 19.267 -16.176 -37.645 1.00 0.00 77 ILE A C 6
ATOM 9885 O O . ILE A 1 77 ? 20.372 -16.653 -37.734 1.00 0.00 77 ILE A O 6
ATOM 9901 N N . ASP A 1 78 ? 18.790 -15.286 -38.455 1.00 0.00 78 ASP A N 6
ATOM 9902 C CA . ASP A 1 78 ? 19.576 -14.740 -39.530 1.00 0.00 78 ASP A CA 6
ATOM 9903 C C . ASP A 1 78 ? 19.925 -15.834 -40.546 1.00 0.00 78 ASP A C 6
ATOM 9904 O O . ASP A 1 78 ? 20.660 -15.578 -41.500 1.00 0.00 78 ASP A O 6
ATOM 9913 N N . GLY A 1 79 ? 19.351 -17.041 -40.387 1.00 0.00 79 GLY A N 6
ATOM 9914 C CA . GLY A 1 79 ? 19.571 -18.092 -41.335 1.00 0.00 79 GLY A CA 6
ATOM 9915 C C . GLY A 1 79 ? 20.512 -19.130 -40.801 1.00 0.00 79 GLY A C 6
ATOM 9916 O O . GLY A 1 79 ? 20.468 -20.274 -41.238 1.00 0.00 79 GLY A O 6
ATOM 9920 N N . HIS A 1 80 ? 21.313 -18.777 -39.812 1.00 0.00 80 HIS A N 6
ATOM 9921 C CA . HIS A 1 80 ? 22.148 -19.788 -39.231 1.00 0.00 80 HIS A CA 6
ATOM 9922 C C . HIS A 1 80 ? 21.266 -20.482 -38.203 1.00 0.00 80 HIS A C 6
ATOM 9923 O O . HIS A 1 80 ? 20.892 -19.868 -37.215 1.00 0.00 80 HIS A O 6
ATOM 9938 N N . PRO A 1 81 ? 20.823 -21.691 -38.406 1.00 0.00 81 PRO A N 6
ATOM 9939 C CA . PRO A 1 81 ? 19.929 -22.298 -37.429 1.00 0.00 81 PRO A CA 6
ATOM 9940 C C . PRO A 1 81 ? 20.480 -22.271 -36.030 1.00 0.00 81 PRO A C 6
ATOM 9941 O O . PRO A 1 81 ? 21.428 -22.966 -35.678 1.00 0.00 81 PRO A O 6
ATOM 9952 N N . GLN A 1 82 ? 19.821 -21.488 -35.242 1.00 0.00 82 GLN A N 6
ATOM 9953 C CA . GLN A 1 82 ? 20.134 -21.352 -33.855 1.00 0.00 82 GLN A CA 6
ATOM 9954 C C . GLN A 1 82 ? 18.929 -21.762 -33.068 1.00 0.00 82 GLN A C 6
ATOM 9955 O O . GLN A 1 82 ? 17.805 -21.384 -33.397 1.00 0.00 82 GLN A O 6
ATOM 9969 N N . CYS A 1 83 ? 19.145 -22.500 -32.018 1.00 0.00 83 CYS A N 6
ATOM 9970 C CA . CYS A 1 83 ? 18.057 -22.888 -31.215 1.00 0.00 83 CYS A CA 6
ATOM 9971 C C . CYS A 1 83 ? 17.597 -21.693 -30.454 1.00 0.00 83 CYS A C 6
ATOM 9972 O O . CYS A 1 83 ? 18.377 -20.862 -29.989 1.00 0.00 83 CYS A O 6
ATOM 9979 N N . VAL A 1 84 ? 16.342 -21.724 -30.222 1.00 0.00 84 VAL A N 6
ATOM 9980 C CA . VAL A 1 84 ? 15.705 -20.793 -29.404 1.00 0.00 84 VAL A CA 6
ATOM 9981 C C . VAL A 1 84 ? 14.977 -21.771 -28.589 1.00 0.00 84 VAL A C 6
ATOM 9982 O O . VAL A 1 84 ? 13.933 -22.316 -28.940 1.00 0.00 84 VAL A O 6
ATOM 9995 N N . GLN A 1 85 ? 15.653 -22.091 -27.572 1.00 0.00 85 GLN A N 6
ATOM 9996 C CA . GLN A 1 85 ? 15.239 -23.129 -26.729 1.00 0.00 85 GLN A CA 6
ATOM 9997 C C . GLN A 1 85 ? 13.885 -22.801 -26.159 1.00 0.00 85 GLN A C 6
ATOM 9998 O O . GLN A 1 85 ? 13.523 -21.657 -25.910 1.00 0.00 85 GLN A O 6
ATOM 10012 N N . ASN A 1 86 ? 13.128 -23.839 -26.026 1.00 0.00 86 ASN A N 6
ATOM 10013 C CA . ASN A 1 86 ? 11.763 -23.737 -25.528 1.00 0.00 86 ASN A CA 6
ATOM 10014 C C . ASN A 1 86 ? 11.814 -23.039 -24.178 1.00 0.00 86 ASN A C 6
ATOM 10015 O O . ASN A 1 86 ? 10.954 -22.224 -23.848 1.00 0.00 86 ASN A O 6
ATOM 10026 N N . GLN A 1 87 ? 12.942 -23.240 -23.512 1.00 0.00 87 GLN A N 6
ATOM 10027 C CA . GLN A 1 87 ? 13.294 -22.526 -22.348 1.00 0.00 87 GLN A CA 6
ATOM 10028 C C . GLN A 1 87 ? 14.482 -21.886 -23.013 1.00 0.00 87 GLN A C 6
ATOM 10029 O O . GLN A 1 87 ? 15.522 -22.513 -23.107 1.00 0.00 87 GLN A O 6
ATOM 10043 N N . PRO A 1 88 ? 14.350 -20.751 -23.592 1.00 0.00 88 PRO A N 6
ATOM 10044 C CA . PRO A 1 88 ? 15.434 -20.205 -24.400 1.00 0.00 88 PRO A CA 6
ATOM 10045 C C . PRO A 1 88 ? 16.756 -20.173 -23.746 1.00 0.00 88 PRO A C 6
ATOM 10046 O O . PRO A 1 88 ? 16.927 -19.864 -22.566 1.00 0.00 88 PRO A O 6
ATOM 10057 N N . THR A 1 89 ? 17.674 -20.547 -24.571 1.00 0.00 89 THR A N 6
ATOM 10058 C CA . THR A 1 89 ? 19.038 -20.642 -24.190 1.00 0.00 89 THR A CA 6
ATOM 10059 C C . THR A 1 89 ? 19.530 -19.297 -23.748 1.00 0.00 89 THR A C 6
ATOM 10060 O O . THR A 1 89 ? 20.083 -19.164 -22.656 1.00 0.00 89 THR A O 6
ATOM 10071 N N . CYS A 1 90 ? 19.304 -18.296 -24.591 1.00 0.00 90 CYS A N 6
ATOM 10072 C CA . CYS A 1 90 ? 19.706 -16.969 -24.259 1.00 0.00 90 CYS A CA 6
ATOM 10073 C C . CYS A 1 90 ? 18.552 -16.015 -24.291 1.00 0.00 90 CYS A C 6
ATOM 10074 O O . CYS A 1 90 ? 18.434 -15.185 -23.389 1.00 0.00 90 CYS A O 6
ATOM 10081 N N . SER A 1 91 ? 17.700 -16.079 -25.323 1.00 0.00 91 SER A N 6
ATOM 10082 C CA . SER A 1 91 ? 16.632 -15.099 -25.308 1.00 0.00 91 SER A CA 6
ATOM 10083 C C . SER A 1 91 ? 15.441 -15.625 -24.554 1.00 0.00 91 SER A C 6
ATOM 10084 O O . SER A 1 91 ? 14.451 -16.109 -25.089 1.00 0.00 91 SER A O 6
ATOM 10092 N N . ASP A 1 92 ? 15.581 -15.331 -23.308 1.00 0.00 92 ASP A N 6
ATOM 10093 C CA . ASP A 1 92 ? 14.619 -15.528 -22.217 1.00 0.00 92 ASP A CA 6
ATOM 10094 C C . ASP A 1 92 ? 14.901 -14.399 -21.236 1.00 0.00 92 ASP A C 6
ATOM 10095 O O . ASP A 1 92 ? 14.025 -13.679 -20.758 1.00 0.00 92 ASP A O 6
ATOM 10104 N N . ILE A 1 93 ? 16.221 -14.247 -21.058 1.00 0.00 93 ILE A N 6
ATOM 10105 C CA . ILE A 1 93 ? 16.848 -13.229 -20.281 1.00 0.00 93 ILE A CA 6
ATOM 10106 C C . ILE A 1 93 ? 17.376 -12.300 -21.347 1.00 0.00 93 ILE A C 6
ATOM 10107 O O . ILE A 1 93 ? 18.170 -12.688 -22.208 1.00 0.00 93 ILE A O 6
ATOM 10123 N N . GLN A 1 94 ? 16.826 -11.130 -21.395 1.00 0.00 94 GLN A N 6
ATOM 10124 C CA . GLN A 1 94 ? 17.167 -10.235 -22.456 1.00 0.00 94 GLN A CA 6
ATOM 10125 C C . GLN A 1 94 ? 18.572 -9.678 -22.333 1.00 0.00 94 GLN A C 6
ATOM 10126 O O . GLN A 1 94 ? 18.855 -8.756 -21.567 1.00 0.00 94 GLN A O 6
ATOM 10140 N N . CYS A 1 95 ? 19.419 -10.245 -23.177 1.00 0.00 95 CYS A N 6
ATOM 10141 C CA . CYS A 1 95 ? 20.791 -9.878 -23.329 1.00 0.00 95 CYS A CA 6
ATOM 10142 C C . CYS A 1 95 ? 21.101 -10.433 -24.673 1.00 0.00 95 CYS A C 6
ATOM 10143 O O . CYS A 1 95 ? 21.242 -11.648 -24.825 1.00 0.00 95 CYS A O 6
ATOM 10150 N N . SER A 1 96 ? 21.120 -9.566 -25.651 1.00 0.00 96 SER A N 6
ATOM 10151 C CA . SER A 1 96 ? 21.324 -9.997 -26.997 1.00 0.00 96 SER A CA 6
ATOM 10152 C C . SER A 1 96 ? 22.555 -10.850 -27.044 1.00 0.00 96 SER A C 6
ATOM 10153 O O . SER A 1 96 ? 23.496 -10.616 -26.286 1.00 0.00 96 SER A O 6
ATOM 10161 N N . LYS A 1 97 ? 22.530 -11.861 -27.897 1.00 0.00 97 LYS A N 6
ATOM 10162 C CA . LYS A 1 97 ? 23.652 -12.762 -27.988 1.00 0.00 97 LYS A CA 6
ATOM 10163 C C . LYS A 1 97 ? 24.924 -11.966 -28.142 1.00 0.00 97 LYS A C 6
ATOM 10164 O O . LYS A 1 97 ? 24.904 -10.758 -28.390 1.00 0.00 97 LYS A O 6
ATOM 10183 N N . GLY A 1 98 ? 26.008 -12.617 -27.849 1.00 0.00 98 GLY A N 6
ATOM 10184 C CA . GLY A 1 98 ? 27.274 -11.942 -27.782 1.00 0.00 98 GLY A CA 6
ATOM 10185 C C . GLY A 1 98 ? 27.630 -11.977 -26.301 1.00 0.00 98 GLY A C 6
ATOM 10186 O O . GLY A 1 98 ? 28.785 -12.168 -25.922 1.00 0.00 98 GLY A O 6
ATOM 10190 N N . THR A 1 99 ? 26.565 -11.950 -25.469 1.00 0.00 99 THR A N 6
ATOM 10191 C CA . THR A 1 99 ? 26.656 -12.133 -24.094 1.00 0.00 99 THR A CA 6
ATOM 10192 C C . THR A 1 99 ? 26.108 -13.510 -23.973 1.00 0.00 99 THR A C 6
ATOM 10193 O O . THR A 1 99 ? 25.781 -14.135 -24.983 1.00 0.00 99 THR A O 6
ATOM 10204 N N . THR A 1 100 ? 25.970 -13.963 -22.798 1.00 0.00 100 THR A N 6
ATOM 10205 C CA . THR A 1 100 ? 25.435 -15.226 -22.549 1.00 0.00 100 THR A CA 6
ATOM 10206 C C . THR A 1 100 ? 24.261 -14.856 -21.732 1.00 0.00 100 THR A C 6
ATOM 10207 O O . THR A 1 100 ? 24.078 -13.672 -21.497 1.00 0.00 100 THR A O 6
ATOM 10218 N N . CYS A 1 101 ? 23.486 -15.772 -21.303 1.00 0.00 101 CYS A N 6
ATOM 10219 C CA . CYS A 1 101 ? 22.414 -15.446 -20.509 1.00 0.00 101 CYS A CA 6
ATOM 10220 C C . CYS A 1 101 ? 22.582 -16.385 -19.396 1.00 0.00 101 CYS A C 6
ATOM 10221 O O . CYS A 1 101 ? 22.010 -17.475 -19.355 1.00 0.00 101 CYS A O 6
ATOM 10228 N N . GLN A 1 102 ? 23.405 -15.943 -18.503 1.00 0.00 102 GLN A N 6
ATOM 10229 C CA . GLN A 1 102 ? 23.714 -16.709 -17.380 1.00 0.00 102 GLN A CA 6
ATOM 10230 C C . GLN A 1 102 ? 23.192 -15.985 -16.243 1.00 0.00 102 GLN A C 6
ATOM 10231 O O . GLN A 1 102 ? 23.866 -15.203 -15.584 1.00 0.00 102 GLN A O 6
ATOM 10245 N N . MET A 1 103 ? 22.011 -16.346 -15.960 1.00 0.00 103 MET A N 6
ATOM 10246 C CA . MET A 1 103 ? 21.406 -15.839 -14.853 1.00 0.00 103 MET A CA 6
ATOM 10247 C C . MET A 1 103 ? 22.039 -16.644 -13.810 1.00 0.00 103 MET A C 6
ATOM 10248 O O . MET A 1 103 ? 22.056 -17.870 -13.939 1.00 0.00 103 MET A O 6
ATOM 10262 N N . VAL A 1 104 ? 22.579 -16.014 -12.810 1.00 0.00 104 VAL A N 6
ATOM 10263 C CA . VAL A 1 104 ? 23.218 -16.808 -11.837 1.00 0.00 104 VAL A CA 6
ATOM 10264 C C . VAL A 1 104 ? 22.259 -16.934 -10.706 1.00 0.00 104 VAL A C 6
ATOM 10265 O O . VAL A 1 104 ? 22.084 -16.101 -9.820 1.00 0.00 104 VAL A O 6
ATOM 10278 N N . ASP A 1 105 ? 21.622 -18.066 -10.826 1.00 0.00 105 ASP A N 6
ATOM 10279 C CA . ASP A 1 105 ? 20.607 -18.497 -9.899 1.00 0.00 105 ASP A CA 6
ATOM 10280 C C . ASP A 1 105 ? 19.484 -17.474 -9.794 1.00 0.00 105 ASP A C 6
ATOM 10281 O O . ASP A 1 105 ? 18.854 -17.373 -8.741 1.00 0.00 105 ASP A O 6
ATOM 10290 N N . GLY A 1 106 ? 19.217 -16.714 -10.869 1.00 0.00 106 GLY A N 6
ATOM 10291 C CA . GLY A 1 106 ? 18.145 -15.736 -10.794 1.00 0.00 106 GLY A CA 6
ATOM 10292 C C . GLY A 1 106 ? 18.709 -14.343 -10.619 1.00 0.00 106 GLY A C 6
ATOM 10293 O O . GLY A 1 106 ? 18.180 -13.511 -9.880 1.00 0.00 106 GLY A O 6
ATOM 10297 N N . TRP A 1 107 ? 19.764 -14.106 -11.362 1.00 0.00 107 TRP A N 6
ATOM 10298 C CA . TRP A 1 107 ? 20.438 -12.861 -11.412 1.00 0.00 107 TRP A CA 6
ATOM 10299 C C . TRP A 1 107 ? 20.972 -12.874 -12.813 1.00 0.00 107 TRP A C 6
ATOM 10300 O O . TRP A 1 107 ? 22.107 -13.293 -13.023 1.00 0.00 107 TRP A O 6
ATOM 10321 N N . PRO A 1 108 ? 20.222 -12.441 -13.774 1.00 0.00 108 PRO A N 6
ATOM 10322 C CA . PRO A 1 108 ? 20.717 -12.441 -15.151 1.00 0.00 108 PRO A CA 6
ATOM 10323 C C . PRO A 1 108 ? 22.056 -11.781 -15.265 1.00 0.00 108 PRO A C 6
ATOM 10324 O O . PRO A 1 108 ? 22.160 -10.554 -15.217 1.00 0.00 108 PRO A O 6
ATOM 10335 N N . ARG A 1 109 ? 23.072 -12.600 -15.489 1.00 0.00 109 ARG A N 6
ATOM 10336 C CA . ARG A 1 109 ? 24.385 -12.062 -15.692 1.00 0.00 109 ARG A CA 6
ATOM 10337 C C . ARG A 1 109 ? 24.776 -12.359 -17.104 1.00 0.00 109 ARG A C 6
ATOM 10338 O O . ARG A 1 109 ? 25.344 -13.404 -17.403 1.00 0.00 109 ARG A O 6
ATOM 10359 N N . CYS A 1 110 ? 24.496 -11.415 -17.962 1.00 0.00 110 CYS A N 6
ATOM 10360 C CA . CYS A 1 110 ? 24.869 -11.585 -19.344 1.00 0.00 110 CYS A CA 6
ATOM 10361 C C . CYS A 1 110 ? 26.359 -11.495 -19.420 1.00 0.00 110 CYS A C 6
ATOM 10362 O O . CYS A 1 110 ? 26.958 -10.423 -19.352 1.00 0.00 110 CYS A O 6
ATOM 10369 N N . THR A 1 111 ? 26.938 -12.657 -19.541 1.00 0.00 111 THR A N 6
ATOM 10370 C CA . THR A 1 111 ? 28.376 -12.776 -19.607 1.00 0.00 111 THR A CA 6
ATOM 10371 C C . THR A 1 111 ? 28.818 -12.628 -21.009 1.00 0.00 111 THR A C 6
ATOM 10372 O O . THR A 1 111 ? 28.340 -13.302 -21.910 1.00 0.00 111 THR A O 6
ATOM 10383 N N . GLN A 1 112 ? 29.813 -11.826 -21.177 1.00 0.00 112 GLN A N 6
ATOM 10384 C CA . GLN A 1 112 ? 30.372 -11.703 -22.447 1.00 0.00 112 GLN A CA 6
ATOM 10385 C C . GLN A 1 112 ? 31.069 -12.987 -22.552 1.00 0.00 112 GLN A C 6
ATOM 10386 O O . GLN A 1 112 ? 31.926 -13.285 -21.714 1.00 0.00 112 GLN A O 6
ATOM 10400 N N . LEU A 1 113 ? 30.595 -13.798 -23.466 1.00 0.00 113 LEU A N 6
ATOM 10401 C CA . LEU A 1 113 ? 31.092 -15.121 -23.552 1.00 0.00 113 LEU A CA 6
ATOM 10402 C C . LEU A 1 113 ? 32.584 -15.070 -23.563 1.00 0.00 113 LEU A C 6
ATOM 10403 O O . LEU A 1 113 ? 33.214 -14.601 -24.511 1.00 0.00 113 LEU A O 6
ATOM 10419 N N . LYS A 1 114 ? 33.133 -15.559 -22.475 1.00 0.00 114 LYS A N 6
ATOM 10420 C CA . LYS A 1 114 ? 34.554 -15.585 -22.301 1.00 0.00 114 LYS A CA 6
ATOM 10421 C C . LYS A 1 114 ? 35.184 -16.229 -23.521 1.00 0.00 114 LYS A C 6
ATOM 10422 O O . LYS A 1 114 ? 36.306 -15.891 -23.897 1.00 0.00 114 LYS A O 6
ATOM 10441 N N . VAL A 1 115 ? 34.431 -17.105 -24.192 1.00 0.00 115 VAL A N 6
ATOM 10442 C CA . VAL A 1 115 ? 34.941 -17.684 -25.405 1.00 0.00 115 VAL A CA 6
ATOM 10443 C C . VAL A 1 115 ? 33.813 -18.113 -26.363 1.00 0.00 115 VAL A C 6
ATOM 10444 O O . VAL A 1 115 ? 33.519 -19.294 -26.536 1.00 0.00 115 VAL A O 6
ATOM 10457 N N . ALA A 1 116 ? 33.244 -17.120 -27.052 1.00 0.00 116 ALA A N 6
ATOM 10458 C CA . ALA A 1 116 ? 32.223 -17.351 -28.065 1.00 0.00 116 ALA A CA 6
ATOM 10459 C C . ALA A 1 116 ? 32.835 -17.033 -29.407 1.00 0.00 116 ALA A C 6
ATOM 10460 O O . ALA A 1 116 ? 33.919 -16.449 -29.446 1.00 0.00 116 ALA A O 6
ATOM 10467 N N . PRO A 1 117 ? 32.166 -17.309 -30.496 1.00 0.00 117 PRO A N 6
ATOM 10468 C CA . PRO A 1 117 ? 32.697 -16.907 -31.817 1.00 0.00 117 PRO A CA 6
ATOM 10469 C C . PRO A 1 117 ? 32.945 -15.404 -31.746 1.00 0.00 117 PRO A C 6
ATOM 10470 O O . PRO A 1 117 ? 32.165 -14.691 -31.124 1.00 0.00 117 PRO A O 6
ATOM 10481 N N . ARG A 1 118 ? 34.061 -14.950 -32.286 1.00 0.00 118 ARG A N 6
ATOM 10482 C CA . ARG A 1 118 ? 34.435 -13.538 -32.180 1.00 0.00 118 ARG A CA 6
ATOM 10483 C C . ARG A 1 118 ? 33.275 -12.588 -32.481 1.00 0.00 118 ARG A C 6
ATOM 10484 O O . ARG A 1 118 ? 32.989 -12.261 -33.633 1.00 0.00 118 ARG A O 6
ATOM 10505 N N . ARG A 1 119 ? 32.651 -12.122 -31.398 1.00 0.00 119 ARG A N 6
ATOM 10506 C CA . ARG A 1 119 ? 31.552 -11.169 -31.460 1.00 0.00 119 ARG A CA 6
ATOM 10507 C C . ARG A 1 119 ? 31.797 -10.079 -30.417 1.00 0.00 119 ARG A C 6
ATOM 10508 O O . ARG A 1 119 ? 32.518 -10.307 -29.445 1.00 0.00 119 ARG A O 6
ATOM 10529 N N . PRO A 1 120 ? 31.236 -8.914 -30.583 1.00 0.00 120 PRO A N 6
ATOM 10530 C CA . PRO A 1 120 ? 31.428 -7.798 -29.618 1.00 0.00 120 PRO A CA 6
ATOM 10531 C C . PRO A 1 120 ? 30.452 -7.846 -28.436 1.00 0.00 120 PRO A C 6
ATOM 10532 O O . PRO A 1 120 ? 29.684 -6.905 -28.234 1.00 0.00 120 PRO A O 6
ATOM 10543 N N . SER A 1 121 ? 30.481 -8.928 -27.645 1.00 0.00 121 SER A N 6
ATOM 10544 C CA . SER A 1 121 ? 29.587 -9.032 -26.499 1.00 0.00 121 SER A CA 6
ATOM 10545 C C . SER A 1 121 ? 28.147 -8.740 -26.908 1.00 0.00 121 SER A C 6
ATOM 10546 O O . SER A 1 121 ? 27.880 -8.732 -28.099 1.00 0.00 121 SER A O 6
ATOM 10555 N N . SER A 1 1 ? -4.220 -43.455 -58.632 1.00 0.00 1 SER A N 7
ATOM 10556 C CA . SER A 1 1 ? -3.722 -44.420 -57.611 1.00 0.00 1 SER A CA 7
ATOM 10557 C C . SER A 1 1 ? -2.337 -43.993 -57.144 1.00 0.00 1 SER A C 7
ATOM 10558 O O . SER A 1 1 ? -1.967 -44.207 -55.990 1.00 0.00 1 SER A O 7
ATOM 10568 N N . GLY A 1 2 ? -1.572 -43.396 -58.051 1.00 0.00 2 GLY A N 7
ATOM 10569 C CA . GLY A 1 2 ? -0.226 -42.951 -57.719 1.00 0.00 2 GLY A CA 7
ATOM 10570 C C . GLY A 1 2 ? 0.720 -44.124 -57.639 1.00 0.00 2 GLY A C 7
ATOM 10571 O O . GLY A 1 2 ? 0.443 -45.190 -58.191 1.00 0.00 2 GLY A O 7
ATOM 10575 N N . GLY A 1 3 ? 1.825 -43.939 -56.928 1.00 0.00 3 GLY A N 7
ATOM 10576 C CA . GLY A 1 3 ? 2.777 -45.007 -56.767 1.00 0.00 3 GLY A CA 7
ATOM 10577 C C . GLY A 1 3 ? 2.758 -45.463 -55.327 1.00 0.00 3 GLY A C 7
ATOM 10578 O O . GLY A 1 3 ? 3.761 -45.892 -54.803 1.00 0.00 3 GLY A O 7
ATOM 10582 N N . CYS A 1 4 ? 1.604 -45.344 -54.686 1.00 0.00 4 CYS A N 7
ATOM 10583 C CA . CYS A 1 4 ? 1.476 -45.747 -53.294 1.00 0.00 4 CYS A CA 7
ATOM 10584 C C . CYS A 1 4 ? 1.832 -47.209 -53.144 1.00 0.00 4 CYS A C 7
ATOM 10585 O O . CYS A 1 4 ? 2.564 -47.610 -52.240 1.00 0.00 4 CYS A O 7
ATOM 10592 N N . ASN A 1 5 ? 1.320 -48.002 -54.056 1.00 0.00 5 ASN A N 7
ATOM 10593 C CA . ASN A 1 5 ? 1.591 -49.430 -54.033 1.00 0.00 5 ASN A CA 7
ATOM 10594 C C . ASN A 1 5 ? 3.044 -49.700 -54.382 1.00 0.00 5 ASN A C 7
ATOM 10595 O O . ASN A 1 5 ? 3.565 -50.783 -54.118 1.00 0.00 5 ASN A O 7
ATOM 10606 N N . ASP A 1 6 ? 3.705 -48.704 -54.953 1.00 0.00 6 ASP A N 7
ATOM 10607 C CA . ASP A 1 6 ? 5.090 -48.834 -55.305 1.00 0.00 6 ASP A CA 7
ATOM 10608 C C . ASP A 1 6 ? 5.929 -48.323 -54.155 1.00 0.00 6 ASP A C 7
ATOM 10609 O O . ASP A 1 6 ? 7.074 -48.736 -53.969 1.00 0.00 6 ASP A O 7
ATOM 10618 N N . ILE A 1 7 ? 5.344 -47.405 -53.389 1.00 0.00 7 ILE A N 7
ATOM 10619 C CA . ILE A 1 7 ? 6.016 -46.832 -52.288 1.00 0.00 7 ILE A CA 7
ATOM 10620 C C . ILE A 1 7 ? 5.123 -46.864 -51.086 1.00 0.00 7 ILE A C 7
ATOM 10621 O O . ILE A 1 7 ? 4.356 -45.939 -50.820 1.00 0.00 7 ILE A O 7
ATOM 10637 N N . TYR A 1 8 ? 5.303 -47.907 -50.326 1.00 0.00 8 TYR A N 7
ATOM 10638 C CA . TYR A 1 8 ? 4.613 -48.069 -49.108 1.00 0.00 8 TYR A CA 7
ATOM 10639 C C . TYR A 1 8 ? 5.665 -47.997 -48.061 1.00 0.00 8 TYR A C 7
ATOM 10640 O O . TYR A 1 8 ? 6.512 -48.880 -47.928 1.00 0.00 8 TYR A O 7
ATOM 10658 N N . CYS A 1 9 ? 5.573 -46.954 -47.294 1.00 0.00 9 CYS A N 7
ATOM 10659 C CA . CYS A 1 9 ? 6.470 -46.722 -46.191 1.00 0.00 9 CYS A CA 7
ATOM 10660 C C . CYS A 1 9 ? 6.342 -47.911 -45.281 1.00 0.00 9 CYS A C 7
ATOM 10661 O O . CYS A 1 9 ? 5.539 -48.800 -45.579 1.00 0.00 9 CYS A O 7
ATOM 10668 N N . PRO A 1 10 ? 7.033 -47.985 -44.178 1.00 0.00 10 PRO A N 7
ATOM 10669 C CA . PRO A 1 10 ? 6.799 -49.142 -43.304 1.00 0.00 10 PRO A CA 7
ATOM 10670 C C . PRO A 1 10 ? 5.318 -49.135 -43.031 1.00 0.00 10 PRO A C 7
ATOM 10671 O O . PRO A 1 10 ? 4.791 -48.101 -42.624 1.00 0.00 10 PRO A O 7
ATOM 10682 N N . LYS A 1 11 ? 4.655 -50.240 -43.362 1.00 0.00 11 LYS A N 7
ATOM 10683 C CA . LYS A 1 11 ? 3.231 -50.305 -43.250 1.00 0.00 11 LYS A CA 7
ATOM 10684 C C . LYS A 1 11 ? 2.802 -49.727 -41.953 1.00 0.00 11 LYS A C 7
ATOM 10685 O O . LYS A 1 11 ? 3.567 -49.654 -40.990 1.00 0.00 11 LYS A O 7
ATOM 10704 N N . GLY A 1 12 ? 1.646 -49.162 -42.016 1.00 0.00 12 GLY A N 7
ATOM 10705 C CA . GLY A 1 12 ? 1.155 -48.392 -40.953 1.00 0.00 12 GLY A CA 7
ATOM 10706 C C . GLY A 1 12 ? 1.121 -46.943 -41.463 1.00 0.00 12 GLY A C 7
ATOM 10707 O O . GLY A 1 12 ? 0.643 -46.051 -40.789 1.00 0.00 12 GLY A O 7
ATOM 10711 N N . THR A 1 13 ? 1.604 -46.718 -42.709 1.00 0.00 13 THR A N 7
ATOM 10712 C CA . THR A 1 13 ? 1.567 -45.422 -43.298 1.00 0.00 13 THR A CA 7
ATOM 10713 C C . THR A 1 13 ? 0.490 -45.475 -44.351 1.00 0.00 13 THR A C 7
ATOM 10714 O O . THR A 1 13 ? -0.196 -46.490 -44.471 1.00 0.00 13 THR A O 7
ATOM 10725 N N . THR A 1 14 ? 0.298 -44.416 -45.096 1.00 0.00 14 THR A N 7
ATOM 10726 C CA . THR A 1 14 ? -0.740 -44.453 -46.076 1.00 0.00 14 THR A CA 7
ATOM 10727 C C . THR A 1 14 ? -0.381 -43.526 -47.232 1.00 0.00 14 THR A C 7
ATOM 10728 O O . THR A 1 14 ? -0.482 -42.299 -47.156 1.00 0.00 14 THR A O 7
ATOM 10739 N N . CYS A 1 15 ? 0.134 -44.140 -48.287 1.00 0.00 15 CYS A N 7
ATOM 10740 C CA . CYS A 1 15 ? 0.584 -43.395 -49.433 1.00 0.00 15 CYS A CA 7
ATOM 10741 C C . CYS A 1 15 ? -0.498 -43.041 -50.392 1.00 0.00 15 CYS A C 7
ATOM 10742 O O . CYS A 1 15 ? -1.483 -43.748 -50.595 1.00 0.00 15 CYS A O 7
ATOM 10749 N N . LYS A 1 16 ? -0.273 -41.890 -50.969 1.00 0.00 16 LYS A N 7
ATOM 10750 C CA . LYS A 1 16 ? -1.165 -41.338 -51.928 1.00 0.00 16 LYS A CA 7
ATOM 10751 C C . LYS A 1 16 ? -0.374 -40.691 -53.003 1.00 0.00 16 LYS A C 7
ATOM 10752 O O . LYS A 1 16 ? 0.739 -40.245 -52.760 1.00 0.00 16 LYS A O 7
ATOM 10771 N N . MET A 1 17 ? -0.976 -40.570 -54.159 1.00 0.00 17 MET A N 7
ATOM 10772 C CA . MET A 1 17 ? -0.305 -39.880 -55.233 1.00 0.00 17 MET A CA 7
ATOM 10773 C C . MET A 1 17 ? -0.017 -38.491 -54.712 1.00 0.00 17 MET A C 7
ATOM 10774 O O . MET A 1 17 ? -0.921 -37.669 -54.616 1.00 0.00 17 MET A O 7
ATOM 10788 N N . MET A 1 18 ? 1.213 -38.215 -54.358 1.00 0.00 18 MET A N 7
ATOM 10789 C CA . MET A 1 18 ? 1.516 -36.915 -53.848 1.00 0.00 18 MET A CA 7
ATOM 10790 C C . MET A 1 18 ? 1.987 -36.103 -54.993 1.00 0.00 18 MET A C 7
ATOM 10791 O O . MET A 1 18 ? 3.123 -36.118 -55.350 1.00 0.00 18 MET A O 7
ATOM 10805 N N . ASP A 1 19 ? 1.061 -35.490 -55.638 1.00 0.00 19 ASP A N 7
ATOM 10806 C CA . ASP A 1 19 ? 1.334 -34.718 -56.819 1.00 0.00 19 ASP A CA 7
ATOM 10807 C C . ASP A 1 19 ? 2.148 -35.506 -57.847 1.00 0.00 19 ASP A C 7
ATOM 10808 O O . ASP A 1 19 ? 2.709 -34.906 -58.765 1.00 0.00 19 ASP A O 7
ATOM 10817 N N . GLY A 1 20 ? 2.195 -36.844 -57.724 1.00 0.00 20 GLY A N 7
ATOM 10818 C CA . GLY A 1 20 ? 2.928 -37.643 -58.694 1.00 0.00 20 GLY A CA 7
ATOM 10819 C C . GLY A 1 20 ? 4.168 -38.305 -58.103 1.00 0.00 20 GLY A C 7
ATOM 10820 O O . GLY A 1 20 ? 4.971 -38.893 -58.828 1.00 0.00 20 GLY A O 7
ATOM 10824 N N . HIS A 1 21 ? 4.287 -38.266 -56.788 1.00 0.00 21 HIS A N 7
ATOM 10825 C CA . HIS A 1 21 ? 5.374 -38.916 -56.107 1.00 0.00 21 HIS A CA 7
ATOM 10826 C C . HIS A 1 21 ? 4.780 -39.458 -54.816 1.00 0.00 21 HIS A C 7
ATOM 10827 O O . HIS A 1 21 ? 4.586 -38.695 -53.876 1.00 0.00 21 HIS A O 7
ATOM 10842 N N . PRO A 1 22 ? 4.408 -40.715 -54.748 1.00 0.00 22 PRO A N 7
ATOM 10843 C CA . PRO A 1 22 ? 3.739 -41.276 -53.555 1.00 0.00 22 PRO A CA 7
ATOM 10844 C C . PRO A 1 22 ? 4.360 -40.881 -52.251 1.00 0.00 22 PRO A C 7
ATOM 10845 O O . PRO A 1 22 ? 5.498 -41.221 -51.926 1.00 0.00 22 PRO A O 7
ATOM 10856 N N . GLN A 1 23 ? 3.541 -40.191 -51.495 1.00 0.00 23 GLN A N 7
ATOM 10857 C CA . GLN A 1 23 ? 3.917 -39.754 -50.168 1.00 0.00 23 GLN A CA 7
ATOM 10858 C C . GLN A 1 23 ? 3.119 -40.540 -49.170 1.00 0.00 23 GLN A C 7
ATOM 10859 O O . GLN A 1 23 ? 1.897 -40.460 -49.160 1.00 0.00 23 GLN A O 7
ATOM 10873 N N . CYS A 1 24 ? 3.810 -41.242 -48.300 1.00 0.00 24 CYS A N 7
ATOM 10874 C CA . CYS A 1 24 ? 3.142 -41.992 -47.283 1.00 0.00 24 CYS A CA 7
ATOM 10875 C C . CYS A 1 24 ? 2.703 -41.014 -46.275 1.00 0.00 24 CYS A C 7
ATOM 10876 O O . CYS A 1 24 ? 3.444 -40.641 -45.365 1.00 0.00 24 CYS A O 7
ATOM 10883 N N . VAL A 1 25 ? 1.459 -40.646 -46.405 1.00 0.00 25 VAL A N 7
ATOM 10884 C CA . VAL A 1 25 ? 0.914 -39.769 -45.460 1.00 0.00 25 VAL A CA 7
ATOM 10885 C C . VAL A 1 25 ? 0.391 -40.736 -44.492 1.00 0.00 25 VAL A C 7
ATOM 10886 O O . VAL A 1 25 ? -0.572 -41.448 -44.770 1.00 0.00 25 VAL A O 7
ATOM 10899 N N . GLN A 1 26 ? 1.128 -40.827 -43.417 1.00 0.00 26 GLN A N 7
ATOM 10900 C CA . GLN A 1 26 ? 0.863 -41.781 -42.419 1.00 0.00 26 GLN A CA 7
ATOM 10901 C C . GLN A 1 26 ? -0.604 -41.887 -42.142 1.00 0.00 26 GLN A C 7
ATOM 10902 O O . GLN A 1 26 ? -1.289 -40.896 -41.908 1.00 0.00 26 GLN A O 7
ATOM 10916 N N . ASN A 1 27 ? -1.061 -43.122 -42.100 1.00 0.00 27 ASN A N 7
ATOM 10917 C CA . ASN A 1 27 ? -2.459 -43.367 -41.717 1.00 0.00 27 ASN A CA 7
ATOM 10918 C C . ASN A 1 27 ? -2.584 -43.125 -40.181 1.00 0.00 27 ASN A C 7
ATOM 10919 O O . ASN A 1 27 ? -3.672 -43.189 -39.608 1.00 0.00 27 ASN A O 7
ATOM 10930 N N . GLN A 1 28 ? -1.435 -42.779 -39.563 1.00 0.00 28 GLN A N 7
ATOM 10931 C CA . GLN A 1 28 ? -1.251 -42.440 -38.198 1.00 0.00 28 GLN A CA 7
ATOM 10932 C C . GLN A 1 28 ? -0.953 -40.985 -38.363 1.00 0.00 28 GLN A C 7
ATOM 10933 O O . GLN A 1 28 ? -1.141 -40.537 -39.483 1.00 0.00 28 GLN A O 7
ATOM 10947 N N . PRO A 1 29 ? -0.486 -40.219 -37.412 1.00 0.00 29 PRO A N 7
ATOM 10948 C CA . PRO A 1 29 ? -0.130 -38.836 -37.719 1.00 0.00 29 PRO A CA 7
ATOM 10949 C C . PRO A 1 29 ? 0.749 -38.842 -38.912 1.00 0.00 29 PRO A C 7
ATOM 10950 O O . PRO A 1 29 ? 1.789 -39.505 -38.933 1.00 0.00 29 PRO A O 7
ATOM 10961 N N . SER A 1 30 ? 0.363 -38.075 -39.840 1.00 0.00 30 SER A N 7
ATOM 10962 C CA . SER A 1 30 ? 1.114 -37.922 -40.981 1.00 0.00 30 SER A CA 7
ATOM 10963 C C . SER A 1 30 ? 2.319 -37.335 -40.457 1.00 0.00 30 SER A C 7
ATOM 10964 O O . SER A 1 30 ? 2.224 -36.386 -39.704 1.00 0.00 30 SER A O 7
ATOM 10972 N N . CYS A 1 31 ? 3.417 -37.934 -40.790 1.00 0.00 31 CYS A N 7
ATOM 10973 C CA . CYS A 1 31 ? 4.698 -37.444 -40.337 1.00 0.00 31 CYS A CA 7
ATOM 10974 C C . CYS A 1 31 ? 4.625 -35.956 -40.404 1.00 0.00 31 CYS A C 7
ATOM 10975 O O . CYS A 1 31 ? 4.830 -35.278 -39.397 1.00 0.00 31 CYS A O 7
ATOM 10982 N N . SER A 1 32 ? 4.096 -35.474 -41.543 1.00 0.00 32 SER A N 7
ATOM 10983 C CA . SER A 1 32 ? 3.763 -34.107 -41.577 1.00 0.00 32 SER A CA 7
ATOM 10984 C C . SER A 1 32 ? 2.256 -34.019 -41.424 1.00 0.00 32 SER A C 7
ATOM 10985 O O . SER A 1 32 ? 1.470 -34.013 -42.372 1.00 0.00 32 SER A O 7
ATOM 10993 N N . ASP A 1 33 ? 1.947 -33.856 -40.180 1.00 0.00 33 ASP A N 7
ATOM 10994 C CA . ASP A 1 33 ? 0.611 -33.640 -39.638 1.00 0.00 33 ASP A CA 7
ATOM 10995 C C . ASP A 1 33 ? 0.788 -32.471 -38.699 1.00 0.00 33 ASP A C 7
ATOM 10996 O O . ASP A 1 33 ? 0.044 -31.492 -38.722 1.00 0.00 33 ASP A O 7
ATOM 11005 N N . ILE A 1 34 ? 1.900 -32.562 -37.956 1.00 0.00 34 ILE A N 7
ATOM 11006 C CA . ILE A 1 34 ? 2.329 -31.501 -37.099 1.00 0.00 34 ILE A CA 7
ATOM 11007 C C . ILE A 1 34 ? 3.077 -30.634 -38.062 1.00 0.00 34 ILE A C 7
ATOM 11008 O O . ILE A 1 34 ? 3.126 -30.982 -39.243 1.00 0.00 34 ILE A O 7
ATOM 11024 N N . GLN A 1 35 ? 3.660 -29.551 -37.630 1.00 0.00 35 GLN A N 7
ATOM 11025 C CA . GLN A 1 35 ? 4.374 -28.739 -38.563 1.00 0.00 35 GLN A CA 7
ATOM 11026 C C . GLN A 1 35 ? 5.839 -29.010 -38.444 1.00 0.00 35 GLN A C 7
ATOM 11027 O O . GLN A 1 35 ? 6.572 -28.394 -37.672 1.00 0.00 35 GLN A O 7
ATOM 11041 N N . CYS A 1 36 ? 6.236 -29.910 -39.308 1.00 0.00 36 CYS A N 7
ATOM 11042 C CA . CYS A 1 36 ? 7.588 -30.302 -39.463 1.00 0.00 36 CYS A CA 7
ATOM 11043 C C . CYS A 1 36 ? 7.779 -30.234 -40.921 1.00 0.00 36 CYS A C 7
ATOM 11044 O O . CYS A 1 36 ? 7.481 -31.179 -41.656 1.00 0.00 36 CYS A O 7
ATOM 11051 N N . SER A 1 37 ? 8.227 -29.087 -41.323 1.00 0.00 37 SER A N 7
ATOM 11052 C CA . SER A 1 37 ? 8.429 -28.828 -42.699 1.00 0.00 37 SER A CA 7
ATOM 11053 C C . SER A 1 37 ? 9.280 -29.934 -43.244 1.00 0.00 37 SER A C 7
ATOM 11054 O O . SER A 1 37 ? 10.458 -30.041 -42.905 1.00 0.00 37 SER A O 7
ATOM 11062 N N . LYS A 1 38 ? 8.616 -30.780 -44.028 1.00 0.00 38 LYS A N 7
ATOM 11063 C CA . LYS A 1 38 ? 9.234 -31.970 -44.596 1.00 0.00 38 LYS A CA 7
ATOM 11064 C C . LYS A 1 38 ? 10.630 -31.653 -45.027 1.00 0.00 38 LYS A C 7
ATOM 11065 O O . LYS A 1 38 ? 10.942 -30.537 -45.442 1.00 0.00 38 LYS A O 7
ATOM 11084 N N . GLY A 1 39 ? 11.482 -32.603 -44.764 1.00 0.00 39 GLY A N 7
ATOM 11085 C CA . GLY A 1 39 ? 12.880 -32.409 -44.949 1.00 0.00 39 GLY A CA 7
ATOM 11086 C C . GLY A 1 39 ? 13.463 -32.469 -43.565 1.00 0.00 39 GLY A C 7
ATOM 11087 O O . GLY A 1 39 ? 14.575 -32.950 -43.362 1.00 0.00 39 GLY A O 7
ATOM 11091 N N . THR A 1 40 ? 12.645 -32.099 -42.578 1.00 0.00 40 THR A N 7
ATOM 11092 C CA . THR A 1 40 ? 13.040 -32.245 -41.249 1.00 0.00 40 THR A CA 7
ATOM 11093 C C . THR A 1 40 ? 12.341 -33.509 -40.810 1.00 0.00 40 THR A C 7
ATOM 11094 O O . THR A 1 40 ? 11.670 -34.172 -41.600 1.00 0.00 40 THR A O 7
ATOM 11105 N N . THR A 1 41 ? 12.504 -33.832 -39.590 1.00 0.00 41 THR A N 7
ATOM 11106 C CA . THR A 1 41 ? 11.906 -35.017 -39.031 1.00 0.00 41 THR A CA 7
ATOM 11107 C C . THR A 1 41 ? 10.509 -34.717 -38.568 1.00 0.00 41 THR A C 7
ATOM 11108 O O . THR A 1 41 ? 10.214 -33.631 -38.072 1.00 0.00 41 THR A O 7
ATOM 11119 N N . CYS A 1 42 ? 9.667 -35.708 -38.701 1.00 0.00 42 CYS A N 7
ATOM 11120 C CA . CYS A 1 42 ? 8.309 -35.565 -38.259 1.00 0.00 42 CYS A CA 7
ATOM 11121 C C . CYS A 1 42 ? 8.325 -35.879 -36.797 1.00 0.00 42 CYS A C 7
ATOM 11122 O O . CYS A 1 42 ? 8.360 -37.043 -36.398 1.00 0.00 42 CYS A O 7
ATOM 11129 N N . GLN A 1 43 ? 8.386 -34.827 -36.006 1.00 0.00 43 GLN A N 7
ATOM 11130 C CA . GLN A 1 43 ? 8.500 -34.977 -34.606 1.00 0.00 43 GLN A CA 7
ATOM 11131 C C . GLN A 1 43 ? 7.374 -34.354 -33.844 1.00 0.00 43 GLN A C 7
ATOM 11132 O O . GLN A 1 43 ? 7.149 -33.148 -33.868 1.00 0.00 43 GLN A O 7
ATOM 11146 N N . MET A 1 44 ? 6.774 -35.231 -33.091 1.00 0.00 44 MET A N 7
ATOM 11147 C CA . MET A 1 44 ? 5.763 -34.947 -32.152 1.00 0.00 44 MET A CA 7
ATOM 11148 C C . MET A 1 44 ? 6.355 -35.668 -30.984 1.00 0.00 44 MET A C 7
ATOM 11149 O O . MET A 1 44 ? 6.122 -36.863 -30.837 1.00 0.00 44 MET A O 7
ATOM 11163 N N . VAL A 1 45 ? 7.232 -34.998 -30.241 1.00 0.00 45 VAL A N 7
ATOM 11164 C CA . VAL A 1 45 ? 7.927 -35.690 -29.199 1.00 0.00 45 VAL A CA 7
ATOM 11165 C C . VAL A 1 45 ? 7.013 -35.915 -28.058 1.00 0.00 45 VAL A C 7
ATOM 11166 O O . VAL A 1 45 ? 7.038 -35.211 -27.049 1.00 0.00 45 VAL A O 7
ATOM 11179 N N . ASP A 1 46 ? 6.232 -36.940 -28.233 1.00 0.00 46 ASP A N 7
ATOM 11180 C CA . ASP A 1 46 ? 5.313 -37.337 -27.217 1.00 0.00 46 ASP A CA 7
ATOM 11181 C C . ASP A 1 46 ? 4.401 -36.186 -26.874 1.00 0.00 46 ASP A C 7
ATOM 11182 O O . ASP A 1 46 ? 3.962 -36.059 -25.731 1.00 0.00 46 ASP A O 7
ATOM 11191 N N . GLY A 1 47 ? 4.131 -35.331 -27.854 1.00 0.00 47 GLY A N 7
ATOM 11192 C CA . GLY A 1 47 ? 3.289 -34.196 -27.592 1.00 0.00 47 GLY A CA 7
ATOM 11193 C C . GLY A 1 47 ? 4.119 -32.944 -27.384 1.00 0.00 47 GLY A C 7
ATOM 11194 O O . GLY A 1 47 ? 3.640 -31.950 -26.838 1.00 0.00 47 GLY A O 7
ATOM 11198 N N . TRP A 1 48 ? 5.333 -32.965 -27.912 1.00 0.00 48 TRP A N 7
ATOM 11199 C CA . TRP A 1 48 ? 6.179 -31.812 -27.881 1.00 0.00 48 TRP A CA 7
ATOM 11200 C C . TRP A 1 48 ? 6.863 -31.893 -29.182 1.00 0.00 48 TRP A C 7
ATOM 11201 O O . TRP A 1 48 ? 8.008 -32.319 -29.279 1.00 0.00 48 TRP A O 7
ATOM 11222 N N . PRO A 1 49 ? 6.206 -31.517 -30.190 1.00 0.00 49 PRO A N 7
ATOM 11223 C CA . PRO A 1 49 ? 6.817 -31.601 -31.487 1.00 0.00 49 PRO A CA 7
ATOM 11224 C C . PRO A 1 49 ? 7.979 -30.690 -31.689 1.00 0.00 49 PRO A C 7
ATOM 11225 O O . PRO A 1 49 ? 7.837 -29.475 -31.825 1.00 0.00 49 PRO A O 7
ATOM 11236 N N . ARG A 1 50 ? 9.109 -31.328 -31.842 1.00 0.00 50 ARG A N 7
ATOM 11237 C CA . ARG A 1 50 ? 10.299 -30.622 -32.189 1.00 0.00 50 ARG A CA 7
ATOM 11238 C C . ARG A 1 50 ? 10.820 -31.252 -33.462 1.00 0.00 50 ARG A C 7
ATOM 11239 O O . ARG A 1 50 ? 11.529 -32.258 -33.451 1.00 0.00 50 ARG A O 7
ATOM 11260 N N . CYS A 1 51 ? 10.477 -30.599 -34.550 1.00 0.00 51 CYS A N 7
ATOM 11261 C CA . CYS A 1 51 ? 10.896 -31.001 -35.863 1.00 0.00 51 CYS A CA 7
ATOM 11262 C C . CYS A 1 51 ? 12.279 -30.499 -36.017 1.00 0.00 51 CYS A C 7
ATOM 11263 O O . CYS A 1 51 ? 12.501 -29.316 -36.285 1.00 0.00 51 CYS A O 7
ATOM 11270 N N . ILE A 1 52 ? 13.205 -31.378 -35.780 1.00 0.00 52 ILE A N 7
ATOM 11271 C CA . ILE A 1 52 ? 14.581 -30.985 -35.833 1.00 0.00 52 ILE A CA 7
ATOM 11272 C C . ILE A 1 52 ? 15.368 -31.852 -36.772 1.00 0.00 52 ILE A C 7
ATOM 11273 O O . ILE A 1 52 ? 15.466 -33.066 -36.612 1.00 0.00 52 ILE A O 7
ATOM 11289 N N . GLN A 1 53 ? 15.920 -31.208 -37.778 1.00 0.00 53 GLN A N 7
ATOM 11290 C CA . GLN A 1 53 ? 16.698 -31.941 -38.746 1.00 0.00 53 GLN A CA 7
ATOM 11291 C C . GLN A 1 53 ? 18.094 -32.172 -38.221 1.00 0.00 53 GLN A C 7
ATOM 11292 O O . GLN A 1 53 ? 18.986 -31.330 -38.308 1.00 0.00 53 GLN A O 7
ATOM 11306 N N . ILE A 1 54 ? 18.246 -33.365 -37.731 1.00 0.00 54 ILE A N 7
ATOM 11307 C CA . ILE A 1 54 ? 19.508 -33.867 -37.220 1.00 0.00 54 ILE A CA 7
ATOM 11308 C C . ILE A 1 54 ? 19.836 -35.101 -38.018 1.00 0.00 54 ILE A C 7
ATOM 11309 O O . ILE A 1 54 ? 20.999 -35.405 -38.283 1.00 0.00 54 ILE A O 7
ATOM 11325 N N . LYS A 1 55 ? 18.785 -35.776 -38.457 1.00 0.00 55 LYS A N 7
ATOM 11326 C CA . LYS A 1 55 ? 18.929 -36.910 -39.272 1.00 0.00 55 LYS A CA 7
ATOM 11327 C C . LYS A 1 55 ? 19.321 -36.418 -40.642 1.00 0.00 55 LYS A C 7
ATOM 11328 O O . LYS A 1 55 ? 18.662 -35.578 -41.237 1.00 0.00 55 LYS A O 7
ATOM 11347 N N . ALA A 1 56 ? 20.433 -36.897 -41.104 1.00 0.00 56 ALA A N 7
ATOM 11348 C CA . ALA A 1 56 ? 20.920 -36.492 -42.406 1.00 0.00 56 ALA A CA 7
ATOM 11349 C C . ALA A 1 56 ? 19.940 -37.013 -43.453 1.00 0.00 56 ALA A C 7
ATOM 11350 O O . ALA A 1 56 ? 20.116 -38.098 -44.006 1.00 0.00 56 ALA A O 7
ATOM 11357 N N . ALA A 1 57 ? 18.904 -36.223 -43.706 1.00 0.00 57 ALA A N 7
ATOM 11358 C CA . ALA A 1 57 ? 17.877 -36.565 -44.659 1.00 0.00 57 ALA A CA 7
ATOM 11359 C C . ALA A 1 57 ? 18.301 -35.977 -45.968 1.00 0.00 57 ALA A C 7
ATOM 11360 O O . ALA A 1 57 ? 19.299 -35.254 -45.971 1.00 0.00 57 ALA A O 7
ATOM 11367 N N . PRO A 1 58 ? 17.584 -36.214 -47.053 1.00 0.00 58 PRO A N 7
ATOM 11368 C CA . PRO A 1 58 ? 17.915 -35.589 -48.362 1.00 0.00 58 PRO A CA 7
ATOM 11369 C C . PRO A 1 58 ? 18.238 -34.136 -48.103 1.00 0.00 58 PRO A C 7
ATOM 11370 O O . PRO A 1 58 ? 17.447 -33.413 -47.505 1.00 0.00 58 PRO A O 7
ATOM 11381 N N . SER A 1 59 ? 19.451 -33.758 -48.424 1.00 0.00 59 SER A N 7
ATOM 11382 C CA . SER A 1 59 ? 19.913 -32.448 -48.080 1.00 0.00 59 SER A CA 7
ATOM 11383 C C . SER A 1 59 ? 19.362 -31.342 -48.946 1.00 0.00 59 SER A C 7
ATOM 11384 O O . SER A 1 59 ? 19.780 -31.107 -50.080 1.00 0.00 59 SER A O 7
ATOM 11392 N N . ARG A 1 60 ? 18.483 -30.613 -48.299 1.00 0.00 60 ARG A N 7
ATOM 11393 C CA . ARG A 1 60 ? 17.866 -29.440 -48.795 1.00 0.00 60 ARG A CA 7
ATOM 11394 C C . ARG A 1 60 ? 18.299 -28.485 -47.739 1.00 0.00 60 ARG A C 7
ATOM 11395 O O . ARG A 1 60 ? 18.958 -28.986 -46.826 1.00 0.00 60 ARG A O 7
ATOM 11416 N N . PRO A 1 61 ? 17.971 -27.216 -47.749 1.00 0.00 61 PRO A N 7
ATOM 11417 C CA . PRO A 1 61 ? 18.330 -26.330 -46.624 1.00 0.00 61 PRO A CA 7
ATOM 11418 C C . PRO A 1 61 ? 18.156 -27.066 -45.312 1.00 0.00 61 PRO A C 7
ATOM 11419 O O . PRO A 1 61 ? 17.047 -27.346 -44.858 1.00 0.00 61 PRO A O 7
ATOM 11430 N N . SER A 1 62 ? 19.277 -27.380 -44.743 1.00 0.00 62 SER A N 7
ATOM 11431 C CA . SER A 1 62 ? 19.328 -28.101 -43.505 1.00 0.00 62 SER A CA 7
ATOM 11432 C C . SER A 1 62 ? 19.457 -27.098 -42.406 1.00 0.00 62 SER A C 7
ATOM 11433 O O . SER A 1 62 ? 20.557 -26.681 -42.034 1.00 0.00 62 SER A O 7
ATOM 11441 N N . CYS A 1 63 ? 18.297 -26.706 -41.923 1.00 0.00 63 CYS A N 7
ATOM 11442 C CA . CYS A 1 63 ? 18.182 -25.728 -40.862 1.00 0.00 63 CYS A CA 7
ATOM 11443 C C . CYS A 1 63 ? 19.203 -26.000 -39.797 1.00 0.00 63 CYS A C 7
ATOM 11444 O O . CYS A 1 63 ? 19.789 -25.073 -39.245 1.00 0.00 63 CYS A O 7
ATOM 11451 N N . SER A 1 64 ? 19.447 -27.279 -39.551 1.00 0.00 64 SER A N 7
ATOM 11452 C CA . SER A 1 64 ? 20.443 -27.645 -38.595 1.00 0.00 64 SER A CA 7
ATOM 11453 C C . SER A 1 64 ? 21.613 -28.314 -39.298 1.00 0.00 64 SER A C 7
ATOM 11454 O O . SER A 1 64 ? 21.579 -29.475 -39.704 1.00 0.00 64 SER A O 7
ATOM 11462 N N . ASP A 1 65 ? 22.657 -27.537 -39.323 1.00 0.00 65 ASP A N 7
ATOM 11463 C CA . ASP A 1 65 ? 23.976 -27.902 -39.842 1.00 0.00 65 ASP A CA 7
ATOM 11464 C C . ASP A 1 65 ? 24.853 -27.600 -38.667 1.00 0.00 65 ASP A C 7
ATOM 11465 O O . ASP A 1 65 ? 25.495 -28.461 -38.066 1.00 0.00 65 ASP A O 7
ATOM 11474 N N . ILE A 1 66 ? 24.664 -26.359 -38.254 1.00 0.00 66 ILE A N 7
ATOM 11475 C CA . ILE A 1 66 ? 25.214 -25.871 -37.022 1.00 0.00 66 ILE A CA 7
ATOM 11476 C C . ILE A 1 66 ? 24.151 -26.276 -36.043 1.00 0.00 66 ILE A C 7
ATOM 11477 O O . ILE A 1 66 ? 23.104 -25.632 -35.926 1.00 0.00 66 ILE A O 7
ATOM 11493 N N . HIS A 1 67 ? 24.382 -27.411 -35.425 1.00 0.00 67 HIS A N 7
ATOM 11494 C CA . HIS A 1 67 ? 23.402 -27.969 -34.540 1.00 0.00 67 HIS A CA 7
ATOM 11495 C C . HIS A 1 67 ? 23.915 -28.042 -33.125 1.00 0.00 67 HIS A C 7
ATOM 11496 O O . HIS A 1 67 ? 24.812 -28.818 -32.797 1.00 0.00 67 HIS A O 7
ATOM 11511 N N . CYS A 1 68 ? 23.301 -27.231 -32.295 1.00 0.00 68 CYS A N 7
ATOM 11512 C CA . CYS A 1 68 ? 23.638 -27.180 -30.895 1.00 0.00 68 CYS A CA 7
ATOM 11513 C C . CYS A 1 68 ? 23.252 -28.517 -30.272 1.00 0.00 68 CYS A C 7
ATOM 11514 O O . CYS A 1 68 ? 22.496 -29.280 -30.862 1.00 0.00 68 CYS A O 7
ATOM 11521 N N . PRO A 1 69 ? 23.756 -28.831 -29.121 1.00 0.00 69 PRO A N 7
ATOM 11522 C CA . PRO A 1 69 ? 23.455 -30.131 -28.443 1.00 0.00 69 PRO A CA 7
ATOM 11523 C C . PRO A 1 69 ? 21.973 -30.444 -28.337 1.00 0.00 69 PRO A C 7
ATOM 11524 O O . PRO A 1 69 ? 21.141 -29.587 -28.533 1.00 0.00 69 PRO A O 7
ATOM 11535 N N . LYS A 1 70 ? 21.669 -31.692 -28.018 1.00 0.00 70 LYS A N 7
ATOM 11536 C CA . LYS A 1 70 ? 20.307 -32.137 -27.878 1.00 0.00 70 LYS A CA 7
ATOM 11537 C C . LYS A 1 70 ? 19.563 -31.174 -27.005 1.00 0.00 70 LYS A C 7
ATOM 11538 O O . LYS A 1 70 ? 20.153 -30.461 -26.193 1.00 0.00 70 LYS A O 7
ATOM 11557 N N . GLY A 1 71 ? 18.284 -31.094 -27.232 1.00 0.00 71 GLY A N 7
ATOM 11558 C CA . GLY A 1 71 ? 17.489 -30.156 -26.533 1.00 0.00 71 GLY A CA 7
ATOM 11559 C C . GLY A 1 71 ? 17.414 -28.884 -27.367 1.00 0.00 71 GLY A C 7
ATOM 11560 O O . GLY A 1 71 ? 16.614 -28.004 -27.078 1.00 0.00 71 GLY A O 7
ATOM 11564 N N . THR A 1 72 ? 18.254 -28.783 -28.423 1.00 0.00 72 THR A N 7
ATOM 11565 C CA . THR A 1 72 ? 18.240 -27.630 -29.240 1.00 0.00 72 THR A CA 7
ATOM 11566 C C . THR A 1 72 ? 17.462 -27.833 -30.496 1.00 0.00 72 THR A C 7
ATOM 11567 O O . THR A 1 72 ? 17.377 -28.925 -31.060 1.00 0.00 72 THR A O 7
ATOM 11578 N N . THR A 1 73 ? 16.907 -26.734 -30.905 1.00 0.00 73 THR A N 7
ATOM 11579 C CA . THR A 1 73 ? 16.110 -26.667 -32.088 1.00 0.00 73 THR A CA 7
ATOM 11580 C C . THR A 1 73 ? 16.656 -25.547 -32.961 1.00 0.00 73 THR A C 7
ATOM 11581 O O . THR A 1 73 ? 16.751 -24.407 -32.516 1.00 0.00 73 THR A O 7
ATOM 11592 N N . CYS A 1 74 ? 17.063 -25.867 -34.182 1.00 0.00 74 CYS A N 7
ATOM 11593 C CA . CYS A 1 74 ? 17.637 -24.836 -35.030 1.00 0.00 74 CYS A CA 7
ATOM 11594 C C . CYS A 1 74 ? 16.591 -23.959 -35.663 1.00 0.00 74 CYS A C 7
ATOM 11595 O O . CYS A 1 74 ? 15.551 -24.422 -36.131 1.00 0.00 74 CYS A O 7
ATOM 11602 N N . LYS A 1 75 ? 16.934 -22.696 -35.750 1.00 0.00 75 LYS A N 7
ATOM 11603 C CA . LYS A 1 75 ? 16.105 -21.732 -36.424 1.00 0.00 75 LYS A CA 7
ATOM 11604 C C . LYS A 1 75 ? 17.002 -21.133 -37.446 1.00 0.00 75 LYS A C 7
ATOM 11605 O O . LYS A 1 75 ? 18.165 -21.491 -37.472 1.00 0.00 75 LYS A O 7
ATOM 11624 N N . MET A 1 76 ? 16.518 -20.191 -38.216 1.00 0.00 76 MET A N 7
ATOM 11625 C CA . MET A 1 76 ? 17.377 -19.517 -39.131 1.00 0.00 76 MET A CA 7
ATOM 11626 C C . MET A 1 76 ? 17.348 -18.095 -38.670 1.00 0.00 76 MET A C 7
ATOM 11627 O O . MET A 1 76 ? 16.334 -17.410 -38.809 1.00 0.00 76 MET A O 7
ATOM 11641 N N . ILE A 1 77 ? 18.462 -17.654 -38.111 1.00 0.00 77 ILE A N 7
ATOM 11642 C CA . ILE A 1 77 ? 18.539 -16.306 -37.621 1.00 0.00 77 ILE A CA 7
ATOM 11643 C C . ILE A 1 77 ? 19.453 -15.559 -38.509 1.00 0.00 77 ILE A C 7
ATOM 11644 O O . ILE A 1 77 ? 20.649 -15.758 -38.512 1.00 0.00 77 ILE A O 7
ATOM 11660 N N . ASP A 1 78 ? 18.840 -14.766 -39.330 1.00 0.00 78 ASP A N 7
ATOM 11661 C CA . ASP A 1 78 ? 19.544 -14.006 -40.321 1.00 0.00 78 ASP A CA 7
ATOM 11662 C C . ASP A 1 78 ? 20.251 -14.933 -41.316 1.00 0.00 78 ASP A C 7
ATOM 11663 O O . ASP A 1 78 ? 21.000 -14.464 -42.173 1.00 0.00 78 ASP A O 7
ATOM 11672 N N . GLY A 1 79 ? 19.965 -16.244 -41.254 1.00 0.00 79 GLY A N 7
ATOM 11673 C CA . GLY A 1 79 ? 20.532 -17.167 -42.205 1.00 0.00 79 GLY A CA 7
ATOM 11674 C C . GLY A 1 79 ? 21.653 -18.005 -41.630 1.00 0.00 79 GLY A C 7
ATOM 11675 O O . GLY A 1 79 ? 22.031 -19.009 -42.229 1.00 0.00 79 GLY A O 7
ATOM 11679 N N . HIS A 1 80 ? 22.134 -17.647 -40.452 1.00 0.00 80 HIS A N 7
ATOM 11680 C CA . HIS A 1 80 ? 23.137 -18.466 -39.805 1.00 0.00 80 HIS A CA 7
ATOM 11681 C C . HIS A 1 80 ? 22.367 -19.256 -38.771 1.00 0.00 80 HIS A C 7
ATOM 11682 O O . HIS A 1 80 ? 22.164 -18.791 -37.665 1.00 0.00 80 HIS A O 7
ATOM 11697 N N . PRO A 1 81 ? 21.822 -20.389 -39.103 1.00 0.00 81 PRO A N 7
ATOM 11698 C CA . PRO A 1 81 ? 20.988 -21.091 -38.142 1.00 0.00 81 PRO A CA 7
ATOM 11699 C C . PRO A 1 81 ? 21.613 -21.285 -36.797 1.00 0.00 81 PRO A C 7
ATOM 11700 O O . PRO A 1 81 ? 22.532 -22.070 -36.587 1.00 0.00 81 PRO A O 7
ATOM 11711 N N . GLN A 1 82 ? 21.019 -20.579 -35.894 1.00 0.00 82 GLN A N 7
ATOM 11712 C CA . GLN A 1 82 ? 21.376 -20.631 -34.518 1.00 0.00 82 GLN A CA 7
ATOM 11713 C C . GLN A 1 82 ? 20.318 -21.415 -33.787 1.00 0.00 82 GLN A C 7
ATOM 11714 O O . GLN A 1 82 ? 19.128 -21.280 -34.066 1.00 0.00 82 GLN A O 7
ATOM 11728 N N . CYS A 1 83 ? 20.740 -22.208 -32.839 1.00 0.00 83 CYS A N 7
ATOM 11729 C CA . CYS A 1 83 ? 19.812 -22.959 -32.078 1.00 0.00 83 CYS A CA 7
ATOM 11730 C C . CYS A 1 83 ? 19.098 -22.033 -31.162 1.00 0.00 83 CYS A C 7
ATOM 11731 O O . CYS A 1 83 ? 19.696 -21.350 -30.329 1.00 0.00 83 CYS A O 7
ATOM 11738 N N . VAL A 1 84 ? 17.815 -22.154 -31.228 1.00 0.00 84 VAL A N 7
ATOM 11739 C CA . VAL A 1 84 ? 16.979 -21.491 -30.325 1.00 0.00 84 VAL A CA 7
ATOM 11740 C C . VAL A 1 84 ? 16.512 -22.699 -29.638 1.00 0.00 84 VAL A C 7
ATOM 11741 O O . VAL A 1 84 ? 15.614 -23.422 -30.061 1.00 0.00 84 VAL A O 7
ATOM 11754 N N . GLN A 1 85 ? 17.260 -22.978 -28.658 1.00 0.00 85 GLN A N 7
ATOM 11755 C CA . GLN A 1 85 ? 17.093 -24.178 -27.961 1.00 0.00 85 GLN A CA 7
ATOM 11756 C C . GLN A 1 85 ? 15.686 -24.256 -27.440 1.00 0.00 85 GLN A C 7
ATOM 11757 O O . GLN A 1 85 ? 15.042 -23.266 -27.118 1.00 0.00 85 GLN A O 7
ATOM 11771 N N . ASN A 1 86 ? 15.216 -25.457 -27.440 1.00 0.00 86 ASN A N 7
ATOM 11772 C CA . ASN A 1 86 ? 13.853 -25.766 -27.008 1.00 0.00 86 ASN A CA 7
ATOM 11773 C C . ASN A 1 86 ? 13.650 -25.131 -25.644 1.00 0.00 86 ASN A C 7
ATOM 11774 O O . ASN A 1 86 ? 12.610 -24.539 -25.356 1.00 0.00 86 ASN A O 7
ATOM 11785 N N . GLN A 1 87 ? 14.741 -25.125 -24.904 1.00 0.00 87 GLN A N 7
ATOM 11786 C CA . GLN A 1 87 ? 14.870 -24.431 -23.686 1.00 0.00 87 GLN A CA 7
ATOM 11787 C C . GLN A 1 87 ? 15.913 -23.504 -24.222 1.00 0.00 87 GLN A C 7
ATOM 11788 O O . GLN A 1 87 ? 17.070 -23.887 -24.288 1.00 0.00 87 GLN A O 7
ATOM 11802 N N . PRO A 1 88 ? 15.564 -22.379 -24.727 1.00 0.00 88 PRO A N 7
ATOM 11803 C CA . PRO A 1 88 ? 16.543 -21.560 -25.417 1.00 0.00 88 PRO A CA 7
ATOM 11804 C C . PRO A 1 88 ? 17.764 -21.287 -24.639 1.00 0.00 88 PRO A C 7
ATOM 11805 O O . PRO A 1 88 ? 17.763 -21.058 -23.429 1.00 0.00 88 PRO A O 7
ATOM 11816 N N . THR A 1 89 ? 18.805 -21.367 -25.388 1.00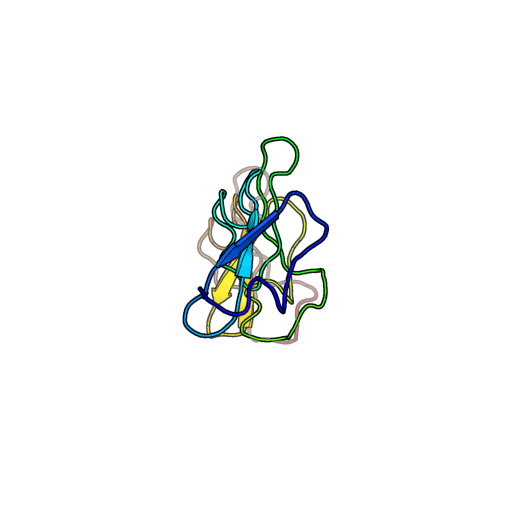 0.00 89 THR A N 7
ATOM 11817 C CA . THR A 1 89 ? 20.111 -21.189 -24.864 1.00 0.00 89 THR A CA 7
ATOM 11818 C C . THR A 1 89 ? 20.205 -19.828 -24.256 1.00 0.00 89 THR A C 7
ATOM 11819 O O . THR A 1 89 ? 20.553 -19.688 -23.083 1.00 0.00 89 THR A O 7
ATOM 11830 N N . CYS A 1 90 ? 19.854 -18.831 -25.053 1.00 0.00 90 CYS A N 7
ATOM 11831 C CA . CYS A 1 90 ? 19.858 -17.489 -24.576 1.00 0.00 90 CYS A CA 7
ATOM 11832 C C . CYS A 1 90 ? 18.543 -16.808 -24.780 1.00 0.00 90 CYS A C 7
ATOM 11833 O O . CYS A 1 90 ? 18.105 -16.091 -23.881 1.00 0.00 90 CYS A O 7
ATOM 11840 N N . SER A 1 91 ? 17.885 -16.985 -25.934 1.00 0.00 91 SER A N 7
ATOM 11841 C CA . SER A 1 91 ? 16.633 -16.264 -26.035 1.00 0.00 91 SER A CA 7
ATOM 11842 C C . SER A 1 91 ? 15.527 -17.087 -25.438 1.00 0.00 91 SER A C 7
ATOM 11843 O O . SER A 1 91 ? 14.733 -17.753 -26.095 1.00 0.00 91 SER A O 7
ATOM 11851 N N . ASP A 1 92 ? 15.478 -16.853 -24.174 1.00 0.00 92 ASP A N 7
ATOM 11852 C CA . ASP A 1 92 ? 14.491 -17.342 -23.207 1.00 0.00 92 ASP A CA 7
ATOM 11853 C C . ASP A 1 92 ? 14.410 -16.263 -22.138 1.00 0.00 92 ASP A C 7
ATOM 11854 O O . ASP A 1 92 ? 13.351 -15.807 -21.708 1.00 0.00 92 ASP A O 7
ATOM 11863 N N . ILE A 1 93 ? 15.637 -15.847 -21.804 1.00 0.00 93 ILE A N 7
ATOM 11864 C CA . ILE A 1 93 ? 15.962 -14.806 -20.892 1.00 0.00 93 ILE A CA 7
ATOM 11865 C C . ILE A 1 93 ? 16.579 -13.761 -21.791 1.00 0.00 93 ILE A C 7
ATOM 11866 O O . ILE A 1 93 ? 17.511 -14.046 -22.547 1.00 0.00 93 ILE A O 7
ATOM 11882 N N . GLN A 1 94 ? 16.010 -12.600 -21.817 1.00 0.00 94 GLN A N 7
ATOM 11883 C CA . GLN A 1 94 ? 16.491 -11.609 -22.733 1.00 0.00 94 GLN A CA 7
ATOM 11884 C C . GLN A 1 94 ? 17.765 -10.932 -22.253 1.00 0.00 94 GLN A C 7
ATOM 11885 O O . GLN A 1 94 ? 17.757 -10.045 -21.400 1.00 0.00 94 GLN A O 7
ATOM 11899 N N . CYS A 1 95 ? 18.848 -11.353 -22.893 1.00 0.00 95 CYS A N 7
ATOM 11900 C CA . CYS A 1 95 ? 20.168 -10.841 -22.689 1.00 0.00 95 CYS A CA 7
ATOM 11901 C C . CYS A 1 95 ? 20.855 -11.283 -23.932 1.00 0.00 95 CYS A C 7
ATOM 11902 O O . CYS A 1 95 ? 21.207 -12.456 -24.079 1.00 0.00 95 CYS A O 7
ATOM 11909 N N . SER A 1 96 ? 20.949 -10.365 -24.857 1.00 0.00 96 SER A N 7
ATOM 11910 C CA . SER A 1 96 ? 21.492 -10.672 -26.140 1.00 0.00 96 SER A CA 7
ATOM 11911 C C . SER A 1 96 ? 22.812 -11.348 -25.965 1.00 0.00 96 SER A C 7
ATOM 11912 O O . SER A 1 96 ? 23.513 -11.096 -24.985 1.00 0.00 96 SER A O 7
ATOM 11920 N N . LYS A 1 97 ? 23.129 -12.234 -26.893 1.00 0.00 97 LYS A N 7
ATOM 11921 C CA . LYS A 1 97 ? 24.362 -12.970 -26.805 1.00 0.00 97 LYS A CA 7
ATOM 11922 C C . LYS A 1 97 ? 25.502 -12.010 -26.572 1.00 0.00 97 LYS A C 7
ATOM 11923 O O . LYS A 1 97 ? 25.360 -10.791 -26.704 1.00 0.00 97 LYS A O 7
ATOM 11942 N N . GLY A 1 98 ? 26.568 -12.554 -26.077 1.00 0.00 98 GLY A N 7
ATOM 11943 C CA . GLY A 1 98 ? 27.669 -11.749 -25.635 1.00 0.00 98 GLY A CA 7
ATOM 11944 C C . GLY A 1 98 ? 27.653 -11.931 -24.124 1.00 0.00 98 GLY A C 7
ATOM 11945 O O . GLY A 1 98 ? 28.692 -12.074 -23.483 1.00 0.00 98 GLY A O 7
ATOM 11949 N N . THR A 1 99 ? 26.421 -12.112 -23.597 1.00 0.00 99 THR A N 7
ATOM 11950 C CA . THR A 1 99 ? 26.204 -12.467 -22.274 1.00 0.00 99 THR A CA 7
ATOM 11951 C C . THR A 1 99 ? 25.788 -13.877 -22.461 1.00 0.00 99 THR A C 7
ATOM 11952 O O . THR A 1 99 ? 25.752 -14.364 -23.593 1.00 0.00 99 THR A O 7
ATOM 11963 N N . THR A 1 100 ? 25.445 -14.504 -21.421 1.00 0.00 100 THR A N 7
ATOM 11964 C CA . THR A 1 100 ? 25.003 -15.827 -21.468 1.00 0.00 100 THR A CA 7
ATOM 11965 C C . THR A 1 100 ? 23.662 -15.671 -20.868 1.00 0.00 100 THR A C 7
ATOM 11966 O O . THR A 1 100 ? 23.304 -14.548 -20.557 1.00 0.00 100 THR A O 7
ATOM 11977 N N . CYS A 1 101 ? 22.922 -16.692 -20.710 1.00 0.00 101 CYS A N 7
ATOM 11978 C CA . CYS A 1 101 ? 21.686 -16.560 -20.124 1.00 0.00 101 CYS A CA 7
ATOM 11979 C C . CYS A 1 101 ? 21.700 -17.700 -19.206 1.00 0.00 101 CYS A C 7
ATOM 11980 O O . CYS A 1 101 ? 21.240 -18.803 -19.501 1.00 0.00 101 CYS A O 7
ATOM 11987 N N . GLN A 1 102 ? 22.292 -17.411 -18.098 1.00 0.00 102 GLN A N 7
ATOM 11988 C CA . GLN A 1 102 ? 22.463 -18.371 -17.104 1.00 0.00 102 GLN A CA 7
ATOM 11989 C C . GLN A 1 102 ? 21.657 -17.948 -15.971 1.00 0.00 102 GLN A C 7
ATOM 11990 O O . GLN A 1 102 ? 22.100 -17.254 -15.058 1.00 0.00 102 GLN A O 7
ATOM 12004 N N . MET A 1 103 ? 20.499 -18.475 -16.001 1.00 0.00 103 MET A N 7
ATOM 12005 C CA . MET A 1 103 ? 19.628 -18.281 -14.971 1.00 0.00 103 MET A CA 7
ATOM 12006 C C . MET A 1 103 ? 20.090 -19.312 -14.047 1.00 0.00 103 MET A C 7
ATOM 12007 O O . MET A 1 103 ? 20.097 -20.484 -14.431 1.00 0.00 103 MET A O 7
ATOM 12021 N N . VAL A 1 104 ? 20.497 -18.933 -12.869 1.00 0.00 104 VAL A N 7
ATOM 12022 C CA . VAL A 1 104 ? 20.980 -19.955 -12.011 1.00 0.00 104 VAL A CA 7
ATOM 12023 C C . VAL A 1 104 ? 19.917 -20.230 -11.028 1.00 0.00 104 VAL A C 7
ATOM 12024 O O . VAL A 1 104 ? 19.703 -19.556 -10.020 1.00 0.00 104 VAL A O 7
ATOM 12037 N N . ASP A 1 105 ? 19.260 -21.286 -11.413 1.00 0.00 105 ASP A N 7
ATOM 12038 C CA . ASP A 1 105 ? 18.147 -21.834 -10.684 1.00 0.00 105 ASP A CA 7
ATOM 12039 C C . ASP A 1 105 ? 16.976 -20.866 -10.655 1.00 0.00 105 ASP A C 7
ATOM 12040 O O . ASP A 1 105 ? 16.151 -20.944 -9.744 1.00 0.00 105 ASP A O 7
ATOM 12049 N N . GLY A 1 106 ? 16.876 -19.950 -11.637 1.00 0.00 106 GLY A N 7
ATOM 12050 C CA . GLY A 1 106 ? 15.753 -19.026 -11.620 1.00 0.00 106 GLY A CA 7
ATOM 12051 C C . GLY A 1 106 ? 16.194 -17.675 -11.110 1.00 0.00 106 GLY A C 7
ATOM 12052 O O . GLY A 1 106 ? 15.474 -16.981 -10.393 1.00 0.00 106 GLY A O 7
ATOM 12056 N N . TRP A 1 107 ? 17.363 -17.297 -11.566 1.00 0.00 107 TRP A N 7
ATOM 12057 C CA . TRP A 1 107 ? 17.943 -16.038 -11.288 1.00 0.00 107 TRP A CA 7
ATOM 12058 C C . TRP A 1 107 ? 18.668 -15.762 -12.564 1.00 0.00 107 TRP A C 7
ATOM 12059 O O . TRP A 1 107 ? 19.862 -16.051 -12.673 1.00 0.00 107 TRP A O 7
ATOM 12080 N N . PRO A 1 108 ? 18.007 -15.226 -13.538 1.00 0.00 108 PRO A N 7
ATOM 12081 C CA . PRO A 1 108 ? 18.680 -14.932 -14.794 1.00 0.00 108 PRO A CA 7
ATOM 12082 C C . PRO A 1 108 ? 19.903 -14.115 -14.568 1.00 0.00 108 PRO A C 7
ATOM 12083 O O . PRO A 1 108 ? 19.817 -12.916 -14.297 1.00 0.00 108 PRO A O 7
ATOM 12094 N N . ARG A 1 109 ? 21.038 -14.758 -14.738 1.00 0.00 109 ARG A N 7
ATOM 12095 C CA . ARG A 1 109 ? 22.273 -14.053 -14.610 1.00 0.00 109 ARG A CA 7
ATOM 12096 C C . ARG A 1 109 ? 22.954 -14.076 -15.938 1.00 0.00 109 ARG A C 7
ATOM 12097 O O . ARG A 1 109 ? 23.697 -14.995 -16.260 1.00 0.00 109 ARG A O 7
ATOM 12118 N N . CYS A 1 110 ? 22.712 -13.037 -16.689 1.00 0.00 110 CYS A N 7
ATOM 12119 C CA . CYS A 1 110 ? 23.344 -12.926 -17.979 1.00 0.00 110 CYS A CA 7
ATOM 12120 C C . CYS A 1 110 ? 24.799 -12.680 -17.727 1.00 0.00 110 CYS A C 7
ATOM 12121 O O . CYS A 1 110 ? 25.228 -11.579 -17.381 1.00 0.00 110 CYS A O 7
ATOM 12128 N N . THR A 1 111 ? 25.535 -13.746 -17.877 1.00 0.00 111 THR A N 7
ATOM 12129 C CA . THR A 1 111 ? 26.958 -13.713 -17.639 1.00 0.00 111 THR A CA 7
ATOM 12130 C C . THR A 1 111 ? 27.652 -13.263 -18.861 1.00 0.00 111 THR A C 7
ATOM 12131 O O . THR A 1 111 ? 27.504 -13.825 -19.938 1.00 0.00 111 THR A O 7
ATOM 12142 N N . GLN A 1 112 ? 28.497 -12.314 -18.658 1.00 0.00 112 GLN A N 7
ATOM 12143 C CA . GLN A 1 112 ? 29.294 -11.865 -19.707 1.00 0.00 112 GLN A CA 7
ATOM 12144 C C . GLN A 1 112 ? 30.181 -13.020 -19.873 1.00 0.00 112 GLN A C 7
ATOM 12145 O O . GLN A 1 112 ? 30.903 -13.369 -18.933 1.00 0.00 112 GLN A O 7
ATOM 12159 N N . LEU A 1 113 ? 30.015 -13.694 -20.988 1.00 0.00 113 LEU A N 7
ATOM 12160 C CA . LEU A 1 113 ? 30.717 -14.911 -21.181 1.00 0.00 113 LEU A CA 7
ATOM 12161 C C . LEU A 1 113 ? 32.156 -14.689 -20.855 1.00 0.00 113 LEU A C 7
ATOM 12162 O O . LEU A 1 113 ? 32.871 -13.958 -21.540 1.00 0.00 113 LEU A O 7
ATOM 12178 N N . LYS A 1 114 ? 32.557 -15.328 -19.781 1.00 0.00 114 LYS A N 7
ATOM 12179 C CA . LYS A 1 114 ? 33.905 -15.224 -19.306 1.00 0.00 114 LYS A CA 7
ATOM 12180 C C . LYS A 1 114 ? 34.849 -15.506 -20.460 1.00 0.00 114 LYS A C 7
ATOM 12181 O O . LYS A 1 114 ? 35.949 -14.956 -20.517 1.00 0.00 114 LYS A O 7
ATOM 12200 N N . VAL A 1 115 ? 34.388 -16.304 -21.427 1.00 0.00 115 VAL A N 7
ATOM 12201 C CA . VAL A 1 115 ? 35.199 -16.542 -22.590 1.00 0.00 115 VAL A CA 7
ATOM 12202 C C . VAL A 1 115 ? 34.347 -16.889 -23.826 1.00 0.00 115 VAL A C 7
ATOM 12203 O O . VAL A 1 115 ? 34.271 -18.036 -24.264 1.00 0.00 115 VAL A O 7
ATOM 12216 N N . ALA A 1 116 ? 33.768 -15.850 -24.433 1.00 0.00 116 ALA A N 7
ATOM 12217 C CA . ALA A 1 116 ? 32.996 -15.997 -25.658 1.00 0.00 116 ALA A CA 7
ATOM 12218 C C . ALA A 1 116 ? 33.782 -15.369 -26.782 1.00 0.00 116 ALA A C 7
ATOM 12219 O O . ALA A 1 116 ? 34.743 -14.644 -26.523 1.00 0.00 116 ALA A O 7
ATOM 12226 N N . PRO A 1 117 ? 33.376 -15.549 -28.002 1.00 0.00 117 PRO A N 7
ATOM 12227 C CA . PRO A 1 117 ? 34.058 -14.874 -29.123 1.00 0.00 117 PRO A CA 7
ATOM 12228 C C . PRO A 1 117 ? 34.036 -13.377 -28.833 1.00 0.00 117 PRO A C 7
ATOM 12229 O O . PRO A 1 117 ? 33.085 -12.887 -28.230 1.00 0.00 117 PRO A O 7
ATOM 12240 N N . ARG A 1 118 ? 35.100 -12.678 -29.187 1.00 0.00 118 ARG A N 7
ATOM 12241 C CA . ARG A 1 118 ? 35.197 -11.247 -28.890 1.00 0.00 118 ARG A CA 7
ATOM 12242 C C . ARG A 1 118 ? 33.911 -10.507 -29.252 1.00 0.00 118 ARG A C 7
ATOM 12243 O O . ARG A 1 118 ? 33.617 -10.251 -30.419 1.00 0.00 118 ARG A O 7
ATOM 12264 N N . ARG A 1 119 ? 33.159 -10.173 -28.205 1.00 0.00 119 ARG A N 7
ATOM 12265 C CA . ARG A 1 119 ? 31.892 -9.464 -28.330 1.00 0.00 119 ARG A CA 7
ATOM 12266 C C . ARG A 1 119 ? 31.880 -8.268 -27.378 1.00 0.00 119 ARG A C 7
ATOM 12267 O O . ARG A 1 119 ? 32.682 -8.207 -26.445 1.00 0.00 119 ARG A O 7
ATOM 12288 N N . PRO A 1 120 ? 31.011 -7.317 -27.595 1.00 0.00 120 PRO A N 7
ATOM 12289 C CA . PRO A 1 120 ? 30.923 -6.094 -26.739 1.00 0.00 120 PRO A CA 7
ATOM 12290 C C . PRO A 1 120 ? 30.843 -6.404 -25.240 1.00 0.00 120 PRO A C 7
ATOM 12291 O O . PRO A 1 120 ? 31.288 -5.600 -24.422 1.00 0.00 120 PRO A O 7
ATOM 12302 N N . SER A 1 121 ? 30.278 -7.555 -24.872 1.00 0.00 121 SER A N 7
ATOM 12303 C CA . SER A 1 121 ? 30.169 -7.903 -23.466 1.00 0.00 121 SER A CA 7
ATOM 12304 C C . SER A 1 121 ? 31.501 -8.431 -22.942 1.00 0.00 121 SER A C 7
ATOM 12305 O O . SER A 1 121 ? 32.246 -7.647 -22.378 1.00 0.00 121 SER A O 7
ATOM 12314 N N . SER A 1 1 ? -1.941 -40.923 -57.716 1.00 0.00 1 SER A N 8
ATOM 12315 C CA . SER A 1 1 ? -0.981 -41.762 -56.945 1.00 0.00 1 SER A CA 8
ATOM 12316 C C . SER A 1 1 ? 0.419 -41.163 -57.051 1.00 0.00 1 SER A C 8
ATOM 12317 O O . SER A 1 1 ? 1.250 -41.347 -56.162 1.00 0.00 1 SER A O 8
ATOM 12327 N N . GLY A 1 2 ? 0.674 -40.447 -58.141 1.00 0.00 2 GLY A N 8
ATOM 12328 C CA . GLY A 1 2 ? 1.979 -39.830 -58.346 1.00 0.00 2 GLY A CA 8
ATOM 12329 C C . GLY A 1 2 ? 3.068 -40.878 -58.386 1.00 0.00 2 GLY A C 8
ATOM 12330 O O . GLY A 1 2 ? 2.935 -41.890 -59.073 1.00 0.00 2 GLY A O 8
ATOM 12334 N N . GLY A 1 3 ? 4.133 -40.661 -57.618 1.00 0.00 3 GLY A N 8
ATOM 12335 C CA . GLY A 1 3 ? 5.193 -41.629 -57.567 1.00 0.00 3 GLY A CA 8
ATOM 12336 C C . GLY A 1 3 ? 5.073 -42.391 -56.266 1.00 0.00 3 GLY A C 8
ATOM 12337 O O . GLY A 1 3 ? 6.046 -42.889 -55.745 1.00 0.00 3 GLY A O 8
ATOM 12341 N N . CYS A 1 4 ? 3.856 -42.463 -55.733 1.00 0.00 4 CYS A N 8
ATOM 12342 C CA . CYS A 1 4 ? 3.626 -43.155 -54.483 1.00 0.00 4 CYS A CA 8
ATOM 12343 C C . CYS A 1 4 ? 4.076 -44.592 -54.589 1.00 0.00 4 CYS A C 8
ATOM 12344 O O . CYS A 1 4 ? 4.677 -45.149 -53.671 1.00 0.00 4 CYS A O 8
ATOM 12351 N N . ASN A 1 5 ? 3.792 -45.186 -55.726 1.00 0.00 5 ASN A N 8
ATOM 12352 C CA . ASN A 1 5 ? 4.182 -46.568 -55.951 1.00 0.00 5 ASN A CA 8
ATOM 12353 C C . ASN A 1 5 ? 5.681 -46.664 -56.191 1.00 0.00 5 ASN A C 8
ATOM 12354 O O . ASN A 1 5 ? 6.252 -47.753 -56.168 1.00 0.00 5 ASN A O 8
ATOM 12365 N N . ASP A 1 6 ? 6.321 -45.518 -56.393 1.00 0.00 6 ASP A N 8
ATOM 12366 C CA . ASP A 1 6 ? 7.740 -45.482 -56.599 1.00 0.00 6 ASP A CA 8
ATOM 12367 C C . ASP A 1 6 ? 8.406 -45.163 -55.279 1.00 0.00 6 ASP A C 8
ATOM 12368 O O . ASP A 1 6 ? 9.555 -45.536 -55.035 1.00 0.00 6 ASP A O 8
ATOM 12377 N N . ILE A 1 7 ? 7.664 -44.460 -54.424 1.00 0.00 7 ILE A N 8
ATOM 12378 C CA . ILE A 1 7 ? 8.157 -44.087 -53.152 1.00 0.00 7 ILE A CA 8
ATOM 12379 C C . ILE A 1 7 ? 7.123 -44.400 -52.116 1.00 0.00 7 ILE A C 8
ATOM 12380 O O . ILE A 1 7 ? 6.255 -43.587 -51.796 1.00 0.00 7 ILE A O 8
ATOM 12396 N N . TYR A 1 8 ? 7.282 -45.564 -51.549 1.00 0.00 8 TYR A N 8
ATOM 12397 C CA . TYR A 1 8 ? 6.451 -45.998 -50.500 1.00 0.00 8 TYR A CA 8
ATOM 12398 C C . TYR A 1 8 ? 7.334 -46.104 -49.312 1.00 0.00 8 TYR A C 8
ATOM 12399 O O . TYR A 1 8 ? 8.217 -46.957 -49.221 1.00 0.00 8 TYR A O 8
ATOM 12417 N N . CYS A 1 9 ? 7.048 -45.241 -48.386 1.00 0.00 9 CYS A N 8
ATOM 12418 C CA . CYS A 1 9 ? 7.740 -45.176 -47.123 1.00 0.00 9 CYS A CA 8
ATOM 12419 C C . CYS A 1 9 ? 7.583 -46.519 -46.476 1.00 0.00 9 CYS A C 8
ATOM 12420 O O . CYS A 1 9 ? 6.924 -47.385 -47.061 1.00 0.00 9 CYS A O 8
ATOM 12427 N N . PRO A 1 10 ? 8.089 -46.748 -45.296 1.00 0.00 10 PRO A N 8
ATOM 12428 C CA . PRO A 1 10 ? 7.829 -48.054 -44.681 1.00 0.00 10 PRO A CA 8
ATOM 12429 C C . PRO A 1 10 ? 6.326 -48.204 -44.688 1.00 0.00 10 PRO A C 8
ATOM 12430 O O . PRO A 1 10 ? 5.620 -47.290 -44.254 1.00 0.00 10 PRO A O 8
ATOM 12441 N N . LYS A 1 11 ? 5.863 -49.296 -45.280 1.00 0.00 11 LYS A N 8
ATOM 12442 C CA . LYS A 1 11 ? 4.459 -49.513 -45.455 1.00 0.00 11 LYS A CA 8
ATOM 12443 C C . LYS A 1 11 ? 3.765 -49.211 -44.186 1.00 0.00 11 LYS A C 8
ATOM 12444 O O . LYS A 1 11 ? 4.349 -49.253 -43.101 1.00 0.00 11 LYS A O 8
ATOM 12463 N N . GLY A 1 12 ? 2.585 -48.736 -44.368 1.00 0.00 12 GLY A N 8
ATOM 12464 C CA . GLY A 1 12 ? 1.845 -48.213 -43.301 1.00 0.00 12 GLY A CA 8
ATOM 12465 C C . GLY A 1 12 ? 1.769 -46.705 -43.552 1.00 0.00 12 GLY A C 8
ATOM 12466 O O . GLY A 1 12 ? 1.076 -45.986 -42.860 1.00 0.00 12 GLY A O 8
ATOM 12470 N N . THR A 1 13 ? 2.470 -46.218 -44.603 1.00 0.00 13 THR A N 8
ATOM 12471 C CA . THR A 1 13 ? 2.411 -44.833 -44.938 1.00 0.00 13 THR A CA 8
ATOM 12472 C C . THR A 1 13 ? 1.445 -44.714 -46.085 1.00 0.00 13 THR A C 8
ATOM 12473 O O . THR A 1 13 ? 0.829 -45.704 -46.478 1.00 0.00 13 THR A O 8
ATOM 12484 N N . THR A 1 14 ? 1.274 -43.535 -46.617 1.00 0.00 14 THR A N 8
ATOM 12485 C CA . THR A 1 14 ? 0.351 -43.395 -47.694 1.00 0.00 14 THR A CA 8
ATOM 12486 C C . THR A 1 14 ? 0.793 -42.229 -48.567 1.00 0.00 14 THR A C 8
ATOM 12487 O O . THR A 1 14 ? 0.588 -41.055 -48.263 1.0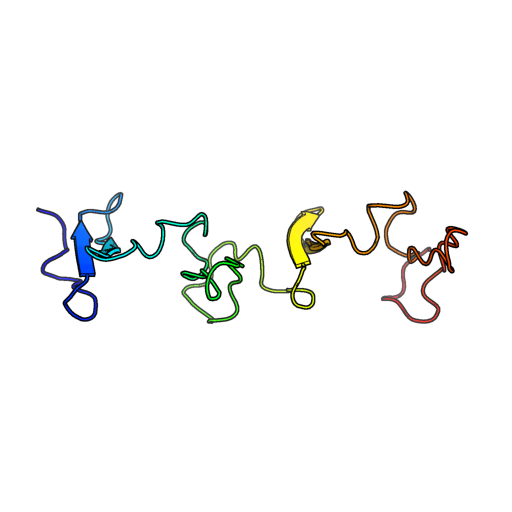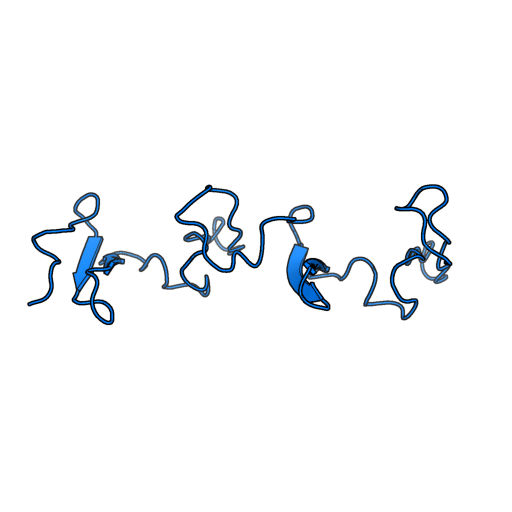0 0.00 14 THR A O 8
ATOM 12498 N N . CYS A 1 15 ? 1.491 -42.586 -49.632 1.00 0.00 15 CYS A N 8
ATOM 12499 C CA . CYS A 1 15 ? 2.041 -41.600 -50.525 1.00 0.00 15 CYS A CA 8
ATOM 12500 C C . CYS A 1 15 ? 1.089 -41.146 -51.579 1.00 0.00 15 CYS A C 8
ATOM 12501 O O . CYS A 1 15 ? 0.186 -41.856 -52.018 1.00 0.00 15 CYS A O 8
ATOM 12508 N N . LYS A 1 16 ? 1.315 -39.906 -51.942 1.00 0.00 16 LYS A N 8
ATOM 12509 C CA . LYS A 1 16 ? 0.512 -39.244 -52.922 1.00 0.00 16 LYS A CA 8
ATOM 12510 C C . LYS A 1 16 ? 1.369 -38.366 -53.755 1.00 0.00 16 LYS A C 8
ATOM 12511 O O . LYS A 1 16 ? 2.438 -37.964 -53.324 1.00 0.00 16 LYS A O 8
ATOM 12530 N N . MET A 1 17 ? 0.877 -37.995 -54.910 1.00 0.00 17 MET A N 8
ATOM 12531 C CA . MET A 1 17 ? 1.643 -37.088 -55.708 1.00 0.00 17 MET A CA 8
ATOM 12532 C C . MET A 1 17 ? 1.748 -35.816 -54.897 1.00 0.00 17 MET A C 8
ATOM 12533 O O . MET A 1 17 ? 0.770 -35.074 -54.806 1.00 0.00 17 MET A O 8
ATOM 12547 N N . MET A 1 18 ? 2.899 -35.554 -54.296 1.00 0.00 18 MET A N 8
ATOM 12548 C CA . MET A 1 18 ? 3.023 -34.371 -53.509 1.00 0.00 18 MET A CA 8
ATOM 12549 C C . MET A 1 18 ? 3.647 -33.324 -54.354 1.00 0.00 18 MET A C 8
ATOM 12550 O O . MET A 1 18 ? 4.830 -33.247 -54.493 1.00 0.00 18 MET A O 8
ATOM 12564 N N . ASP A 1 19 ? 2.816 -32.592 -55.001 1.00 0.00 19 ASP A N 8
ATOM 12565 C CA . ASP A 1 19 ? 3.241 -31.568 -55.915 1.00 0.00 19 ASP A CA 8
ATOM 12566 C C . ASP A 1 19 ? 4.257 -32.079 -56.933 1.00 0.00 19 ASP A C 8
ATOM 12567 O O . ASP A 1 19 ? 4.915 -31.269 -57.588 1.00 0.00 19 ASP A O 8
ATOM 12576 N N . GLY A 1 20 ? 4.371 -33.407 -57.103 1.00 0.00 20 GLY A N 8
ATOM 12577 C CA . GLY A 1 20 ? 5.299 -33.935 -58.091 1.00 0.00 20 GLY A CA 8
ATOM 12578 C C . GLY A 1 20 ? 6.466 -34.689 -57.469 1.00 0.00 20 GLY A C 8
ATOM 12579 O O . GLY A 1 20 ? 7.415 -35.058 -58.160 1.00 0.00 20 GLY A O 8
ATOM 12583 N N . HIS A 1 21 ? 6.363 -34.971 -56.184 1.00 0.00 21 HIS A N 8
ATOM 12584 C CA . HIS A 1 21 ? 7.365 -35.739 -55.503 1.00 0.00 21 HIS A CA 8
ATOM 12585 C C . HIS A 1 21 ? 6.615 -36.551 -54.456 1.00 0.00 21 HIS A C 8
ATOM 12586 O O . HIS A 1 21 ? 6.149 -35.981 -53.476 1.00 0.00 21 HIS A O 8
ATOM 12601 N N . PRO A 1 22 ? 6.405 -37.829 -54.644 1.00 0.00 22 PRO A N 8
ATOM 12602 C CA . PRO A 1 22 ? 5.603 -38.624 -53.698 1.00 0.00 22 PRO A CA 8
ATOM 12603 C C . PRO A 1 22 ? 5.974 -38.427 -52.258 1.00 0.00 22 PRO A C 8
ATOM 12604 O O . PRO A 1 22 ? 7.073 -38.754 -51.810 1.00 0.00 22 PRO A O 8
ATOM 12615 N N . GLN A 1 23 ? 4.993 -37.933 -51.536 1.00 0.00 23 GLN A N 8
ATOM 12616 C CA . GLN A 1 23 ? 5.141 -37.728 -50.108 1.00 0.00 23 GLN A CA 8
ATOM 12617 C C . GLN A 1 23 ? 4.288 -38.734 -49.394 1.00 0.00 23 GLN A C 8
ATOM 12618 O O . GLN A 1 23 ? 3.072 -38.720 -49.536 1.00 0.00 23 GLN A O 8
ATOM 12632 N N . CYS A 1 24 ? 4.921 -39.556 -48.586 1.00 0.00 24 CYS A N 8
ATOM 12633 C CA . CYS A 1 24 ? 4.199 -40.529 -47.826 1.00 0.00 24 CYS A CA 8
ATOM 12634 C C . CYS A 1 24 ? 3.549 -39.802 -46.726 1.00 0.00 24 CYS A C 8
ATOM 12635 O O . CYS A 1 24 ? 4.132 -39.560 -45.669 1.00 0.00 24 CYS A O 8
ATOM 12642 N N . VAL A 1 25 ? 2.301 -39.511 -46.957 1.00 0.00 25 VAL A N 8
ATOM 12643 C CA . VAL A 1 25 ? 1.558 -38.879 -45.953 1.00 0.00 25 VAL A CA 8
ATOM 12644 C C . VAL A 1 25 ? 1.028 -40.054 -45.251 1.00 0.00 25 VAL A C 8
ATOM 12645 O O . VAL A 1 25 ? 0.177 -40.770 -45.775 1.00 0.00 25 VAL A O 8
ATOM 12658 N N . GLN A 1 26 ? 1.637 -40.303 -44.122 1.00 0.00 26 GLN A N 8
ATOM 12659 C CA . GLN A 1 26 ? 1.337 -41.455 -43.372 1.00 0.00 26 GLN A CA 8
ATOM 12660 C C . GLN A 1 26 ? -0.142 -41.672 -43.278 1.00 0.00 26 GLN A C 8
ATOM 12661 O O . GLN A 1 26 ? -0.898 -40.792 -42.876 1.00 0.00 26 GLN A O 8
ATOM 12675 N N . ASN A 1 27 ? -0.531 -42.899 -43.572 1.00 0.00 27 ASN A N 8
ATOM 12676 C CA . ASN A 1 27 ? -1.941 -43.275 -43.387 1.00 0.00 27 ASN A CA 8
ATOM 12677 C C . ASN A 1 27 ? -2.202 -43.410 -41.852 1.00 0.00 27 ASN A C 8
ATOM 12678 O O . ASN A 1 27 ? -3.329 -43.627 -41.405 1.00 0.00 27 ASN A O 8
ATOM 12689 N N . GLN A 1 28 ? -1.120 -43.191 -41.073 1.00 0.00 28 GLN A N 8
ATOM 12690 C CA . GLN A 1 28 ? -1.052 -43.177 -39.651 1.00 0.00 28 GLN A CA 8
ATOM 12691 C C . GLN A 1 28 ? -0.838 -41.711 -39.437 1.00 0.00 28 GLN A C 8
ATOM 12692 O O . GLN A 1 28 ? -0.994 -41.011 -40.426 1.00 0.00 28 GLN A O 8
ATOM 12706 N N . PRO A 1 29 ? -0.476 -41.183 -38.291 1.00 0.00 29 PRO A N 8
ATOM 12707 C CA . PRO A 1 29 ? -0.186 -39.752 -38.220 1.00 0.00 29 PRO A CA 8
ATOM 12708 C C . PRO A 1 29 ? 0.736 -39.411 -39.331 1.00 0.00 29 PRO A C 8
ATOM 12709 O O . PRO A 1 29 ? 1.839 -39.954 -39.441 1.00 0.00 29 PRO A O 8
ATOM 12720 N N . SER A 1 30 ? 0.288 -38.517 -40.099 1.00 0.00 30 SER A N 8
ATOM 12721 C CA . SER A 1 30 ? 1.024 -38.048 -41.157 1.00 0.00 30 SER A CA 8
ATOM 12722 C C . SER A 1 30 ? 2.200 -37.502 -40.520 1.00 0.00 30 SER A C 8
ATOM 12723 O O . SER A 1 30 ? 2.082 -36.864 -39.482 1.00 0.00 30 SER A O 8
ATOM 12731 N N . CYS A 1 31 ? 3.303 -37.784 -41.111 1.00 0.00 31 CYS A N 8
ATOM 12732 C CA . CYS A 1 31 ? 4.546 -37.286 -40.604 1.00 0.00 31 CYS A CA 8
ATOM 12733 C C . CYS A 1 31 ? 4.273 -35.848 -40.322 1.00 0.00 31 CYS A C 8
ATOM 12734 O O . CYS A 1 31 ? 4.421 -35.411 -39.185 1.00 0.00 31 CYS A O 8
ATOM 12741 N N . SER A 1 32 ? 3.609 -35.186 -41.282 1.00 0.00 32 SER A N 8
ATOM 12742 C CA . SER A 1 32 ? 3.102 -33.914 -40.929 1.00 0.00 32 SER A CA 8
ATOM 12743 C C . SER A 1 32 ? 1.624 -34.083 -40.640 1.00 0.00 32 SER A C 8
ATOM 12744 O O . SER A 1 32 ? 0.738 -33.907 -41.477 1.00 0.00 32 SER A O 8
ATOM 12752 N N . ASP A 1 33 ? 1.447 -34.310 -39.375 1.00 0.00 33 ASP A N 8
ATOM 12753 C CA . ASP A 1 33 ? 0.165 -34.409 -38.685 1.00 0.00 33 ASP A CA 8
ATOM 12754 C C . ASP A 1 33 ? 0.351 -33.585 -37.427 1.00 0.00 33 ASP A C 8
ATOM 12755 O O . ASP A 1 33 ? -0.473 -32.744 -37.065 1.00 0.00 33 ASP A O 8
ATOM 12764 N N . ILE A 1 34 ? 1.545 -33.780 -36.842 1.00 0.00 34 ILE A N 8
ATOM 12765 C CA . ILE A 1 34 ? 1.984 -33.013 -35.713 1.00 0.00 34 ILE A CA 8
ATOM 12766 C C . ILE A 1 34 ? 2.624 -31.832 -36.378 1.00 0.00 34 ILE A C 8
ATOM 12767 O O . ILE A 1 34 ? 2.799 -31.868 -37.597 1.00 0.00 34 ILE A O 8
ATOM 12783 N N . GLN A 1 35 ? 2.974 -30.807 -35.653 1.00 0.00 35 GLN A N 8
ATOM 12784 C CA . GLN A 1 35 ? 3.577 -29.684 -36.297 1.00 0.00 35 GLN A CA 8
ATOM 12785 C C . GLN A 1 35 ? 5.062 -29.776 -36.165 1.00 0.00 35 GLN A C 8
ATOM 12786 O O . GLN A 1 35 ? 5.679 -29.334 -35.195 1.00 0.00 35 GLN A O 8
ATOM 12800 N N . CYS A 1 36 ? 5.601 -30.327 -37.219 1.00 0.00 36 CYS A N 8
ATOM 12801 C CA . CYS A 1 36 ? 6.991 -30.493 -37.386 1.00 0.00 36 CYS A CA 8
ATOM 12802 C C . CYS A 1 36 ? 7.241 -29.982 -38.747 1.00 0.00 36 CYS A C 8
ATOM 12803 O O . CYS A 1 36 ? 7.129 -30.697 -39.744 1.00 0.00 36 CYS A O 8
ATOM 12810 N N . SER A 1 37 ? 7.550 -28.729 -38.769 1.00 0.00 37 SER A N 8
ATOM 12811 C CA . SER A 1 37 ? 7.798 -28.067 -39.991 1.00 0.00 37 SER A CA 8
ATOM 12812 C C . SER A 1 37 ? 8.882 -28.832 -40.681 1.00 0.00 37 SER A C 8
ATOM 12813 O O . SER A 1 37 ? 10.018 -28.841 -40.216 1.00 0.00 37 SER A O 8
ATOM 12821 N N . LYS A 1 38 ? 8.470 -29.518 -41.744 1.00 0.00 38 LYS A N 8
ATOM 12822 C CA . LYS A 1 38 ? 9.350 -30.396 -42.507 1.00 0.00 38 LYS A CA 8
ATOM 12823 C C . LYS A 1 38 ? 10.720 -29.797 -42.597 1.00 0.00 38 LYS A C 8
ATOM 12824 O O . LYS A 1 38 ? 10.900 -28.579 -42.553 1.00 0.00 38 LYS A O 8
ATOM 12843 N N . GLY A 1 39 ? 11.679 -30.679 -42.563 1.00 0.00 39 GLY A N 8
ATOM 12844 C CA . GLY A 1 39 ? 13.045 -30.283 -42.465 1.00 0.00 39 GLY A CA 8
ATOM 12845 C C . GLY A 1 39 ? 13.511 -30.824 -41.137 1.00 0.00 39 GLY A C 8
ATOM 12846 O O . GLY A 1 39 ? 14.655 -31.256 -40.997 1.00 0.00 39 GLY A O 8
ATOM 12850 N N . THR A 1 40 ? 12.563 -30.938 -40.199 1.00 0.00 40 THR A N 8
ATOM 12851 C CA . THR A 1 40 ? 12.840 -31.579 -38.973 1.00 0.00 40 THR A CA 8
ATOM 12852 C C . THR A 1 40 ? 12.055 -32.868 -39.104 1.00 0.00 40 THR A C 8
ATOM 12853 O O . THR A 1 40 ? 11.257 -33.015 -40.030 1.00 0.00 40 THR A O 8
ATOM 12864 N N . THR A 1 41 ? 12.255 -33.775 -38.219 1.00 0.00 41 THR A N 8
ATOM 12865 C CA . THR A 1 41 ? 11.536 -35.024 -38.280 1.00 0.00 41 THR A CA 8
ATOM 12866 C C . THR A 1 41 ? 10.209 -34.852 -37.614 1.00 0.00 41 THR A C 8
ATOM 12867 O O . THR A 1 41 ? 10.003 -33.899 -36.867 1.00 0.00 41 THR A O 8
ATOM 12878 N N . CYS A 1 42 ? 9.323 -35.785 -37.855 1.00 0.00 42 CYS A N 8
ATOM 12879 C CA . CYS A 1 42 ? 8.036 -35.706 -37.233 1.00 0.00 42 CYS A CA 8
ATOM 12880 C C . CYS A 1 42 ? 8.098 -36.540 -35.997 1.00 0.00 42 CYS A C 8
ATOM 12881 O O . CYS A 1 42 ? 7.943 -37.761 -36.035 1.00 0.00 42 CYS A O 8
ATOM 12888 N N . GLN A 1 43 ? 8.394 -35.864 -34.905 1.00 0.00 43 GLN A N 8
ATOM 12889 C CA . GLN A 1 43 ? 8.558 -36.525 -33.662 1.00 0.00 43 GLN A CA 8
ATOM 12890 C C . GLN A 1 43 ? 7.557 -36.125 -32.637 1.00 0.00 43 GLN A C 8
ATOM 12891 O O . GLN A 1 43 ? 7.756 -35.186 -31.879 1.00 0.00 43 GLN A O 8
ATOM 12905 N N . MET A 1 44 ? 6.564 -36.975 -32.543 1.00 0.00 44 MET A N 8
ATOM 12906 C CA . MET A 1 44 ? 5.584 -36.892 -31.531 1.00 0.00 44 MET A CA 8
ATOM 12907 C C . MET A 1 44 ? 6.206 -37.826 -30.556 1.00 0.00 44 MET A C 8
ATOM 12908 O O . MET A 1 44 ? 6.020 -39.030 -30.690 1.00 0.00 44 MET A O 8
ATOM 12922 N N . VAL A 1 45 ? 7.067 -37.311 -29.688 1.00 0.00 45 VAL A N 8
ATOM 12923 C CA . VAL A 1 45 ? 7.802 -38.189 -28.843 1.00 0.00 45 VAL A CA 8
ATOM 12924 C C . VAL A 1 45 ? 6.928 -38.745 -27.782 1.00 0.00 45 VAL A C 8
ATOM 12925 O O . VAL A 1 45 ? 6.927 -38.309 -26.633 1.00 0.00 45 VAL A O 8
ATOM 12938 N N . ASP A 1 46 ? 6.219 -39.756 -28.203 1.00 0.00 46 ASP A N 8
ATOM 12939 C CA . ASP A 1 46 ? 5.352 -40.469 -27.323 1.00 0.00 46 ASP A CA 8
ATOM 12940 C C . ASP A 1 46 ? 4.332 -39.536 -26.724 1.00 0.00 46 ASP A C 8
ATOM 12941 O O . ASP A 1 46 ? 3.938 -39.703 -25.569 1.00 0.00 46 ASP A O 8
ATOM 12950 N N . GLY A 1 47 ? 3.918 -38.531 -27.484 1.00 0.00 47 GLY A N 8
ATOM 12951 C CA . GLY A 1 47 ? 2.974 -37.598 -26.943 1.00 0.00 47 GLY A CA 8
ATOM 12952 C C . GLY A 1 47 ? 3.698 -36.414 -26.335 1.00 0.00 47 GLY A C 8
ATOM 12953 O O . GLY A 1 47 ? 3.135 -35.661 -25.541 1.00 0.00 47 GLY A O 8
ATOM 12957 N N . TRP A 1 48 ? 4.917 -36.196 -26.804 1.00 0.00 48 TRP A N 8
ATOM 12958 C CA . TRP A 1 48 ? 5.679 -35.057 -26.416 1.00 0.00 48 TRP A CA 8
ATOM 12959 C C . TRP A 1 48 ? 6.260 -34.648 -27.692 1.00 0.00 48 TRP A C 8
ATOM 12960 O O . TRP A 1 48 ? 7.418 -34.944 -27.984 1.00 0.00 48 TRP A O 8
ATOM 12981 N N . PRO A 1 49 ? 5.512 -34.009 -28.477 1.00 0.00 49 PRO A N 8
ATOM 12982 C CA . PRO A 1 49 ? 6.036 -33.624 -29.745 1.00 0.00 49 PRO A CA 8
ATOM 12983 C C . PRO A 1 49 ? 7.172 -32.660 -29.678 1.00 0.00 49 PRO A C 8
ATOM 12984 O O . PRO A 1 49 ? 7.019 -31.467 -29.420 1.00 0.00 49 PRO A O 8
ATOM 12995 N N . ARG A 1 50 ? 8.295 -33.207 -30.056 1.00 0.00 50 ARG A N 8
ATOM 12996 C CA . ARG A 1 50 ? 9.480 -32.452 -30.206 1.00 0.00 50 ARG A CA 8
ATOM 12997 C C . ARG A 1 50 ? 10.047 -32.895 -31.529 1.00 0.00 50 ARG A C 8
ATOM 12998 O O . ARG A 1 50 ? 10.626 -33.970 -31.656 1.00 0.00 50 ARG A O 8
ATOM 13019 N N . CYS A 1 51 ? 9.842 -32.050 -32.499 1.00 0.00 51 CYS A N 8
ATOM 13020 C CA . CYS A 1 51 ? 10.284 -32.281 -33.840 1.00 0.00 51 CYS A CA 8
ATOM 13021 C C . CYS A 1 51 ? 11.690 -31.835 -33.912 1.00 0.00 51 CYS A C 8
ATOM 13022 O O . CYS A 1 51 ? 11.964 -30.634 -33.909 1.00 0.00 51 CYS A O 8
ATOM 13029 N N . ILE A 1 52 ? 12.587 -32.777 -33.912 1.00 0.00 52 ILE A N 8
ATOM 13030 C CA . ILE A 1 52 ? 13.963 -32.398 -33.914 1.00 0.00 52 ILE A CA 8
ATOM 13031 C C . ILE A 1 52 ? 14.815 -33.313 -34.744 1.00 0.00 52 ILE A C 8
ATOM 13032 O O . ILE A 1 52 ? 15.111 -34.445 -34.382 1.00 0.00 52 ILE A O 8
ATOM 13048 N N . GLN A 1 53 ? 15.229 -32.786 -35.870 1.00 0.00 53 GLN A N 8
ATOM 13049 C CA . GLN A 1 53 ? 16.082 -33.548 -36.742 1.00 0.00 53 GLN A CA 8
ATOM 13050 C C . GLN A 1 53 ? 17.509 -33.476 -36.254 1.00 0.00 53 GLN A C 8
ATOM 13051 O O . GLN A 1 53 ? 18.242 -32.504 -36.434 1.00 0.00 53 GLN A O 8
ATOM 13065 N N . ILE A 1 54 ? 17.853 -34.571 -35.677 1.00 0.00 54 ILE A N 8
ATOM 13066 C CA . ILE A 1 54 ? 19.183 -34.854 -35.147 1.00 0.00 54 ILE A CA 8
ATOM 13067 C C . ILE A 1 54 ? 19.589 -36.216 -35.693 1.00 0.00 54 ILE A C 8
ATOM 13068 O O . ILE A 1 54 ? 20.750 -36.470 -36.011 1.00 0.00 54 ILE A O 8
ATOM 13084 N N . LYS A 1 55 ? 18.571 -37.048 -35.864 1.00 0.00 55 LYS A N 8
ATOM 13085 C CA . LYS A 1 55 ? 18.702 -38.342 -36.440 1.00 0.00 55 LYS A CA 8
ATOM 13086 C C . LYS A 1 55 ? 18.898 -38.114 -37.905 1.00 0.00 55 LYS A C 8
ATOM 13087 O O . LYS A 1 55 ? 18.001 -37.624 -38.568 1.00 0.00 55 LYS A O 8
ATOM 13106 N N . ALA A 1 56 ? 20.073 -38.413 -38.389 1.00 0.00 56 ALA A N 8
ATOM 13107 C CA . ALA A 1 56 ? 20.361 -38.211 -39.797 1.00 0.00 56 ALA A CA 8
ATOM 13108 C C . ALA A 1 56 ? 19.427 -39.091 -40.624 1.00 0.00 56 ALA A C 8
ATOM 13109 O O . ALA A 1 56 ? 19.761 -40.221 -40.977 1.00 0.00 56 ALA A O 8
ATOM 13116 N N . ALA A 1 57 ? 18.253 -38.548 -40.923 1.00 0.00 57 ALA A N 8
ATOM 13117 C CA . ALA A 1 57 ? 17.252 -39.238 -41.696 1.00 0.00 57 ALA A CA 8
ATOM 13118 C C . ALA A 1 57 ? 17.469 -38.797 -43.114 1.00 0.00 57 ALA A C 8
ATOM 13119 O O . ALA A 1 57 ? 18.363 -37.970 -43.308 1.00 0.00 57 ALA A O 8
ATOM 13126 N N . PRO A 1 58 ? 16.713 -39.266 -44.096 1.00 0.00 58 PRO A N 8
ATOM 13127 C CA . PRO A 1 58 ? 16.882 -38.786 -45.494 1.00 0.00 58 PRO A CA 8
ATOM 13128 C C . PRO A 1 58 ? 17.019 -37.280 -45.456 1.00 0.00 58 PRO A C 8
ATOM 13129 O O . PRO A 1 58 ? 16.163 -36.575 -44.923 1.00 0.00 58 PRO A O 8
ATOM 13140 N N . SER A 1 59 ? 18.163 -36.819 -45.897 1.00 0.00 59 SER A N 8
ATOM 13141 C CA . SER A 1 59 ? 18.486 -35.431 -45.778 1.00 0.00 59 SER A CA 8
ATOM 13142 C C . SER A 1 59 ? 17.736 -34.541 -46.731 1.00 0.00 59 SER A C 8
ATOM 13143 O O . SER A 1 59 ? 17.969 -34.512 -47.941 1.00 0.00 59 SER A O 8
ATOM 13151 N N . ARG A 1 60 ? 16.902 -33.746 -46.106 1.00 0.00 60 ARG A N 8
ATOM 13152 C CA . ARG A 1 60 ? 16.143 -32.736 -46.733 1.00 0.00 60 ARG A CA 8
ATOM 13153 C C . ARG A 1 60 ? 16.625 -31.560 -45.945 1.00 0.00 60 ARG A C 8
ATOM 13154 O O . ARG A 1 60 ? 17.480 -31.817 -45.096 1.00 0.00 60 ARG A O 8
ATOM 13175 N N . PRO A 1 61 ? 16.174 -30.340 -46.128 1.00 0.00 61 PRO A N 8
ATOM 13176 C CA . PRO A 1 61 ? 16.647 -29.221 -45.285 1.00 0.00 61 PRO A CA 8
ATOM 13177 C C . PRO A 1 61 ? 16.756 -29.670 -43.846 1.00 0.00 61 PRO A C 8
ATOM 13178 O O . PRO A 1 61 ? 15.766 -29.924 -43.167 1.00 0.00 61 PRO A O 8
ATOM 13189 N N . SER A 1 62 ? 17.974 -29.777 -43.417 1.00 0.00 62 SER A N 8
ATOM 13190 C CA . SER A 1 62 ? 18.261 -30.213 -42.083 1.00 0.00 62 SER A CA 8
ATOM 13191 C C . SER A 1 62 ? 18.409 -28.993 -41.221 1.00 0.00 62 SER A C 8
ATOM 13192 O O . SER A 1 62 ? 19.498 -28.446 -41.043 1.00 0.00 62 SER A O 8
ATOM 13200 N N . CYS A 1 63 ? 17.267 -28.584 -40.706 1.00 0.00 63 CYS A N 8
ATOM 13201 C CA . CYS A 1 63 ? 17.164 -27.428 -39.849 1.00 0.00 63 CYS A CA 8
ATOM 13202 C C . CYS A 1 63 ? 18.256 -27.462 -38.827 1.00 0.00 63 CYS A C 8
ATOM 13203 O O . CYS A 1 63 ? 18.821 -26.428 -38.483 1.00 0.00 63 CYS A O 8
ATOM 13210 N N . SER A 1 64 ? 18.577 -28.664 -38.381 1.00 0.00 64 SER A N 8
ATOM 13211 C CA . SER A 1 64 ? 19.637 -28.811 -37.441 1.00 0.00 64 SER A CA 8
ATOM 13212 C C . SER A 1 64 ? 20.809 -29.513 -38.097 1.00 0.00 64 SER A C 8
ATOM 13213 O O . SER A 1 64 ? 20.843 -30.727 -38.301 1.00 0.00 64 SER A O 8
ATOM 13221 N N . ASP A 1 65 ? 21.783 -28.683 -38.319 1.00 0.00 65 ASP A N 8
ATOM 13222 C CA . ASP A 1 65 ? 23.094 -29.034 -38.856 1.00 0.00 65 ASP A CA 8
ATOM 13223 C C . ASP A 1 65 ? 23.999 -28.471 -37.803 1.00 0.00 65 ASP A C 8
ATOM 13224 O O . ASP A 1 65 ? 24.733 -29.169 -37.105 1.00 0.00 65 ASP A O 8
ATOM 13233 N N . ILE A 1 66 ? 23.729 -27.194 -37.589 1.00 0.00 66 ILE A N 8
ATOM 13234 C CA . ILE A 1 66 ? 24.294 -26.471 -36.486 1.00 0.00 66 ILE A CA 8
ATOM 13235 C C . ILE A 1 66 ? 23.322 -26.804 -35.392 1.00 0.00 66 ILE A C 8
ATOM 13236 O O . ILE A 1 66 ? 22.230 -26.234 -35.303 1.00 0.00 66 ILE A O 8
ATOM 13252 N N . HIS A 1 67 ? 23.684 -27.808 -34.630 1.00 0.00 67 HIS A N 8
ATOM 13253 C CA . HIS A 1 67 ? 22.808 -28.303 -33.609 1.00 0.00 67 HIS A CA 8
ATOM 13254 C C . HIS A 1 67 ? 23.411 -28.128 -32.238 1.00 0.00 67 HIS A C 8
ATOM 13255 O O . HIS A 1 67 ? 24.391 -28.778 -31.871 1.00 0.00 67 HIS A O 8
ATOM 13270 N N . CYS A 1 68 ? 22.784 -27.253 -31.484 1.00 0.00 68 CYS A N 8
ATOM 13271 C CA . CYS A 1 68 ? 23.207 -26.976 -30.133 1.00 0.00 68 CYS A CA 8
ATOM 13272 C C . CYS A 1 68 ? 23.002 -28.244 -29.315 1.00 0.00 68 CYS A C 8
ATOM 13273 O O . CYS A 1 68 ? 22.303 -29.149 -29.749 1.00 0.00 68 CYS A O 8
ATOM 13280 N N . PRO A 1 69 ? 23.594 -28.350 -28.168 1.00 0.00 69 PRO A N 8
ATOM 13281 C CA . PRO A 1 69 ? 23.466 -29.574 -27.322 1.00 0.00 69 PRO A CA 8
ATOM 13282 C C . PRO A 1 69 ? 22.034 -30.030 -27.107 1.00 0.00 69 PRO A C 8
ATOM 13283 O O . PRO A 1 69 ? 21.099 -29.295 -27.346 1.00 0.00 69 PRO A O 8
ATOM 13294 N N . LYS A 1 70 ? 21.894 -31.263 -26.641 1.00 0.00 70 LYS A N 8
ATOM 13295 C CA . LYS A 1 70 ? 20.604 -31.845 -26.380 1.00 0.00 70 LYS A CA 8
ATOM 13296 C C . LYS A 1 70 ? 19.795 -30.877 -25.577 1.00 0.00 70 LYS A C 8
ATOM 13297 O O . LYS A 1 70 ? 20.339 -30.032 -24.866 1.00 0.00 70 LYS A O 8
ATOM 13316 N N . GLY A 1 71 ? 18.508 -30.942 -25.747 1.00 0.00 71 GLY A N 8
ATOM 13317 C CA . GLY A 1 71 ? 17.660 -30.009 -25.095 1.00 0.00 71 GLY A CA 8
ATOM 13318 C C . GLY A 1 71 ? 17.423 -28.833 -26.033 1.00 0.00 71 GLY A C 8
ATOM 13319 O O . GLY A 1 71 ? 16.575 -27.990 -25.764 1.00 0.00 71 GLY A O 8
ATOM 13323 N N . THR A 1 72 ? 18.173 -28.773 -27.157 1.00 0.00 72 THR A N 8
ATOM 13324 C CA . THR A 1 72 ? 17.998 -27.715 -28.079 1.00 0.00 72 THR A CA 8
ATOM 13325 C C . THR A 1 72 ? 17.160 -28.138 -29.240 1.00 0.00 72 THR A C 8
ATOM 13326 O O . THR A 1 72 ? 17.120 -29.301 -29.641 1.00 0.00 72 THR A O 8
ATOM 13337 N N . THR A 1 73 ? 16.491 -27.154 -29.755 1.00 0.00 73 THR A N 8
ATOM 13338 C CA . THR A 1 73 ? 15.616 -27.322 -30.868 1.00 0.00 73 THR A CA 8
ATOM 13339 C C . THR A 1 73 ? 15.975 -26.275 -31.914 1.00 0.00 73 THR A C 8
ATOM 13340 O O . THR A 1 73 ? 15.953 -25.081 -31.629 1.00 0.00 73 THR A O 8
ATOM 13351 N N . CYS A 1 74 ? 16.365 -26.711 -33.109 1.00 0.00 74 CYS A N 8
ATOM 13352 C CA . CYS A 1 74 ? 16.777 -25.750 -34.121 1.00 0.00 74 CYS A CA 8
ATOM 13353 C C . CYS A 1 74 ? 15.615 -25.083 -34.806 1.00 0.00 74 CYS A C 8
ATOM 13354 O O . CYS A 1 74 ? 14.613 -25.709 -35.155 1.00 0.00 74 CYS A O 8
ATOM 13361 N N . LYS A 1 75 ? 15.821 -23.816 -35.079 1.00 0.00 75 LYS A N 8
ATOM 13362 C CA . LYS A 1 75 ? 14.872 -23.035 -35.826 1.00 0.00 75 LYS A CA 8
ATOM 13363 C C . LYS A 1 75 ? 15.665 -22.492 -36.959 1.00 0.00 75 LYS A C 8
ATOM 13364 O O . LYS A 1 75 ? 16.857 -22.741 -37.000 1.00 0.00 75 LYS A O 8
ATOM 13383 N N . MET A 1 76 ? 15.062 -21.707 -37.817 1.00 0.00 76 MET A N 8
ATOM 13384 C CA . MET A 1 76 ? 15.816 -21.085 -38.854 1.00 0.00 76 MET A CA 8
ATOM 13385 C C . MET A 1 76 ? 15.678 -19.625 -38.575 1.00 0.00 76 MET A C 8
ATOM 13386 O O . MET A 1 76 ? 14.599 -19.052 -38.736 1.00 0.00 76 MET A O 8
ATOM 13400 N N . ILE A 1 77 ? 16.774 -19.024 -38.144 1.00 0.00 77 ILE A N 8
ATOM 13401 C CA . ILE A 1 77 ? 16.748 -17.623 -37.834 1.00 0.00 77 ILE A CA 8
ATOM 13402 C C . ILE A 1 77 ? 17.510 -16.926 -38.887 1.00 0.00 77 ILE A C 8
ATOM 13403 O O . ILE A 1 77 ? 18.714 -17.023 -38.977 1.00 0.00 77 ILE A O 8
ATOM 13419 N N . ASP A 1 78 ? 16.762 -16.305 -39.742 1.00 0.00 78 ASP A N 8
ATOM 13420 C CA . ASP A 1 78 ? 17.311 -15.627 -40.880 1.00 0.00 78 ASP 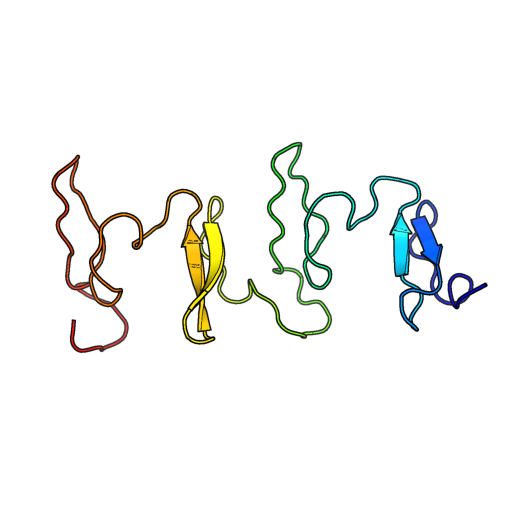A CA 8
ATOM 13421 C C . ASP A 1 78 ? 18.031 -16.616 -41.808 1.00 0.00 78 ASP A C 8
ATOM 13422 O O . ASP A 1 78 ? 18.666 -16.202 -42.776 1.00 0.00 78 ASP A O 8
ATOM 13431 N N . GLY A 1 79 ? 17.878 -17.926 -41.554 1.00 0.00 79 GLY A N 8
ATOM 13432 C CA . GLY A 1 79 ? 18.463 -18.916 -42.424 1.00 0.00 79 GLY A CA 8
ATOM 13433 C C . GLY A 1 79 ? 19.700 -19.566 -41.845 1.00 0.00 79 GLY A C 8
ATOM 13434 O O . GLY A 1 79 ? 20.134 -20.602 -42.342 1.00 0.00 79 GLY A O 8
ATOM 13438 N N . HIS A 1 80 ? 20.227 -19.011 -40.765 1.00 0.00 80 HIS A N 8
ATOM 13439 C CA . HIS A 1 80 ? 21.352 -19.644 -40.107 1.00 0.00 80 HIS A CA 8
ATOM 13440 C C . HIS A 1 80 ? 20.744 -20.367 -38.924 1.00 0.00 80 HIS A C 8
ATOM 13441 O O . HIS A 1 80 ? 20.564 -19.783 -37.873 1.00 0.00 80 HIS A O 8
ATOM 13456 N N . PRO A 1 81 ? 20.306 -21.583 -39.070 1.00 0.00 81 PRO A N 8
ATOM 13457 C CA . PRO A 1 81 ? 19.620 -22.238 -37.967 1.00 0.00 81 PRO A CA 8
ATOM 13458 C C . PRO A 1 81 ? 20.335 -22.172 -36.652 1.00 0.00 81 PRO A C 8
ATOM 13459 O O . PRO A 1 81 ? 21.354 -22.810 -36.404 1.00 0.00 81 PRO A O 8
ATOM 13470 N N . GLN A 1 82 ? 19.705 -21.418 -35.812 1.00 0.00 82 GLN A N 8
ATOM 13471 C CA . GLN A 1 82 ? 20.127 -21.228 -34.467 1.00 0.00 82 GLN A CA 8
ATOM 13472 C C . GLN A 1 82 ? 19.205 -22.003 -33.564 1.00 0.00 82 GLN A C 8
ATOM 13473 O O . GLN A 1 82 ? 17.993 -22.028 -33.776 1.00 0.00 82 GLN A O 8
ATOM 13487 N N . CYS A 1 83 ? 19.760 -22.607 -32.547 1.00 0.00 83 CYS A N 8
ATOM 13488 C CA . CYS A 1 83 ? 18.957 -23.326 -31.630 1.00 0.00 83 CYS A CA 8
ATOM 13489 C C . CYS A 1 83 ? 18.207 -22.355 -30.797 1.00 0.00 83 CYS A C 8
ATOM 13490 O O . CYS A 1 83 ? 18.778 -21.527 -30.085 1.00 0.00 83 CYS A O 8
ATOM 13497 N N . VAL A 1 84 ? 16.943 -22.596 -30.773 1.00 0.00 84 VAL A N 8
ATOM 13498 C CA . VAL A 1 84 ? 16.091 -21.909 -29.909 1.00 0.00 84 VAL A CA 8
ATOM 13499 C C . VAL A 1 84 ? 15.817 -23.067 -29.054 1.00 0.00 84 VAL A C 8
ATOM 13500 O O . VAL A 1 84 ? 15.021 -23.955 -29.346 1.00 0.00 84 VAL A O 8
ATOM 13513 N N . GLN A 1 85 ? 16.615 -23.112 -28.074 1.00 0.00 85 GLN A N 8
ATOM 13514 C CA . GLN A 1 85 ? 16.625 -24.222 -27.228 1.00 0.00 85 GLN A CA 8
ATOM 13515 C C . GLN A 1 85 ? 15.250 -24.364 -26.648 1.00 0.00 85 GLN A C 8
ATOM 13516 O O . GLN A 1 85 ? 14.487 -23.415 -26.551 1.00 0.00 85 GLN A O 8
ATOM 13530 N N . ASN A 1 86 ? 14.930 -25.573 -26.363 1.00 0.00 86 ASN A N 8
ATOM 13531 C CA . ASN A 1 86 ? 13.614 -25.922 -25.846 1.00 0.00 86 ASN A CA 8
ATOM 13532 C C . ASN A 1 86 ? 13.400 -25.100 -24.596 1.00 0.00 86 ASN A C 8
ATOM 13533 O O . ASN A 1 86 ? 12.338 -24.516 -24.378 1.00 0.00 86 ASN A O 8
ATOM 13544 N N . GLN A 1 87 ? 14.505 -24.890 -23.920 1.00 0.00 87 GLN A N 8
ATOM 13545 C CA . GLN A 1 87 ? 14.584 -23.975 -22.874 1.00 0.00 87 GLN A CA 8
ATOM 13546 C C . GLN A 1 87 ? 15.500 -23.075 -23.627 1.00 0.00 87 GLN A C 8
ATOM 13547 O O . GLN A 1 87 ? 16.700 -23.326 -23.645 1.00 0.00 87 GLN A O 8
ATOM 13561 N N . PRO A 1 88 ? 15.005 -22.134 -24.338 1.00 0.00 88 PRO A N 8
ATOM 13562 C CA . PRO A 1 88 ? 15.856 -21.346 -25.197 1.00 0.00 88 PRO A CA 8
ATOM 13563 C C . PRO A 1 88 ? 17.014 -20.760 -24.488 1.00 0.00 88 PRO A C 8
ATOM 13564 O O . PRO A 1 88 ? 16.962 -20.321 -23.339 1.00 0.00 88 PRO A O 8
ATOM 13575 N N . THR A 1 89 ? 18.075 -20.883 -25.200 1.00 0.00 89 THR A N 8
ATOM 13576 C CA . THR A 1 89 ? 19.364 -20.507 -24.730 1.00 0.00 89 THR A CA 8
ATOM 13577 C C . THR A 1 89 ? 19.382 -19.071 -24.331 1.00 0.00 89 THR A C 8
ATOM 13578 O O . THR A 1 89 ? 19.629 -18.760 -23.163 1.00 0.00 89 THR A O 8
ATOM 13589 N N . CYS 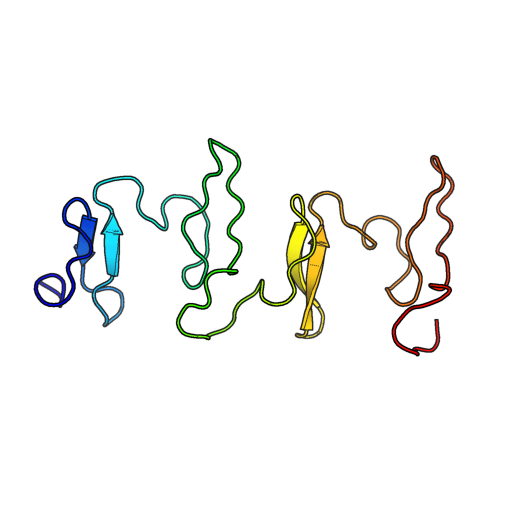A 1 90 ? 19.112 -18.200 -25.290 1.00 0.00 90 CYS A N 8
ATOM 13590 C CA . CYS A 1 90 ? 19.095 -16.805 -25.001 1.00 0.00 90 CYS A CA 8
ATOM 13591 C C . CYS A 1 90 ? 17.727 -16.221 -25.071 1.00 0.00 90 CYS A C 8
ATOM 13592 O O . CYS A 1 90 ? 17.390 -15.439 -24.186 1.00 0.00 90 CYS A O 8
ATOM 13599 N N . SER A 1 91 ? 16.895 -16.572 -26.055 1.00 0.00 91 SER A N 8
ATOM 13600 C CA . SER A 1 91 ? 15.594 -15.945 -25.982 1.00 0.00 91 SER A CA 8
ATOM 13601 C C . SER A 1 91 ? 14.724 -16.778 -25.086 1.00 0.00 91 SER A C 8
ATOM 13602 O O . SER A 1 91 ? 13.896 -17.586 -25.492 1.00 0.00 91 SER A O 8
ATOM 13610 N N . ASP A 1 92 ? 14.907 -16.411 -23.866 1.00 0.00 92 ASP A N 8
ATOM 13611 C CA . ASP A 1 92 ? 14.189 -16.887 -22.686 1.00 0.00 92 ASP A CA 8
ATOM 13612 C C . ASP A 1 92 ? 14.238 -15.741 -21.686 1.00 0.00 92 ASP A C 8
ATOM 13613 O O . ASP A 1 92 ? 13.259 -15.347 -21.052 1.00 0.00 92 ASP A O 8
ATOM 13622 N N . ILE A 1 93 ? 15.464 -15.202 -21.648 1.00 0.00 93 ILE A N 8
ATOM 13623 C CA . ILE A 1 93 ? 15.879 -14.085 -20.878 1.00 0.00 93 ILE A CA 8
ATOM 13624 C C . ILE A 1 93 ? 16.274 -13.076 -21.932 1.00 0.00 93 ILE A C 8
ATOM 13625 O O . ILE A 1 93 ? 17.073 -13.367 -22.822 1.00 0.00 93 ILE A O 8
ATOM 13641 N N . GLN A 1 94 ? 15.647 -11.947 -21.924 1.00 0.00 94 GLN A N 8
ATOM 13642 C CA . GLN A 1 94 ? 15.904 -10.997 -22.969 1.00 0.00 94 GLN A CA 8
ATOM 13643 C C . GLN A 1 94 ? 17.226 -10.259 -22.797 1.00 0.00 94 GLN A C 8
ATOM 13644 O O . GLN A 1 94 ? 17.346 -9.293 -22.043 1.00 0.00 94 GLN A O 8
ATOM 13658 N N . CYS A 1 95 ? 18.187 -10.716 -23.591 1.00 0.00 95 CYS A N 8
ATOM 13659 C CA . CYS A 1 95 ? 19.504 -10.161 -23.692 1.00 0.00 95 CYS A CA 8
ATOM 13660 C C . CYS A 1 95 ? 19.979 -10.739 -24.978 1.00 0.00 95 CYS A C 8
ATOM 13661 O O . CYS A 1 95 ? 20.357 -11.909 -25.050 1.00 0.00 95 CYS A O 8
ATOM 13668 N N . SER A 1 96 ? 19.875 -9.954 -26.005 1.00 0.00 96 SER A N 8
ATOM 13669 C CA . SER A 1 96 ? 20.207 -10.431 -27.301 1.00 0.00 96 SER A CA 8
ATOM 13670 C C . SER A 1 96 ? 21.610 -10.946 -27.288 1.00 0.00 96 SER A C 8
ATOM 13671 O O . SER A 1 96 ? 22.408 -10.571 -26.427 1.00 0.00 96 SER A O 8
ATOM 13679 N N . LYS A 1 97 ? 21.906 -11.826 -28.223 1.00 0.00 97 LYS A N 8
ATOM 13680 C CA . LYS A 1 97 ? 23.223 -12.397 -28.282 1.00 0.00 97 LYS A CA 8
ATOM 13681 C C . LYS A 1 97 ? 24.240 -11.281 -28.310 1.00 0.00 97 LYS A C 8
ATOM 13682 O O . LYS A 1 97 ? 23.899 -10.106 -28.464 1.00 0.00 97 LYS A O 8
ATOM 13701 N N . GLY A 1 98 ? 25.452 -11.636 -27.998 1.00 0.00 98 GLY A N 8
ATOM 13702 C CA . GLY A 1 98 ? 26.476 -10.647 -27.799 1.00 0.00 98 GLY A CA 8
ATOM 13703 C C . GLY A 1 98 ? 26.748 -10.714 -26.297 1.00 0.00 98 GLY A C 8
ATOM 13704 O O . GLY A 1 98 ? 27.881 -10.582 -25.836 1.00 0.00 98 GLY A O 8
ATOM 13708 N N . THR A 1 99 ? 25.676 -11.078 -25.560 1.00 0.00 99 THR A N 8
ATOM 13709 C CA . THR A 1 99 ? 25.701 -11.350 -24.200 1.00 0.00 99 THR A CA 8
ATOM 13710 C C . THR A 1 99 ? 25.300 -12.786 -24.218 1.00 0.00 99 THR A C 8
ATOM 13711 O O . THR A 1 99 ? 25.142 -13.367 -25.294 1.00 0.00 99 THR A O 8
ATOM 13722 N N . THR A 1 100 ? 25.110 -13.338 -23.092 1.00 0.00 100 THR A N 8
ATOM 13723 C CA . THR A 1 100 ? 24.705 -14.671 -22.976 1.00 0.00 100 THR A CA 8
ATOM 13724 C C . THR A 1 100 ? 23.466 -14.539 -22.174 1.00 0.00 100 THR A C 8
ATOM 13725 O O . THR A 1 100 ? 23.073 -13.427 -21.869 1.00 0.00 100 THR A O 8
ATOM 13736 N N . CYS A 1 101 ? 22.852 -15.594 -21.839 1.00 0.00 101 CYS A N 8
ATOM 13737 C CA . CYS A 1 101 ? 21.724 -15.531 -21.059 1.00 0.00 101 CYS A CA 8
ATOM 13738 C C . CYS A 1 101 ? 21.966 -16.655 -20.144 1.00 0.00 101 CYS A C 8
ATOM 13739 O O . CYS A 1 101 ? 21.586 -17.802 -20.375 1.00 0.00 101 CYS A O 8
ATOM 13746 N N . GLN A 1 102 ? 22.675 -16.299 -19.133 1.00 0.00 102 GLN A N 8
ATOM 13747 C CA . GLN A 1 102 ? 23.091 -17.219 -18.168 1.00 0.00 102 GLN A CA 8
ATOM 13748 C C . GLN A 1 102 ? 22.822 -16.592 -16.887 1.00 0.00 102 GLN A C 8
ATOM 13749 O O . GLN A 1 102 ? 23.583 -15.791 -16.349 1.00 0.00 102 GLN A O 8
ATOM 13763 N N . MET A 1 103 ? 21.702 -16.980 -16.419 1.00 0.00 103 MET A N 8
ATOM 13764 C CA . MET A 1 103 ? 21.245 -16.525 -15.214 1.00 0.00 103 MET A CA 8
ATOM 13765 C C . MET A 1 103 ? 22.048 -17.288 -14.264 1.00 0.00 103 MET A C 8
ATOM 13766 O O . MET A 1 103 ? 22.280 -18.477 -14.502 1.00 0.00 103 MET A O 8
ATOM 13780 N N . VAL A 1 104 ? 22.448 -16.663 -13.203 1.00 0.00 104 VAL A N 8
ATOM 13781 C CA . VAL A 1 104 ? 23.208 -17.402 -12.262 1.00 0.00 104 VAL A CA 8
ATOM 13782 C C . VAL A 1 104 ? 22.331 -17.612 -11.081 1.00 0.00 104 VAL A C 8
ATOM 13783 O O . VAL A 1 104 ? 22.123 -16.774 -10.199 1.00 0.00 104 VAL A O 8
ATOM 13796 N N . ASP A 1 105 ? 21.810 -18.806 -11.148 1.00 0.00 105 ASP A N 8
ATOM 13797 C CA . ASP A 1 105 ? 20.902 -19.338 -10.162 1.00 0.00 105 ASP A CA 8
ATOM 13798 C C . ASP A 1 105 ? 19.645 -18.495 -10.043 1.00 0.00 105 ASP A C 8
ATOM 13799 O O . ASP A 1 105 ? 19.025 -18.480 -8.979 1.00 0.00 105 ASP A O 8
ATOM 13808 N N . GLY A 1 106 ? 19.250 -17.792 -11.113 1.00 0.00 106 GLY A N 8
ATOM 13809 C CA . GLY A 1 106 ? 18.048 -16.985 -11.017 1.00 0.00 106 GLY A CA 8
ATOM 13810 C C . GLY A 1 106 ? 18.418 -15.535 -10.830 1.00 0.00 106 GLY A C 8
ATOM 13811 O O . GLY A 1 106 ? 17.780 -14.783 -10.095 1.00 0.00 106 GLY A O 8
ATOM 13815 N N . TRP A 1 107 ? 19.431 -15.162 -11.570 1.00 0.00 107 TRP A N 8
ATOM 13816 C CA . TRP A 1 107 ? 19.929 -13.843 -11.620 1.00 0.00 107 TRP A CA 8
ATOM 13817 C C . TRP A 1 107 ? 20.374 -13.751 -13.046 1.00 0.00 107 TRP A C 8
ATOM 13818 O O . TRP A 1 107 ? 21.540 -14.011 -13.345 1.00 0.00 107 TRP A O 8
ATOM 13839 N N . PRO A 1 108 ? 19.507 -13.410 -13.942 1.00 0.00 108 PRO A N 8
ATOM 13840 C CA . PRO A 1 108 ? 19.910 -13.309 -15.339 1.00 0.00 108 PRO A CA 8
ATOM 13841 C C . PRO A 1 108 ? 21.095 -12.412 -15.485 1.00 0.00 108 PRO A C 8
ATOM 13842 O O . PRO A 1 108 ? 20.978 -11.192 -15.361 1.00 0.00 108 PRO A O 8
ATOM 13853 N N . ARG A 1 109 ? 22.223 -13.019 -15.792 1.00 0.00 109 ARG A N 8
ATOM 13854 C CA . ARG A 1 109 ? 23.406 -12.254 -16.002 1.00 0.00 109 ARG A CA 8
ATOM 13855 C C . ARG A 1 109 ? 23.809 -12.402 -17.432 1.00 0.00 109 ARG A C 8
ATOM 13856 O O . ARG A 1 109 ? 24.500 -13.339 -17.813 1.00 0.00 109 ARG A O 8
ATOM 13877 N N . CYS A 1 110 ? 23.385 -11.446 -18.210 1.00 0.00 110 CYS A N 8
ATOM 13878 C CA . CYS A 1 110 ? 23.738 -11.455 -19.606 1.00 0.00 110 CYS A CA 8
ATOM 13879 C C . CYS A 1 110 ? 25.214 -11.192 -19.671 1.00 0.00 110 CYS A C 8
ATOM 13880 O O . CYS A 1 110 ? 25.689 -10.062 -19.549 1.00 0.00 110 CYS A O 8
ATOM 13887 N N . THR A 1 111 ? 25.923 -12.286 -19.809 1.00 0.00 111 THR A N 8
ATOM 13888 C CA . THR A 1 111 ? 27.369 -12.262 -19.833 1.00 0.00 111 THR A CA 8
ATOM 13889 C C . THR A 1 111 ? 27.856 -12.025 -21.210 1.00 0.00 111 THR A C 8
ATOM 13890 O O . THR A 1 111 ? 27.449 -12.675 -22.158 1.00 0.00 111 THR A O 8
ATOM 13901 N N . GLN A 1 112 ? 28.824 -11.177 -21.302 1.00 0.00 112 GLN A N 8
ATOM 13902 C CA . GLN A 1 112 ? 29.432 -10.973 -22.542 1.00 0.00 112 GLN A CA 8
ATOM 13903 C C . GLN A 1 112 ? 30.270 -12.176 -22.622 1.00 0.00 112 GLN A C 8
ATOM 13904 O O . GLN A 1 112 ? 31.077 -12.409 -21.721 1.00 0.00 112 GLN A O 8
ATOM 13918 N N . LEU A 1 113 ? 29.947 -13.003 -23.589 1.00 0.00 113 LEU A N 8
ATOM 13919 C CA . LEU A 1 113 ? 30.549 -14.279 -23.685 1.00 0.00 113 LEU A CA 8
ATOM 13920 C C . LEU A 1 113 ? 32.035 -14.141 -23.503 1.00 0.00 113 LEU A C 8
ATOM 13921 O O . LEU A 1 113 ? 32.765 -13.664 -24.374 1.00 0.00 113 LEU A O 8
ATOM 13937 N N . LYS A 1 114 ? 32.452 -14.565 -22.332 1.00 0.00 114 LYS A N 8
ATOM 13938 C CA . LYS A 1 114 ? 33.826 -14.510 -21.954 1.00 0.00 114 LYS A CA 8
ATOM 13939 C C . LYS A 1 114 ? 34.605 -15.305 -22.968 1.00 0.00 114 LYS A C 8
ATOM 13940 O O . LYS A 1 114 ? 35.729 -14.950 -23.321 1.00 0.00 114 LYS A O 8
ATOM 13959 N N . VAL A 1 115 ? 33.969 -16.353 -23.488 1.00 0.00 115 VAL A N 8
ATOM 13960 C CA . VAL A 1 115 ? 34.605 -17.140 -24.519 1.00 0.00 115 VAL A CA 8
ATOM 13961 C C . VAL A 1 115 ? 33.624 -18.127 -25.163 1.00 0.00 115 VAL A C 8
ATOM 13962 O O . VAL A 1 115 ? 33.646 -19.330 -24.907 1.00 0.00 115 VAL A O 8
ATOM 13975 N N . ALA A 1 116 ? 32.805 -17.599 -26.064 1.00 0.00 116 ALA A N 8
ATOM 13976 C CA . ALA A 1 116 ? 31.864 -18.405 -26.816 1.00 0.00 116 ALA A CA 8
ATOM 13977 C C . ALA A 1 116 ? 32.336 -18.446 -28.253 1.00 0.00 116 ALA A C 8
ATOM 13978 O O . ALA A 1 116 ? 33.222 -17.670 -28.613 1.00 0.00 116 ALA A O 8
ATOM 13985 N N . PRO A 1 117 ? 31.766 -19.259 -29.101 1.00 0.00 117 PRO A N 8
ATOM 13986 C CA . PRO A 1 117 ? 32.171 -19.258 -30.525 1.00 0.00 117 PRO A CA 8
ATOM 13987 C C . PRO A 1 117 ? 32.047 -17.835 -31.062 1.00 0.00 117 PRO A C 8
ATOM 13988 O O . PRO A 1 117 ? 31.390 -17.001 -30.440 1.00 0.00 117 PRO A O 8
ATOM 13999 N N . ARG A 1 118 ? 32.727 -17.550 -32.157 1.00 0.00 118 ARG A N 8
ATOM 14000 C CA . ARG A 1 118 ? 32.740 -16.198 -32.722 1.00 0.00 118 ARG A CA 8
ATOM 14001 C C . ARG A 1 118 ? 31.338 -15.589 -32.768 1.00 0.00 118 ARG A C 8
ATOM 14002 O O . ARG A 1 118 ? 30.533 -15.883 -33.651 1.00 0.00 118 ARG A O 8
ATOM 14023 N N . ARG A 1 119 ? 31.082 -14.735 -31.781 1.00 0.00 119 ARG A N 8
ATOM 14024 C CA . ARG A 1 119 ? 29.805 -14.045 -31.636 1.00 0.00 119 ARG A CA 8
ATOM 14025 C C . ARG A 1 119 ? 30.054 -12.553 -31.418 1.00 0.00 119 ARG A C 8
ATOM 14026 O O . ARG A 1 119 ? 31.163 -12.152 -31.066 1.00 0.00 119 ARG A O 8
ATOM 14047 N N . PRO A 1 120 ? 29.062 -11.725 -31.625 1.00 0.00 120 PRO A N 8
ATOM 14048 C CA . PRO A 1 120 ? 29.202 -10.247 -31.452 1.00 0.00 120 PRO A CA 8
ATOM 14049 C C . PRO A 1 120 ? 29.845 -9.863 -30.117 1.00 0.00 120 PRO A C 8
ATOM 14050 O O . PRO A 1 120 ? 30.468 -8.806 -30.016 1.00 0.00 120 PRO A O 8
ATOM 14061 N N . SER A 1 121 ? 29.693 -10.719 -29.101 1.00 0.00 121 SER A N 8
ATOM 14062 C CA . SER A 1 121 ? 30.270 -10.453 -27.782 1.00 0.00 121 SER A CA 8
ATOM 14063 C C . SER A 1 121 ? 31.718 -9.982 -27.904 1.00 0.00 121 SER A C 8
ATOM 14064 O O . SER A 1 121 ? 32.029 -8.939 -27.354 1.00 0.00 121 SER A O 8
ATOM 14073 N N . SER A 1 1 ? -0.752 -39.496 -59.780 1.00 0.00 1 SER A N 9
ATOM 14074 C CA . SER A 1 1 ? -0.516 -39.663 -58.317 1.00 0.00 1 SER A CA 9
ATOM 14075 C C . SER A 1 1 ? 0.860 -39.115 -57.957 1.00 0.00 1 SER A C 9
ATOM 14076 O O . SER A 1 1 ? 1.514 -39.616 -57.043 1.00 0.00 1 SER A O 9
ATOM 14086 N N . GLY A 1 2 ? 1.299 -38.087 -58.679 1.00 0.00 2 GLY A N 9
ATOM 14087 C CA . GLY A 1 2 ? 2.605 -37.495 -58.412 1.00 0.00 2 GLY A CA 9
ATOM 14088 C C . GLY A 1 2 ? 3.685 -38.543 -58.600 1.00 0.00 2 GLY A C 9
ATOM 14089 O O . GLY A 1 2 ? 3.575 -39.386 -59.492 1.00 0.00 2 GLY A O 9
ATOM 14093 N N . GLY A 1 3 ? 4.711 -38.525 -57.748 1.00 0.00 3 GLY A N 9
ATOM 14094 C CA . GLY A 1 3 ? 5.757 -39.523 -57.844 1.00 0.00 3 GLY A CA 9
ATOM 14095 C C . GLY A 1 3 ? 5.699 -40.409 -56.620 1.00 0.00 3 GLY A C 9
ATOM 14096 O O . GLY A 1 3 ? 6.705 -40.925 -56.179 1.00 0.00 3 GLY A O 9
ATOM 14100 N N . CYS A 1 4 ? 4.510 -40.563 -56.060 1.00 0.00 4 CYS A N 9
ATOM 14101 C CA . CYS A 1 4 ? 4.353 -41.386 -54.873 1.00 0.00 4 CYS A CA 9
ATOM 14102 C C . CYS A 1 4 ? 4.900 -42.772 -55.131 1.00 0.00 4 CYS A C 9
ATOM 14103 O O . CYS A 1 4 ? 5.591 -43.358 -54.298 1.00 0.00 4 CYS A O 9
ATOM 14110 N N . ASN A 1 5 ? 4.604 -43.277 -56.306 1.00 0.00 5 ASN A N 9
ATOM 14111 C CA . ASN A 1 5 ? 5.077 -44.599 -56.686 1.00 0.00 5 ASN A CA 9
ATOM 14112 C C . ASN A 1 5 ? 6.585 -44.593 -56.836 1.00 0.00 5 ASN A C 9
ATOM 14113 O O . ASN A 1 5 ? 7.230 -45.636 -56.738 1.00 0.00 5 ASN A O 9
ATOM 14124 N N . ASP A 1 6 ? 7.148 -43.413 -57.039 1.00 0.00 6 ASP A N 9
ATOM 14125 C CA . ASP A 1 6 ? 8.569 -43.285 -57.158 1.00 0.00 6 ASP A CA 9
ATOM 14126 C C . ASP A 1 6 ? 9.142 -43.075 -55.778 1.00 0.00 6 ASP A C 9
ATOM 14127 O O . ASP A 1 6 ? 10.308 -43.377 -55.521 1.00 0.00 6 ASP A O 9
ATOM 14136 N N . ILE A 1 7 ? 8.305 -42.541 -54.885 1.00 0.00 7 ILE A N 9
ATOM 14137 C CA . ILE A 1 7 ? 8.720 -42.287 -53.562 1.00 0.00 7 ILE A CA 9
ATOM 14138 C C . ILE A 1 7 ? 7.750 -42.910 -52.605 1.00 0.00 7 ILE A C 9
ATOM 14139 O O . ILE A 1 7 ? 6.756 -42.305 -52.203 1.00 0.00 7 ILE A O 9
ATOM 14155 N N . TYR A 1 8 ? 8.097 -44.105 -52.205 1.00 0.00 8 TYR A N 9
ATOM 14156 C CA . TYR A 1 8 ? 7.344 -44.822 -51.253 1.00 0.00 8 TYR A CA 9
ATOM 14157 C C . TYR A 1 8 ? 8.271 -45.006 -50.108 1.00 0.00 8 TYR A C 9
ATOM 14158 O O . TYR A 1 8 ? 9.266 -45.726 -50.179 1.00 0.00 8 TYR A O 9
ATOM 14176 N N . CYS A 1 9 ? 7.915 -44.356 -49.046 1.00 0.00 9 CYS A N 9
ATOM 14177 C CA . CYS A 1 9 ? 8.656 -44.408 -47.818 1.00 0.00 9 CYS A CA 9
ATOM 14178 C C . CYS A 1 9 ? 8.705 -45.840 -47.405 1.00 0.00 9 CYS A C 9
ATOM 14179 O O . CYS A 1 9 ? 8.067 -46.669 -48.066 1.00 0.00 9 CYS A O 9
ATOM 14186 N N . PRO A 1 10 ? 9.360 -46.179 -46.330 1.00 0.00 10 PRO A N 9
ATOM 14187 C CA . PRO A 1 10 ? 9.305 -47.579 -45.903 1.00 0.00 10 PRO A CA 9
ATOM 14188 C C . PRO A 1 10 ? 7.838 -47.920 -45.820 1.00 0.00 10 PRO A C 9
ATOM 14189 O O . PRO A 1 10 ? 7.084 -47.189 -45.170 1.00 0.00 10 PRO A O 9
ATOM 14200 N N . LYS A 1 11 ? 7.442 -48.953 -46.556 1.00 0.00 11 LYS A N 9
ATOM 14201 C CA . LYS A 1 11 ? 6.062 -49.327 -46.644 1.00 0.00 11 LYS A CA 9
ATOM 14202 C C . LYS A 1 11 ? 5.443 -49.274 -45.292 1.00 0.00 11 LYS A C 9
ATOM 14203 O O . LYS A 1 11 ? 6.117 -49.377 -44.265 1.00 0.00 11 LYS A O 9
ATOM 14222 N N . GLY A 1 12 ? 4.197 -48.937 -45.320 1.00 0.00 12 GLY A N 9
ATOM 14223 C CA . GLY A 1 12 ? 3.497 -48.652 -44.134 1.00 0.00 12 GLY A CA 9
ATOM 14224 C C . GLY A 1 12 ? 3.213 -47.143 -44.166 1.00 0.00 12 GLY A C 9
ATOM 14225 O O . GLY A 1 12 ? 2.555 -46.605 -43.293 1.00 0.00 12 GLY A O 9
ATOM 14229 N N . THR A 1 13 ? 3.696 -46.452 -45.226 1.00 0.00 13 THR A N 9
ATOM 14230 C CA . THR A 1 13 ? 3.454 -45.060 -45.384 1.00 0.00 13 THR A CA 9
ATOM 14231 C C . THR A 1 13 ? 2.441 -44.942 -46.488 1.00 0.00 13 THR A C 9
ATOM 14232 O O . THR A 1 13 ? 1.944 -45.959 -46.970 1.00 0.00 13 THR A O 9
ATOM 14243 N N . THR A 1 14 ? 2.107 -43.748 -46.895 1.00 0.00 14 THR A N 9
ATOM 14244 C CA . THR A 1 14 ? 1.140 -43.633 -47.935 1.00 0.00 14 THR A CA 9
ATOM 14245 C C . THR A 1 14 ? 1.405 -42.352 -48.714 1.00 0.00 14 THR A C 9
ATOM 14246 O O . THR A 1 14 ? 1.046 -41.242 -48.319 1.00 0.00 14 THR A O 9
ATOM 14257 N N . CYS A 1 15 ? 2.124 -42.532 -49.810 1.00 0.00 15 CYS A N 9
ATOM 14258 C CA . CYS A 1 15 ? 2.521 -41.432 -50.639 1.00 0.00 15 CYS A CA 9
ATOM 14259 C C . CYS A 1 15 ? 1.446 -40.978 -51.554 1.00 0.00 15 CYS A C 9
ATOM 14260 O O . CYS A 1 15 ? 0.686 -41.755 -52.131 1.00 0.00 15 CYS A O 9
ATOM 14267 N N . LYS A 1 16 ? 1.422 -39.677 -51.679 1.00 0.00 16 LYS A N 9
ATOM 14268 C CA . LYS A 1 16 ? 0.488 -39.038 -52.536 1.00 0.00 16 LYS A CA 9
ATOM 14269 C C . LYS A 1 16 ? 1.198 -37.983 -53.287 1.00 0.00 16 LYS A C 9
ATOM 14270 O O . LYS A 1 16 ? 2.296 -37.594 -52.930 1.00 0.00 16 LYS A O 9
ATOM 14289 N N . MET A 1 17 ? 0.528 -37.448 -54.251 1.00 0.00 17 MET A N 9
ATOM 14290 C CA . MET A 1 17 ? 1.084 -36.350 -54.964 1.00 0.00 17 MET A CA 9
ATOM 14291 C C . MET A 1 17 ? 0.974 -35.204 -53.982 1.00 0.00 17 MET A C 9
ATOM 14292 O O . MET A 1 17 ? -0.125 -34.692 -53.771 1.00 0.00 17 MET A O 9
ATOM 14306 N N . MET A 1 18 ? 2.058 -34.818 -53.330 1.00 0.00 18 MET A N 9
ATOM 14307 C CA . MET A 1 18 ? 1.934 -33.774 -52.368 1.00 0.00 18 MET A CA 9
ATOM 14308 C C . MET A 1 18 ? 2.093 -32.481 -53.076 1.00 0.00 18 MET A C 9
ATOM 14309 O O . MET A 1 18 ? 3.162 -31.986 -53.246 1.00 0.00 18 MET A O 9
ATOM 14323 N N . ASP A 1 19 ? 1.010 -31.998 -53.580 1.00 0.00 19 ASP A N 9
ATOM 14324 C CA . ASP A 1 19 ? 0.995 -30.780 -54.353 1.00 0.00 19 ASP A CA 9
ATOM 14325 C C . ASP A 1 19 ? 2.066 -30.770 -55.446 1.00 0.00 19 ASP A C 9
ATOM 14326 O O . ASP A 1 19 ? 2.404 -29.705 -55.963 1.00 0.00 19 ASP A O 9
ATOM 14335 N N . GLY A 1 20 ? 2.590 -31.947 -55.811 1.00 0.00 20 GLY A N 9
ATOM 14336 C CA . GLY A 1 20 ? 3.598 -32.013 -56.859 1.00 0.00 20 GLY A CA 9
ATOM 14337 C C . GLY A 1 20 ? 4.978 -32.419 -56.334 1.00 0.00 20 GLY A C 9
ATOM 14338 O O . GLY A 1 20 ? 5.956 -32.416 -57.082 1.00 0.00 20 GLY A O 9
ATOM 14342 N N . HIS A 1 21 ? 5.037 -32.827 -55.077 1.00 0.00 21 HIS A N 9
ATOM 14343 C CA . HIS A 1 21 ? 6.263 -33.306 -54.484 1.00 0.00 21 HIS A CA 9
ATOM 14344 C C . HIS A 1 21 ? 5.869 -34.506 -53.645 1.00 0.00 21 HIS A C 9
ATOM 14345 O O . HIS A 1 21 ? 5.498 -34.340 -52.488 1.00 0.00 21 HIS A O 9
ATOM 14360 N N . PRO A 1 22 ? 5.868 -35.695 -54.198 1.00 0.00 22 PRO A N 9
ATOM 14361 C CA . PRO A 1 22 ? 5.417 -36.909 -53.482 1.00 0.00 22 PRO A CA 9
ATOM 14362 C C . PRO A 1 22 ? 5.882 -37.006 -52.064 1.00 0.00 22 PRO A C 9
ATOM 14363 O O . PRO A 1 22 ? 7.073 -37.083 -51.758 1.00 0.00 22 PRO A O 9
ATOM 14374 N N . GLN A 1 23 ? 4.882 -37.026 -51.210 1.00 0.00 23 GLN A N 9
ATOM 14375 C CA . GLN A 1 23 ? 5.111 -37.144 -49.787 1.00 0.00 23 GLN A CA 9
ATOM 14376 C C . GLN A 1 23 ? 4.390 -38.345 -49.240 1.00 0.00 23 GLN A C 9
ATOM 14377 O O . GLN A 1 23 ? 3.189 -38.493 -49.434 1.00 0.00 23 GLN A O 9
ATOM 14391 N N . CYS A 1 24 ? 5.124 -39.145 -48.493 1.00 0.00 24 CYS A N 9
ATOM 14392 C CA . CYS A 1 24 ? 4.557 -40.290 -47.850 1.00 0.00 24 CYS A CA 9
ATOM 14393 C C . CYS A 1 24 ? 3.844 -39.783 -46.672 1.00 0.00 24 CYS A C 9
ATOM 14394 O O . CYS A 1 24 ? 4.421 -39.573 -45.604 1.00 0.00 24 CYS A O 9
ATOM 14401 N N . VAL A 1 25 ? 2.569 -39.642 -46.847 1.00 0.00 25 VAL A N 9
ATOM 14402 C CA . VAL A 1 25 ? 1.793 -39.224 -45.763 1.00 0.00 25 VAL A CA 9
ATOM 14403 C C . VAL A 1 25 ? 1.456 -40.524 -45.175 1.00 0.00 25 VAL A C 9
ATOM 14404 O O . VAL A 1 25 ? 0.695 -41.294 -45.756 1.00 0.00 25 VAL A O 9
ATOM 14417 N N . GLN A 1 26 ? 2.133 -40.801 -44.087 1.00 0.00 26 GLN A N 9
ATOM 14418 C CA . GLN A 1 26 ? 2.016 -42.056 -43.461 1.00 0.00 26 GLN A CA 9
ATOM 14419 C C . GLN A 1 26 ? 0.586 -42.480 -43.372 1.00 0.00 26 GLN A C 9
ATOM 14420 O O . GLN A 1 26 ? -0.273 -41.747 -42.894 1.00 0.00 26 GLN A O 9
ATOM 14434 N N . ASN A 1 27 ? 0.367 -43.719 -43.761 1.00 0.00 27 ASN A N 9
ATOM 14435 C CA . ASN A 1 27 ? -0.971 -44.301 -43.594 1.00 0.00 27 ASN A CA 9
ATOM 14436 C C . ASN A 1 27 ? -1.170 -44.608 -42.073 1.00 0.00 27 ASN A C 9
ATOM 14437 O O . ASN A 1 27 ? -2.233 -45.056 -41.642 1.00 0.00 27 ASN A O 9
ATOM 14448 N N . GLN A 1 28 ? -0.123 -44.280 -41.282 1.00 0.00 28 GLN A N 9
ATOM 14449 C CA . GLN A 1 28 ? -0.027 -44.377 -39.868 1.00 0.00 28 GLN A CA 9
ATOM 14450 C C . GLN A 1 28 ? -0.039 -42.918 -39.543 1.00 0.00 28 GLN A C 9
ATOM 14451 O O . GLN A 1 28 ? -0.318 -42.181 -40.475 1.00 0.00 28 GLN A O 9
ATOM 14465 N N . PRO A 1 29 ? 0.260 -42.421 -38.365 1.00 0.00 29 PRO A N 9
ATOM 14466 C CA . PRO A 1 29 ? 0.324 -40.970 -38.199 1.00 0.00 29 PRO A CA 9
ATOM 14467 C C . PRO A 1 29 ? 1.190 -40.449 -39.278 1.00 0.00 29 PRO A C 9
ATOM 14468 O O . PRO A 1 29 ? 2.325 -40.900 -39.448 1.00 0.00 29 PRO A O 9
ATOM 14479 N N . SER A 1 30 ? 0.677 -39.506 -39.946 1.00 0.00 30 SER A N 9
ATOM 14480 C CA . SER A 1 30 ? 1.383 -38.896 -40.955 1.00 0.00 30 SER A CA 9
ATOM 14481 C C . SER A 1 30 ? 2.496 -38.329 -40.231 1.00 0.00 30 SER A C 9
ATOM 14482 O O . SER A 1 30 ? 2.269 -37.681 -39.223 1.00 0.00 30 SER A O 9
ATOM 14490 N N . CYS A 1 31 ? 3.678 -38.614 -40.688 1.00 0.00 31 CYS A N 9
ATOM 14491 C CA . CYS A 1 31 ? 4.848 -38.079 -40.035 1.00 0.00 31 CYS A CA 9
ATOM 14492 C C . CYS A 1 31 ? 4.527 -36.644 -39.782 1.00 0.00 31 CYS A C 9
ATOM 14493 O O . CYS A 1 31 ? 4.626 -36.182 -38.643 1.00 0.00 31 CYS A O 9
ATOM 14500 N N . SER A 1 32 ? 3.910 -36.015 -40.802 1.00 0.00 32 SER A N 9
ATOM 14501 C CA . SER A 1 32 ? 3.353 -34.752 -40.535 1.00 0.00 32 SER A CA 9
ATOM 14502 C C . SER A 1 32 ? 1.853 -34.959 -40.383 1.00 0.00 32 SER A C 9
ATOM 14503 O O . SER A 1 32 ? 1.045 -34.838 -41.303 1.00 0.00 32 SER A O 9
ATOM 14511 N N . ASP A 1 33 ? 1.569 -35.166 -39.137 1.00 0.00 33 ASP A N 9
ATOM 14512 C CA . ASP A 1 33 ? 0.236 -35.307 -38.552 1.00 0.00 33 ASP A CA 9
ATOM 14513 C C . ASP A 1 33 ? 0.276 -34.403 -37.333 1.00 0.00 33 ASP A C 9
ATOM 14514 O O . ASP A 1 33 ? -0.615 -33.590 -37.085 1.00 0.00 33 ASP A O 9
ATOM 14523 N N . ILE A 1 34 ? 1.432 -34.500 -36.654 1.00 0.00 34 ILE A N 9
ATOM 14524 C CA . ILE A 1 34 ? 1.756 -33.653 -35.541 1.00 0.00 34 ILE A CA 9
ATOM 14525 C C . ILE A 1 34 ? 2.340 -32.446 -36.213 1.00 0.00 34 ILE A C 9
ATOM 14526 O O . ILE A 1 34 ? 2.385 -32.416 -37.444 1.00 0.00 34 ILE A O 9
ATOM 14542 N N . GLN A 1 35 ? 2.791 -31.471 -35.472 1.00 0.00 35 GLN A N 9
ATOM 14543 C CA . GLN A 1 35 ? 3.356 -30.319 -36.104 1.00 0.00 35 GLN A CA 9
ATOM 14544 C C . GLN A 1 35 ? 4.849 -30.414 -36.054 1.00 0.00 35 GLN A C 9
ATOM 14545 O O . GLN A 1 35 ? 5.514 -30.018 -35.097 1.00 0.00 35 GLN A O 9
ATOM 14559 N N . CYS A 1 36 ? 5.339 -30.918 -37.158 1.00 0.00 36 CYS A N 9
ATOM 14560 C CA . CYS A 1 36 ? 6.722 -31.082 -37.401 1.00 0.00 36 CYS A CA 9
ATOM 14561 C C . CYS A 1 36 ? 6.914 -30.557 -38.769 1.00 0.00 36 CYS A C 9
ATOM 14562 O O . CYS A 1 36 ? 6.734 -31.263 -39.762 1.00 0.00 36 CYS A O 9
ATOM 14569 N N . SER A 1 37 ? 7.260 -29.316 -38.808 1.00 0.00 37 SER A N 9
ATOM 14570 C CA . SER A 1 37 ? 7.466 -28.674 -40.051 1.00 0.00 37 SER A CA 9
ATOM 14571 C C . SER A 1 37 ? 8.525 -29.463 -40.762 1.00 0.00 37 SER A C 9
ATOM 14572 O O . SER A 1 37 ? 9.681 -29.453 -40.353 1.00 0.00 37 SER A O 9
ATOM 14580 N N . LYS A 1 38 ? 8.073 -30.190 -41.780 1.00 0.00 38 LYS A N 9
ATOM 14581 C CA . LYS A 1 38 ? 8.923 -31.100 -42.540 1.00 0.00 38 LYS A CA 9
ATOM 14582 C C . LYS A 1 38 ? 10.291 -30.512 -42.724 1.00 0.00 38 LYS A C 9
ATOM 14583 O O . LYS A 1 38 ? 10.474 -29.297 -42.796 1.00 0.00 38 LYS A O 9
ATOM 14602 N N . GLY A 1 39 ? 11.251 -31.396 -42.629 1.00 0.00 39 GLY A N 9
ATOM 14603 C CA . GLY A 1 39 ? 12.625 -31.006 -42.606 1.00 0.00 39 GLY A CA 9
ATOM 14604 C C . GLY A 1 39 ? 13.159 -31.423 -41.254 1.00 0.00 39 GLY A C 9
ATOM 14605 O O . GLY A 1 39 ? 14.351 -31.687 -41.099 1.00 0.00 39 GLY A O 9
ATOM 14609 N N . THR A 1 40 ? 12.239 -31.597 -40.297 1.00 0.00 40 THR A N 9
ATOM 14610 C CA . THR A 1 40 ? 12.589 -32.103 -39.030 1.00 0.00 40 THR A CA 9
ATOM 14611 C C . THR A 1 40 ? 11.986 -33.507 -39.013 1.00 0.00 40 THR A C 9
ATOM 14612 O O . THR A 1 40 ? 11.448 -33.970 -40.021 1.00 0.00 40 THR A O 9
ATOM 14623 N N . THR A 1 41 ? 12.077 -34.164 -37.903 1.00 0.00 41 THR A N 9
ATOM 14624 C CA . THR A 1 41 ? 11.542 -35.514 -37.758 1.00 0.00 41 THR A CA 9
ATOM 14625 C C . THR A 1 41 ? 10.082 -35.447 -37.406 1.00 0.00 41 THR A C 9
ATOM 14626 O O . THR A 1 41 ? 9.570 -34.398 -37.042 1.00 0.00 41 THR A O 9
ATOM 14637 N N . CYS A 1 42 ? 9.429 -36.583 -37.458 1.00 0.00 42 CYS A N 9
ATOM 14638 C CA . CYS A 1 42 ? 8.036 -36.629 -37.088 1.00 0.00 42 CYS A CA 9
ATOM 14639 C C . CYS A 1 42 ? 7.978 -37.157 -35.678 1.00 0.00 42 CYS A C 9
ATOM 14640 O O . CYS A 1 42 ? 8.053 -38.363 -35.444 1.00 0.00 42 CYS A O 9
ATOM 14647 N N . GLN A 1 43 ? 7.912 -36.226 -34.732 1.00 0.00 43 GLN A N 9
ATOM 14648 C CA . GLN A 1 43 ? 7.924 -36.581 -33.348 1.00 0.00 43 GLN A CA 9
ATOM 14649 C C . GLN A 1 43 ? 6.746 -36.058 -32.573 1.00 0.00 43 GLN A C 9
ATOM 14650 O O . GLN A 1 43 ? 6.482 -34.863 -32.502 1.00 0.00 43 GLN A O 9
ATOM 14664 N N . MET A 1 44 ? 6.153 -37.009 -31.903 1.00 0.00 44 MET A N 9
ATOM 14665 C CA . MET A 1 44 ? 5.104 -36.825 -30.971 1.00 0.00 44 MET A CA 9
ATOM 14666 C C . MET A 1 44 ? 5.678 -37.623 -29.841 1.00 0.00 44 MET A C 9
ATOM 14667 O O . MET A 1 44 ? 5.478 -38.832 -29.795 1.00 0.00 44 MET A O 9
ATOM 14681 N N . VAL A 1 45 ? 6.512 -36.990 -29.016 1.00 0.00 45 VAL A N 9
ATOM 14682 C CA . VAL A 1 45 ? 7.193 -37.744 -28.012 1.00 0.00 45 VAL A CA 9
ATOM 14683 C C . VAL A 1 45 ? 6.259 -38.079 -26.915 1.00 0.00 45 VAL A C 9
ATOM 14684 O O . VAL A 1 45 ? 6.252 -37.465 -25.850 1.00 0.00 45 VAL A O 9
ATOM 14697 N N . ASP A 1 46 ? 5.507 -39.103 -27.190 1.00 0.00 46 ASP A N 9
ATOM 14698 C CA . ASP A 1 46 ? 4.582 -39.609 -26.227 1.00 0.00 46 ASP A CA 9
ATOM 14699 C C . ASP A 1 46 ? 3.628 -38.523 -25.798 1.00 0.00 46 ASP A C 9
ATOM 14700 O O . ASP A 1 46 ? 3.151 -38.527 -24.662 1.00 0.00 46 ASP A O 9
ATOM 14709 N N . GLY A 1 47 ? 3.364 -37.576 -26.691 1.00 0.00 47 GLY A N 9
ATOM 14710 C CA . GLY A 1 47 ? 2.482 -36.494 -26.341 1.00 0.00 47 GLY A CA 9
ATOM 14711 C C . GLY A 1 47 ? 3.275 -35.248 -26.007 1.00 0.00 47 GLY A C 9
ATOM 14712 O O . GLY A 1 47 ? 2.795 -34.351 -25.314 1.00 0.00 47 GLY A O 9
ATOM 14716 N N . TRP A 1 48 ? 4.452 -35.163 -26.594 1.00 0.00 48 TRP A N 9
ATOM 14717 C CA . TRP A 1 48 ? 5.280 -34.006 -26.472 1.00 0.00 48 TRP A CA 9
ATOM 14718 C C . TRP A 1 48 ? 5.986 -33.980 -27.753 1.00 0.00 48 TRP A C 9
ATOM 14719 O O . TRP A 1 48 ? 7.143 -34.379 -27.847 1.00 0.00 48 TRP A O 9
ATOM 14740 N N . PRO A 1 49 ? 5.357 -33.532 -28.742 1.00 0.00 49 PRO A N 9
ATOM 14741 C CA . PRO A 1 49 ? 6.025 -33.502 -30.006 1.00 0.00 49 PRO A CA 9
ATOM 14742 C C . PRO A 1 49 ? 7.145 -32.518 -30.051 1.00 0.00 49 PRO A C 9
ATOM 14743 O O . PRO A 1 49 ? 6.934 -31.309 -30.148 1.00 0.00 49 PRO A O 9
ATOM 14754 N N . ARG A 1 50 ? 8.328 -33.070 -30.118 1.00 0.00 50 ARG A N 9
ATOM 14755 C CA . ARG A 1 50 ? 9.482 -32.272 -30.313 1.00 0.00 50 ARG A CA 9
ATOM 14756 C C . ARG A 1 50 ? 10.053 -32.780 -31.604 1.00 0.00 50 ARG A C 9
ATOM 14757 O O . ARG A 1 50 ? 10.752 -33.792 -31.654 1.00 0.00 50 ARG A O 9
ATOM 14778 N N . CYS A 1 51 ? 9.721 -32.067 -32.647 1.00 0.00 51 CYS A N 9
ATOM 14779 C CA . CYS A 1 51 ? 10.153 -32.409 -33.958 1.00 0.00 51 CYS A CA 9
ATOM 14780 C C . CYS A 1 51 ? 11.496 -31.840 -34.156 1.00 0.00 51 CYS A C 9
ATOM 14781 O O . CYS A 1 51 ? 11.658 -30.656 -34.454 1.00 0.00 51 CYS A O 9
ATOM 14788 N N . ILE A 1 52 ? 12.456 -32.685 -33.971 1.00 0.00 52 ILE A N 9
ATOM 14789 C CA . ILE A 1 52 ? 13.808 -32.262 -34.115 1.00 0.00 52 ILE A CA 9
ATOM 14790 C C . ILE A 1 52 ? 14.627 -33.306 -34.847 1.00 0.00 52 ILE A C 9
ATOM 14791 O O . ILE A 1 52 ? 14.979 -34.348 -34.311 1.00 0.00 52 ILE A O 9
ATOM 14807 N N . GLN A 1 53 ? 14.926 -33.025 -36.096 1.00 0.00 53 GLN A N 9
ATOM 14808 C CA . GLN A 1 53 ? 15.709 -33.975 -36.856 1.00 0.00 53 GLN A CA 9
ATOM 14809 C C . GLN A 1 53 ? 17.178 -33.800 -36.559 1.00 0.00 53 GLN A C 9
ATOM 14810 O O . GLN A 1 53 ? 17.889 -32.982 -37.144 1.00 0.00 53 GLN A O 9
ATOM 14824 N N . ILE A 1 54 ? 17.595 -34.681 -35.703 1.00 0.00 54 ILE A N 9
ATOM 14825 C CA . ILE A 1 54 ? 18.971 -34.842 -35.299 1.00 0.00 54 ILE A CA 9
ATOM 14826 C C . ILE A 1 54 ? 19.318 -36.312 -35.528 1.00 0.00 54 ILE A C 9
ATOM 14827 O O . ILE A 1 54 ? 20.393 -36.789 -35.164 1.00 0.00 54 ILE A O 9
ATOM 14843 N N . LYS A 1 55 ? 18.367 -37.011 -36.165 1.00 0.00 55 LYS A N 9
ATOM 14844 C CA . LYS A 1 55 ? 18.501 -38.392 -36.490 1.00 0.00 55 LYS A CA 9
ATOM 14845 C C . LYS A 1 55 ? 18.844 -38.435 -37.934 1.00 0.00 55 LYS A C 9
ATOM 14846 O O . LYS A 1 55 ? 18.022 -38.075 -38.759 1.00 0.00 55 LYS A O 9
ATOM 14865 N N . ALA A 1 56 ? 20.062 -38.818 -38.218 1.00 0.00 56 ALA A N 9
ATOM 14866 C CA . ALA A 1 56 ? 20.529 -38.876 -39.594 1.00 0.00 56 ALA A CA 9
ATOM 14867 C C . ALA A 1 56 ? 19.633 -39.802 -40.412 1.00 0.00 56 ALA A C 9
ATOM 14868 O O . ALA A 1 56 ? 19.908 -40.992 -40.558 1.00 0.00 56 ALA A O 9
ATOM 14875 N N . ALA A 1 57 ? 18.566 -39.223 -40.944 1.00 0.00 57 ALA A N 9
ATOM 14876 C CA . ALA A 1 57 ? 17.605 -39.931 -41.759 1.00 0.00 57 ALA A CA 9
ATOM 14877 C C . ALA A 1 57 ? 17.955 -39.566 -43.169 1.00 0.00 57 ALA A C 9
ATOM 14878 O O . ALA A 1 57 ? 18.905 -38.793 -43.320 1.00 0.00 57 ALA A O 9
ATOM 14885 N N . PRO A 1 58 ? 17.252 -40.028 -44.194 1.00 0.00 58 PRO A N 9
ATOM 14886 C CA . PRO A 1 58 ? 17.565 -39.592 -45.580 1.00 0.00 58 PRO A CA 9
ATOM 14887 C C . PRO A 1 58 ? 17.716 -38.087 -45.554 1.00 0.00 58 PRO A C 9
ATOM 14888 O O . PRO A 1 58 ? 16.815 -37.362 -45.141 1.00 0.00 58 PRO A O 9
ATOM 14899 N N . SER A 1 59 ? 18.907 -37.644 -45.870 1.00 0.00 59 SER A N 9
ATOM 14900 C CA . SER A 1 59 ? 19.231 -36.256 -45.747 1.00 0.00 59 SER A CA 9
ATOM 14901 C C . SER A 1 59 ? 18.401 -35.366 -46.630 1.00 0.00 59 SER A C 9
ATOM 14902 O O . SER A 1 59 ? 18.597 -35.262 -47.842 1.00 0.00 59 SER A O 9
ATOM 14910 N N . ARG A 1 60 ? 17.515 -34.669 -45.949 1.00 0.00 60 ARG A N 9
ATOM 14911 C CA . ARG A 1 60 ? 16.664 -33.700 -46.524 1.00 0.00 60 ARG A CA 9
ATOM 14912 C C . ARG A 1 60 ? 17.024 -32.494 -45.722 1.00 0.00 60 ARG A C 9
ATOM 14913 O O . ARG A 1 60 ? 17.849 -32.664 -44.822 1.00 0.00 60 ARG A O 9
ATOM 14934 N N . PRO A 1 61 ? 16.473 -31.331 -45.943 1.00 0.00 61 PRO A N 9
ATOM 14935 C CA . PRO A 1 61 ? 16.783 -30.175 -45.088 1.00 0.00 61 PRO A CA 9
ATOM 14936 C C . PRO A 1 61 ? 16.762 -30.602 -43.639 1.00 0.00 61 PRO A C 9
ATOM 14937 O O . PRO A 1 61 ? 15.719 -30.937 -43.078 1.00 0.00 61 PRO A O 9
ATOM 14948 N N . SER A 1 62 ? 17.921 -30.586 -43.061 1.00 0.00 62 SER A N 9
ATOM 14949 C CA . SER A 1 62 ? 18.075 -30.967 -41.685 1.00 0.00 62 SER A CA 9
ATOM 14950 C C . SER A 1 62 ? 18.274 -29.716 -40.892 1.00 0.00 62 SER A C 9
ATOM 14951 O O . SER A 1 62 ? 19.396 -29.238 -40.721 1.00 0.00 62 SER A O 9
ATOM 14959 N N . CYS A 1 63 ? 17.149 -29.181 -40.449 1.00 0.00 63 CYS A N 9
ATOM 14960 C CA . CYS A 1 63 ? 17.113 -27.944 -39.687 1.00 0.00 63 CYS A CA 9
ATOM 14961 C C . CYS A 1 63 ? 18.237 -27.880 -38.679 1.00 0.00 63 CYS A C 9
ATOM 14962 O O . CYS A 1 63 ? 18.734 -26.793 -38.399 1.00 0.00 63 CYS A O 9
ATOM 14969 N N . SER A 1 64 ? 18.672 -29.031 -38.169 1.00 0.00 64 SER A N 9
ATOM 14970 C CA . SER A 1 64 ? 19.763 -29.023 -37.248 1.00 0.00 64 SER A CA 9
ATOM 14971 C C . SER A 1 64 ? 21.002 -29.536 -37.950 1.00 0.00 64 SER A C 9
ATOM 14972 O O . SER A 1 64 ? 21.195 -30.726 -38.197 1.00 0.00 64 SER A O 9
ATOM 14980 N N . ASP A 1 65 ? 21.842 -28.573 -38.177 1.00 0.00 65 ASP A N 9
ATOM 14981 C CA . ASP A 1 65 ? 23.166 -28.726 -38.771 1.00 0.00 65 ASP A CA 9
ATOM 14982 C C . ASP A 1 65 ? 24.039 -28.082 -37.740 1.00 0.00 65 ASP A C 9
ATOM 14983 O O . ASP A 1 65 ? 24.907 -28.696 -37.117 1.00 0.00 65 ASP A O 9
ATOM 14992 N N . ILE A 1 66 ? 23.609 -26.867 -37.449 1.00 0.00 66 ILE A N 9
ATOM 14993 C CA . ILE A 1 66 ? 24.135 -26.123 -36.345 1.00 0.00 66 ILE A CA 9
ATOM 14994 C C . ILE A 1 66 ? 23.271 -26.633 -35.228 1.00 0.00 66 ILE A C 9
ATOM 14995 O O . ILE A 1 66 ? 22.114 -26.229 -35.071 1.00 0.00 66 ILE A O 9
ATOM 15011 N N . HIS A 1 67 ? 23.801 -27.612 -34.533 1.00 0.00 67 HIS A N 9
ATOM 15012 C CA . HIS A 1 67 ? 23.044 -28.265 -33.505 1.00 0.00 67 HIS A CA 9
ATOM 15013 C C . HIS A 1 67 ? 23.670 -28.048 -32.156 1.00 0.00 67 HIS A C 9
ATOM 15014 O O . HIS A 1 67 ? 24.730 -28.585 -31.839 1.00 0.00 67 HIS A O 9
ATOM 15029 N N . CYS A 1 68 ? 22.975 -27.267 -31.366 1.00 0.00 68 CYS A N 9
ATOM 15030 C CA . CYS A 1 68 ? 23.416 -26.966 -30.030 1.00 0.00 68 CYS A CA 9
ATOM 15031 C C . CYS A 1 68 ? 23.380 -28.256 -29.216 1.00 0.00 68 CYS A C 9
ATOM 15032 O O . CYS A 1 68 ? 22.752 -29.226 -29.621 1.00 0.00 68 CYS A O 9
ATOM 15039 N N . PRO A 1 69 ? 24.052 -28.305 -28.109 1.00 0.00 69 PRO A N 9
ATOM 15040 C CA . PRO A 1 69 ? 24.113 -29.536 -27.255 1.00 0.00 69 PRO A CA 9
ATOM 15041 C C . PRO A 1 69 ? 22.759 -30.138 -26.923 1.00 0.00 69 PRO A C 9
ATOM 15042 O O . PRO A 1 69 ? 21.737 -29.513 -27.114 1.00 0.00 69 PRO A O 9
ATOM 15053 N N . LYS A 1 70 ? 22.786 -31.369 -26.414 1.00 0.00 70 LYS A N 9
ATOM 15054 C CA . LYS A 1 70 ? 21.580 -32.077 -26.029 1.00 0.00 70 LYS A CA 9
ATOM 15055 C C . LYS A 1 70 ? 20.724 -31.133 -25.222 1.00 0.00 70 LYS A C 9
ATOM 15056 O O . LYS A 1 70 ? 21.234 -30.199 -24.603 1.00 0.00 70 LYS A O 9
ATOM 15075 N N . GLY A 1 71 ? 19.435 -31.324 -25.271 1.00 0.00 71 GLY A N 9
ATOM 15076 C CA . GLY A 1 71 ? 18.560 -30.432 -24.588 1.00 0.00 71 GLY A CA 9
ATOM 15077 C C . GLY A 1 71 ? 18.142 -29.312 -25.533 1.00 0.00 71 GLY A C 9
ATOM 15078 O O . GLY A 1 71 ? 17.233 -28.548 -25.224 1.00 0.00 71 GLY A O 9
ATOM 15082 N N . THR A 1 72 ? 18.806 -29.207 -26.700 1.00 0.00 72 THR A N 9
ATOM 15083 C CA . THR A 1 72 ? 18.475 -28.195 -27.627 1.00 0.00 72 THR A CA 9
ATOM 15084 C C . THR A 1 72 ? 17.615 -28.703 -28.732 1.00 0.00 72 THR A C 9
ATOM 15085 O O . THR A 1 72 ? 17.707 -29.848 -29.177 1.00 0.00 72 THR A O 9
ATOM 15096 N N . THR A 1 73 ? 16.786 -27.806 -29.155 1.00 0.00 73 THR A N 9
ATOM 15097 C CA . THR A 1 73 ? 15.859 -28.054 -30.207 1.00 0.00 73 THR A CA 9
ATOM 15098 C C . THR A 1 73 ? 16.086 -27.026 -31.308 1.00 0.00 73 THR A C 9
ATOM 15099 O O . THR A 1 73 ? 16.030 -25.828 -31.057 1.00 0.00 73 THR A O 9
ATOM 15110 N N . CYS A 1 74 ? 16.384 -27.482 -32.518 1.00 0.00 74 CYS A N 9
ATOM 15111 C CA . CYS A 1 74 ? 16.651 -26.539 -33.594 1.00 0.00 74 CYS A CA 9
ATOM 15112 C C . CYS A 1 74 ? 15.395 -25.963 -34.191 1.00 0.00 74 CYS A C 9
ATOM 15113 O O . CYS A 1 74 ? 14.473 -26.685 -34.579 1.00 0.00 74 CYS A O 9
ATOM 15120 N N . LYS A 1 75 ? 15.417 -24.656 -34.348 1.00 0.00 75 LYS A N 9
ATOM 15121 C CA . LYS A 1 75 ? 14.338 -23.975 -35.010 1.00 0.00 75 LYS A CA 9
ATOM 15122 C C . LYS A 1 75 ? 14.986 -23.272 -36.146 1.00 0.00 75 LYS A C 9
ATOM 15123 O O . LYS A 1 75 ? 16.205 -23.225 -36.183 1.00 0.00 75 LYS A O 9
ATOM 15142 N N . MET A 1 76 ? 14.212 -22.663 -37.006 1.00 0.00 76 MET A N 9
ATOM 15143 C CA . MET A 1 76 ? 14.795 -21.901 -38.054 1.00 0.00 76 MET A CA 9
ATOM 15144 C C . MET A 1 76 ? 14.368 -20.515 -37.759 1.00 0.00 76 MET A C 9
ATOM 15145 O O . MET A 1 76 ? 13.193 -20.164 -37.884 1.00 0.00 76 MET A O 9
ATOM 15159 N N . ILE A 1 77 ? 15.335 -19.728 -37.352 1.00 0.00 77 ILE A N 9
ATOM 15160 C CA . ILE A 1 77 ? 15.050 -18.365 -37.020 1.00 0.00 77 ILE A CA 9
ATOM 15161 C C . ILE A 1 77 ? 15.539 -17.549 -38.136 1.00 0.00 77 I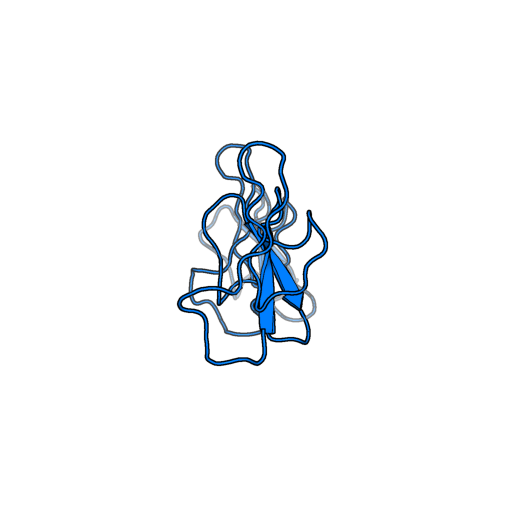LE A C 9
ATOM 15162 O O . ILE A 1 77 ? 16.710 -17.484 -38.403 1.00 0.00 77 ILE A O 9
ATOM 15178 N N . ASP A 1 78 ? 14.604 -17.038 -38.867 1.00 0.00 78 ASP A N 9
ATOM 15179 C CA . ASP A 1 78 ? 14.908 -16.288 -40.053 1.00 0.00 78 ASP A CA 9
ATOM 15180 C C . ASP A 1 78 ? 15.661 -17.154 -41.071 1.00 0.00 78 ASP A C 9
ATOM 15181 O O . ASP A 1 78 ? 16.126 -16.645 -42.090 1.00 0.00 78 ASP A O 9
ATOM 15190 N N . GLY A 1 79 ? 15.740 -18.471 -40.827 1.00 0.00 79 GLY A N 9
ATOM 15191 C CA . GLY A 1 79 ? 16.379 -19.357 -41.759 1.00 0.00 79 GLY A CA 9
ATOM 15192 C C . GLY A 1 79 ? 17.770 -19.754 -41.321 1.00 0.00 79 GLY A C 9
ATOM 15193 O O . GLY A 1 79 ? 18.324 -20.706 -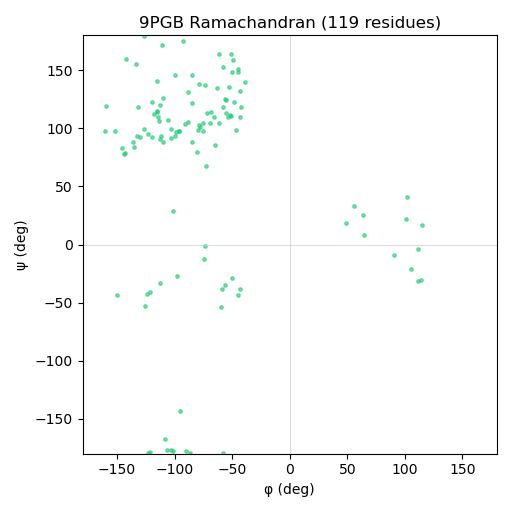41.859 1.00 0.00 79 GLY A O 9
ATOM 15197 N N . HIS A 1 80 ? 18.312 -19.088 -40.312 1.00 0.00 80 HIS A N 9
ATOM 15198 C CA . HIS A 1 80 ? 19.599 -19.505 -39.803 1.00 0.00 80 HIS A CA 9
ATOM 15199 C C . HIS A 1 80 ? 19.281 -20.445 -38.651 1.00 0.00 80 HIS A C 9
ATOM 15200 O O . HIS A 1 80 ? 18.958 -19.996 -37.568 1.00 0.00 80 HIS A O 9
ATOM 15215 N N . PRO A 1 81 ? 19.249 -21.734 -38.835 1.00 0.00 81 PRO A N 9
ATOM 15216 C CA . PRO A 1 81 ? 18.858 -22.605 -37.733 1.00 0.00 81 PRO A CA 9
ATOM 15217 C C . PRO A 1 81 ? 19.618 -22.361 -36.458 1.00 0.00 81 PRO A C 9
ATOM 15218 O O . PRO A 1 81 ? 20.803 -22.647 -36.320 1.00 0.00 81 PRO A O 9
ATOM 15229 N N . GLN A 1 82 ? 18.865 -21.862 -35.529 1.00 0.00 82 GLN A N 9
ATOM 15230 C CA . GLN A 1 82 ? 19.340 -21.584 -34.210 1.00 0.00 82 GLN A CA 9
ATOM 15231 C C . GLN A 1 82 ? 18.604 -22.455 -33.227 1.00 0.00 82 GLN A C 9
ATOM 15232 O O . GLN A 1 82 ? 17.384 -22.602 -33.306 1.00 0.00 82 GLN A O 9
ATOM 15246 N N . CYS A 1 83 ? 19.324 -23.000 -32.282 1.00 0.00 83 CYS A N 9
ATOM 15247 C CA . CYS A 1 83 ? 18.696 -23.792 -31.300 1.00 0.00 83 CYS A CA 9
ATOM 15248 C C . CYS A 1 83 ? 17.946 -22.880 -30.394 1.00 0.00 83 CYS A C 9
ATOM 15249 O O . CYS A 1 83 ? 18.503 -21.975 -29.770 1.00 0.00 83 CYS A O 9
ATOM 15256 N N . VAL A 1 84 ? 16.727 -23.243 -30.215 1.00 0.00 84 VAL A N 9
ATOM 15257 C CA . VAL A 1 84 ? 15.913 -22.618 -29.272 1.00 0.00 84 VAL A CA 9
ATOM 15258 C C . VAL A 1 84 ? 15.836 -23.773 -28.387 1.00 0.00 84 VAL A C 9
ATOM 15259 O O . VAL A 1 84 ? 15.085 -24.726 -28.578 1.00 0.00 84 VAL A O 9
ATOM 15272 N N . GLN A 1 85 ? 16.734 -23.736 -27.505 1.00 0.00 85 GLN A N 9
ATOM 15273 C CA . GLN A 1 85 ? 16.914 -24.823 -26.654 1.00 0.00 85 GLN A CA 9
ATOM 15274 C C . GLN A 1 85 ? 15.631 -25.036 -25.916 1.00 0.00 85 GLN A C 9
ATOM 15275 O O . GLN A 1 85 ? 14.821 -24.139 -25.752 1.00 0.00 85 GLN A O 9
ATOM 15289 N N . ASN A 1 86 ? 15.441 -26.249 -25.566 1.00 0.00 86 ASN A N 9
ATOM 15290 C CA . ASN A 1 86 ? 14.229 -26.680 -24.890 1.00 0.00 86 ASN A CA 9
ATOM 15291 C C . ASN A 1 86 ? 14.076 -25.821 -23.656 1.00 0.00 86 ASN A C 9
ATOM 15292 O O . ASN A 1 86 ? 13.000 -25.307 -23.349 1.00 0.00 86 ASN A O 9
ATOM 15303 N N . GLN A 1 87 ? 15.225 -25.505 -23.109 1.00 0.00 87 GLN A N 9
ATOM 15304 C CA . GLN A 1 87 ? 15.350 -24.547 -22.110 1.00 0.00 87 GLN A CA 9
ATOM 15305 C C . GLN A 1 87 ? 16.129 -23.612 -22.979 1.00 0.00 87 GLN A C 9
ATOM 15306 O O . GLN A 1 87 ? 17.335 -23.793 -23.120 1.00 0.00 87 GLN A O 9
ATOM 15320 N N . PRO A 1 88 ? 15.500 -22.724 -23.663 1.00 0.00 88 PRO A N 9
ATOM 15321 C CA . PRO A 1 88 ? 16.202 -21.913 -24.633 1.00 0.00 88 PRO A CA 9
ATOM 15322 C C . PRO A 1 88 ? 17.413 -21.246 -24.092 1.00 0.00 88 PRO A C 9
ATOM 15323 O O . PRO A 1 88 ? 17.473 -20.742 -22.971 1.00 0.00 88 PRO A O 9
ATOM 15334 N N . THR A 1 89 ? 18.392 -21.368 -24.922 1.00 0.00 89 THR A N 9
ATOM 15335 C CA . THR A 1 89 ? 19.717 -20.915 -24.639 1.00 0.00 89 THR A CA 9
ATOM 15336 C C . THR A 1 89 ? 19.742 -19.443 -24.393 1.00 0.00 89 THR A C 9
ATOM 15337 O O . THR A 1 89 ? 20.258 -18.991 -23.369 1.00 0.00 89 THR A O 9
ATOM 15348 N N . CYS A 1 90 ? 19.175 -18.702 -25.332 1.00 0.00 90 CYS A N 9
ATOM 15349 C CA . CYS A 1 90 ? 19.127 -17.287 -25.198 1.00 0.00 90 CYS A CA 9
ATOM 15350 C C . CYS A 1 90 ? 17.731 -16.765 -25.218 1.00 0.00 90 CYS A C 9
ATOM 15351 O O . CYS A 1 90 ? 17.422 -15.910 -24.395 1.00 0.00 90 CYS A O 9
ATOM 15358 N N . SER A 1 91 ? 16.847 -17.254 -26.094 1.00 0.00 91 SER A N 9
ATOM 15359 C CA . SER A 1 91 ? 15.521 -16.682 -25.985 1.00 0.00 91 SER A CA 9
ATOM 15360 C C . SER A 1 91 ? 14.772 -17.463 -24.946 1.00 0.00 91 SER A C 9
ATOM 15361 O O . SER A 1 91 ? 13.980 -18.369 -25.195 1.00 0.00 91 SER A O 9
ATOM 15369 N N . ASP A 1 92 ? 15.017 -16.957 -23.790 1.00 0.00 92 ASP A N 9
ATOM 15370 C CA . ASP A 1 92 ? 14.421 -17.351 -22.520 1.00 0.00 92 ASP A CA 9
ATOM 15371 C C . ASP A 1 92 ? 14.474 -16.112 -21.640 1.00 0.00 92 ASP A C 9
ATOM 15372 O O . ASP A 1 92 ? 13.527 -15.719 -20.958 1.00 0.00 92 ASP A O 9
ATOM 15381 N N . ILE A 1 93 ? 15.662 -15.504 -21.757 1.00 0.00 93 ILE A N 9
ATOM 15382 C CA . ILE A 1 93 ? 16.067 -14.305 -21.126 1.00 0.00 93 ILE A CA 9
ATOM 15383 C C . ILE A 1 93 ? 16.392 -13.383 -22.278 1.00 0.00 93 ILE A C 9
ATOM 15384 O O . ILE A 1 93 ? 17.132 -13.747 -23.189 1.00 0.00 93 ILE A O 9
ATOM 15400 N N . GLN A 1 94 ? 15.812 -12.234 -22.297 1.00 0.00 94 GLN A N 9
ATOM 15401 C CA . GLN A 1 94 ? 16.055 -11.358 -23.400 1.00 0.00 94 GLN A CA 9
ATOM 15402 C C . GLN A 1 94 ? 17.384 -10.628 -23.238 1.00 0.00 94 GLN A C 9
ATOM 15403 O O . GLN A 1 94 ? 17.529 -9.689 -22.455 1.00 0.00 94 GLN A O 9
ATOM 15417 N N . CYS A 1 95 ? 18.330 -11.089 -24.044 1.00 0.00 95 CYS A N 9
ATOM 15418 C CA . CYS A 1 95 ? 19.667 -10.572 -24.131 1.00 0.00 95 CYS A CA 9
ATOM 15419 C C . CYS A 1 95 ? 20.066 -10.995 -25.513 1.00 0.00 95 CYS A C 9
ATOM 15420 O O . CYS A 1 95 ? 20.387 -12.164 -25.735 1.00 0.00 95 CYS A O 9
ATOM 15427 N N . SER A 1 96 ? 19.959 -10.068 -26.442 1.00 0.00 96 SER A N 9
ATOM 15428 C CA . SER A 1 96 ? 20.227 -10.360 -27.827 1.00 0.00 96 SER A CA 9
ATOM 15429 C C . SER A 1 96 ? 21.527 -11.100 -27.933 1.00 0.00 96 SER A C 9
ATOM 15430 O O . SER A 1 96 ? 22.488 -10.740 -27.261 1.00 0.00 96 SER A O 9
ATOM 15438 N N . LYS A 1 97 ? 21.549 -12.152 -28.741 1.00 0.00 97 LYS A N 9
ATOM 15439 C CA . LYS A 1 97 ? 22.752 -12.938 -28.863 1.00 0.00 97 LYS A CA 9
ATOM 15440 C C . LYS A 1 97 ? 23.917 -12.031 -29.160 1.00 0.00 97 LYS A C 9
ATOM 15441 O O . LYS A 1 97 ? 23.750 -10.849 -29.469 1.00 0.00 97 LYS A O 9
ATOM 15460 N N . GLY A 1 98 ? 25.079 -12.544 -28.885 1.00 0.00 98 GLY A N 9
ATOM 15461 C CA . GLY A 1 98 ? 26.263 -11.735 -28.919 1.00 0.00 98 GLY A CA 9
ATOM 15462 C C . GLY A 1 98 ? 26.686 -11.645 -27.452 1.00 0.00 98 GLY A C 9
ATOM 15463 O O . GLY A 1 98 ? 27.864 -11.554 -27.119 1.00 0.00 98 GLY A O 9
ATOM 15467 N N . THR A 1 99 ? 25.681 -11.802 -26.565 1.00 0.00 99 THR A N 9
ATOM 15468 C CA . THR A 1 99 ? 25.862 -11.888 -25.195 1.00 0.00 99 THR A CA 9
ATOM 15469 C C . THR A 1 99 ? 25.471 -13.308 -24.939 1.00 0.00 99 THR A C 9
ATOM 15470 O O . THR A 1 99 ? 25.211 -14.062 -25.877 1.00 0.00 99 THR A O 9
ATOM 15481 N N . THR A 1 100 ? 25.391 -13.654 -23.722 1.00 0.00 100 THR A N 9
ATOM 15482 C CA . THR A 1 100 ? 25.000 -14.925 -23.335 1.00 0.00 100 THR A CA 9
ATOM 15483 C C . THR A 1 100 ? 23.708 -14.630 -22.675 1.00 0.00 100 THR A C 9
ATOM 15484 O O . THR A 1 100 ? 23.350 -13.466 -22.567 1.00 0.00 100 THR A O 9
ATOM 15495 N N . CYS A 1 101 ? 23.039 -15.600 -22.215 1.00 0.00 101 CYS A N 9
ATOM 15496 C CA . CYS A 1 101 ? 21.864 -15.382 -21.540 1.00 0.00 101 CYS A CA 9
ATOM 15497 C C . CYS A 1 101 ? 22.049 -16.231 -20.351 1.00 0.00 101 CYS A C 9
ATOM 15498 O O . CYS A 1 101 ? 21.703 -17.410 -20.306 1.00 0.00 101 CYS A O 9
ATOM 15505 N N . GLN A 1 102 ? 22.663 -15.597 -19.410 1.00 0.00 102 GLN A N 9
ATOM 15506 C CA . GLN A 1 102 ? 23.003 -16.218 -18.201 1.00 0.00 102 GLN A CA 9
ATOM 15507 C C . GLN A 1 102 ? 22.654 -15.272 -17.155 1.00 0.00 102 GLN A C 9
ATOM 15508 O O . GLN A 1 102 ? 23.389 -14.355 -16.796 1.00 0.00 102 GLN A O 9
ATOM 15522 N N . MET A 1 103 ? 21.498 -15.523 -16.680 1.00 0.00 103 MET A N 9
ATOM 15523 C CA . MET A 1 103 ? 20.965 -14.758 -15.675 1.00 0.00 103 MET A CA 9
ATOM 15524 C C . MET A 1 103 ? 21.771 -15.118 -14.508 1.00 0.00 103 MET A C 9
ATOM 15525 O O . MET A 1 103 ? 22.131 -16.289 -14.366 1.00 0.00 103 MET A O 9
ATOM 15539 N N . VAL A 1 104 ? 22.027 -14.166 -13.665 1.00 0.00 104 VAL A N 9
ATOM 15540 C CA . VAL A 1 104 ? 22.771 -14.500 -12.515 1.00 0.00 104 VAL A CA 9
ATOM 15541 C C . VAL A 1 104 ? 21.795 -14.485 -11.386 1.00 0.00 104 VAL A C 9
ATOM 15542 O O . VAL A 1 104 ? 21.459 -13.486 -10.754 1.00 0.00 104 VAL A O 9
ATOM 15555 N N . ASP A 1 105 ? 21.359 -15.692 -11.186 1.00 0.00 105 ASP A N 9
ATOM 15556 C CA . ASP A 1 105 ? 20.398 -16.024 -10.158 1.00 0.00 105 ASP A CA 9
ATOM 15557 C C . ASP A 1 105 ? 19.112 -15.223 -10.314 1.00 0.00 105 ASP A C 9
ATOM 15558 O O . ASP A 1 105 ? 18.440 -14.957 -9.318 1.00 0.00 105 ASP A O 9
ATOM 15567 N N . GLY A 1 106 ? 18.752 -14.838 -11.547 1.00 0.00 106 GLY A N 9
ATOM 15568 C CA . GLY A 1 106 ? 17.525 -14.079 -11.724 1.00 0.00 106 GLY A CA 9
ATOM 15569 C C . GLY A 1 106 ? 17.836 -12.615 -11.943 1.00 0.00 106 GLY A C 9
ATOM 15570 O O . GLY A 1 106 ? 17.150 -11.717 -11.453 1.00 0.00 106 GLY A O 9
ATOM 15574 N N . TRP A 1 107 ? 18.859 -12.413 -12.737 1.00 0.00 107 TRP A N 9
ATOM 15575 C CA . TRP A 1 107 ? 19.319 -11.138 -13.141 1.00 0.00 107 TRP A CA 9
ATOM 15576 C C . TRP A 1 107 ? 19.897 -11.456 -14.487 1.00 0.00 107 TRP A C 9
ATOM 15577 O O . TRP A 1 107 ? 21.089 -11.733 -14.578 1.00 0.00 107 TRP A O 9
ATOM 15598 N N . PRO A 1 108 ? 19.124 -11.436 -15.526 1.00 0.00 108 PRO A N 9
ATOM 15599 C CA . PRO A 1 108 ? 19.659 -11.739 -16.856 1.00 0.00 108 PRO A CA 9
ATOM 15600 C C . PRO A 1 108 ? 20.897 -10.943 -17.140 1.00 0.00 108 PRO A C 9
ATOM 15601 O O . PRO A 1 108 ? 20.836 -9.725 -17.315 1.00 0.00 108 PRO A O 9
ATOM 15612 N N . ARG A 1 109 ? 22.016 -11.640 -17.199 1.00 0.00 109 ARG A N 9
ATOM 15613 C CA . ARG A 1 109 ? 23.250 -10.979 -17.477 1.00 0.00 109 ARG A CA 9
ATOM 15614 C C . ARG A 1 109 ? 23.699 -11.304 -18.875 1.00 0.00 109 ARG A C 9
ATOM 15615 O O . ARG A 1 109 ? 24.324 -12.331 -19.120 1.00 0.00 109 ARG A O 9
ATOM 15636 N N . CYS A 1 110 ? 23.399 -10.384 -19.768 1.00 0.00 110 CYS A N 9
ATOM 15637 C CA . CYS A 1 110 ? 23.810 -10.514 -21.159 1.00 0.00 110 CYS A CA 9
ATOM 15638 C C . CYS A 1 110 ? 25.327 -10.432 -21.148 1.00 0.00 110 CYS A C 9
ATOM 15639 O O . CYS A 1 110 ? 25.911 -9.352 -21.207 1.00 0.00 110 CYS A O 9
ATOM 15646 N N . THR A 1 111 ? 25.960 -11.590 -21.034 1.00 0.00 111 THR A N 9
ATOM 15647 C CA . THR A 1 111 ? 27.413 -11.627 -20.973 1.00 0.00 111 THR A CA 9
ATOM 15648 C C . THR A 1 111 ? 27.980 -11.797 -22.330 1.00 0.00 111 THR A C 9
ATOM 15649 O O . THR A 1 111 ? 27.713 -12.758 -23.024 1.00 0.00 111 THR A O 9
ATOM 15660 N N . GLN A 1 112 ? 28.848 -10.907 -22.663 1.00 0.00 112 GLN A N 9
ATOM 15661 C CA . GLN A 1 112 ? 29.516 -11.009 -23.883 1.00 0.00 112 GLN A CA 9
ATOM 15662 C C . GLN A 1 112 ? 30.317 -12.226 -23.690 1.00 0.00 112 GLN A C 9
ATOM 15663 O O . GLN A 1 112 ? 31.106 -12.274 -22.746 1.00 0.00 112 GLN A O 9
ATOM 15677 N N . LEU A 1 113 ? 29.989 -13.231 -24.487 1.00 0.00 113 LEU A N 9
ATOM 15678 C CA . LEU A 1 113 ? 30.551 -14.526 -24.344 1.00 0.00 113 LEU A CA 9
ATOM 15679 C C . LEU A 1 113 ? 32.011 -14.409 -24.016 1.00 0.00 113 LEU A C 9
ATOM 15680 O O . LEU A 1 113 ? 32.858 -14.149 -24.871 1.00 0.00 113 LEU A O 9
ATOM 15696 N N . LYS A 1 114 ? 32.273 -14.614 -22.746 1.00 0.00 114 LYS A N 9
ATOM 15697 C CA . LYS A 1 114 ? 33.609 -14.554 -22.249 1.00 0.00 114 LYS A CA 9
ATOM 15698 C C . LYS A 1 114 ? 34.366 -15.649 -22.948 1.00 0.00 114 LYS A C 9
ATOM 15699 O O . LYS A 1 114 ? 35.463 -15.440 -23.464 1.00 0.00 114 LYS A O 9
ATOM 15718 N N . VAL A 1 115 ? 33.694 -16.797 -23.034 1.00 0.00 115 VAL A N 9
ATOM 15719 C CA . VAL A 1 115 ? 34.214 -17.952 -23.755 1.00 0.00 115 VAL A CA 9
ATOM 15720 C C . VAL A 1 115 ? 33.062 -18.895 -24.089 1.00 0.00 115 VAL A C 9
ATOM 15721 O O . VAL A 1 115 ? 32.929 -19.956 -23.483 1.00 0.00 115 VAL A O 9
ATOM 15734 N N . ALA A 1 116 ? 32.278 -18.549 -25.097 1.00 0.00 116 ALA A N 9
ATOM 15735 C CA . ALA A 1 116 ? 31.209 -19.422 -25.546 1.00 0.00 116 ALA A CA 9
ATOM 15736 C C . ALA A 1 116 ? 31.647 -19.926 -26.902 1.00 0.00 116 ALA A C 9
ATOM 15737 O O . ALA A 1 116 ? 32.692 -19.476 -27.374 1.00 0.00 116 ALA A O 9
ATOM 15744 N N . PRO A 1 117 ? 30.911 -20.789 -27.559 1.00 0.00 117 PRO A N 9
ATOM 15745 C CA . PRO A 1 117 ? 31.307 -21.237 -28.924 1.00 0.00 117 PRO A CA 9
ATOM 15746 C C . PRO A 1 117 ? 31.628 -20.004 -29.774 1.00 0.00 117 PRO A C 9
ATOM 15747 O O . PRO A 1 117 ? 30.856 -19.053 -29.802 1.00 0.00 117 PRO A O 9
ATOM 15758 N N . ARG A 1 118 ? 32.807 -19.994 -30.377 1.00 0.00 118 ARG A N 9
ATOM 15759 C CA . ARG A 1 118 ? 33.277 -18.828 -31.128 1.00 0.00 118 ARG A CA 9
ATOM 15760 C C . ARG A 1 118 ? 32.210 -18.221 -32.033 1.00 0.00 118 ARG A C 9
ATOM 15761 O O . ARG A 1 118 ? 31.992 -18.654 -33.163 1.00 0.00 118 ARG A O 9
ATOM 15782 N N . ARG A 1 119 ? 31.592 -17.167 -31.502 1.00 0.00 119 ARG A N 9
ATOM 15783 C CA . ARG A 1 119 ? 30.577 -16.403 -32.207 1.00 0.00 119 ARG A CA 9
ATOM 15784 C C . ARG A 1 119 ? 30.895 -14.918 -32.029 1.00 0.00 119 ARG A C 9
ATOM 15785 O O . ARG A 1 119 ? 31.574 -14.551 -31.072 1.00 0.00 119 ARG A O 9
ATOM 15806 N N . PRO A 1 120 ? 30.441 -14.062 -32.906 1.00 0.00 120 PRO A N 9
ATOM 15807 C CA . PRO A 1 120 ? 30.719 -12.597 -32.793 1.00 0.00 120 PRO A CA 9
ATOM 15808 C C . PRO A 1 120 ? 30.035 -11.949 -31.582 1.00 0.00 120 PRO A C 9
ATOM 15809 O O . PRO A 1 120 ? 29.046 -11.234 -31.734 1.00 0.00 120 PRO A O 9
ATOM 15820 N N . SER A 1 121 ? 30.566 -12.204 -30.379 1.00 0.00 121 SER A N 9
ATOM 15821 C CA . SER A 1 121 ? 29.999 -11.638 -29.167 1.00 0.00 121 SER A CA 9
ATOM 15822 C C . SER A 1 121 ? 29.746 -10.139 -29.328 1.00 0.00 121 SER A C 9
ATOM 15823 O O . SER A 1 121 ? 28.592 -9.745 -29.287 1.00 0.00 121 SER A O 9
ATOM 15832 N N . SER A 1 1 ? -0.760 -33.922 -59.709 1.00 0.00 1 SER A N 10
ATOM 15833 C CA . SER A 1 1 ? -0.297 -34.932 -58.715 1.00 0.00 1 SER A CA 10
ATOM 15834 C C . SER A 1 1 ? 1.163 -34.668 -58.368 1.00 0.00 1 SER A C 10
ATOM 15835 O O . SER A 1 1 ? 1.874 -33.976 -59.096 1.00 0.00 1 SER A O 10
ATOM 15845 N N . GLY A 1 2 ? 1.598 -35.227 -57.247 1.00 0.00 2 GLY A N 10
ATOM 15846 C CA . GLY A 1 2 ? 2.972 -35.057 -56.794 1.00 0.00 2 GLY A CA 10
ATOM 15847 C C . GLY A 1 2 ? 3.842 -36.188 -57.311 1.00 0.00 2 GLY A C 10
ATOM 15848 O O . GLY A 1 2 ? 3.477 -36.869 -58.269 1.00 0.00 2 GLY A O 10
ATOM 15852 N N . GLY A 1 3 ? 4.980 -36.409 -56.662 1.00 0.00 3 GLY A N 10
ATOM 15853 C CA . GLY A 1 3 ? 5.861 -37.482 -57.059 1.00 0.00 3 GLY A CA 10
ATOM 15854 C C . GLY A 1 3 ? 5.859 -38.511 -55.960 1.00 0.00 3 GLY A C 10
ATOM 15855 O O . GLY A 1 3 ? 6.882 -39.070 -55.631 1.00 0.00 3 GLY A O 10
ATOM 15859 N N . CYS A 1 4 ? 4.695 -38.719 -55.369 1.00 0.00 4 CYS A N 10
ATOM 15860 C CA . CYS A 1 4 ? 4.557 -39.664 -54.274 1.00 0.00 4 CYS A CA 10
ATOM 15861 C C . CYS A 1 4 ? 4.889 -41.063 -54.717 1.00 0.00 4 CYS A C 10
ATOM 15862 O O . CYS A 1 4 ? 5.504 -41.835 -53.982 1.00 0.00 4 CYS A O 10
ATOM 15869 N N . ASN A 1 5 ? 4.501 -41.378 -55.929 1.00 0.00 5 ASN A N 10
ATOM 15870 C CA . ASN A 1 5 ? 4.791 -42.694 -56.466 1.00 0.00 5 ASN A CA 10
ATOM 15871 C C . ASN A 1 5 ? 6.281 -42.814 -56.748 1.00 0.00 5 ASN A C 10
ATOM 15872 O O . ASN A 1 5 ? 6.806 -43.917 -56.896 1.00 0.00 5 ASN A O 10
ATOM 15883 N N . ASP A 1 6 ? 6.968 -41.676 -56.770 1.00 0.00 6 ASP A N 10
ATOM 15884 C CA . ASP A 1 6 ? 8.385 -41.665 -56.970 1.00 0.00 6 ASP A CA 10
ATOM 15885 C C . ASP A 1 6 ? 9.035 -41.607 -55.605 1.00 0.00 6 ASP A C 10
ATOM 15886 O O . ASP A 1 6 ? 10.161 -42.067 -55.411 1.00 0.00 6 ASP A O 10
ATOM 15895 N N . ILE A 1 7 ? 8.297 -41.028 -54.656 1.00 0.00 7 ILE A N 10
ATOM 15896 C CA . ILE A 1 7 ? 8.761 -40.897 -53.332 1.00 0.00 7 ILE A CA 10
ATOM 15897 C C . ILE A 1 7 ? 7.781 -41.525 -52.391 1.00 0.00 7 ILE A C 10
ATOM 15898 O O . ILE A 1 7 ? 6.854 -40.887 -51.892 1.00 0.00 7 ILE A O 10
ATOM 15914 N N . TYR A 1 8 ? 8.054 -42.767 -52.103 1.00 0.00 8 TYR A N 10
ATOM 15915 C CA . TYR A 1 8 ? 7.292 -43.505 -51.176 1.00 0.00 8 TYR A CA 10
ATOM 15916 C C . TYR A 1 8 ? 8.245 -43.867 -50.099 1.00 0.00 8 TYR A C 10
ATOM 15917 O O . TYR A 1 8 ? 9.178 -44.647 -50.287 1.00 0.00 8 TYR A O 10
ATOM 15935 N N . CYS A 1 9 ? 7.970 -43.321 -48.958 1.00 0.00 9 CYS A N 10
ATOM 15936 C CA . CYS A 1 9 ? 8.740 -43.576 -47.770 1.00 0.00 9 CYS A CA 10
ATOM 15937 C C . CYS A 1 9 ? 8.689 -45.057 -47.535 1.00 0.00 9 CYS A C 10
ATOM 15938 O O . CYS A 1 9 ? 8.026 -45.760 -48.303 1.00 0.00 9 CYS A O 10
ATOM 15945 N N . PRO A 1 10 ? 9.292 -45.580 -46.507 1.00 0.00 10 PRO A N 10
ATOM 15946 C CA . PRO A 1 10 ? 9.138 -47.021 -46.283 1.00 0.00 10 PRO A CA 10
ATOM 15947 C C . PRO A 1 10 ? 7.650 -47.247 -46.223 1.00 0.00 10 PRO A C 10
ATOM 15948 O O . PRO A 1 10 ? 6.969 -46.547 -45.469 1.00 0.00 10 PRO A O 10
ATOM 15959 N N . LYS A 1 11 ? 7.152 -48.126 -47.084 1.00 0.00 11 LYS A N 10
ATOM 15960 C CA . LYS A 1 11 ? 5.742 -48.336 -47.184 1.00 0.00 11 LYS A CA 10
ATOM 15961 C C . LYS A 1 11 ? 5.160 -48.461 -45.825 1.00 0.00 11 LYS A C 10
ATOM 15962 O O . LYS A 1 11 ? 5.846 -48.790 -44.855 1.00 0.00 11 LYS A O 10
ATOM 15981 N N . GLY A 1 12 ? 3.955 -48.015 -45.754 1.00 0.00 12 GLY A N 10
ATOM 15982 C CA . GLY A 1 12 ? 3.307 -47.866 -44.518 1.00 0.00 12 GLY A CA 10
ATOM 15983 C C . GLY A 1 12 ? 3.140 -46.353 -44.312 1.00 0.00 12 GLY A C 10
ATOM 15984 O O . GLY A 1 12 ? 2.521 -45.911 -43.362 1.00 0.00 12 GLY A O 10
ATOM 15988 N N . THR A 1 13 ? 3.670 -45.542 -45.258 1.00 0.00 13 THR A N 10
ATOM 15989 C CA . THR A 1 13 ? 3.516 -44.129 -45.188 1.00 0.00 13 THR A CA 10
ATOM 15990 C C . THR A 1 13 ? 2.426 -43.779 -46.163 1.00 0.00 13 THR A C 10
ATOM 15991 O O . THR A 1 13 ? 1.813 -44.671 -46.748 1.00 0.00 13 THR A O 10
ATOM 16002 N N . THR A 1 14 ? 2.155 -42.516 -46.345 1.00 0.00 14 THR A N 10
ATOM 16003 C CA . THR A 1 14 ? 1.121 -42.154 -47.247 1.00 0.00 14 THR A CA 10
ATOM 16004 C C . THR A 1 14 ? 1.442 -40.774 -47.779 1.00 0.00 14 THR A C 10
ATOM 16005 O O . THR A 1 14 ? 1.235 -39.741 -47.139 1.00 0.00 14 THR A O 10
ATOM 16016 N N . CYS A 1 15 ? 2.061 -40.776 -48.932 1.00 0.00 15 CYS A N 10
ATOM 16017 C CA . CYS A 1 15 ? 2.504 -39.565 -49.519 1.00 0.00 15 CYS A CA 10
ATOM 16018 C C . CYS A 1 15 ? 1.463 -38.862 -50.300 1.00 0.00 15 CYS A C 10
ATOM 16019 O O . CYS A 1 15 ? 0.674 -39.442 -51.046 1.00 0.00 15 CYS A O 10
ATOM 16026 N N . LYS A 1 16 ? 1.544 -37.566 -50.146 1.00 0.00 16 LYS A N 10
ATOM 16027 C CA . LYS A 1 16 ? 0.698 -36.670 -50.844 1.00 0.00 16 LYS A CA 10
ATOM 16028 C C . LYS A 1 16 ? 1.555 -35.651 -51.505 1.00 0.00 16 LYS A C 10
ATOM 16029 O O . LYS A 1 16 ? 2.638 -35.332 -51.017 1.00 0.00 16 LYS A O 10
ATOM 16048 N N . MET A 1 17 ? 1.046 -35.080 -52.560 1.00 0.00 17 MET A N 10
ATOM 16049 C CA . MET A 1 17 ? 1.775 -34.028 -53.189 1.00 0.00 17 MET A CA 10
ATOM 16050 C C . MET A 1 17 ? 1.840 -32.961 -52.109 1.00 0.00 17 MET A C 10
ATOM 16051 O O . MET A 1 17 ? 0.817 -32.366 -51.778 1.00 0.00 17 MET A O 10
ATOM 16065 N N . MET A 1 18 ? 2.996 -32.751 -51.502 1.00 0.00 18 MET A N 10
ATOM 16066 C CA . MET A 1 18 ? 3.056 -31.796 -50.440 1.00 0.00 18 MET A CA 10
ATOM 16067 C C . MET A 1 18 ? 3.367 -30.469 -51.021 1.00 0.00 18 MET A C 10
ATOM 16068 O O . MET A 1 18 ? 4.487 -30.122 -51.225 1.00 0.00 18 MET A O 10
ATOM 16082 N N . ASP A 1 19 ? 2.346 -29.774 -51.383 1.00 0.00 19 ASP A N 10
ATOM 16083 C CA . ASP A 1 19 ? 2.477 -28.485 -52.020 1.00 0.00 19 ASP A CA 10
ATOM 16084 C C . ASP A 1 19 ? 3.459 -28.516 -53.193 1.00 0.00 19 ASP A C 10
ATOM 16085 O O . ASP A 1 19 ? 3.934 -27.464 -53.624 1.00 0.00 19 ASP A O 10
ATOM 16094 N N . GLY A 1 20 ? 3.750 -29.709 -53.722 1.00 0.00 20 GLY A N 10
ATOM 16095 C CA . GLY A 1 20 ? 4.660 -29.816 -54.851 1.00 0.00 20 GLY A CA 10
ATOM 16096 C C . GLY A 1 20 ? 5.981 -30.502 -54.493 1.00 0.00 20 GLY A C 10
ATOM 16097 O O . GLY A 1 20 ? 6.900 -30.559 -55.309 1.00 0.00 20 GLY A O 10
ATOM 16101 N N . HIS A 1 21 ? 6.046 -31.071 -53.299 1.00 0.00 21 HIS A N 10
ATOM 16102 C CA . HIS A 1 21 ? 7.206 -31.810 -52.862 1.00 0.00 21 HIS A CA 10
ATOM 16103 C C . HIS A 1 21 ? 6.664 -32.994 -52.080 1.00 0.00 21 HIS A C 10
ATOM 16104 O O . HIS A 1 21 ? 6.436 -32.874 -50.881 1.00 0.00 21 HIS A O 10
ATOM 16119 N N . PRO A 1 22 ? 6.384 -34.108 -52.722 1.00 0.00 22 PRO A N 10
ATOM 16120 C CA . PRO A 1 22 ? 5.776 -35.289 -52.062 1.00 0.00 22 PRO A CA 10
ATOM 16121 C C . PRO A 1 22 ? 6.328 -35.590 -50.703 1.00 0.00 22 PRO A C 10
ATOM 16122 O O . PRO A 1 22 ? 7.501 -35.912 -50.513 1.00 0.00 22 PRO A O 10
ATOM 16133 N N . GLN A 1 23 ? 5.408 -35.497 -49.767 1.00 0.00 23 GLN A N 10
ATOM 16134 C CA . GLN A 1 23 ? 5.697 -35.772 -48.375 1.00 0.00 23 GLN A CA 10
ATOM 16135 C C . GLN A 1 23 ? 4.926 -36.988 -47.949 1.00 0.00 23 GLN A C 10
ATOM 16136 O O . GLN A 1 23 ? 3.708 -37.013 -48.063 1.00 0.00 23 GLN A O 10
ATOM 16150 N N . CYS A 1 24 ? 5.631 -37.952 -47.398 1.00 0.00 24 CYS A N 10
ATOM 16151 C CA . CYS A 1 24 ? 4.993 -39.137 -46.905 1.00 0.00 24 CYS A CA 10
ATOM 16152 C C . CYS A 1 24 ? 4.387 -38.773 -45.612 1.00 0.00 24 CYS A C 10
ATOM 16153 O O . CYS A 1 24 ? 5.042 -38.811 -44.569 1.00 0.00 24 CYS A O 10
ATOM 16160 N N . VAL A 1 25 ? 3.115 -38.480 -45.658 1.00 0.00 25 VAL A N 10
ATOM 16161 C CA . VAL A 1 25 ? 2.461 -38.192 -44.447 1.00 0.00 25 VAL A CA 10
ATOM 16162 C C . VAL A 1 25 ? 1.998 -39.530 -44.058 1.00 0.00 25 VAL A C 10
ATOM 16163 O O . VAL A 1 25 ? 1.087 -40.089 -44.662 1.00 0.00 25 VAL A O 10
ATOM 16176 N N . GLN A 1 26 ? 2.732 -40.070 -43.116 1.00 0.00 26 GLN A N 10
ATOM 16177 C CA . GLN A 1 26 ? 2.524 -41.394 -42.685 1.00 0.00 26 GLN A CA 10
ATOM 16178 C C . GLN A 1 26 ? 1.067 -41.708 -42.535 1.00 0.00 26 GLN A C 10
ATOM 16179 O O . GLN A 1 26 ? 0.322 -41.000 -41.862 1.00 0.00 26 GLN A O 10
ATOM 16193 N N . ASN A 1 27 ? 0.694 -42.842 -43.100 1.00 0.00 27 ASN A N 10
ATOM 16194 C CA . ASN A 1 27 ? -0.681 -43.328 -42.905 1.00 0.00 27 ASN A CA 10
ATOM 16195 C C . ASN A 1 27 ? -0.793 -43.870 -41.444 1.00 0.00 27 ASN A C 10
ATOM 16196 O O . ASN A 1 27 ? -1.863 -44.267 -40.983 1.00 0.00 27 ASN A O 10
ATOM 16207 N N . GLN A 1 28 ? 0.346 -43.789 -40.722 1.00 0.00 28 GLN A N 10
ATOM 16208 C CA . GLN A 1 28 ? 0.545 -44.139 -39.359 1.00 0.00 28 GLN A CA 10
ATOM 16209 C C . GLN A 1 28 ? 0.721 -42.765 -38.789 1.00 0.00 28 GLN A C 10
ATOM 16210 O O . GLN A 1 28 ? 0.448 -41.847 -39.549 1.00 0.00 28 GLN A O 10
ATOM 16224 N N . PRO A 1 29 ? 1.168 -42.525 -37.578 1.00 0.00 29 PRO A N 10
ATOM 16225 C CA . PRO A 1 29 ? 1.410 -41.144 -37.163 1.00 0.00 29 PRO A CA 10
ATOM 16226 C C . PRO A 1 29 ? 2.224 -40.500 -38.215 1.00 0.00 29 PRO A C 10
ATOM 16227 O O . PRO A 1 29 ? 3.300 -40.987 -38.571 1.00 0.00 29 PRO A O 10
ATOM 16238 N N . SER A 1 30 ? 1.734 -39.423 -38.657 1.00 0.00 30 SER A N 10
ATOM 16239 C CA . SER A 1 30 ? 2.396 -38.685 -39.608 1.00 0.00 30 SER A CA 10
ATOM 16240 C C . SER A 1 30 ? 3.613 -38.332 -38.918 1.00 0.00 30 SER A C 10
ATOM 16241 O O . SER A 1 30 ? 3.533 -37.890 -37.786 1.00 0.00 30 SER A O 10
ATOM 16249 N N . CYS A 1 31 ? 4.714 -38.577 -39.553 1.00 0.00 31 CYS A N 10
ATOM 16250 C CA . CYS A 1 31 ? 5.988 -38.249 -38.959 1.00 0.00 31 CYS A CA 10
ATOM 16251 C C . CYS A 1 31 ? 5.811 -36.903 -38.342 1.00 0.00 31 CYS A C 10
ATOM 16252 O O . CYS A 1 31 ? 6.062 -36.731 -37.147 1.00 0.00 31 CYS A O 10
ATOM 16259 N N . SER A 1 32 ? 5.145 -36.020 -39.112 1.00 0.00 32 SER A N 10
ATOM 16260 C CA . SER A 1 32 ? 4.713 -34.825 -38.505 1.00 0.00 32 SER A CA 10
ATOM 16261 C C . SER A 1 32 ? 3.223 -34.979 -38.250 1.00 0.00 32 SER A C 10
ATOM 16262 O O . SER A 1 32 ? 2.350 -34.615 -39.038 1.00 0.00 32 SER A O 10
ATOM 16270 N N . ASP A 1 33 ? 3.029 -35.444 -37.060 1.00 0.00 33 ASP A N 10
ATOM 16271 C CA . ASP A 1 33 ? 1.744 -35.643 -36.395 1.00 0.00 33 ASP A CA 10
ATOM 16272 C C . ASP A 1 33 ? 1.949 -35.039 -35.021 1.00 0.00 33 ASP A C 10
ATOM 16273 O O . ASP A 1 33 ? 1.145 -34.253 -34.522 1.00 0.00 33 ASP A O 10
ATOM 16282 N N . ILE A 1 34 ? 3.144 -35.345 -34.489 1.00 0.00 34 ILE A N 10
ATOM 16283 C CA . ILE A 1 34 ? 3.607 -34.772 -33.260 1.00 0.00 34 ILE A CA 10
ATOM 16284 C C . ILE A 1 34 ? 4.201 -33.481 -33.731 1.00 0.00 34 ILE A C 10
ATOM 16285 O O . ILE A 1 34 ? 4.143 -33.211 -34.931 1.00 0.00 34 ILE A O 10
ATOM 16301 N N . GLN A 1 35 ? 4.767 -32.690 -32.861 1.00 0.00 35 GLN A N 10
ATOM 16302 C CA . GLN A 1 35 ? 5.340 -31.461 -33.314 1.00 0.00 35 GLN A CA 10
ATOM 16303 C C . GLN A 1 35 ? 6.823 -31.611 -33.400 1.00 0.00 35 GLN A C 10
ATOM 16304 O O . GLN A 1 35 ? 7.576 -31.408 -32.448 1.00 0.00 35 GLN A O 10
ATOM 16318 N N . CYS A 1 36 ? 7.206 -31.922 -34.611 1.00 0.00 36 CYS A N 10
ATOM 16319 C CA . CYS A 1 36 ? 8.563 -32.070 -34.986 1.00 0.00 36 CYS A CA 10
ATOM 16320 C C . CYS A 1 36 ? 8.670 -31.291 -36.237 1.00 0.00 36 CYS A C 10
ATOM 16321 O O . CYS A 1 36 ? 8.413 -31.785 -37.336 1.00 0.00 36 CYS A O 10
ATOM 16328 N N . SER A 1 37 ? 9.028 -30.066 -36.053 1.00 0.00 37 SER A N 10
ATOM 16329 C CA . SER A 1 37 ? 9.153 -29.187 -37.152 1.00 0.00 37 SER A CA 10
ATOM 16330 C C . SER A 1 37 ? 10.145 -29.807 -38.086 1.00 0.00 37 SER A C 10
ATOM 16331 O O . SER A 1 37 ? 11.330 -29.882 -37.765 1.00 0.00 37 SER A O 10
ATOM 16339 N N . LYS A 1 38 ? 9.611 -30.298 -39.202 1.00 0.00 38 LYS A N 10
ATOM 16340 C CA . LYS A 1 38 ? 10.396 -31.012 -40.203 1.00 0.00 38 LYS A CA 10
ATOM 16341 C C . LYS A 1 38 ? 11.740 -30.371 -40.354 1.00 0.00 38 LYS A C 10
ATOM 16342 O O . LYS A 1 38 ? 11.921 -29.176 -40.121 1.00 0.00 38 LYS A O 10
ATOM 16361 N N . GLY A 1 39 ? 12.699 -31.228 -40.575 1.00 0.00 39 GLY A N 10
ATOM 16362 C CA . GLY A 1 39 ? 14.066 -30.827 -40.564 1.00 0.00 39 GLY A CA 10
ATOM 16363 C C . GLY A 1 39 ? 14.683 -31.548 -39.390 1.00 0.00 39 GLY A C 10
ATOM 16364 O O . GLY A 1 39 ? 15.864 -31.893 -39.403 1.00 0.00 39 GLY A O 10
ATOM 16368 N N . THR A 1 40 ? 13.826 -31.891 -38.420 1.00 0.00 40 THR A N 10
ATOM 16369 C CA . THR A 1 40 ? 14.225 -32.683 -37.333 1.00 0.00 40 THR A CA 10
ATOM 16370 C C . THR A 1 40 ? 13.535 -34.008 -37.622 1.00 0.00 40 THR A C 10
ATOM 16371 O O . THR A 1 40 ? 12.846 -34.138 -38.634 1.00 0.00 40 THR A O 10
ATOM 16382 N N . THR A 1 41 ? 13.703 -34.961 -36.778 1.00 0.00 41 THR A N 10
ATOM 16383 C CA . THR A 1 41 ? 13.083 -36.255 -36.976 1.00 0.00 41 THR A CA 10
ATOM 16384 C C . THR A 1 41 ? 11.695 -36.266 -36.393 1.00 0.00 41 THR A C 10
ATOM 16385 O O . THR A 1 41 ? 11.339 -35.430 -35.571 1.00 0.00 41 THR A O 10
ATOM 16396 N N . CYS A 1 42 ? 10.929 -37.252 -36.789 1.00 0.00 42 CYS A N 10
ATOM 16397 C CA . CYS A 1 42 ? 9.594 -37.384 -36.263 1.00 0.00 42 CYS A CA 10
ATOM 16398 C C . CYS A 1 42 ? 9.682 -38.300 -35.073 1.00 0.00 42 CYS A C 10
ATOM 16399 O O . CYS A 1 42 ? 9.754 -39.520 -35.216 1.00 0.00 42 CYS A O 10
ATOM 16406 N N . GLN A 1 43 ? 9.750 -37.693 -33.898 1.00 0.00 43 GLN A N 10
ATOM 16407 C CA . GLN A 1 43 ? 9.914 -38.443 -32.696 1.00 0.00 43 GLN A CA 10
ATOM 16408 C C . GLN A 1 43 ? 8.860 -38.180 -31.659 1.00 0.00 43 GLN A C 10
ATOM 16409 O O . GLN A 1 43 ? 8.659 -37.064 -31.194 1.00 0.00 43 GLN A O 10
ATOM 16423 N N . MET A 1 44 ? 8.312 -39.291 -31.245 1.00 0.00 44 MET A N 10
ATOM 16424 C CA . MET A 1 44 ? 7.391 -39.405 -30.179 1.00 0.00 44 MET A CA 10
ATOM 16425 C C . MET A 1 44 ? 8.076 -40.500 -29.421 1.00 0.00 44 MET A C 10
ATOM 16426 O O . MET A 1 44 ? 7.856 -41.667 -29.730 1.00 0.00 44 MET A O 10
ATOM 16440 N N . VAL A 1 45 ? 9.007 -40.149 -28.538 1.00 0.00 45 VAL A N 10
ATOM 16441 C CA . VAL A 1 45 ? 9.771 -41.179 -27.904 1.00 0.00 45 VAL A CA 10
ATOM 16442 C C . VAL A 1 45 ? 8.947 -41.834 -26.864 1.00 0.00 45 VAL A C 10
ATOM 16443 O O . VAL A 1 45 ? 9.074 -41.577 -25.666 1.00 0.00 45 VAL A O 10
ATOM 16456 N N . ASP A 1 46 ? 8.130 -42.719 -27.354 1.00 0.00 46 ASP A N 10
ATOM 16457 C CA . ASP A 1 46 ? 7.290 -43.490 -26.497 1.00 0.00 46 ASP A CA 10
ATOM 16458 C C . ASP A 1 46 ? 6.438 -42.576 -25.653 1.00 0.00 46 ASP A C 10
ATOM 16459 O O . ASP A 1 46 ? 6.121 -42.902 -24.509 1.00 0.00 46 ASP A O 10
ATOM 16468 N N . GLY A 1 47 ? 6.086 -41.418 -26.200 1.00 0.00 47 GLY A N 10
ATOM 16469 C CA . GLY A 1 47 ? 5.295 -40.487 -25.438 1.00 0.00 47 GLY A CA 10
ATOM 16470 C C . GLY A 1 47 ? 6.168 -39.392 -24.854 1.00 0.00 47 GLY A C 10
ATOM 16471 O O . GLY A 1 47 ? 5.765 -38.686 -23.929 1.00 0.00 47 GLY A O 10
ATOM 16475 N N . TRP A 1 48 ? 7.322 -39.191 -25.469 1.00 0.00 48 TRP A N 10
ATOM 16476 C CA . TRP A 1 48 ? 8.195 -38.124 -25.099 1.00 0.00 48 TRP A CA 10
ATOM 16477 C C . TRP A 1 48 ? 8.750 -37.702 -26.386 1.00 0.00 48 TRP A C 10
ATOM 16478 O O . TRP A 1 48 ? 9.872 -38.053 -26.744 1.00 0.00 48 TRP A O 10
ATOM 16499 N N . PRO A 1 49 ? 8.027 -36.969 -27.106 1.00 0.00 49 PRO A N 10
ATOM 16500 C CA . PRO A 1 49 ? 8.544 -36.548 -28.370 1.00 0.00 49 PRO A CA 10
ATOM 16501 C C . PRO A 1 49 ? 9.699 -35.612 -28.253 1.00 0.00 49 PRO A C 10
ATOM 16502 O O . PRO A 1 49 ? 9.545 -34.434 -27.930 1.00 0.00 49 PRO A O 10
ATOM 16513 N N . ARG A 1 50 ? 10.831 -36.130 -28.655 1.00 0.00 50 ARG A N 10
ATOM 16514 C CA . ARG A 1 50 ? 11.997 -35.336 -28.747 1.00 0.00 50 ARG A CA 10
ATOM 16515 C C . ARG A 1 50 ? 12.350 -35.393 -30.205 1.00 0.00 50 ARG A C 10
ATOM 16516 O O . ARG A 1 50 ? 12.948 -36.350 -30.690 1.00 0.00 50 ARG A O 10
ATOM 16537 N N . CYS A 1 51 ? 11.945 -34.353 -30.887 1.00 0.00 51 CYS A N 10
ATOM 16538 C CA . CYS A 1 51 ? 12.169 -34.235 -32.291 1.00 0.00 51 CYS A CA 10
ATOM 16539 C C . CYS A 1 51 ? 13.528 -33.691 -32.479 1.00 0.00 51 CYS A C 10
ATOM 16540 O O . CYS A 1 51 ? 13.749 -32.485 -32.359 1.00 0.00 51 CYS A O 10
ATOM 16547 N N . ILE A 1 52 ? 14.451 -34.572 -32.733 1.00 0.00 52 ILE A N 10
ATOM 16548 C CA . ILE A 1 52 ? 15.798 -34.122 -32.886 1.00 0.00 52 ILE A CA 10
ATOM 16549 C C . ILE A 1 52 ? 16.543 -34.929 -33.927 1.00 0.00 52 ILE A C 10
ATOM 16550 O O . ILE A 1 52 ? 16.945 -36.064 -33.702 1.00 0.00 52 ILE A O 10
ATOM 16566 N N . GLN A 1 53 ? 16.735 -34.327 -35.081 1.00 0.00 53 GLN A N 10
ATOM 16567 C CA . GLN A 1 53 ? 17.456 -35.028 -36.126 1.00 0.00 53 GLN A CA 10
ATOM 16568 C C . GLN A 1 53 ? 18.939 -34.810 -35.997 1.00 0.00 53 GLN A C 10
ATOM 16569 O O . GLN A 1 53 ? 19.530 -33.848 -36.491 1.00 0.00 53 GLN A O 10
ATOM 16583 N N . ILE A 1 54 ? 19.488 -35.795 -35.383 1.00 0.00 54 ILE A N 10
ATOM 16584 C CA . ILE A 1 54 ? 20.917 -35.949 -35.156 1.00 0.00 54 ILE A CA 10
ATOM 16585 C C . ILE A 1 54 ? 21.280 -37.325 -35.697 1.00 0.00 54 ILE A C 10
ATOM 16586 O O . ILE A 1 54 ? 22.340 -37.532 -36.288 1.00 0.00 54 ILE A O 10
ATOM 16602 N N . LYS A 1 55 ? 20.320 -38.234 -35.549 1.00 0.00 55 LYS A N 10
ATOM 16603 C CA . LYS A 1 55 ? 20.413 -39.569 -36.063 1.00 0.00 55 LYS A CA 10
ATOM 16604 C C . LYS A 1 55 ? 20.004 -39.477 -37.503 1.00 0.00 55 LYS A C 10
ATOM 16605 O O . LYS A 1 55 ? 18.843 -39.248 -37.776 1.00 0.00 55 LYS A O 10
ATOM 16624 N N . ALA A 1 56 ? 20.958 -39.605 -38.397 1.00 0.00 56 ALA A N 10
ATOM 16625 C CA . ALA A 1 56 ? 20.686 -39.499 -39.828 1.00 0.00 56 ALA A CA 10
ATOM 16626 C C . ALA A 1 56 ? 19.451 -40.307 -40.231 1.00 0.00 56 ALA A C 10
ATOM 16627 O O . ALA A 1 56 ? 19.550 -41.484 -40.581 1.00 0.00 56 ALA A O 10
ATOM 16634 N N . ALA A 1 57 ? 18.294 -39.652 -40.198 1.00 0.00 57 ALA A N 10
ATOM 16635 C CA . ALA A 1 57 ? 17.048 -40.268 -40.572 1.00 0.00 57 ALA A CA 10
ATOM 16636 C C . ALA A 1 57 ? 16.921 -39.989 -42.042 1.00 0.00 57 ALA A C 10
ATOM 16637 O O . ALA A 1 57 ? 17.815 -39.314 -42.557 1.00 0.00 57 ALA A O 10
ATOM 16644 N N . PRO A 1 58 ? 15.889 -40.435 -42.735 1.00 0.00 58 PRO A N 10
ATOM 16645 C CA . PRO A 1 58 ? 15.732 -40.113 -44.178 1.00 0.00 58 PRO A CA 10
ATOM 16646 C C . PRO A 1 58 ? 16.055 -38.646 -44.386 1.00 0.00 58 PRO A C 10
ATOM 16647 O O . PRO A 1 58 ? 15.455 -37.766 -43.768 1.00 0.00 58 PRO A O 10
ATOM 16658 N N . SER A 1 59 ? 17.088 -38.409 -45.164 1.00 0.00 59 SER A N 10
ATOM 16659 C CA . SER A 1 59 ? 17.588 -37.074 -45.341 1.00 0.00 59 SER A CA 10
ATOM 16660 C C . SER A 1 59 ? 16.820 -36.277 -46.360 1.00 0.00 59 SER A C 10
ATOM 16661 O O . SER A 1 59 ? 16.953 -36.453 -47.571 1.00 0.00 59 SER A O 10
ATOM 16669 N N . ARG A 1 60 ? 16.086 -35.331 -45.822 1.00 0.00 60 ARG A N 10
ATOM 16670 C CA . ARG A 1 60 ? 15.350 -34.392 -46.578 1.00 0.00 60 ARG A CA 10
ATOM 16671 C C . ARG A 1 60 ? 15.921 -33.117 -46.047 1.00 0.00 60 ARG A C 10
ATOM 16672 O O . ARG A 1 60 ? 16.773 -33.236 -45.164 1.00 0.00 60 ARG A O 10
ATOM 16693 N N . PRO A 1 61 ? 15.533 -31.946 -46.476 1.00 0.00 61 PRO A N 10
ATOM 16694 C CA . PRO A 1 61 ? 16.073 -30.711 -45.881 1.00 0.00 61 PRO A CA 10
ATOM 16695 C C . PRO A 1 61 ? 16.087 -30.842 -44.376 1.00 0.00 61 PRO A C 10
ATOM 16696 O O . PRO A 1 61 ? 15.046 -30.863 -43.718 1.00 0.00 61 PRO A O 10
ATOM 16707 N N . SER A 1 62 ? 17.274 -30.931 -43.858 1.00 0.00 62 SER A N 10
ATOM 16708 C CA . SER A 1 62 ? 17.458 -31.063 -42.443 1.00 0.00 62 SER A CA 10
ATOM 16709 C C . SER A 1 62 ? 17.706 -29.686 -41.910 1.00 0.00 62 SER A C 10
ATOM 16710 O O . SER A 1 62 ? 18.843 -29.224 -41.811 1.00 0.00 62 SER A O 10
ATOM 16718 N N . CYS A 1 63 ? 16.609 -29.026 -41.595 1.00 0.00 63 CYS A N 10
ATOM 16719 C CA . CYS A 1 63 ? 16.655 -27.678 -41.092 1.00 0.00 63 CYS A CA 10
ATOM 16720 C C . CYS A 1 63 ? 17.641 -27.603 -39.960 1.00 0.00 63 CYS A C 10
ATOM 16721 O O . CYS A 1 63 ? 18.286 -26.573 -39.773 1.00 0.00 63 CYS A O 10
ATOM 16728 N N . SER A 1 64 ? 17.801 -28.715 -39.244 1.00 0.00 64 SER A N 10
ATOM 16729 C CA . SER A 1 64 ? 18.761 -28.749 -38.193 1.00 0.00 64 SER A CA 10
ATOM 16730 C C . SER A 1 64 ? 19.890 -29.683 -38.591 1.00 0.00 64 SER A C 10
ATOM 16731 O O . SER A 1 64 ? 19.807 -30.911 -38.540 1.00 0.00 64 SER A O 10
ATOM 16739 N N . ASP A 1 65 ? 20.959 -29.015 -38.898 1.00 0.00 65 ASP A N 10
ATOM 16740 C CA . ASP A 1 65 ? 22.254 -29.596 -39.235 1.00 0.00 65 ASP A CA 10
ATOM 16741 C C . ASP A 1 65 ? 23.118 -28.954 -38.190 1.00 0.00 65 ASP A C 10
ATOM 16742 O O . ASP A 1 65 ? 23.699 -29.597 -37.315 1.00 0.00 65 ASP A O 10
ATOM 16751 N N . ILE A 1 66 ? 22.971 -27.639 -38.197 1.00 0.00 66 ILE A N 10
ATOM 16752 C CA . ILE A 1 66 ? 23.495 -26.803 -37.162 1.00 0.00 66 ILE A CA 10
ATOM 16753 C C . ILE A 1 66 ? 22.372 -26.811 -36.168 1.00 0.00 66 ILE A C 10
ATOM 16754 O O . ILE A 1 66 ? 21.354 -26.144 -36.358 1.00 0.00 66 ILE A O 10
ATOM 16770 N N . HIS A 1 67 ? 22.505 -27.641 -35.167 1.00 0.00 67 HIS A N 10
ATOM 16771 C CA . HIS A 1 67 ? 21.438 -27.786 -34.223 1.00 0.00 67 HIS A CA 10
ATOM 16772 C C . HIS A 1 67 ? 21.949 -27.702 -32.815 1.00 0.00 67 HIS A C 10
ATOM 16773 O O . HIS A 1 67 ? 23.115 -27.961 -32.514 1.00 0.00 67 HIS A O 10
ATOM 16788 N N . CYS A 1 68 ? 21.034 -27.330 -31.976 1.00 0.00 68 CYS A N 10
ATOM 16789 C CA . CYS A 1 68 ? 21.281 -27.174 -30.570 1.00 0.00 68 CYS A CA 10
ATOM 16790 C C . CYS A 1 68 ? 20.796 -28.424 -29.838 1.00 0.00 68 CYS A C 10
ATOM 16791 O O . CYS A 1 68 ? 20.026 -29.210 -30.386 1.00 0.00 68 CYS A O 10
ATOM 16798 N N . PRO A 1 69 ? 21.232 -28.630 -28.632 1.00 0.00 69 PRO A N 10
ATOM 16799 C CA . PRO A 1 69 ? 20.849 -29.830 -27.820 1.00 0.00 69 PRO A CA 10
ATOM 16800 C C . PRO A 1 69 ? 19.354 -30.069 -27.715 1.00 0.00 69 PRO A C 10
ATOM 16801 O O . PRO A 1 69 ? 18.563 -29.206 -28.030 1.00 0.00 69 PRO A O 10
ATOM 16812 N N . LYS A 1 70 ? 18.997 -31.265 -27.249 1.00 0.00 70 LYS A N 10
ATOM 16813 C CA . LYS A 1 70 ? 17.612 -31.645 -27.068 1.00 0.00 70 LYS A CA 10
ATOM 16814 C C . LYS A 1 70 ? 16.901 -30.516 -26.368 1.00 0.00 70 LYS A C 10
ATOM 16815 O O . LYS A 1 70 ? 17.523 -29.730 -25.654 1.00 0.00 70 LYS A O 10
ATOM 16834 N N . GLY A 1 71 ? 15.630 -30.390 -26.617 1.00 0.00 71 GLY A N 10
ATOM 16835 C CA . GLY A 1 71 ? 14.899 -29.308 -26.054 1.00 0.00 71 GLY A CA 10
ATOM 16836 C C . GLY A 1 71 ? 14.913 -28.143 -27.035 1.00 0.00 71 GLY A C 10
ATOM 16837 O O . GLY A 1 71 ? 14.162 -27.188 -26.869 1.00 0.00 71 GLY A O 10
ATOM 16841 N N . THR A 1 72 ? 15.768 -28.219 -28.076 1.00 0.00 72 THR A N 10
ATOM 16842 C CA . THR A 1 72 ? 15.831 -27.184 -29.031 1.00 0.00 72 THR A CA 10
ATOM 16843 C C . THR A 1 72 ? 15.063 -27.529 -30.260 1.00 0.00 72 THR A C 10
ATOM 16844 O O . THR A 1 72 ? 14.852 -28.691 -30.606 1.00 0.00 72 THR A O 10
ATOM 16855 N N . THR A 1 73 ? 14.644 -26.480 -30.893 1.00 0.00 73 THR A N 10
ATOM 16856 C CA . THR A 1 73 ? 13.876 -26.574 -32.090 1.00 0.00 73 THR A CA 10
ATOM 16857 C C . THR A 1 73 ? 14.527 -25.701 -33.157 1.00 0.00 73 THR A C 10
ATOM 16858 O O . THR A 1 73 ? 14.716 -24.504 -32.954 1.00 0.00 73 THR A O 10
ATOM 16869 N N . CYS A 1 74 ? 14.908 -26.301 -34.281 1.00 0.00 74 CYS A N 10
ATOM 16870 C CA . CYS A 1 74 ? 15.565 -25.524 -35.318 1.00 0.00 74 CYS A CA 10
ATOM 16871 C C . CYS A 1 74 ? 14.580 -24.742 -36.146 1.00 0.00 74 CYS A C 10
ATOM 16872 O O . CYS A 1 74 ? 13.566 -25.261 -36.615 1.00 0.00 74 CYS A O 10
ATOM 16879 N N . LYS A 1 75 ? 14.938 -23.501 -36.366 1.00 0.00 75 LYS A N 10
ATOM 16880 C CA . LYS A 1 75 ? 14.164 -22.617 -37.199 1.00 0.00 75 LYS A CA 10
ATOM 16881 C C . LYS A 1 75 ? 15.136 -22.102 -38.196 1.00 0.00 75 LYS A C 10
ATOM 16882 O O . LYS A 1 75 ? 16.296 -22.452 -38.100 1.00 0.00 75 LYS A O 10
ATOM 16901 N N . MET A 1 76 ? 14.711 -21.237 -39.088 1.00 0.00 76 MET A N 10
ATOM 16902 C CA . MET A 1 76 ? 15.642 -20.658 -39.998 1.00 0.00 76 MET A CA 10
ATOM 16903 C C . MET A 1 76 ? 15.669 -19.208 -39.635 1.00 0.00 76 MET A C 10
ATOM 16904 O O . MET A 1 76 ? 14.699 -18.482 -39.853 1.00 0.00 76 MET A O 10
ATOM 16918 N N . ILE A 1 77 ? 16.789 -18.791 -39.070 1.00 0.00 77 ILE A N 10
ATOM 16919 C CA . ILE A 1 77 ? 16.920 -17.419 -38.672 1.00 0.00 77 ILE A CA 10
ATOM 16920 C C . ILE A 1 77 ? 17.777 -16.780 -39.692 1.00 0.00 77 ILE A C 10
ATOM 16921 O O . ILE A 1 77 ? 18.960 -17.034 -39.771 1.00 0.00 77 ILE A O 10
ATOM 16937 N N . ASP A 1 78 ? 17.127 -16.037 -40.535 1.00 0.00 78 ASP A N 10
ATOM 16938 C CA . ASP A 1 78 ? 17.779 -15.403 -41.645 1.00 0.00 78 ASP A CA 10
ATOM 16939 C C . ASP A 1 78 ? 18.341 -16.455 -42.610 1.00 0.00 78 ASP A C 10
ATOM 16940 O O . ASP A 1 78 ? 19.030 -16.109 -43.570 1.00 0.00 78 ASP A O 10
ATOM 16949 N N . GLY A 1 79 ? 17.990 -17.736 -42.402 1.00 0.00 79 GLY A N 10
ATOM 16950 C CA . GLY A 1 79 ? 18.413 -18.776 -43.309 1.00 0.00 79 GLY A CA 10
ATOM 16951 C C . GLY A 1 79 ? 19.530 -19.630 -42.754 1.00 0.00 79 GLY A C 10
ATOM 16952 O O . GLY A 1 79 ? 19.748 -20.738 -43.235 1.00 0.00 79 GLY A O 10
ATOM 16956 N N . HIS A 1 80 ? 20.192 -19.161 -41.712 1.00 0.00 80 HIS A N 10
ATOM 16957 C CA . HIS A 1 80 ? 21.205 -19.982 -41.086 1.00 0.00 80 HIS A CA 10
ATOM 16958 C C . HIS A 1 80 ? 20.494 -20.653 -39.927 1.00 0.00 80 HIS A C 10
ATOM 16959 O O . HIS A 1 80 ? 20.315 -20.045 -38.887 1.00 0.00 80 HIS A O 10
ATOM 16974 N N . PRO A 1 81 ? 19.961 -21.831 -40.081 1.00 0.00 81 PRO A N 10
ATOM 16975 C CA . PRO A 1 81 ? 19.182 -22.410 -38.997 1.00 0.00 81 PRO A CA 10
ATOM 16976 C C . PRO A 1 81 ? 19.843 -22.401 -37.652 1.00 0.00 81 PRO A C 10
ATOM 16977 O O . PRO A 1 81 ? 20.781 -23.140 -37.355 1.00 0.00 81 PRO A O 10
ATOM 16988 N N . GLN A 1 82 ? 19.242 -21.583 -36.841 1.00 0.00 82 GLN A N 10
ATOM 16989 C CA . GLN A 1 82 ? 19.601 -21.430 -35.470 1.00 0.00 82 GLN A CA 10
ATOM 16990 C C . GLN A 1 82 ? 18.465 -21.969 -34.641 1.00 0.00 82 GLN A C 10
ATOM 16991 O O . GLN A 1 82 ? 17.297 -21.768 -34.978 1.00 0.00 82 GLN A O 10
ATOM 17005 N N . CYS A 1 83 ? 18.781 -22.626 -33.557 1.00 0.00 83 CYS A N 10
ATOM 17006 C CA . CYS A 1 83 ? 17.761 -23.134 -32.725 1.00 0.00 83 CYS A CA 10
ATOM 17007 C C . CYS A 1 83 ? 17.122 -21.994 -32.005 1.00 0.00 83 CYS A C 10
ATOM 17008 O O . CYS A 1 83 ? 17.782 -21.146 -31.401 1.00 0.00 83 CYS A O 10
ATOM 17015 N N . VAL A 1 84 ? 15.846 -22.097 -31.945 1.00 0.00 84 VAL A N 10
ATOM 17016 C CA . VAL A 1 84 ? 15.075 -21.234 -31.166 1.00 0.00 84 VAL A CA 10
ATOM 17017 C C . VAL A 1 84 ? 14.543 -22.292 -30.304 1.00 0.00 84 VAL A C 10
ATOM 17018 O O . VAL A 1 84 ? 13.624 -23.037 -30.641 1.00 0.00 84 VAL A O 10
ATOM 17031 N N . GLN A 1 85 ? 15.249 -22.450 -29.263 1.00 0.00 85 GLN A N 10
ATOM 17032 C CA . GLN A 1 85 ? 14.995 -23.522 -28.403 1.00 0.00 85 GLN A CA 10
ATOM 17033 C C . GLN A 1 85 ? 13.585 -23.403 -27.927 1.00 0.00 85 GLN A C 10
ATOM 17034 O O . GLN A 1 85 ? 13.012 -22.331 -27.853 1.00 0.00 85 GLN A O 10
ATOM 17048 N N . ASN A 1 86 ? 13.020 -24.529 -27.689 1.00 0.00 86 ASN A N 10
ATOM 17049 C CA . ASN A 1 86 ? 11.636 -24.611 -27.253 1.00 0.00 86 ASN A CA 10
ATOM 17050 C C . ASN A 1 86 ? 11.502 -23.777 -25.984 1.00 0.00 86 ASN A C 10
ATOM 17051 O O . ASN A 1 86 ? 10.514 -23.074 -25.773 1.00 0.00 86 ASN A O 10
ATOM 17062 N N . GLN A 1 87 ? 12.612 -23.721 -25.267 1.00 0.00 87 GLN A N 10
ATOM 17063 C CA . GLN A 1 87 ? 12.794 -22.852 -24.178 1.00 0.00 87 GLN A CA 10
ATOM 17064 C C . GLN A 1 87 ? 13.905 -22.110 -24.871 1.00 0.00 87 GLN A C 10
ATOM 17065 O O . GLN A 1 87 ? 15.053 -22.532 -24.814 1.00 0.00 87 GLN A O 10
ATOM 17079 N N . PRO A 1 88 ? 13.606 -21.121 -25.620 1.00 0.00 88 PRO A N 10
ATOM 17080 C CA . PRO A 1 88 ? 14.617 -20.485 -26.442 1.00 0.00 88 PRO A CA 10
ATOM 17081 C C . PRO A 1 88 ? 15.845 -20.098 -25.707 1.00 0.00 88 PRO A C 10
ATOM 17082 O O . PRO A 1 88 ? 15.840 -19.607 -24.578 1.00 0.00 88 PRO A O 10
ATOM 17093 N N . THR A 1 89 ? 16.893 -20.445 -26.378 1.00 0.00 89 THR A N 10
ATOM 17094 C CA . THR A 1 89 ? 18.220 -20.291 -25.876 1.00 0.00 89 THR A CA 10
ATOM 17095 C C . THR A 1 89 ? 18.500 -18.863 -25.546 1.00 0.00 89 THR A C 10
ATOM 17096 O O . THR A 1 89 ? 18.905 -18.554 -24.423 1.00 0.00 89 THR A O 10
ATOM 17107 N N . CYS A 1 90 ? 18.269 -17.999 -26.518 1.00 0.00 90 CYS A N 10
ATOM 17108 C CA . CYS A 1 90 ? 18.485 -16.607 -26.307 1.00 0.00 90 CYS A CA 10
ATOM 17109 C C . CYS A 1 90 ? 17.244 -15.808 -26.515 1.00 0.00 90 CYS A C 10
ATOM 17110 O O . CYS A 1 90 ? 16.998 -14.899 -25.724 1.00 0.00 90 CYS A O 10
ATOM 17117 N N . SER A 1 91 ? 16.426 -16.104 -27.529 1.00 0.00 91 SER A N 10
ATOM 17118 C CA . SER A 1 91 ? 15.253 -15.264 -27.612 1.00 0.00 91 SER A CA 10
ATOM 17119 C C . SER A 1 91 ? 14.197 -15.840 -26.715 1.00 0.00 91 SER A C 10
ATOM 17120 O O . SER A 1 91 ? 13.270 -16.543 -27.105 1.00 0.00 91 SER A O 10
ATOM 17128 N N . ASP A 1 92 ? 14.363 -15.377 -25.527 1.00 0.00 92 ASP A N 10
ATOM 17129 C CA . ASP A 1 92 ? 13.500 -15.596 -24.368 1.00 0.00 92 ASP A CA 10
ATOM 17130 C C . ASP A 1 92 ? 13.679 -14.369 -23.485 1.00 0.00 92 ASP A C 10
ATOM 17131 O O . ASP A 1 92 ? 12.744 -13.755 -22.972 1.00 0.00 92 ASP A O 10
ATOM 17140 N N . ILE A 1 93 ? 14.973 -14.043 -23.400 1.00 0.00 93 ILE A N 10
ATOM 17141 C CA . ILE A 1 93 ? 15.532 -12.936 -22.708 1.00 0.00 93 ILE A CA 10
ATOM 17142 C C . ILE A 1 93 ? 16.174 -12.130 -23.816 1.00 0.00 93 ILE A C 10
ATOM 17143 O O . ILE A 1 93 ? 16.962 -12.653 -24.605 1.00 0.00 93 ILE A O 10
ATOM 17159 N N . GLN A 1 94 ? 15.760 -10.914 -23.970 1.00 0.00 94 GLN A N 10
ATOM 17160 C CA . GLN A 1 94 ? 16.248 -10.141 -25.076 1.00 0.00 94 GLN A CA 10
ATOM 17161 C C . GLN A 1 94 ? 17.651 -9.586 -24.857 1.00 0.00 94 GLN A C 10
ATOM 17162 O O . GLN A 1 94 ? 17.857 -8.555 -24.219 1.00 0.00 94 GLN A O 10
ATOM 17176 N N . CYS A 1 95 ? 18.590 -10.277 -25.492 1.00 0.00 95 CYS A N 10
ATOM 17177 C CA . CYS A 1 95 ? 19.978 -9.930 -25.529 1.00 0.00 95 CYS A CA 10
ATOM 17178 C C . CYS A 1 95 ? 20.454 -10.745 -26.681 1.00 0.00 95 CYS A C 10
ATOM 17179 O O . CYS A 1 95 ? 20.660 -11.954 -26.569 1.00 0.00 95 CYS A O 10
ATOM 17186 N N . SER A 1 96 ? 20.524 -10.095 -27.808 1.00 0.00 96 SER A N 10
ATOM 17187 C CA . SER A 1 96 ? 20.855 -10.768 -29.019 1.00 0.00 96 SER A CA 10
ATOM 17188 C C . SER A 1 96 ? 22.124 -11.532 -28.837 1.00 0.00 96 SER A C 10
ATOM 17189 O O . SER A 1 96 ? 22.934 -11.203 -27.970 1.00 0.00 96 SER A O 10
ATOM 17197 N N . LYS A 1 97 ? 22.281 -12.571 -29.632 1.00 0.00 97 LYS A N 10
ATOM 17198 C CA . LYS A 1 97 ? 23.454 -13.396 -29.526 1.00 0.00 97 LYS A CA 10
ATOM 17199 C C . LYS A 1 97 ? 24.687 -12.527 -29.567 1.00 0.00 97 LYS A C 10
ATOM 17200 O O . LYS A 1 97 ? 24.625 -11.330 -29.858 1.00 0.00 97 LYS A O 10
ATOM 17219 N N . GLY A 1 98 ? 25.763 -13.101 -29.126 1.00 0.00 98 GLY A N 10
ATOM 17220 C CA . GLY A 1 98 ? 26.971 -12.351 -28.936 1.00 0.00 98 GLY A CA 10
ATOM 17221 C C . GLY A 1 98 ? 27.131 -12.311 -27.427 1.00 0.00 98 GLY A C 10
ATOM 17222 O O . GLY A 1 98 ? 28.232 -12.425 -26.892 1.00 0.00 98 GLY A O 10
ATOM 17226 N N . THR A 1 99 ? 25.960 -12.311 -26.753 1.00 0.00 99 THR A N 10
ATOM 17227 C CA . THR A 1 99 ? 25.845 -12.437 -25.378 1.00 0.00 99 THR A CA 10
ATOM 17228 C C . THR A 1 99 ? 25.248 -13.800 -25.283 1.00 0.00 99 THR A C 10
ATOM 17229 O O . THR A 1 99 ? 25.064 -14.476 -26.296 1.00 0.00 99 THR A O 10
ATOM 17240 N N . THR A 1 100 ? 24.910 -14.175 -24.127 1.00 0.00 100 THR A N 10
ATOM 17241 C CA . THR A 1 100 ? 24.289 -15.402 -23.892 1.00 0.00 100 THR A CA 10
ATOM 17242 C C . THR A 1 100 ? 23.044 -14.917 -23.278 1.00 0.00 100 THR A C 10
ATOM 17243 O O . THR A 1 100 ? 22.935 -13.720 -23.099 1.00 0.00 100 THR A O 10
ATOM 17254 N N . CYS A 1 101 ? 22.145 -15.744 -22.936 1.00 0.00 101 CYS A N 10
ATOM 17255 C CA . CYS A 1 101 ? 21.012 -15.288 -22.310 1.00 0.00 101 CYS A CA 10
ATOM 17256 C C . CYS A 1 101 ? 20.945 -16.173 -21.147 1.00 0.00 101 CYS A C 10
ATOM 17257 O O . CYS A 1 101 ? 20.279 -17.208 -21.122 1.00 0.00 101 CYS A O 10
ATOM 17264 N N . GLN A 1 102 ? 21.687 -15.735 -20.187 1.00 0.00 102 GLN A N 10
ATOM 17265 C CA . GLN A 1 102 ? 21.796 -16.435 -18.987 1.00 0.00 102 GLN A CA 10
ATOM 17266 C C . GLN A 1 102 ? 21.251 -15.560 -17.968 1.00 0.00 102 GLN A C 10
ATOM 17267 O O . GLN A 1 102 ? 21.947 -14.811 -17.295 1.00 0.00 102 GLN A O 10
ATOM 17281 N N . MET A 1 103 ? 20.009 -15.747 -17.790 1.00 0.00 103 MET A N 10
ATOM 17282 C CA . MET A 1 103 ? 19.377 -15.069 -16.792 1.00 0.00 103 MET A CA 10
ATOM 17283 C C . MET A 1 103 ? 19.848 -15.810 -15.625 1.00 0.00 103 MET A C 10
ATOM 17284 O O . MET A 1 103 ? 19.729 -17.038 -15.616 1.00 0.00 103 MET A O 10
ATOM 17298 N N . VAL A 1 104 ? 20.390 -15.127 -14.661 1.00 0.00 104 VAL A N 10
ATOM 17299 C CA . VAL A 1 104 ? 20.869 -15.863 -13.560 1.00 0.00 104 VAL A CA 10
ATOM 17300 C C . VAL A 1 104 ? 19.829 -15.741 -12.504 1.00 0.00 104 VAL A C 10
ATOM 17301 O O . VAL A 1 104 ? 19.700 -14.793 -11.734 1.00 0.00 104 VAL A O 10
ATOM 17314 N N . ASP A 1 105 ? 19.065 -16.795 -12.551 1.00 0.00 105 ASP A N 10
ATOM 17315 C CA . ASP A 1 105 ? 17.941 -16.990 -11.669 1.00 0.00 105 ASP A CA 10
ATOM 17316 C C . ASP A 1 105 ? 16.950 -15.841 -11.776 1.00 0.00 105 ASP A C 10
ATOM 17317 O O . ASP A 1 105 ? 16.271 -15.533 -10.796 1.00 0.00 105 ASP A O 10
ATOM 17326 N N . GLY A 1 106 ? 16.849 -15.197 -12.953 1.00 0.00 106 GLY A N 10
ATOM 17327 C CA . GLY A 1 106 ? 15.904 -14.100 -13.078 1.00 0.00 106 GLY A CA 10
ATOM 17328 C C . GLY A 1 106 ? 16.622 -12.770 -13.024 1.00 0.00 106 GLY A C 10
ATOM 17329 O O . GLY A 1 106 ? 16.154 -11.798 -12.432 1.00 0.00 106 GLY A O 10
ATOM 17333 N N . TRP A 1 107 ? 17.744 -12.751 -13.702 1.00 0.00 107 TRP A N 10
ATOM 17334 C CA . TRP A 1 107 ? 18.568 -11.609 -13.844 1.00 0.00 107 TRP A CA 10
ATOM 17335 C C . TRP A 1 107 ? 19.192 -11.859 -15.186 1.00 0.00 107 TRP A C 10
ATOM 17336 O O . TRP A 1 107 ? 20.283 -12.419 -15.247 1.00 0.00 107 TRP A O 10
ATOM 17357 N N . PRO A 1 108 ? 18.564 -11.470 -16.252 1.00 0.00 108 PRO A N 10
ATOM 17358 C CA . PRO A 1 108 ? 19.143 -11.689 -17.581 1.00 0.00 108 PRO A CA 10
ATOM 17359 C C . PRO A 1 108 ? 20.567 -11.222 -17.649 1.00 0.00 108 PRO A C 10
ATOM 17360 O O . PRO A 1 108 ? 20.838 -10.021 -17.684 1.00 0.00 108 PRO A O 10
ATOM 17371 N N . ARG A 1 109 ? 21.474 -12.182 -17.708 1.00 0.00 109 ARG A N 10
ATOM 17372 C CA . ARG A 1 109 ? 22.862 -11.837 -17.818 1.00 0.00 109 ARG A CA 10
ATOM 17373 C C . ARG A 1 109 ? 23.322 -12.076 -19.234 1.00 0.00 109 ARG A C 10
ATOM 17374 O O . ARG A 1 109 ? 23.726 -13.176 -19.599 1.00 0.00 109 ARG A O 10
ATOM 17395 N N . CYS A 1 110 ? 23.287 -11.015 -20.008 1.00 0.00 110 CYS A N 10
ATOM 17396 C CA . CYS A 1 110 ? 23.756 -11.071 -21.386 1.00 0.00 110 CYS A CA 10
ATOM 17397 C C . CYS A 1 110 ? 25.253 -11.242 -21.303 1.00 0.00 110 CYS A C 10
ATOM 17398 O O . CYS A 1 110 ? 26.007 -10.271 -21.234 1.00 0.00 110 CYS A O 10
ATOM 17405 N N . THR A 1 111 ? 25.666 -12.495 -21.257 1.00 0.00 111 THR A N 10
ATOM 17406 C CA . THR A 1 111 ? 27.082 -12.804 -21.118 1.00 0.00 111 THR A CA 10
ATOM 17407 C C . THR A 1 111 ? 27.712 -13.012 -22.441 1.00 0.00 111 THR A C 10
ATOM 17408 O O . THR A 1 111 ? 27.323 -13.872 -23.208 1.00 0.00 111 THR A O 10
ATOM 17419 N N . GLN A 1 112 ? 28.765 -12.296 -22.659 1.00 0.00 112 GLN A N 10
ATOM 17420 C CA . GLN A 1 112 ? 29.490 -12.486 -23.831 1.00 0.00 112 GLN A CA 10
ATOM 17421 C C . GLN A 1 112 ? 30.034 -13.830 -23.627 1.00 0.00 112 GLN A C 10
ATOM 17422 O O . GLN A 1 112 ? 30.688 -14.069 -22.613 1.00 0.00 112 GLN A O 10
ATOM 17436 N N . LEU A 1 113 ? 29.610 -14.711 -24.503 1.00 0.00 113 LEU A N 10
ATOM 17437 C CA . LEU A 1 113 ? 29.892 -16.091 -24.377 1.00 0.00 113 LEU A CA 10
ATOM 17438 C C . LEU A 1 113 ? 31.303 -16.309 -23.895 1.00 0.00 113 LEU A C 10
ATOM 17439 O O . LEU A 1 113 ? 32.270 -16.280 -24.657 1.00 0.00 113 LEU A O 10
ATOM 17455 N N . LYS A 1 114 ? 31.369 -16.600 -22.613 1.00 0.00 114 LYS A N 10
ATOM 17456 C CA . LYS A 1 114 ? 32.608 -16.916 -21.976 1.00 0.00 114 LYS A CA 10
ATOM 17457 C C . LYS A 1 114 ? 32.984 -18.267 -22.529 1.00 0.00 114 LYS A C 10
ATOM 17458 O O . LYS A 1 114 ? 34.133 -18.530 -22.880 1.00 0.00 114 LYS A O 10
ATOM 17477 N N . VAL A 1 115 ? 31.941 -19.087 -22.684 1.00 0.00 115 VAL A N 10
ATOM 17478 C CA . VAL A 1 115 ? 32.067 -20.390 -23.286 1.00 0.00 115 VAL A CA 10
ATOM 17479 C C . VAL A 1 115 ? 30.665 -20.921 -23.600 1.00 0.00 115 VAL A C 10
ATOM 17480 O O . VAL A 1 115 ? 30.144 -21.811 -22.928 1.00 0.00 115 VAL A O 10
ATOM 17493 N N . ALA A 1 116 ? 30.079 -20.384 -24.664 1.00 0.00 116 ALA A N 10
ATOM 17494 C CA . ALA A 1 116 ? 28.769 -20.813 -25.129 1.00 0.00 116 ALA A CA 10
ATOM 17495 C C . ALA A 1 116 ? 28.977 -21.529 -26.449 1.00 0.00 116 ALA A C 10
ATOM 17496 O O . ALA A 1 116 ? 30.101 -21.497 -26.955 1.00 0.00 116 ALA A O 10
ATOM 17503 N N . PRO A 1 117 ? 27.972 -22.128 -27.059 1.00 0.00 117 PRO A N 10
ATOM 17504 C CA . PRO A 1 117 ? 28.182 -22.760 -28.384 1.00 0.00 117 PRO A CA 10
ATOM 17505 C C . PRO A 1 117 ? 28.808 -21.720 -29.310 1.00 0.00 117 PRO A C 10
ATOM 17506 O O . PRO A 1 117 ? 28.258 -20.636 -29.506 1.00 0.00 117 PRO A O 10
ATOM 17517 N N . ARG A 1 118 ? 30.003 -22.026 -29.786 1.00 0.00 118 ARG A N 10
ATOM 17518 C CA . ARG A 1 118 ? 30.768 -21.082 -30.594 1.00 0.00 118 ARG A CA 10
ATOM 17519 C C . ARG A 1 118 ? 29.927 -20.409 -31.670 1.00 0.00 118 ARG A C 10
ATOM 17520 O O . ARG A 1 118 ? 29.713 -20.945 -32.757 1.00 0.00 118 ARG A O 10
ATOM 17541 N N . ARG A 1 119 ? 29.503 -19.191 -31.345 1.00 0.00 119 ARG A N 10
ATOM 17542 C CA . ARG A 1 119 ? 28.733 -18.359 -32.252 1.00 0.00 119 ARG A CA 10
ATOM 17543 C C . ARG A 1 119 ? 29.382 -16.962 -32.267 1.00 0.00 119 ARG A C 10
ATOM 17544 O O . ARG A 1 119 ? 29.289 -16.248 -31.270 1.00 0.00 119 ARG A O 10
ATOM 17565 N N . PRO A 1 120 ? 30.055 -16.550 -33.322 1.00 0.00 120 PRO A N 10
ATOM 17566 C CA . PRO A 1 120 ? 30.723 -15.214 -33.345 1.00 0.00 120 PRO A CA 10
ATOM 17567 C C . PRO A 1 120 ? 29.737 -14.057 -33.441 1.00 0.00 120 PRO A C 10
ATOM 17568 O O . PRO A 1 120 ? 29.437 -13.588 -34.540 1.00 0.00 120 PRO A O 10
ATOM 17579 N N . SER A 1 121 ? 29.236 -13.589 -32.294 1.00 0.00 121 SER A N 10
ATOM 17580 C CA . SER A 1 121 ? 28.293 -12.476 -32.308 1.00 0.00 121 SER A CA 10
ATOM 17581 C C . SER A 1 121 ? 28.692 -11.420 -31.283 1.00 0.00 121 SER A C 10
ATOM 17582 O O . SER A 1 121 ? 28.151 -10.328 -31.347 1.00 0.00 121 SER A O 10
#

Solvent-accessible surface area: 8441 Å² total; per-residue (Å²): 143,19,11,17,125,118,85,84,39,117,158,26,3,60,13,109,88,22,125,60,89,25,45,15,39,63,89,81,86,19,34,49,89,42,142,3,68,116,9,18,18,60,41,115,76,149,54,107,52,30,20,35,14,120,77,108,23,100,111,88,114,22,30,2,116,99,40,28,99,152,5,0,38,20,118,108,55,138,51,101,25,35,6,35,38,71,105,36,58,8,74,101,16,178,34,96,104,3,25,28,11,97,79,67,149,69,134,78,128,40,43,95,50,193,140,26,100,237,156,142,53

Organism: Meleagris gallopavo (NCBI:txid9103)

Sequence (121 aa):
SGGCNDIYCPKGTTCKMMDGHPQCVQNQPSCSDIQCSKGTTCQMVDGWPRCIQIKAAPSRPSCSDIHCPKGTTCKMIDGHPQCVQNQPTCSDIQCSKGTTCQMVDGWPRCTQLKVAPRRPSSGGCNDIYCPKGTTCKMMDGHPQCVQNQPSCSDIQCSKGTTCQMVDGWPRCIQIKAAPSRPSCSDIHCPKGTTCKMIDGHPQCVQNQPTCSDIQCSKGTTCQMVDGWPRCTQLKVAPRRPSSGGCNDIYCPKGTTCKMMDGHPQCVQNQPSCSDIQCSKGTTCQMVDGWPRCIQIKAAPSRPSCSDIHCPKGTTCKMIDGHPQCVQNQPTCSDIQCSKGTTCQMVDGWPRCTQLKVAPRRPSSGGCNDIYCPKGTTCKMMDGHPQCVQNQPSCSDIQCSKGTTCQMVDGWPRCIQIKAAPSRPSCSDIHCPKGTTCKMIDGHPQCVQNQPTCSDIQCSKGTTCQMVDGWPRCTQLKVAPRRPSSGGCNDIYCPKGTTCKMMDGHPQCVQNQPSCSDIQCSKGTTCQMVDGWPRCIQIKAAPSRPSCSDIHCPKGTTCKMIDGHPQCVQNQPTCSDIQCSKGTTCQMVDGWPRCTQLKVAPRRPSSGGCNDIYCPKGTTCKMMDGHPQCVQNQPSCSDIQCSKGTTCQMVDGWPRCIQIKAAPSRPSCSDIHCPKGTTCKMIDGHPQCVQNQPTCSDIQCSKGTTCQMVDGWPRCTQLKVAPRRPSSGGCNDIYCPKGTTCKMMDGHPQCVQNQPSCSDIQCSKGTTCQMVDGWPRCIQIKAAPSRPSCSDIHCPKGTTCKMIDGHPQCVQNQPTCSDIQCSKGTTCQMVDGWPRCTQLKVAPRRPSSGGCNDIYCPKGTTCKMMDGHPQCVQNQPSCSDIQCSKGTTCQMVDGWPRCIQIKAAPSRPSCSDIHCPKGTTCKMIDGHPQCVQNQPTCSDIQCSKGTTCQMVDGWPRCTQLKVAPRRPSSGGCNDIYCPKGTTCKMMDGHPQCVQNQPSCSDIQCSKGTTCQMVDGWPRCIQIKAAPSRPSCSDIHCPKGTTCKMIDGHPQCVQNQPTCSDIQCSKGTTCQMVDGWPRCTQLKVAPRRPSSGGCNDIYCPKGTTCKMMDGHPQCVQNQPSCSDIQCSKGTTCQMVDGWPRCIQIKAAPSRPSCSDIHCPKGTTCKMIDGHPQCVQNQPTCSDIQCSKGTTCQMVDGWPRCTQLKVAPRRPS

Secondary structure (DSSP, 8-state):
--STTT---SSS--EEEETTEEEE--SSS-GGGSS--BTB-----SS-------S--S-S--S-SS--STTEEEEEETTEEEEEESS-SSBTB---BTB--EESSS-EE----TTSSS---